Protein AF-A0A969RWM3-F1 (afdb_monomer_lite)

pLDDT: mean 87.83, std 16.05, range [23.67, 98.88]

Structure (mmCIF, N/CA/C/O backbone):
data_AF-A0A969RWM3-F1
#
_entry.id   AF-A0A969RWM3-F1
#
loop_
_atom_site.group_PDB
_atom_site.id
_atom_site.type_symbol
_atom_site.label_atom_id
_atom_site.label_alt_id
_atom_site.label_comp_id
_atom_site.label_asym_id
_atom_site.label_entity_id
_atom_site.label_seq_id
_atom_site.pdbx_PDB_ins_code
_atom_site.Cartn_x
_atom_site.Cartn_y
_atom_site.Cartn_z
_atom_site.occupancy
_atom_site.B_iso_or_equiv
_atom_site.auth_seq_id
_atom_site.auth_comp_id
_atom_site.auth_asym_id
_atom_site.auth_atom_id
_atom_site.pdbx_PDB_model_num
ATOM 1 N N . MET A 1 1 ? -19.465 -17.882 -7.190 1.00 30.41 1 MET A N 1
ATOM 2 C CA . MET A 1 1 ? -18.043 -18.284 -7.188 1.00 30.41 1 MET A CA 1
ATOM 3 C C . MET A 1 1 ? -17.253 -17.024 -6.916 1.00 30.41 1 MET A C 1
ATOM 5 O O . MET A 1 1 ? -17.584 -16.021 -7.534 1.00 30.41 1 MET A O 1
ATOM 9 N N . ALA A 1 2 ? -16.324 -17.037 -5.958 1.00 36.88 2 ALA A N 1
ATOM 10 C CA . ALA A 1 2 ? -15.410 -15.909 -5.798 1.00 36.88 2 ALA A CA 1
ATOM 11 C C . ALA A 1 2 ? -14.601 -15.760 -7.102 1.00 36.88 2 ALA A C 1
ATOM 13 O O . ALA A 1 2 ? -14.247 -16.793 -7.682 1.00 36.88 2 ALA A O 1
ATOM 14 N N . PRO A 1 3 ? -14.385 -14.539 -7.611 1.00 56.12 3 PRO A N 1
ATOM 15 C CA . PRO A 1 3 ? -13.573 -14.338 -8.804 1.00 56.12 3 PRO A CA 1
ATOM 16 C C . PRO A 1 3 ? -12.164 -14.891 -8.573 1.00 56.12 3 PRO A C 1
ATOM 18 O O . PRO A 1 3 ? -11.597 -14.737 -7.491 1.00 56.12 3 PRO A O 1
ATOM 21 N N . THR A 1 4 ? -11.627 -15.591 -9.570 1.00 72.44 4 THR A N 1
ATOM 22 C CA . THR A 1 4 ? -10.260 -16.117 -9.526 1.00 72.44 4 THR A CA 1
ATOM 23 C C . THR A 1 4 ? -9.280 -14.939 -9.587 1.00 72.44 4 THR A C 1
ATOM 25 O O . THR A 1 4 ? -9.435 -14.108 -10.484 1.00 72.44 4 THR A O 1
ATOM 28 N N . PRO A 1 5 ? -8.311 -14.832 -8.657 1.00 89.75 5 PRO A N 1
ATOM 29 C CA . PRO A 1 5 ? -7.275 -13.804 -8.723 1.00 89.75 5 PRO A CA 1
ATOM 30 C C . PRO A 1 5 ? -6.487 -13.921 -10.029 1.00 89.75 5 PRO A C 1
ATOM 32 O O . PRO A 1 5 ? -6.229 -15.034 -10.487 1.00 89.75 5 PRO A O 1
ATOM 35 N N . ILE A 1 6 ? -6.095 -12.782 -10.595 1.00 95.75 6 ILE A N 1
ATOM 36 C CA . ILE A 1 6 ? -5.203 -12.706 -11.753 1.00 95.75 6 ILE A CA 1
ATOM 37 C C . ILE A 1 6 ? -3.848 -12.199 -11.283 1.00 95.75 6 ILE A C 1
ATOM 39 O O . ILE A 1 6 ? -3.772 -11.123 -10.690 1.00 95.75 6 ILE A O 1
ATOM 43 N N . ARG A 1 7 ? -2.780 -12.947 -11.553 1.00 98.19 7 ARG A N 1
ATOM 44 C CA . ARG A 1 7 ? -1.422 -12.579 -11.147 1.00 98.19 7 ARG A CA 1
ATOM 45 C C . ARG A 1 7 ? -0.712 -11.782 -12.233 1.00 98.19 7 ARG A C 1
ATOM 47 O O . ARG A 1 7 ? -0.402 -12.323 -13.295 1.00 98.19 7 ARG A O 1
ATOM 54 N N . PHE A 1 8 ? -0.390 -10.533 -11.928 1.00 98.75 8 PHE A N 1
ATOM 55 C CA . PHE A 1 8 ? 0.529 -9.709 -12.710 1.00 98.75 8 PHE A CA 1
ATOM 56 C C . PHE A 1 8 ? 1.909 -9.744 -12.057 1.00 98.75 8 PHE A C 1
ATOM 58 O O . PHE A 1 8 ? 2.015 -9.658 -10.832 1.00 98.75 8 PHE A O 1
ATOM 65 N N . ALA A 1 9 ? 2.959 -9.895 -12.856 1.00 98.75 9 ALA A N 1
ATOM 66 C CA . ALA A 1 9 ? 4.325 -9.956 -12.365 1.00 98.75 9 ALA A CA 1
ATOM 67 C C . ALA A 1 9 ? 5.306 -9.229 -13.278 1.00 98.75 9 ALA A C 1
ATOM 69 O O . ALA A 1 9 ? 5.112 -9.137 -14.491 1.00 98.75 9 ALA A O 1
ATOM 70 N N . GLN A 1 10 ? 6.402 -8.792 -12.679 1.00 98.19 10 GLN A N 1
ATOM 71 C CA . GLN A 1 10 ? 7.587 -8.332 -13.374 1.00 98.19 10 GLN A CA 1
ATOM 72 C C . GLN A 1 10 ? 8.797 -9.129 -12.881 1.00 98.19 10 GLN A C 1
ATOM 74 O O . GLN A 1 10 ? 8.850 -9.565 -11.730 1.00 98.19 10 GLN A O 1
ATOM 79 N N . PHE A 1 11 ? 9.746 -9.365 -13.783 1.00 98.62 11 PHE A N 1
ATOM 80 C CA . PHE A 1 11 ? 11.042 -9.925 -13.444 1.00 98.62 11 PHE A CA 1
ATOM 81 C C . PHE A 1 11 ? 12.116 -9.380 -14.390 1.00 98.62 11 PHE A C 1
ATOM 83 O O . PHE A 1 11 ? 12.132 -9.727 -15.573 1.00 98.62 11 PHE A O 1
ATOM 90 N N . ASN A 1 12 ? 13.036 -8.558 -13.882 1.00 98.25 12 ASN A N 1
ATOM 91 C CA . ASN A 1 12 ? 14.305 -8.335 -14.564 1.00 98.25 12 ASN A CA 1
ATOM 92 C C . ASN A 1 12 ? 15.148 -9.611 -14.439 1.00 98.25 12 ASN A C 1
ATOM 94 O O . ASN A 1 12 ? 15.653 -9.953 -13.373 1.00 98.25 12 ASN A O 1
ATOM 98 N N . ALA A 1 13 ? 15.200 -10.381 -15.524 1.00 96.56 13 ALA A N 1
ATOM 99 C CA . ALA A 1 13 ? 15.729 -11.739 -15.507 1.00 96.56 13 ALA A CA 1
ATOM 100 C C . ALA A 1 13 ? 17.191 -11.830 -15.966 1.00 96.56 13 ALA A C 1
ATOM 102 O O . ALA A 1 13 ? 17.719 -12.943 -16.052 1.00 96.56 13 ALA A O 1
ATOM 103 N N . SER A 1 14 ? 17.807 -10.700 -16.336 1.00 95.56 14 SER A N 1
ATOM 104 C CA . SER A 1 14 ? 19.160 -10.624 -16.906 1.00 95.56 14 SER A CA 1
ATOM 105 C C . SER A 1 14 ? 19.417 -11.679 -17.988 1.00 95.56 14 SER A C 1
ATOM 107 O O . SER A 1 14 ? 20.476 -12.313 -18.080 1.00 95.56 14 SER A O 1
ATOM 109 N N . LEU A 1 15 ? 18.405 -11.902 -18.834 1.00 96.56 15 LEU A N 1
ATOM 110 C CA . LEU A 1 15 ? 18.488 -12.757 -20.017 1.00 96.56 15 LEU A CA 1
ATOM 111 C C . LEU A 1 15 ? 19.097 -12.007 -21.212 1.00 96.56 15 LEU A C 1
ATOM 113 O O . LEU A 1 15 ? 18.948 -12.419 -22.359 1.00 96.56 15 LEU A O 1
ATOM 117 N N . ASN A 1 16 ? 19.835 -10.933 -20.955 1.00 94.62 16 ASN A N 1
ATOM 118 C CA . ASN A 1 16 ? 20.628 -10.212 -21.930 1.00 94.62 16 ASN A CA 1
ATOM 119 C C . ASN A 1 16 ? 21.988 -10.890 -22.122 1.00 94.62 16 ASN A C 1
ATOM 121 O O . ASN A 1 16 ? 22.489 -11.627 -21.266 1.00 94.62 16 ASN A O 1
ATOM 125 N N . ARG A 1 17 ? 22.611 -10.671 -23.274 1.00 93.12 17 ARG A N 1
ATOM 126 C CA . ARG A 1 17 ? 23.886 -11.291 -23.639 1.00 93.12 17 ARG A CA 1
ATOM 127 C C . ARG A 1 17 ? 24.870 -10.259 -24.156 1.00 93.12 17 ARG A C 1
ATOM 129 O O . ARG A 1 17 ? 24.527 -9.110 -24.394 1.00 93.12 17 ARG A O 1
ATOM 136 N N . ASN A 1 18 ? 26.125 -10.673 -24.316 1.00 89.00 18 ASN A N 1
ATOM 137 C CA . ASN A 1 18 ? 27.207 -9.783 -24.749 1.00 89.00 18 ASN A CA 1
ATOM 138 C C . ASN A 1 18 ? 27.319 -9.672 -26.275 1.00 89.00 18 ASN A C 1
ATOM 140 O O . ASN A 1 18 ? 28.139 -8.904 -26.773 1.00 89.00 18 ASN A O 1
ATOM 144 N N . ALA A 1 19 ? 26.533 -10.454 -27.017 1.00 88.62 19 ALA A N 1
ATOM 145 C CA . ALA A 1 19 ? 26.527 -10.446 -28.470 1.00 88.62 19 ALA A CA 1
ATOM 146 C C . ALA A 1 19 ? 25.127 -10.719 -29.026 1.00 88.62 19 ALA A C 1
ATOM 148 O O . ALA A 1 19 ? 24.372 -11.527 -28.481 1.00 88.62 19 ALA A O 1
ATOM 149 N N . ASP A 1 20 ? 24.841 -10.093 -30.165 1.00 89.00 20 ASP A N 1
ATOM 150 C CA . ASP A 1 20 ? 23.586 -10.256 -30.889 1.00 89.00 20 ASP A CA 1
ATOM 151 C C . ASP A 1 20 ? 23.319 -11.733 -31.250 1.00 89.00 20 ASP A C 1
ATOM 153 O O . ASP A 1 20 ? 24.223 -12.478 -31.643 1.00 89.00 20 ASP A O 1
ATOM 157 N N . GLY A 1 21 ? 22.078 -12.185 -31.058 1.00 91.31 21 GLY A N 1
ATOM 158 C CA . GLY A 1 21 ? 21.652 -13.576 -31.272 1.00 91.31 21 GLY A CA 1
ATOM 159 C C . GLY A 1 21 ? 22.206 -14.616 -30.279 1.00 91.31 21 GLY A C 1
ATOM 160 O O . GLY A 1 21 ? 21.834 -15.790 -30.355 1.00 91.31 21 GLY A O 1
ATOM 161 N N . GLN A 1 22 ? 23.058 -14.238 -29.316 1.00 92.94 22 GLN A N 1
ATOM 162 C CA . GLN A 1 22 ? 23.606 -15.185 -28.335 1.00 92.94 22 GLN A CA 1
ATOM 163 C C . GLN A 1 22 ? 22.522 -15.772 -27.420 1.00 92.94 22 GLN A C 1
ATOM 165 O O . GLN A 1 22 ? 22.607 -16.951 -27.074 1.00 92.94 22 GLN A O 1
ATOM 170 N N . LEU A 1 23 ? 21.481 -15.002 -27.084 1.00 95.44 23 LEU A N 1
ATOM 171 C CA . LEU A 1 23 ? 20.363 -15.499 -26.279 1.00 95.44 23 LEU A CA 1
ATOM 172 C C . LEU A 1 23 ? 19.647 -16.656 -26.989 1.00 95.44 23 LEU A C 1
ATOM 174 O O . LEU A 1 23 ? 19.396 -17.694 -26.385 1.00 95.44 23 LEU A O 1
ATOM 178 N N . ILE A 1 24 ? 19.402 -16.527 -28.297 1.00 96.75 24 ILE A N 1
ATOM 179 C CA . ILE A 1 24 ? 18.812 -17.594 -29.120 1.00 96.75 24 ILE A CA 1
ATOM 180 C C . ILE A 1 24 ? 19.688 -18.851 -29.085 1.00 96.75 24 ILE A C 1
ATOM 182 O O . ILE A 1 24 ? 19.167 -19.957 -28.939 1.00 96.75 24 ILE A O 1
ATOM 186 N N . ASN A 1 25 ? 21.014 -18.698 -29.182 1.00 93.31 25 ASN A N 1
ATOM 187 C CA . ASN A 1 25 ? 21.940 -19.829 -29.114 1.00 93.31 25 ASN A CA 1
ATOM 188 C C . ASN A 1 25 ? 21.840 -20.562 -27.770 1.00 93.31 25 ASN A C 1
ATOM 190 O O . ASN A 1 25 ? 21.725 -21.789 -27.761 1.00 93.31 25 ASN A O 1
ATOM 194 N N . ASP A 1 26 ? 21.826 -19.832 -26.654 1.00 93.50 26 ASP A N 1
ATOM 195 C CA . ASP A 1 26 ? 21.688 -20.419 -25.319 1.00 93.50 26 ASP A CA 1
ATOM 196 C C . ASP A 1 26 ? 20.318 -21.111 -25.160 1.00 93.50 26 ASP A C 1
ATOM 198 O O . ASP A 1 26 ? 20.249 -22.273 -24.759 1.00 93.50 26 ASP A O 1
ATOM 202 N N . LEU A 1 27 ? 19.228 -20.458 -25.579 1.00 96.38 27 LEU A N 1
ATOM 203 C CA . LEU A 1 27 ? 17.870 -21.002 -25.466 1.00 96.38 27 LEU A CA 1
ATOM 204 C C . LEU A 1 27 ? 17.591 -22.186 -26.413 1.00 96.38 27 LEU A C 1
ATOM 206 O O . LEU A 1 27 ? 16.670 -22.977 -26.193 1.00 96.38 27 LEU A O 1
ATOM 210 N N . SER A 1 28 ? 18.376 -22.339 -27.480 1.00 95.31 28 SER A N 1
ATOM 211 C CA . SER A 1 28 ? 18.254 -23.461 -28.420 1.00 95.31 28 SER A CA 1
ATOM 212 C C . SER A 1 28 ? 18.813 -24.781 -27.880 1.00 95.31 28 SER A C 1
ATOM 214 O O . SER A 1 28 ? 18.423 -25.849 -28.356 1.00 95.31 28 SER A O 1
ATOM 216 N N . SER A 1 29 ? 19.717 -24.712 -26.898 1.00 87.56 29 SER A N 1
ATOM 217 C CA . SER A 1 29 ? 20.481 -25.849 -26.377 1.00 87.56 29 SER A CA 1
ATOM 218 C C . SER A 1 29 ? 20.279 -25.979 -24.861 1.00 87.56 29 SER A C 1
ATOM 220 O O . SER A 1 29 ? 21.193 -25.691 -24.095 1.00 87.56 29 SER A O 1
ATOM 222 N N . PRO A 1 30 ? 19.091 -26.424 -24.405 1.00 83.75 30 PRO A N 1
ATOM 223 C CA . PRO A 1 30 ? 18.711 -26.404 -22.987 1.00 83.75 30 PRO A CA 1
ATOM 224 C C . PRO A 1 30 ? 19.421 -27.463 -22.125 1.00 83.75 30 PRO A C 1
ATOM 226 O O . PRO A 1 30 ? 19.239 -27.489 -20.910 1.00 83.75 30 PRO A O 1
ATOM 229 N N . ALA A 1 31 ? 20.184 -28.372 -22.738 1.00 80.69 31 ALA A N 1
ATOM 230 C CA . ALA A 1 31 ? 20.885 -29.439 -22.037 1.00 80.69 31 ALA A CA 1
ATOM 231 C C . ALA A 1 31 ? 22.289 -28.987 -21.626 1.00 80.69 31 ALA A C 1
ATOM 233 O O . ALA A 1 31 ? 23.124 -28.700 -22.483 1.00 80.69 31 ALA A O 1
ATOM 234 N N . ILE A 1 32 ? 22.560 -29.017 -20.324 1.00 72.81 32 ILE A N 1
ATOM 235 C CA . ILE A 1 32 ? 23.910 -28.901 -19.773 1.00 72.81 32 ILE A CA 1
ATOM 236 C C . ILE A 1 32 ? 24.516 -30.316 -19.780 1.00 72.81 32 ILE A C 1
ATOM 238 O O . ILE A 1 32 ? 23.919 -31.220 -19.185 1.00 72.81 32 ILE A O 1
ATOM 242 N N . PRO A 1 33 ? 25.634 -30.579 -20.483 1.00 63.38 33 PRO A N 1
ATOM 243 C CA . PRO A 1 33 ? 26.225 -31.914 -20.527 1.00 63.38 33 PRO A CA 1
ATOM 244 C C . PRO A 1 33 ? 26.582 -32.424 -19.121 1.00 63.38 33 PRO A C 1
ATOM 246 O O . PRO A 1 33 ? 27.214 -31.707 -18.348 1.00 63.38 33 PRO A O 1
ATOM 249 N N . ASP A 1 34 ? 26.243 -33.682 -18.805 1.00 53.19 34 ASP A N 1
ATOM 250 C CA . ASP A 1 34 ? 26.752 -34.389 -17.616 1.00 53.19 34 ASP A CA 1
ATOM 251 C C . ASP A 1 34 ? 28.243 -34.699 -17.809 1.00 53.19 34 ASP A C 1
ATOM 253 O O . ASP A 1 34 ? 28.659 -35.814 -18.137 1.00 53.19 34 ASP A O 1
ATOM 257 N N . SER A 1 35 ? 29.077 -33.678 -17.669 1.00 44.28 35 SER A N 1
ATOM 258 C CA . SER A 1 35 ? 30.496 -33.857 -17.445 1.00 44.28 35 SER A CA 1
ATOM 259 C C . SER A 1 35 ? 30.823 -33.316 -16.064 1.00 44.28 35 SER A C 1
ATOM 261 O O . SER A 1 35 ? 30.638 -32.144 -15.753 1.00 44.28 35 SER A O 1
ATOM 263 N N . ARG A 1 36 ? 31.325 -34.215 -15.213 1.00 45.34 36 ARG A N 1
ATOM 264 C CA . ARG A 1 36 ? 31.977 -33.938 -13.925 1.00 45.34 36 ARG A CA 1
ATOM 265 C C . ARG A 1 36 ? 33.270 -33.130 -14.150 1.00 45.34 36 ARG A C 1
ATOM 267 O O . ARG A 1 36 ? 34.375 -33.621 -13.937 1.00 45.34 36 ARG A O 1
ATOM 274 N N . GLY A 1 37 ? 33.083 -31.912 -14.646 1.00 46.19 37 GLY A N 1
ATOM 275 C CA . GLY A 1 37 ? 34.033 -30.996 -15.265 1.00 46.19 37 GLY A CA 1
ATOM 276 C C . GLY A 1 37 ? 33.294 -30.236 -16.370 1.00 46.19 37 GLY A C 1
ATOM 277 O O . GLY A 1 37 ? 32.805 -30.875 -17.297 1.00 46.19 37 GLY A O 1
ATOM 278 N N . PHE A 1 38 ? 33.171 -28.910 -16.240 1.00 45.31 38 PHE A N 1
ATOM 279 C CA . PHE A 1 38 ? 32.492 -28.025 -17.197 1.00 45.31 38 PHE A CA 1
ATOM 280 C C . PHE A 1 38 ? 32.798 -28.417 -18.651 1.00 45.31 38 PHE A C 1
ATOM 282 O O . PHE A 1 38 ? 33.950 -28.729 -18.970 1.00 45.31 38 PHE A O 1
ATOM 289 N N . GLY A 1 39 ? 31.775 -28.455 -19.510 1.00 44.88 39 GLY A N 1
ATOM 290 C CA . GLY A 1 39 ? 31.900 -28.925 -20.886 1.00 44.88 39 GLY A CA 1
ATOM 291 C C . GLY A 1 39 ? 32.869 -28.086 -21.729 1.00 44.88 39 GLY A C 1
ATOM 292 O O . GLY A 1 39 ? 33.510 -27.142 -21.270 1.00 44.88 39 GLY A O 1
ATOM 293 N N . VAL A 1 40 ? 32.951 -28.397 -23.026 1.00 52.81 40 VAL A N 1
ATOM 294 C CA . VAL A 1 40 ? 33.833 -27.724 -24.007 1.00 52.81 40 VAL A CA 1
ATOM 295 C C . VAL A 1 40 ? 33.574 -26.200 -24.103 1.00 52.81 40 VAL A C 1
ATOM 297 O O . VAL A 1 40 ? 34.375 -25.484 -24.698 1.00 52.81 40 VAL A O 1
ATOM 300 N N . ASN A 1 41 ? 32.493 -25.686 -23.491 1.00 68.69 41 ASN A N 1
ATOM 301 C CA . ASN A 1 41 ? 32.169 -24.262 -23.400 1.00 68.69 41 ASN A CA 1
ATOM 302 C C . ASN A 1 41 ? 31.513 -23.878 -22.049 1.00 68.69 41 ASN A C 1
ATOM 304 O O . ASN A 1 41 ? 30.357 -23.466 -22.009 1.00 68.69 41 ASN A O 1
ATOM 308 N N . ALA A 1 42 ? 32.261 -23.991 -20.944 1.00 73.12 42 ALA A N 1
ATOM 309 C CA . ALA A 1 42 ? 31.819 -23.707 -19.564 1.00 73.12 42 ALA A CA 1
ATOM 310 C C . ALA A 1 42 ? 30.979 -22.422 -19.382 1.00 73.12 42 ALA A C 1
ATOM 312 O O . ALA A 1 42 ? 30.044 -22.387 -18.586 1.00 73.12 42 ALA A O 1
ATOM 313 N N . ASN A 1 43 ? 31.282 -21.367 -20.144 1.00 82.00 43 ASN A N 1
ATOM 314 C CA . ASN A 1 43 ? 30.559 -20.097 -20.065 1.00 82.00 43 ASN A CA 1
ATOM 315 C C . ASN A 1 43 ? 29.131 -20.187 -20.622 1.00 82.00 43 ASN A C 1
ATOM 317 O O . ASN A 1 43 ? 28.267 -19.436 -20.185 1.00 82.00 43 ASN A O 1
ATOM 321 N N . GLN A 1 44 ? 28.882 -21.042 -21.619 1.00 86.56 44 GLN A N 1
ATOM 322 C CA . GLN A 1 44 ? 27.536 -21.274 -22.146 1.00 86.56 44 GLN A CA 1
ATOM 323 C C . GLN A 1 44 ? 26.696 -22.084 -21.159 1.00 86.56 44 GLN A C 1
ATOM 325 O O . GLN A 1 44 ? 25.558 -21.705 -20.904 1.00 86.56 44 GLN A O 1
ATOM 330 N N . ASP A 1 45 ? 27.279 -23.122 -20.555 1.00 88.19 45 ASP A N 1
ATOM 331 C CA . ASP A 1 45 ? 26.610 -23.957 -19.551 1.00 88.19 45 ASP A CA 1
ATOM 332 C C . ASP A 1 45 ? 26.064 -23.106 -18.390 1.00 88.19 45 ASP A C 1
ATOM 334 O O . ASP A 1 45 ? 24.905 -23.249 -18.009 1.00 88.19 45 ASP A O 1
ATOM 338 N N . LEU A 1 46 ? 26.855 -22.145 -17.891 1.00 90.69 46 LEU A N 1
ATOM 339 C CA . LEU A 1 46 ? 26.421 -21.212 -16.842 1.00 90.69 46 LEU A CA 1
ATOM 340 C C . LEU A 1 46 ? 25.246 -20.318 -17.274 1.00 90.69 46 LEU A C 1
ATOM 342 O O . LEU A 1 46 ? 24.331 -20.091 -16.488 1.00 90.69 46 LEU A O 1
ATOM 346 N N . ARG A 1 47 ? 25.231 -19.827 -18.522 1.00 92.62 47 ARG A N 1
ATOM 347 C CA . ARG A 1 47 ? 24.125 -18.995 -19.042 1.00 92.62 47 ARG A CA 1
ATOM 348 C C . ARG A 1 47 ? 22.852 -19.799 -19.306 1.00 92.62 47 ARG A C 1
ATOM 350 O O . ARG A 1 47 ? 21.754 -19.265 -19.181 1.00 92.62 47 ARG A O 1
ATOM 357 N N . VAL A 1 48 ? 22.980 -21.076 -19.666 1.00 94.81 48 VAL A N 1
ATOM 358 C CA . VAL A 1 48 ? 21.835 -21.993 -19.777 1.00 94.81 48 VAL A CA 1
ATOM 359 C C . VAL A 1 48 ? 21.287 -22.323 -18.388 1.00 94.81 48 VAL A C 1
ATOM 361 O O . VAL A 1 48 ? 20.073 -22.286 -18.204 1.00 94.81 48 VAL A O 1
ATOM 364 N N . GLN A 1 49 ? 22.158 -22.560 -17.400 1.00 94.81 49 GLN A N 1
ATOM 365 C CA . GLN A 1 49 ? 21.748 -22.751 -16.005 1.00 94.81 49 GLN A CA 1
ATOM 366 C C . GLN A 1 49 ? 21.010 -21.523 -15.461 1.00 94.81 49 GLN A C 1
ATOM 368 O O . GLN A 1 49 ? 19.977 -21.671 -14.812 1.00 94.81 49 GLN A O 1
ATOM 373 N N . GLN A 1 50 ? 21.485 -20.315 -15.779 1.00 96.19 50 GLN A N 1
ATOM 374 C CA . GLN A 1 50 ? 20.788 -19.071 -15.445 1.00 96.19 50 GLN A CA 1
ATOM 375 C C . GLN A 1 50 ? 19.354 -19.067 -15.999 1.00 96.19 50 GLN A C 1
ATOM 377 O O . GLN A 1 50 ? 18.402 -18.849 -15.253 1.00 96.19 50 GLN A O 1
ATOM 382 N N . ALA A 1 51 ? 19.175 -19.389 -17.285 1.00 97.56 51 ALA A N 1
ATOM 383 C CA . ALA A 1 51 ? 17.849 -19.463 -17.899 1.00 97.56 51 ALA A CA 1
ATOM 384 C C . ALA A 1 51 ? 16.946 -20.551 -17.276 1.00 97.56 51 ALA A C 1
ATOM 386 O O . ALA A 1 51 ? 15.735 -20.353 -17.180 1.00 97.56 51 ALA A O 1
ATOM 387 N N . GLN A 1 52 ? 17.511 -21.675 -16.814 1.00 97.19 52 GLN A N 1
ATOM 388 C CA . GLN A 1 52 ? 16.776 -22.697 -16.053 1.00 97.19 52 GLN A CA 1
ATOM 389 C C . GLN A 1 52 ? 16.310 -22.169 -14.690 1.00 97.19 52 GLN A C 1
ATOM 391 O O . GLN A 1 52 ? 15.152 -22.368 -14.332 1.00 97.19 52 GLN A O 1
ATOM 396 N N . ASN A 1 53 ? 17.165 -21.438 -13.967 1.00 97.62 53 ASN A N 1
ATOM 397 C CA . ASN A 1 53 ? 16.815 -20.834 -12.677 1.00 97.62 53 ASN A CA 1
ATOM 398 C C . ASN A 1 53 ? 15.728 -19.757 -12.835 1.00 97.62 53 ASN A C 1
ATOM 400 O O . ASN A 1 53 ? 14.760 -19.743 -12.077 1.00 97.62 53 ASN A O 1
ATOM 404 N N . VAL A 1 54 ? 15.831 -18.906 -13.866 1.00 98.56 54 VAL A N 1
ATOM 405 C CA . VAL A 1 54 ? 14.778 -17.935 -14.218 1.00 98.56 54 VAL A CA 1
ATOM 406 C C . VAL A 1 54 ? 13.455 -18.657 -14.497 1.00 98.56 54 VAL A C 1
ATOM 408 O O . VAL A 1 54 ? 12.411 -18.273 -13.969 1.00 98.56 54 VAL A O 1
ATOM 411 N N . ALA A 1 55 ? 13.479 -19.726 -15.298 1.00 98.56 55 ALA A N 1
ATOM 412 C CA . ALA A 1 55 ? 12.279 -20.496 -15.604 1.00 98.56 55 ALA A CA 1
ATOM 413 C C . ALA A 1 55 ? 11.681 -21.182 -14.367 1.00 98.56 55 ALA A C 1
ATOM 415 O O . ALA A 1 55 ? 10.460 -21.201 -14.224 1.00 98.56 55 ALA A O 1
ATOM 416 N N . GLU A 1 56 ? 12.507 -21.688 -13.448 1.00 98.19 56 GLU A N 1
ATOM 417 C CA . GLU A 1 56 ? 12.047 -22.239 -12.172 1.00 98.19 56 GLU A CA 1
ATOM 418 C C . GLU A 1 56 ? 11.294 -21.193 -11.340 1.00 98.19 56 GLU A C 1
ATOM 420 O O . GLU A 1 56 ? 10.188 -21.462 -10.864 1.00 98.19 56 GLU A O 1
ATOM 425 N N . ILE A 1 57 ? 11.855 -19.987 -11.202 1.00 98.56 57 ILE A N 1
ATOM 426 C CA . ILE A 1 57 ? 11.222 -18.877 -10.473 1.00 98.56 57 ILE A CA 1
ATOM 427 C C . ILE A 1 57 ? 9.867 -18.534 -11.098 1.00 98.56 57 ILE A C 1
ATOM 429 O O . ILE A 1 57 ? 8.869 -18.404 -10.383 1.00 98.56 57 ILE A O 1
ATOM 433 N N . ILE A 1 58 ? 9.799 -18.445 -12.431 1.00 98.75 58 ILE A N 1
ATOM 434 C CA . ILE A 1 58 ? 8.550 -18.173 -13.153 1.00 98.75 58 ILE A CA 1
ATOM 435 C C . ILE A 1 58 ? 7.540 -19.314 -12.951 1.00 98.75 58 ILE A C 1
ATOM 437 O O . ILE A 1 58 ? 6.357 -19.047 -12.757 1.00 98.75 58 ILE A O 1
ATOM 441 N N . GLN A 1 59 ? 7.971 -20.575 -12.943 1.00 98.50 59 GLN A N 1
ATOM 442 C CA . GLN A 1 59 ? 7.100 -21.735 -12.714 1.00 98.50 59 GLN A CA 1
ATOM 443 C C . GLN A 1 59 ? 6.540 -21.792 -11.290 1.00 98.50 59 GLN A C 1
ATOM 445 O O . GLN A 1 59 ? 5.378 -22.148 -11.090 1.00 98.50 59 GLN A O 1
ATOM 450 N N . ARG A 1 60 ? 7.347 -21.425 -10.288 1.00 97.00 60 ARG A N 1
ATOM 451 C CA . ARG A 1 60 ? 6.924 -21.371 -8.880 1.00 97.00 60 ARG A CA 1
ATOM 452 C C . ARG A 1 60 ? 6.012 -20.178 -8.604 1.00 97.00 60 ARG A C 1
ATOM 454 O O . ARG A 1 60 ? 5.028 -20.321 -7.882 1.00 97.00 60 ARG A O 1
ATOM 461 N N . SER A 1 61 ? 6.310 -19.030 -9.208 1.00 96.19 61 SER A N 1
ATOM 462 C CA . SER A 1 61 ? 5.489 -17.820 -9.107 1.00 96.19 61 SER A CA 1
ATOM 463 C C . SER A 1 61 ? 4.218 -17.896 -9.961 1.00 96.19 61 SER A C 1
ATOM 465 O O . SER A 1 61 ? 3.229 -17.255 -9.624 1.00 96.19 61 SER A O 1
ATOM 467 N N . ASN A 1 62 ? 4.222 -18.682 -11.041 1.00 97.38 62 ASN A N 1
ATOM 468 C CA . ASN A 1 62 ? 3.106 -18.934 -11.959 1.00 97.38 62 ASN A CA 1
ATOM 469 C C . ASN A 1 62 ? 2.282 -17.682 -12.355 1.00 97.38 62 ASN A C 1
ATOM 471 O O . ASN A 1 62 ? 1.054 -17.704 -12.222 1.00 97.38 62 ASN A O 1
ATOM 475 N N . PRO A 1 63 ? 2.908 -16.586 -12.828 1.00 98.31 63 PRO A N 1
ATOM 476 C CA . PRO A 1 63 ? 2.165 -15.388 -13.199 1.00 98.31 63 PRO A CA 1
ATOM 477 C C . PRO A 1 63 ? 1.218 -15.634 -14.374 1.00 98.31 63 PRO A C 1
ATOM 479 O O . PRO A 1 63 ? 1.416 -16.542 -15.180 1.00 98.31 63 PRO A O 1
ATOM 482 N N . ASP A 1 64 ? 0.138 -14.863 -14.455 1.00 98.62 64 ASP A N 1
ATOM 483 C CA . ASP A 1 64 ? -0.792 -14.926 -15.583 1.00 98.62 64 ASP A CA 1
ATOM 484 C C . ASP A 1 64 ? -0.435 -13.913 -16.669 1.00 98.62 64 ASP A C 1
ATOM 486 O O . ASP A 1 64 ? -0.600 -14.202 -17.854 1.00 98.62 64 ASP A O 1
ATOM 490 N N . VAL A 1 65 ? 0.096 -12.760 -16.260 1.00 98.81 65 VAL A N 1
ATOM 491 C CA . VAL A 1 65 ? 0.733 -11.759 -17.119 1.00 98.81 65 VAL A CA 1
ATOM 492 C C . VAL A 1 65 ? 2.102 -11.443 -16.525 1.00 98.81 65 VAL A C 1
ATOM 494 O O . VAL A 1 65 ? 2.199 -11.123 -15.341 1.00 98.81 65 VAL A O 1
ATOM 497 N N . LEU A 1 66 ? 3.157 -11.554 -17.327 1.00 98.88 66 LEU A N 1
ATOM 498 C CA . LEU A 1 66 ? 4.542 -11.388 -16.897 1.00 98.88 66 LEU A CA 1
ATOM 499 C C . LEU A 1 66 ? 5.284 -10.434 -17.830 1.00 98.88 66 LEU A C 1
ATOM 501 O O . LEU A 1 66 ? 5.375 -10.691 -19.027 1.00 98.88 66 LEU A O 1
ATOM 505 N N . LEU A 1 67 ? 5.867 -9.379 -17.272 1.00 98.88 67 LEU A N 1
ATOM 506 C CA . LEU A 1 67 ? 6.917 -8.606 -17.926 1.00 98.88 67 LEU A CA 1
ATOM 507 C C . LEU A 1 67 ? 8.282 -9.211 -17.587 1.00 98.88 67 LEU A C 1
ATOM 509 O O . LEU A 1 67 ? 8.624 -9.333 -16.413 1.00 98.88 67 LEU A O 1
ATOM 513 N N . VAL A 1 68 ? 9.074 -9.536 -18.605 1.00 98.75 68 VAL A N 1
ATOM 514 C CA . VAL A 1 68 ? 10.490 -9.881 -18.443 1.00 98.75 68 VAL A CA 1
ATOM 515 C C . VAL A 1 68 ? 11.333 -8.721 -18.961 1.00 98.75 68 VAL A C 1
ATOM 517 O O . VAL A 1 68 ? 11.303 -8.427 -20.161 1.00 98.75 68 VAL A O 1
ATOM 520 N N . ASN A 1 69 ? 12.062 -8.054 -18.064 1.00 98.50 69 ASN A N 1
ATOM 521 C CA . ASN A 1 69 ? 13.078 -7.070 -18.435 1.00 98.50 69 ASN A CA 1
ATOM 522 C C . ASN A 1 69 ? 14.416 -7.776 -18.704 1.00 98.50 69 ASN A C 1
ATOM 524 O O . ASN A 1 69 ? 14.643 -8.905 -18.263 1.00 98.50 69 ASN A O 1
ATOM 528 N N . GLU A 1 70 ? 15.270 -7.106 -19.474 1.00 97.12 70 GLU A N 1
ATOM 529 C CA . GLU A 1 70 ? 16.551 -7.632 -19.951 1.00 97.12 70 GLU A CA 1
ATOM 530 C C . GLU A 1 70 ? 16.418 -8.922 -20.761 1.00 97.12 70 GLU A C 1
ATOM 532 O O . GLU A 1 70 ? 17.144 -9.891 -20.573 1.00 97.12 70 GLU A O 1
ATOM 537 N N . PHE A 1 71 ? 15.481 -8.921 -21.705 1.00 97.88 71 PHE A N 1
ATOM 538 C CA . PHE A 1 71 ? 15.295 -9.985 -22.682 1.00 97.88 71 PHE A CA 1
ATOM 539 C C . PHE A 1 71 ? 15.703 -9.476 -24.068 1.00 97.88 71 PHE A C 1
ATOM 541 O O . PHE A 1 71 ? 15.010 -8.640 -24.649 1.00 97.88 71 PHE A O 1
ATOM 548 N N . ASP A 1 72 ? 16.844 -9.937 -24.590 1.00 97.25 72 ASP A N 1
ATOM 549 C CA . ASP A 1 72 ? 17.405 -9.402 -25.838 1.00 97.25 72 ASP A CA 1
ATOM 550 C C . ASP A 1 72 ? 16.435 -9.511 -27.025 1.00 97.25 72 ASP A C 1
ATOM 552 O O . ASP A 1 72 ? 15.867 -10.568 -27.313 1.00 97.25 72 ASP A O 1
ATOM 556 N N . PHE A 1 73 ? 16.304 -8.410 -27.766 1.00 96.69 73 PHE A N 1
ATOM 557 C CA . PHE A 1 73 ? 15.525 -8.334 -28.994 1.00 96.69 73 PHE A CA 1
ATOM 558 C C . PHE A 1 73 ? 16.392 -8.669 -30.212 1.00 96.69 73 PHE A C 1
ATOM 560 O O . PHE A 1 73 ? 17.353 -7.961 -30.507 1.00 96.69 73 PHE A O 1
ATOM 567 N N . PHE A 1 74 ? 16.011 -9.697 -30.975 1.00 95.00 74 PHE A N 1
ATOM 568 C CA . PHE A 1 74 ? 16.718 -10.091 -32.194 1.00 95.00 74 PHE A CA 1
ATOM 569 C C . PHE A 1 74 ? 15.959 -9.661 -33.454 1.00 95.00 74 PHE A C 1
ATOM 571 O O . PHE A 1 74 ? 15.021 -10.319 -33.893 1.00 95.00 74 PHE A O 1
ATOM 578 N N . SER A 1 75 ? 16.387 -8.565 -34.080 1.00 92.44 75 SER A N 1
ATOM 579 C CA . SER A 1 75 ? 15.639 -7.922 -35.178 1.00 92.44 75 SER A CA 1
ATOM 580 C C . SER A 1 75 ? 15.365 -8.796 -36.411 1.00 92.44 75 SER A C 1
ATOM 582 O O . SER A 1 75 ? 14.383 -8.559 -37.114 1.00 92.44 75 SER A O 1
ATOM 584 N N . THR A 1 76 ? 16.212 -9.792 -36.692 1.00 93.50 76 THR A N 1
ATOM 585 C CA . THR A 1 76 ? 16.051 -10.668 -37.869 1.00 93.50 76 THR A CA 1
ATOM 586 C C . THR A 1 76 ? 14.938 -11.699 -37.674 1.00 93.50 76 THR A C 1
ATOM 588 O O . THR A 1 76 ? 14.306 -12.101 -38.649 1.00 93.50 76 THR A O 1
ATOM 591 N N . ASP A 1 77 ? 14.695 -12.116 -36.431 1.00 95.62 77 ASP A N 1
ATOM 592 C CA . ASP A 1 77 ? 13.622 -13.041 -36.063 1.00 95.62 77 ASP A CA 1
ATOM 593 C C . ASP A 1 77 ? 13.127 -12.707 -34.639 1.00 95.62 77 ASP A C 1
ATOM 595 O O . ASP A 1 77 ? 13.559 -13.338 -33.666 1.00 95.62 77 ASP A O 1
ATOM 599 N N . PRO A 1 78 ? 12.281 -11.665 -34.501 1.00 95.38 78 PRO A N 1
ATOM 600 C CA . PRO A 1 78 ? 11.911 -11.090 -33.205 1.00 95.38 78 PRO A CA 1
ATOM 601 C C . PRO A 1 78 ? 11.288 -12.077 -32.220 1.00 95.38 78 PRO A C 1
ATOM 603 O O . PRO A 1 78 ? 11.481 -11.954 -31.014 1.00 95.38 78 PRO A O 1
ATOM 606 N N . GLU A 1 79 ? 10.548 -13.064 -32.718 1.00 97.69 79 GLU A N 1
ATOM 607 C CA . GLU A 1 79 ? 9.792 -14.001 -31.882 1.00 97.69 79 GLU A CA 1
ATOM 608 C C . GLU A 1 79 ? 10.664 -15.167 -31.394 1.00 97.69 79 GLU A C 1
ATOM 610 O O . GLU A 1 79 ? 10.328 -15.844 -30.419 1.00 97.69 79 GLU A O 1
ATOM 615 N N . LYS A 1 80 ? 11.826 -15.395 -32.023 1.00 98.06 80 LYS A N 1
ATOM 616 C CA . LYS A 1 80 ? 12.560 -16.654 -31.879 1.00 98.06 80 LYS A CA 1
ATOM 617 C C . LYS A 1 80 ? 13.010 -16.969 -30.463 1.00 98.06 80 LYS A C 1
ATOM 619 O O . LYS A 1 80 ? 12.916 -18.114 -30.018 1.00 98.06 80 LYS A O 1
ATOM 624 N N . ALA A 1 81 ? 13.550 -15.968 -29.773 1.00 97.81 81 ALA A N 1
ATOM 625 C CA . ALA A 1 81 ? 14.002 -16.127 -28.397 1.00 97.81 81 ALA A CA 1
ATOM 626 C C . ALA A 1 81 ? 12.817 -16.454 -27.474 1.00 97.81 81 ALA A C 1
ATOM 628 O O . ALA A 1 81 ? 12.928 -17.346 -26.635 1.00 97.81 81 ALA A O 1
ATOM 629 N N . VAL A 1 82 ? 11.667 -15.805 -27.683 1.00 98.50 82 VAL A N 1
ATOM 630 C CA . VAL A 1 82 ? 10.447 -16.021 -26.893 1.00 98.50 82 VAL A CA 1
ATOM 631 C C . VAL A 1 82 ? 9.919 -17.443 -27.080 1.00 98.50 82 VAL A C 1
ATOM 633 O O . VAL A 1 82 ? 9.686 -18.149 -26.099 1.00 98.50 82 VAL A O 1
ATOM 636 N N . GLU A 1 83 ? 9.813 -17.905 -28.330 1.00 98.44 83 GLU A N 1
ATOM 637 C CA . GLU A 1 83 ? 9.390 -19.274 -28.651 1.00 98.44 83 GLU A CA 1
ATOM 638 C C . GLU A 1 83 ? 10.287 -20.328 -27.988 1.00 98.44 83 GLU A C 1
ATOM 640 O O . GLU A 1 83 ? 9.798 -21.317 -27.438 1.00 98.44 83 GLU A O 1
ATOM 645 N N . LEU A 1 84 ? 11.610 -20.136 -28.058 1.00 98.56 84 LEU A N 1
ATOM 646 C CA . LEU A 1 84 ? 12.581 -21.063 -27.480 1.00 98.56 84 LEU A CA 1
ATOM 647 C C . LEU A 1 84 ? 12.524 -21.056 -25.954 1.00 98.56 84 LEU A C 1
ATOM 649 O O . LEU A 1 84 ? 12.573 -22.129 -25.355 1.00 98.56 84 LEU A O 1
ATOM 653 N N . PHE A 1 85 ? 12.385 -19.885 -25.329 1.00 98.62 85 PHE A N 1
ATOM 654 C CA . PHE A 1 85 ? 12.251 -19.786 -23.880 1.00 98.62 85 PHE A CA 1
ATOM 655 C C . PHE A 1 85 ? 10.973 -20.474 -23.392 1.00 98.62 85 PHE A C 1
ATOM 657 O O . PHE A 1 85 ? 11.044 -21.326 -22.502 1.00 98.62 85 PHE A O 1
ATOM 664 N N . ASN A 1 86 ? 9.827 -20.200 -24.032 1.00 97.94 86 ASN A N 1
ATOM 665 C CA . ASN A 1 86 ? 8.564 -20.840 -23.668 1.00 97.94 86 ASN A CA 1
ATOM 666 C C . ASN A 1 86 ? 8.660 -22.367 -23.828 1.00 97.94 86 ASN A C 1
ATOM 668 O O . ASN A 1 86 ? 8.462 -23.115 -22.873 1.00 97.94 86 ASN A O 1
ATOM 672 N N . LYS A 1 87 ? 9.095 -22.836 -25.002 1.00 97.94 87 LYS A N 1
ATOM 673 C CA . LYS A 1 87 ? 9.137 -24.264 -25.333 1.00 97.94 87 LYS A CA 1
ATOM 674 C C . LYS A 1 87 ? 10.155 -25.068 -24.523 1.00 97.94 87 LYS A C 1
ATOM 676 O O . LYS A 1 87 ? 9.847 -26.177 -24.091 1.00 97.94 87 LYS A O 1
ATOM 681 N N . ASN A 1 88 ? 11.386 -24.574 -24.404 1.00 98.06 88 ASN A N 1
ATOM 682 C CA . ASN A 1 88 ? 12.502 -25.370 -23.887 1.00 98.06 88 ASN A CA 1
ATOM 683 C C . ASN A 1 88 ? 12.725 -25.187 -22.381 1.00 98.06 88 ASN A C 1
ATOM 685 O O . ASN A 1 88 ? 13.365 -26.045 -21.776 1.00 98.06 88 ASN A O 1
ATOM 689 N N . PHE A 1 89 ? 12.212 -24.104 -21.786 1.00 98.25 89 PHE A N 1
ATOM 690 C CA . PHE A 1 89 ? 12.442 -23.777 -20.377 1.00 98.25 89 PHE A CA 1
ATOM 691 C C . PHE A 1 89 ? 11.132 -23.662 -19.596 1.00 98.25 89 PHE A C 1
ATOM 693 O O . PHE A 1 89 ? 10.974 -24.367 -18.604 1.00 98.25 89 PHE A O 1
ATOM 700 N N . LEU A 1 90 ? 10.163 -22.852 -20.041 1.00 98.44 90 LEU A N 1
ATOM 701 C CA . LEU A 1 90 ? 8.918 -22.630 -19.284 1.00 98.44 90 LEU A CA 1
ATOM 702 C C . LEU A 1 90 ? 7.961 -23.830 -19.329 1.00 98.44 90 LEU A C 1
ATOM 704 O O . LEU A 1 90 ? 7.411 -24.210 -18.294 1.00 98.44 90 LEU A O 1
ATOM 708 N N . ASN A 1 91 ? 7.822 -24.486 -20.484 1.00 97.75 91 ASN A N 1
ATOM 709 C CA . ASN A 1 91 ? 7.019 -25.701 -20.652 1.00 97.75 91 ASN A CA 1
ATOM 710 C C . ASN A 1 91 ? 7.726 -26.981 -20.149 1.00 97.75 91 ASN A C 1
ATOM 712 O O . ASN A 1 91 ? 7.163 -28.076 -20.239 1.00 97.75 91 ASN A O 1
ATOM 716 N N . VAL A 1 92 ? 8.945 -26.872 -19.613 1.00 96.56 92 VAL A N 1
ATOM 717 C CA . VAL A 1 92 ? 9.740 -27.999 -19.103 1.00 96.56 92 VAL A CA 1
ATOM 718 C C . VAL A 1 92 ? 9.958 -27.820 -17.608 1.00 96.56 92 VAL A C 1
ATOM 720 O O . VAL A 1 92 ? 10.481 -26.800 -17.186 1.00 96.56 92 VAL A O 1
ATOM 723 N N . SER A 1 93 ? 9.582 -28.810 -16.796 1.00 96.88 93 SER A N 1
ATOM 724 C CA . SER A 1 93 ? 9.701 -28.711 -15.333 1.00 96.88 93 SER A CA 1
ATOM 725 C C . SER A 1 93 ? 11.153 -28.480 -14.915 1.00 96.88 93 SER A C 1
ATOM 727 O O . SER A 1 93 ? 12.023 -29.285 -15.252 1.00 96.88 93 SER A O 1
ATOM 729 N N . GLN A 1 94 ? 11.390 -27.411 -14.157 1.00 95.62 94 GLN A N 1
ATOM 730 C CA . GLN A 1 94 ? 12.672 -27.125 -13.519 1.00 95.62 94 GLN A CA 1
ATOM 731 C C . GLN A 1 94 ? 12.584 -27.547 -12.051 1.00 95.62 94 GLN A C 1
ATOM 733 O O . GLN A 1 94 ? 11.702 -27.091 -11.326 1.00 95.62 94 GLN A O 1
ATOM 738 N N . ASN A 1 95 ? 13.444 -28.468 -11.610 1.00 92.19 95 ASN A N 1
ATOM 739 C CA . ASN A 1 95 ? 13.528 -28.908 -10.207 1.00 92.19 95 ASN A CA 1
ATOM 740 C C . ASN A 1 95 ? 12.172 -29.272 -9.554 1.00 92.19 95 ASN A C 1
ATOM 742 O O . ASN A 1 95 ? 11.911 -28.990 -8.382 1.00 92.19 95 ASN A O 1
ATOM 746 N N . GLY A 1 96 ? 11.285 -29.913 -10.326 1.00 92.94 96 GLY A N 1
ATOM 747 C CA . GLY A 1 96 ? 9.960 -30.348 -9.873 1.00 92.94 96 GLY A CA 1
ATOM 748 C C . GLY A 1 96 ? 8.896 -29.245 -9.820 1.00 92.94 96 GLY A C 1
ATOM 749 O O . GLY A 1 96 ? 7.764 -29.528 -9.425 1.00 92.94 96 GLY A O 1
ATOM 750 N N . ALA A 1 97 ? 9.217 -28.012 -10.227 1.00 95.56 97 ALA A N 1
ATOM 751 C CA . ALA A 1 97 ? 8.237 -26.947 -10.397 1.00 95.56 97 ALA A CA 1
ATOM 752 C C . ALA A 1 97 ? 7.272 -27.272 -11.551 1.00 95.56 97 ALA A C 1
ATOM 754 O O . ALA A 1 97 ? 7.618 -27.972 -12.510 1.00 95.56 97 ALA A O 1
ATOM 755 N N . THR A 1 98 ? 6.027 -26.806 -11.438 1.00 97.31 98 THR A N 1
ATOM 756 C CA . THR A 1 98 ? 4.995 -27.088 -12.445 1.00 97.31 98 THR A CA 1
ATOM 757 C C . THR A 1 98 ? 5.270 -26.253 -13.694 1.00 97.31 98 THR A C 1
ATOM 759 O O . THR A 1 98 ? 5.365 -25.035 -13.567 1.00 97.31 98 THR A O 1
ATOM 762 N N . PRO A 1 99 ? 5.380 -26.864 -14.889 1.00 98.12 99 PRO A N 1
ATOM 763 C CA . PRO A 1 99 ? 5.538 -26.114 -16.127 1.00 98.12 99 PRO A CA 1
ATOM 764 C C . PRO A 1 99 ? 4.436 -25.073 -16.323 1.00 98.12 99 PRO A C 1
ATOM 766 O O . PRO A 1 99 ? 3.276 -25.322 -15.990 1.00 98.12 99 PRO A O 1
ATOM 769 N N . VAL A 1 100 ? 4.793 -23.945 -16.927 1.00 97.75 100 VAL A N 1
ATOM 770 C CA . VAL A 1 100 ? 3.852 -22.888 -17.309 1.00 97.75 100 VAL A CA 1
ATOM 771 C C . VAL A 1 100 ? 3.882 -22.693 -18.818 1.00 97.75 100 VAL A C 1
ATOM 773 O O . VAL A 1 100 ? 4.859 -23.045 -19.478 1.00 97.75 100 VAL A O 1
ATOM 776 N N . ASP A 1 101 ? 2.791 -22.175 -19.369 1.00 97.56 101 ASP A N 1
ATOM 777 C CA . ASP A 1 101 ? 2.659 -21.904 -20.796 1.00 97.56 101 ASP A CA 1
ATOM 778 C C . ASP A 1 101 ? 2.070 -20.514 -21.015 1.00 97.56 101 ASP A C 1
ATOM 780 O O . ASP A 1 101 ? 1.062 -20.166 -20.397 1.00 97.56 101 ASP A O 1
ATOM 784 N N . TYR A 1 102 ? 2.698 -19.744 -21.902 1.00 98.50 102 TYR A N 1
ATOM 785 C CA . TYR A 1 102 ? 2.248 -18.414 -22.304 1.00 98.50 102 TYR A CA 1
ATOM 786 C C . TYR A 1 102 ? 1.923 -18.411 -23.801 1.00 98.50 102 TYR A C 1
ATOM 788 O O . TYR A 1 102 ? 2.796 -18.134 -24.625 1.00 98.50 102 TYR A O 1
ATOM 796 N N . PRO A 1 103 ? 0.673 -18.732 -24.181 1.00 97.88 103 PRO A N 1
ATOM 797 C CA . PRO A 1 103 ? 0.257 -18.775 -25.581 1.00 97.88 103 PRO A CA 1
ATOM 798 C C . PRO A 1 103 ? 0.247 -17.404 -26.273 1.00 97.88 103 PRO A C 1
ATOM 800 O O . PRO A 1 103 ? 0.182 -17.356 -27.500 1.00 97.88 103 PRO A O 1
ATOM 803 N N . TYR A 1 104 ? 0.298 -16.304 -25.517 1.00 98.69 104 TYR A N 1
ATOM 804 C CA . TYR A 1 104 ? 0.320 -14.946 -26.051 1.00 98.69 104 TYR A CA 1
ATOM 805 C C . TYR A 1 104 ? 1.551 -14.204 -25.543 1.00 98.69 104 TYR A C 1
ATOM 807 O O . TYR A 1 104 ? 1.911 -14.306 -24.370 1.00 98.69 104 TYR A O 1
ATOM 815 N N . PHE A 1 105 ? 2.185 -13.428 -26.415 1.00 98.69 105 PHE A N 1
ATOM 816 C CA . PHE A 1 105 ? 3.301 -12.574 -26.039 1.00 98.69 105 PHE A CA 1
ATOM 817 C C . PHE A 1 105 ? 3.348 -11.308 -26.894 1.00 98.69 105 PHE A C 1
ATOM 819 O O . PHE A 1 105 ? 2.798 -11.263 -27.995 1.00 98.69 105 PHE A O 1
ATOM 826 N N . TYR A 1 106 ? 4.012 -10.281 -26.375 1.00 98.62 106 TYR A N 1
ATOM 827 C CA . TYR A 1 106 ? 4.334 -9.061 -27.101 1.00 98.62 106 TYR A CA 1
ATOM 828 C C . TYR A 1 106 ? 5.815 -8.733 -26.921 1.00 98.62 106 TYR A C 1
ATOM 830 O O . TYR A 1 106 ? 6.311 -8.648 -25.797 1.00 98.62 106 TYR A O 1
ATOM 838 N N . ILE A 1 107 ? 6.513 -8.556 -28.040 1.00 98.00 107 ILE A N 1
ATOM 839 C CA . ILE A 1 107 ? 7.928 -8.192 -28.103 1.00 98.00 107 ILE A CA 1
ATOM 840 C C . ILE A 1 107 ? 8.117 -7.134 -29.194 1.00 98.00 107 ILE A C 1
ATOM 842 O O . ILE A 1 107 ? 7.525 -7.230 -30.271 1.00 98.00 107 ILE A O 1
ATOM 846 N N . ALA A 1 108 ? 8.920 -6.109 -28.915 1.00 96.81 108 ALA A N 1
ATOM 847 C CA . ALA A 1 108 ? 9.142 -4.986 -29.821 1.00 96.81 108 ALA A CA 1
ATOM 848 C C . ALA A 1 108 ? 10.569 -4.416 -29.684 1.00 96.81 108 ALA A C 1
ATOM 850 O O . ALA A 1 108 ? 11.250 -4.702 -28.696 1.00 96.81 108 ALA A O 1
ATOM 851 N N . PRO A 1 109 ? 11.041 -3.615 -30.661 1.00 95.06 109 PRO A N 1
ATOM 852 C CA . PRO A 1 109 ? 12.348 -2.966 -30.592 1.00 95.06 109 PRO A CA 1
ATOM 853 C C . PRO A 1 109 ? 12.524 -2.054 -29.366 1.00 95.06 109 PRO A C 1
ATOM 855 O O . PRO A 1 109 ? 11.577 -1.440 -28.875 1.00 95.06 109 PRO A O 1
ATOM 858 N N . SER A 1 110 ? 13.777 -1.912 -28.931 1.00 94.25 110 SER A N 1
ATOM 859 C CA . SER A 1 110 ? 14.223 -1.040 -27.835 1.00 94.25 110 SER A CA 1
ATOM 860 C C . SER A 1 110 ? 15.164 0.055 -28.358 1.00 94.25 110 SER A C 1
ATOM 862 O O . SER A 1 110 ? 15.711 -0.061 -29.455 1.00 94.25 110 SER A O 1
ATOM 864 N N . ASN A 1 111 ? 15.335 1.143 -27.604 1.00 96.88 111 ASN A N 1
ATOM 865 C CA . ASN A 1 111 ? 16.311 2.205 -27.890 1.00 96.88 111 ASN A CA 1
ATOM 866 C C . ASN A 1 111 ? 17.766 1.808 -27.596 1.00 96.88 111 ASN A C 1
ATOM 868 O O . ASN A 1 111 ? 18.697 2.496 -28.021 1.00 96.88 111 ASN A O 1
ATOM 872 N N . THR A 1 112 ? 17.965 0.682 -26.919 1.00 95.12 112 THR A N 1
ATOM 873 C CA . THR A 1 112 ? 19.277 0.186 -26.516 1.00 95.12 112 THR A CA 1
ATOM 874 C C . THR A 1 112 ? 20.170 -0.166 -27.700 1.00 95.12 112 THR A C 1
ATOM 876 O O . THR A 1 112 ? 19.772 -0.883 -28.622 1.00 95.12 112 THR A O 1
ATOM 879 N N . GLY A 1 113 ? 21.395 0.364 -27.682 1.00 93.38 113 GLY A N 1
ATOM 880 C CA . GLY A 1 113 ? 22.425 0.114 -28.692 1.00 93.38 113 GLY A CA 1
ATOM 881 C C . GLY A 1 113 ? 22.134 0.672 -30.088 1.00 93.38 113 GLY A C 1
ATOM 882 O O . GLY A 1 113 ? 22.860 0.346 -31.033 1.00 93.38 113 GLY A O 1
ATOM 883 N N . LEU A 1 114 ? 21.102 1.510 -30.241 1.00 94.19 114 LEU A N 1
ATOM 884 C CA . LEU A 1 114 ? 20.849 2.272 -31.464 1.00 94.19 114 LEU A CA 1
ATOM 885 C C . LEU A 1 114 ? 21.675 3.567 -31.453 1.00 94.19 114 LEU A C 1
ATOM 887 O O . LEU A 1 114 ? 21.419 4.420 -30.604 1.00 94.19 114 LEU A O 1
ATOM 891 N N . PRO A 1 115 ? 22.624 3.754 -32.386 1.00 93.06 115 PRO A N 1
ATOM 892 C CA . PRO A 1 115 ? 23.509 4.915 -32.377 1.00 93.06 115 PRO A CA 1
ATOM 893 C C . PRO A 1 115 ? 22.749 6.210 -32.671 1.00 93.06 115 PRO A C 1
ATOM 895 O O . PRO A 1 115 ? 21.899 6.247 -33.566 1.00 93.06 115 PRO A O 1
ATOM 898 N N . THR A 1 116 ? 23.088 7.281 -31.954 1.00 94.00 116 THR A N 1
ATOM 899 C CA . THR A 1 116 ? 22.495 8.610 -32.177 1.00 94.00 116 THR A CA 1
ATOM 900 C C . THR A 1 116 ? 23.217 9.416 -33.253 1.00 94.00 116 THR A C 1
ATOM 902 O O . THR A 1 116 ? 22.605 10.269 -33.898 1.00 94.00 116 THR A O 1
ATOM 905 N N . GLY A 1 117 ? 24.504 9.128 -33.480 1.00 92.81 117 GLY A N 1
ATOM 906 C CA . GLY A 1 117 ? 25.378 9.938 -34.327 1.00 92.81 117 GLY A CA 1
ATOM 907 C C . GLY A 1 117 ? 25.970 11.169 -33.636 1.00 92.81 117 GLY A C 1
ATOM 908 O O . GLY A 1 117 ? 26.532 12.009 -34.338 1.00 92.81 117 GLY A O 1
ATOM 909 N N . PHE A 1 118 ? 25.865 11.261 -32.307 1.00 94.38 118 PHE A N 1
ATOM 910 C CA . PHE A 1 118 ? 26.399 12.339 -31.468 1.00 94.38 118 PHE A CA 1
ATOM 911 C C . PHE A 1 118 ? 27.260 11.784 -30.318 1.00 94.38 118 PHE A C 1
ATOM 913 O O . PHE A 1 118 ? 27.176 10.593 -30.029 1.00 94.38 118 PHE A O 1
ATOM 920 N N . ASP A 1 119 ? 28.097 12.639 -29.721 1.00 93.00 119 ASP A N 1
ATOM 921 C CA . ASP A 1 119 ? 28.969 12.336 -28.569 1.00 93.00 119 ASP A CA 1
ATOM 922 C C . ASP A 1 119 ? 28.195 12.649 -27.281 1.00 93.00 119 ASP A C 1
ATOM 924 O O . ASP A 1 119 ? 28.259 13.757 -26.752 1.00 93.00 119 ASP A O 1
ATOM 928 N N . LEU A 1 120 ? 27.384 11.702 -26.808 1.00 93.00 120 LEU A N 1
ATOM 929 C CA . LEU A 1 120 ? 26.432 11.967 -25.721 1.00 93.00 120 LEU A CA 1
ATOM 930 C C . LEU A 1 120 ? 27.073 11.941 -24.330 1.00 93.00 120 LEU A C 1
ATOM 932 O O . LEU A 1 120 ? 26.411 12.276 -23.346 1.00 93.00 120 LEU A O 1
ATOM 936 N N . ASN A 1 121 ? 28.330 11.513 -24.217 1.00 91.00 121 ASN A N 1
ATOM 937 C CA . ASN A 1 121 ? 29.094 11.544 -22.969 1.00 91.00 121 ASN A CA 1
ATOM 938 C C . ASN A 1 121 ? 30.254 12.553 -22.995 1.00 91.00 121 ASN A C 1
ATOM 940 O O . ASN A 1 121 ? 31.023 12.602 -22.034 1.00 91.00 121 ASN A O 1
ATOM 944 N N . ASN A 1 122 ? 30.366 13.363 -24.053 1.00 91.25 122 ASN A N 1
ATOM 945 C CA . ASN A 1 122 ? 31.394 14.387 -24.233 1.00 91.25 122 ASN A CA 1
ATOM 946 C C . ASN A 1 122 ? 32.836 13.845 -24.109 1.00 91.25 122 ASN A C 1
ATOM 948 O O . ASN A 1 122 ? 33.730 14.527 -23.594 1.00 91.25 122 ASN A O 1
ATOM 952 N N . ASN A 1 123 ? 33.089 12.613 -24.567 1.00 89.31 123 ASN A N 1
ATOM 953 C CA . ASN A 1 123 ? 34.411 11.980 -24.472 1.00 89.31 123 ASN A CA 1
ATOM 954 C C . ASN A 1 123 ? 35.324 12.252 -25.688 1.00 89.31 123 ASN A C 1
ATOM 956 O O . ASN A 1 123 ? 36.502 11.874 -25.681 1.00 89.31 123 ASN A O 1
ATOM 960 N N . GLY A 1 124 ? 34.806 12.920 -26.722 1.00 89.44 124 GLY A N 1
ATOM 961 C CA . GLY A 1 124 ? 35.498 13.262 -27.962 1.00 89.44 124 GLY A CA 1
ATOM 962 C C . GLY A 1 124 ? 35.409 12.206 -29.071 1.00 89.44 124 GLY A C 1
ATOM 963 O O . GLY A 1 124 ? 36.053 12.376 -30.114 1.00 89.44 124 GLY A O 1
ATOM 964 N N . ALA A 1 125 ? 34.654 11.124 -28.877 1.00 87.69 125 ALA A N 1
ATOM 965 C CA . ALA A 1 125 ? 34.364 10.087 -29.864 1.00 87.69 125 ALA A CA 1
ATOM 966 C C . ALA A 1 125 ? 32.860 10.042 -30.177 1.00 87.69 125 ALA A C 1
ATOM 968 O O . ALA A 1 125 ? 32.047 10.537 -29.418 1.00 87.69 125 ALA A O 1
ATOM 969 N N . VAL A 1 126 ? 32.497 9.488 -31.341 1.00 88.69 126 VAL A N 1
ATOM 970 C CA . VAL A 1 126 ? 31.092 9.397 -31.769 1.00 88.69 126 VAL A CA 1
ATOM 971 C C . VAL A 1 126 ? 30.810 8.037 -32.386 1.00 88.69 126 VAL A C 1
ATOM 973 O O . VAL A 1 126 ? 31.458 7.635 -33.365 1.00 88.69 126 VAL A O 1
ATOM 976 N N . VAL A 1 127 ? 29.757 7.377 -31.913 1.00 85.31 127 VAL A N 1
ATOM 977 C CA . VAL A 1 127 ? 29.167 6.219 -32.595 1.00 85.31 127 VAL A CA 1
ATOM 978 C C . VAL A 1 127 ? 28.153 6.670 -33.653 1.00 85.31 127 VAL A C 1
ATOM 980 O O . VAL A 1 127 ? 27.050 7.124 -33.363 1.00 85.31 127 VAL A O 1
ATOM 983 N N . THR A 1 128 ? 28.517 6.512 -34.930 1.00 82.38 128 THR A N 1
ATOM 984 C CA . THR A 1 128 ? 27.723 7.010 -36.076 1.00 82.38 128 THR A CA 1
ATOM 985 C C . THR A 1 128 ? 26.943 5.948 -36.854 1.00 82.38 128 THR A C 1
ATOM 987 O O . THR A 1 128 ? 26.077 6.296 -37.655 1.00 82.38 128 THR A O 1
ATOM 990 N N . ALA A 1 129 ? 27.239 4.659 -36.674 1.00 80.25 129 ALA A N 1
ATOM 991 C CA . ALA A 1 129 ? 26.570 3.582 -37.400 1.00 80.25 129 ALA A CA 1
ATOM 992 C C . ALA A 1 129 ? 26.581 2.281 -36.600 1.00 80.25 129 ALA A C 1
ATOM 994 O O . ALA A 1 129 ? 27.508 2.029 -35.839 1.00 80.25 129 ALA A O 1
ATOM 995 N N . ILE A 1 130 ? 25.598 1.415 -36.863 1.00 75.81 130 ILE A N 1
ATOM 996 C CA . ILE A 1 130 ? 25.471 0.102 -36.214 1.00 75.81 130 ILE A CA 1
ATOM 997 C C . ILE A 1 130 ? 26.723 -0.755 -36.464 1.00 75.81 130 ILE A C 1
ATOM 999 O O . ILE A 1 130 ? 27.114 -1.527 -35.616 1.00 75.81 130 ILE A O 1
ATOM 1003 N N . SER A 1 131 ? 27.437 -0.612 -37.581 1.00 72.69 131 SER A N 1
ATOM 1004 C CA . SER A 1 131 ? 28.683 -1.369 -37.801 1.00 72.69 131 SER A CA 1
ATOM 1005 C C . SER A 1 131 ? 29.889 -0.865 -36.995 1.00 72.69 131 SER A C 1
ATOM 1007 O O . SER A 1 131 ? 30.915 -1.544 -36.947 1.00 72.69 131 SER A O 1
ATOM 1009 N N . ASN A 1 132 ? 29.818 0.339 -36.425 1.00 68.44 132 ASN A N 1
ATOM 1010 C CA . ASN A 1 132 ? 30.974 1.013 -35.847 1.00 68.44 132 ASN A CA 1
ATOM 1011 C C . ASN A 1 132 ? 31.116 0.636 -34.378 1.00 68.44 132 ASN A C 1
ATOM 1013 O O . ASN A 1 132 ? 30.431 1.195 -33.535 1.00 68.44 132 ASN A O 1
ATOM 1017 N N . GLY A 1 133 ? 32.034 -0.281 -34.072 1.00 63.34 133 GLY A N 1
ATOM 1018 C CA . GLY A 1 133 ? 32.399 -0.567 -32.686 1.00 63.34 133 GLY A CA 1
ATOM 1019 C C . GLY A 1 133 ? 31.337 -1.317 -31.880 1.00 63.34 133 GLY A C 1
ATOM 1020 O O . GLY A 1 133 ? 31.408 -1.254 -30.661 1.00 63.34 133 GLY A O 1
ATOM 1021 N N . ILE A 1 134 ? 30.397 -2.045 -32.506 1.00 75.31 134 ILE A N 1
ATOM 1022 C CA . ILE A 1 134 ? 29.541 -3.002 -31.773 1.00 75.31 134 ILE A CA 1
ATOM 1023 C C . ILE A 1 134 ? 30.420 -3.882 -30.882 1.00 75.31 134 ILE A C 1
ATOM 1025 O O . ILE A 1 134 ? 31.400 -4.471 -31.346 1.00 75.31 134 ILE A O 1
ATOM 1029 N N . GLY A 1 135 ? 30.058 -3.961 -29.603 1.00 68.56 135 GLY A N 1
ATOM 1030 C CA . GLY A 1 135 ? 30.812 -4.703 -28.593 1.00 68.56 135 GLY A CA 1
ATOM 1031 C C . GLY A 1 135 ? 32.137 -4.065 -28.152 1.00 68.56 135 GLY A C 1
ATOM 1032 O O . GLY A 1 135 ? 32.837 -4.663 -27.336 1.00 68.56 135 GLY A O 1
ATOM 1033 N N . ALA A 1 136 ? 32.508 -2.885 -28.659 1.00 74.06 136 ALA A N 1
ATOM 1034 C CA . ALA A 1 136 ? 33.649 -2.117 -28.165 1.00 74.06 136 ALA A CA 1
ATOM 1035 C C . ALA A 1 136 ? 33.259 -1.282 -26.934 1.00 74.06 136 ALA A C 1
ATOM 1037 O O . ALA A 1 136 ? 32.130 -0.804 -26.821 1.00 74.06 136 ALA A O 1
ATOM 1038 N N . ALA A 1 137 ? 34.214 -1.075 -26.023 1.00 71.81 137 ALA A N 1
ATOM 1039 C CA . ALA A 1 137 ? 34.024 -0.198 -24.870 1.00 71.81 137 ALA A CA 1
ATOM 1040 C C . ALA A 1 137 ? 33.668 1.227 -25.330 1.00 71.81 137 ALA A C 1
ATOM 1042 O O . ALA A 1 137 ? 34.330 1.762 -26.221 1.00 71.81 137 ALA A O 1
ATOM 1043 N N . GLY A 1 138 ? 32.632 1.818 -24.731 1.00 77.19 138 GLY A N 1
ATOM 1044 C CA . GLY A 1 138 ? 32.132 3.149 -25.084 1.00 77.19 138 GLY A CA 1
ATOM 1045 C C . GLY A 1 138 ? 31.028 3.175 -26.148 1.00 77.19 138 GLY A C 1
ATOM 1046 O O . GLY A 1 138 ? 30.437 4.224 -26.361 1.00 77.19 138 GLY A O 1
ATOM 1047 N N . TYR A 1 139 ? 30.710 2.051 -26.814 1.00 85.25 139 TYR A N 1
ATOM 1048 C CA . TYR A 1 139 ? 29.677 2.038 -27.865 1.00 85.25 139 TYR A CA 1
ATOM 1049 C C . TYR A 1 139 ? 28.293 2.448 -27.342 1.00 85.25 139 TYR A C 1
ATOM 1051 O O . TYR A 1 139 ? 27.581 3.224 -27.976 1.00 85.25 139 TYR A O 1
ATOM 1059 N N . GLY A 1 140 ? 27.901 1.901 -26.190 1.00 89.50 140 GLY A N 1
ATOM 1060 C CA . GLY A 1 140 ? 26.577 2.136 -25.620 1.00 89.50 140 GLY A CA 1
ATOM 1061 C C . GLY A 1 140 ? 26.362 3.565 -25.124 1.00 89.50 140 GLY A C 1
ATOM 1062 O O . GLY A 1 140 ? 25.214 3.984 -25.017 1.00 89.50 140 GLY A O 1
ATOM 1063 N N . ASP A 1 141 ? 27.431 4.313 -24.848 1.00 91.19 141 ASP A N 1
ATOM 1064 C CA . ASP A 1 141 ? 27.342 5.654 -24.264 1.00 91.19 141 ASP A CA 1
ATOM 1065 C C . ASP A 1 141 ? 26.788 6.714 -25.231 1.00 91.19 141 ASP A C 1
ATOM 1067 O O . ASP A 1 141 ? 26.228 7.705 -24.771 1.00 91.19 141 ASP A O 1
ATOM 1071 N N . ASP A 1 142 ? 26.888 6.472 -26.544 1.00 92.88 142 ASP A N 1
ATOM 1072 C CA . ASP A 1 142 ? 26.391 7.346 -27.622 1.00 92.88 142 ASP A CA 1
ATOM 1073 C C . ASP A 1 142 ? 25.095 6.825 -28.272 1.00 92.88 142 ASP A C 1
ATOM 1075 O O . ASP A 1 142 ? 24.640 7.320 -29.315 1.00 92.88 142 ASP A O 1
ATOM 1079 N N . ALA A 1 143 ? 24.503 5.776 -27.703 1.00 94.38 143 ALA A N 1
ATOM 1080 C CA . ALA A 1 143 ? 23.249 5.206 -28.171 1.00 94.38 143 ALA A CA 1
ATOM 1081 C C . ALA A 1 143 ? 22.035 5.893 -27.520 1.00 94.38 143 ALA A C 1
ATOM 1083 O O . ALA A 1 143 ? 22.137 6.497 -26.455 1.00 94.38 143 ALA A O 1
ATOM 1084 N N . PHE A 1 144 ? 20.851 5.785 -28.138 1.00 95.88 144 PHE A N 1
ATOM 1085 C CA . PHE A 1 144 ? 19.618 6.341 -27.556 1.00 95.88 144 PHE A CA 1
ATOM 1086 C C . PHE A 1 144 ? 19.318 5.772 -26.162 1.00 95.88 144 PHE A C 1
ATOM 1088 O O . PHE A 1 144 ? 18.766 6.478 -25.319 1.00 95.88 144 PHE A O 1
ATOM 1095 N N . GLY A 1 145 ? 19.697 4.522 -25.915 1.00 95.31 145 GLY A N 1
ATOM 1096 C CA . GLY A 1 145 ? 19.882 3.953 -24.587 1.00 95.31 145 GLY A CA 1
ATOM 1097 C C . GLY A 1 145 ? 21.089 3.025 -24.584 1.00 95.31 145 GLY A C 1
ATOM 1098 O O . GLY A 1 145 ? 21.464 2.481 -25.630 1.00 95.31 145 GLY A O 1
ATOM 1099 N N . PHE A 1 146 ? 21.695 2.829 -23.416 1.00 94.50 146 PHE A N 1
ATOM 1100 C CA . PHE A 1 146 ? 22.917 2.042 -23.310 1.00 94.50 146 PHE A CA 1
ATOM 1101 C C . PHE A 1 146 ? 22.701 0.591 -23.763 1.00 94.50 146 PHE A C 1
ATOM 1103 O O . PHE A 1 146 ? 21.785 -0.098 -23.316 1.00 94.50 146 PHE A O 1
ATOM 1110 N N . GLY A 1 147 ? 23.560 0.126 -24.664 1.00 93.38 147 GLY A N 1
ATOM 1111 C CA . GLY A 1 147 ? 23.599 -1.249 -25.147 1.00 93.38 147 GLY A CA 1
ATOM 1112 C C . GLY A 1 147 ? 24.716 -1.416 -26.169 1.00 93.38 147 GLY A C 1
ATOM 1113 O O . GLY A 1 147 ? 24.965 -0.523 -26.968 1.00 93.38 147 GLY A O 1
ATOM 1114 N N . ASN A 1 148 ? 25.394 -2.557 -26.157 1.00 90.31 148 ASN A N 1
ATOM 1115 C CA . ASN A 1 148 ? 26.539 -2.866 -27.016 1.00 90.31 148 ASN A CA 1
ATOM 1116 C C . ASN A 1 148 ? 26.144 -3.313 -28.432 1.00 90.31 148 ASN A C 1
ATOM 1118 O O . ASN A 1 148 ? 27.003 -3.413 -29.309 1.00 90.31 148 ASN A O 1
ATOM 1122 N N . PHE A 1 149 ? 24.861 -3.606 -28.645 1.00 91.25 149 PHE A N 1
ATOM 1123 C CA . PHE A 1 149 ? 24.246 -3.883 -29.940 1.00 91.25 149 PHE A CA 1
ATOM 1124 C C . PHE A 1 149 ? 22.744 -3.542 -29.892 1.00 91.25 149 PHE A C 1
ATOM 1126 O O . PHE A 1 149 ? 22.163 -3.522 -28.801 1.00 91.25 149 PHE A O 1
ATOM 1133 N N . PRO A 1 150 ? 22.101 -3.279 -31.047 1.00 93.00 150 PRO A N 1
ATOM 1134 C CA . PRO A 1 150 ? 20.670 -2.994 -31.106 1.00 93.00 150 PRO A CA 1
ATOM 1135 C C . PRO A 1 150 ? 19.815 -4.095 -30.476 1.00 93.00 150 PRO A C 1
ATOM 1137 O O . PRO A 1 150 ? 19.851 -5.236 -30.929 1.00 93.00 150 PRO A O 1
ATOM 1140 N N . GLY A 1 151 ? 19.009 -3.741 -29.474 1.00 93.00 151 GLY A N 1
ATOM 1141 C CA . GLY A 1 151 ? 18.080 -4.673 -28.829 1.00 93.00 151 GLY A CA 1
ATOM 1142 C C . GLY A 1 151 ? 18.620 -5.396 -27.593 1.00 93.00 151 GLY A C 1
ATOM 1143 O O . GLY A 1 151 ? 17.848 -6.115 -26.957 1.00 93.00 151 GLY A O 1
ATOM 1144 N N . GLN A 1 152 ? 19.884 -5.181 -27.205 1.00 95.19 152 GLN A N 1
ATOM 1145 C CA . GLN A 1 152 ? 20.400 -5.666 -25.919 1.00 95.19 152 GLN A CA 1
ATOM 1146 C C . GLN A 1 152 ? 19.567 -5.098 -24.758 1.00 95.19 152 GLN A C 1
ATOM 1148 O O . GLN A 1 152 ? 19.174 -3.938 -24.823 1.00 95.19 152 GLN A O 1
ATOM 1153 N N . PHE A 1 153 ? 19.305 -5.857 -23.693 1.00 95.69 153 PHE A N 1
ATOM 1154 C CA . PHE A 1 153 ? 18.482 -5.396 -22.553 1.00 95.69 153 PHE A CA 1
ATOM 1155 C C . PHE A 1 153 ? 17.023 -5.059 -22.923 1.00 95.69 153 PHE A C 1
ATOM 1157 O O . PHE A 1 153 ? 16.391 -4.200 -22.301 1.00 95.69 153 PHE A O 1
ATOM 1164 N N . GLY A 1 154 ? 16.491 -5.705 -23.964 1.00 96.94 154 GLY A N 1
ATOM 1165 C CA . GLY A 1 154 ? 15.102 -5.555 -24.391 1.00 96.94 154 GLY A CA 1
ATOM 1166 C C . GLY A 1 154 ? 14.088 -6.056 -23.355 1.00 96.94 154 GLY A C 1
ATOM 1167 O O . GLY A 1 154 ? 14.404 -6.304 -22.191 1.00 96.94 154 GLY A O 1
ATOM 1168 N N . MET A 1 155 ? 12.832 -6.183 -23.773 1.00 98.06 155 MET A N 1
ATOM 1169 C CA . MET A 1 155 ? 11.735 -6.596 -22.898 1.00 98.06 155 MET A CA 1
ATOM 1170 C C . MET A 1 155 ? 10.774 -7.520 -23.645 1.00 98.06 155 MET A C 1
ATOM 1172 O O . MET A 1 155 ? 10.652 -7.443 -24.869 1.00 98.06 155 MET A O 1
ATOM 1176 N N . VAL A 1 156 ? 10.047 -8.358 -22.910 1.00 98.69 156 VAL A N 1
ATOM 1177 C CA . VAL A 1 156 ? 8.932 -9.147 -23.450 1.00 98.69 156 VAL A CA 1
ATOM 1178 C C . VAL A 1 156 ? 7.790 -9.214 -22.442 1.00 98.69 156 VAL A C 1
ATOM 1180 O O . VAL A 1 156 ? 8.017 -9.392 -21.247 1.00 98.69 156 VAL A O 1
ATOM 1183 N N . VAL A 1 157 ? 6.554 -9.093 -22.926 1.00 98.88 157 VAL A N 1
ATOM 1184 C CA . VAL A 1 157 ? 5.346 -9.402 -22.150 1.00 98.88 157 VAL A CA 1
ATOM 1185 C C . VAL A 1 157 ? 4.873 -10.798 -22.533 1.00 98.88 157 VAL A C 1
ATOM 1187 O O . VAL A 1 157 ? 4.648 -11.066 -23.709 1.00 98.88 157 VAL A O 1
ATOM 1190 N N . LEU A 1 158 ? 4.701 -11.675 -21.551 1.00 98.88 158 LEU A N 1
ATOM 1191 C CA . LEU A 1 158 ? 4.143 -13.018 -21.682 1.00 98.88 158 LEU A CA 1
ATOM 1192 C C . LEU A 1 158 ? 2.766 -13.051 -21.015 1.00 98.88 158 LEU A C 1
ATOM 1194 O O . LEU A 1 158 ? 2.590 -12.500 -19.930 1.00 98.88 158 LEU A O 1
ATOM 1198 N N . SER A 1 159 ? 1.776 -13.687 -21.640 1.00 98.69 159 SER A N 1
ATOM 1199 C CA . SER A 1 159 ? 0.419 -13.746 -21.099 1.00 98.69 159 SER A CA 1
ATOM 1200 C C . SER A 1 159 ? -0.280 -15.075 -21.365 1.00 98.69 159 SER A C 1
ATOM 1202 O O . SER A 1 159 ? -0.200 -15.660 -22.448 1.00 98.69 159 SER A O 1
ATOM 1204 N N . LYS A 1 160 ? -1.007 -15.547 -20.349 1.00 98.38 160 LYS A N 1
ATOM 1205 C CA . LYS A 1 160 ? -1.986 -16.634 -20.475 1.00 98.38 160 LYS A CA 1
ATOM 1206 C C . LYS A 1 160 ? -3.284 -16.160 -21.132 1.00 98.38 160 LYS A C 1
ATOM 1208 O O . LYS A 1 160 ? -4.077 -16.983 -21.591 1.00 98.38 160 LYS A O 1
ATOM 1213 N N . TYR A 1 161 ? -3.493 -14.846 -21.193 1.00 98.06 161 TYR A N 1
ATOM 1214 C CA . TYR A 1 161 ? -4.669 -14.196 -21.757 1.00 98.06 161 TYR A CA 1
ATOM 1215 C C . TYR A 1 161 ? -4.343 -13.532 -23.103 1.00 98.06 161 TYR A C 1
ATOM 1217 O O . TYR A 1 161 ? -3.210 -13.093 -23.308 1.00 98.06 161 TYR A O 1
ATOM 1225 N N . PRO A 1 162 ? -5.309 -13.438 -24.036 1.00 98.12 162 PRO A N 1
ATOM 1226 C CA . PRO A 1 162 ? -5.080 -12.776 -25.313 1.00 98.12 162 PRO A CA 1
ATOM 1227 C C . PRO A 1 162 ? -4.624 -11.324 -25.146 1.00 98.12 162 PRO A C 1
ATOM 1229 O O . PRO A 1 162 ? -5.153 -10.591 -24.311 1.00 98.12 162 PRO A O 1
ATOM 1232 N N . ILE A 1 163 ? -3.681 -10.903 -25.987 1.00 98.06 163 ILE A N 1
ATOM 1233 C CA . ILE A 1 163 ? -3.233 -9.511 -26.094 1.00 98.06 163 ILE A CA 1
ATOM 1234 C C . ILE A 1 163 ? -3.961 -8.862 -27.270 1.00 98.06 163 ILE A C 1
ATOM 1236 O O . ILE A 1 163 ? -3.969 -9.412 -28.374 1.00 98.06 163 ILE A O 1
ATOM 1240 N N . ASP A 1 164 ? -4.539 -7.679 -27.065 1.00 93.62 164 ASP A N 1
ATOM 1241 C CA . ASP A 1 164 ? -5.103 -6.882 -28.154 1.00 93.62 164 ASP A CA 1
ATOM 1242 C C . ASP A 1 164 ? -3.995 -6.128 -28.900 1.00 93.62 164 ASP A C 1
ATOM 1244 O O . ASP A 1 164 ? -3.781 -4.924 -28.745 1.00 93.62 164 ASP A O 1
ATOM 1248 N N . THR A 1 165 ? -3.263 -6.862 -29.739 1.00 94.12 165 THR A N 1
ATOM 1249 C CA . THR A 1 165 ? -2.103 -6.344 -30.478 1.00 94.12 165 THR A CA 1
ATOM 1250 C C . THR A 1 165 ? -2.439 -5.171 -31.402 1.00 94.12 165 THR A C 1
ATOM 1252 O O . THR A 1 165 ? -1.550 -4.396 -31.759 1.00 94.12 165 THR A O 1
ATOM 1255 N N . ALA A 1 166 ? -3.703 -5.027 -31.820 1.00 90.75 166 ALA A N 1
ATOM 1256 C CA . ALA A 1 166 ? -4.127 -3.927 -32.684 1.00 90.75 166 ALA A CA 1
ATOM 1257 C C . ALA A 1 166 ? -4.087 -2.580 -31.948 1.00 90.75 166 ALA A C 1
ATOM 1259 O O . ALA A 1 166 ? -3.710 -1.569 -32.548 1.00 90.75 166 ALA A O 1
ATOM 1260 N N . ASN A 1 167 ? -4.412 -2.594 -30.653 1.00 92.06 167 ASN A N 1
ATOM 1261 C CA . ASN A 1 167 ? -4.495 -1.415 -29.796 1.00 92.06 167 ASN A CA 1
ATOM 1262 C C . ASN A 1 167 ? -3.258 -1.208 -28.905 1.00 92.06 167 ASN A C 1
ATOM 1264 O O . ASN A 1 167 ? -3.249 -0.299 -28.082 1.00 92.06 167 ASN A O 1
ATOM 1268 N N . VAL A 1 168 ? -2.187 -1.986 -29.104 1.00 98.19 168 VAL A N 1
ATOM 1269 C CA . VAL A 1 168 ? -0.899 -1.727 -28.443 1.00 98.19 168 VAL A CA 1
ATOM 1270 C C . VAL A 1 168 ? -0.320 -0.385 -28.897 1.00 98.19 168 VAL A C 1
ATOM 1272 O O . VAL A 1 168 ? -0.213 -0.110 -30.108 1.00 98.19 168 VAL A O 1
ATOM 1275 N N . ARG A 1 169 ? 0.107 0.412 -27.912 1.00 98.25 169 ARG A N 1
ATOM 1276 C CA . ARG A 1 169 ? 0.828 1.677 -28.099 1.00 98.25 169 ARG A CA 1
ATOM 1277 C C . ARG A 1 169 ? 2.262 1.527 -27.605 1.00 98.25 169 ARG A C 1
ATOM 1279 O O . ARG A 1 169 ? 2.511 0.966 -26.542 1.00 98.25 169 ARG A O 1
ATOM 1286 N N . THR A 1 170 ? 3.203 2.050 -28.379 1.00 98.38 170 THR A N 1
ATOM 1287 C CA . THR A 1 170 ? 4.623 2.095 -28.026 1.00 98.38 170 THR A CA 1
ATOM 1288 C C . THR A 1 170 ? 5.096 3.538 -28.045 1.00 98.38 170 THR A C 1
ATOM 1290 O O . THR A 1 170 ? 4.630 4.333 -28.863 1.00 98.38 170 THR A O 1
ATOM 1293 N N . PHE A 1 171 ? 6.010 3.880 -27.143 1.00 98.25 171 PHE A N 1
ATOM 1294 C CA . PHE A 1 171 ? 6.541 5.237 -27.002 1.00 98.25 171 PHE A CA 1
ATOM 1295 C C . PHE A 1 171 ? 8.070 5.238 -27.140 1.00 98.25 171 PHE A C 1
ATOM 1297 O O . PHE A 1 171 ? 8.788 5.930 -26.413 1.00 98.25 171 PHE A O 1
ATOM 1304 N N . GLN A 1 172 ? 8.593 4.421 -28.060 1.00 96.19 172 GLN A N 1
ATOM 1305 C CA . GLN A 1 172 ? 10.029 4.299 -28.289 1.00 96.19 172 GLN A CA 1
ATOM 1306 C C . GLN A 1 172 ? 10.619 5.630 -28.776 1.00 96.19 172 GLN A C 1
ATOM 1308 O O . GLN A 1 172 ? 11.694 6.024 -28.330 1.00 96.19 172 GLN A O 1
ATOM 1313 N N . ASN A 1 173 ? 9.929 6.328 -29.681 1.00 97.25 173 ASN A N 1
ATOM 1314 C CA . ASN A 1 173 ? 10.438 7.523 -30.357 1.00 97.25 173 ASN A CA 1
ATOM 1315 C C . ASN A 1 173 ? 9.969 8.842 -29.725 1.00 97.25 173 ASN A C 1
ATOM 1317 O O . ASN A 1 173 ? 10.257 9.902 -30.280 1.00 97.25 173 ASN A O 1
ATOM 1321 N N . PHE A 1 174 ? 9.253 8.799 -28.597 1.00 98.38 174 PHE A N 1
ATOM 1322 C CA . PHE A 1 174 ? 8.829 10.006 -27.888 1.00 98.38 174 PHE A CA 1
ATOM 1323 C C . PHE A 1 174 ? 10.059 10.806 -27.428 1.00 98.38 174 PHE A C 1
ATOM 1325 O O . PHE A 1 174 ? 10.939 10.265 -26.754 1.00 98.38 174 PHE A O 1
ATOM 1332 N N . LEU A 1 175 ? 10.150 12.078 -27.824 1.00 98.56 175 LEU A N 1
ATOM 1333 C CA . LEU A 1 175 ? 11.314 12.926 -27.550 1.00 98.56 175 LEU A CA 1
ATOM 1334 C C . LEU A 1 175 ? 11.268 13.505 -26.136 1.00 98.56 175 LEU A C 1
ATOM 1336 O O . LEU A 1 175 ? 10.241 14.029 -25.712 1.00 98.56 175 LEU A O 1
ATOM 1340 N N . TRP A 1 176 ? 12.406 13.498 -25.440 1.00 98.44 176 TRP A N 1
ATOM 1341 C CA . TRP A 1 176 ? 12.493 13.991 -24.061 1.00 98.44 176 TRP A CA 1
ATOM 1342 C C . TRP A 1 176 ? 12.124 15.478 -23.966 1.00 98.44 176 TRP A C 1
ATOM 1344 O O . TRP A 1 176 ? 11.300 15.871 -23.143 1.00 98.44 176 TRP A O 1
ATOM 1354 N N . LYS A 1 177 ? 12.608 16.296 -24.907 1.00 97.88 177 LYS A N 1
ATOM 1355 C CA . LYS A 1 177 ? 12.286 17.730 -24.971 1.00 97.88 177 LYS A CA 1
ATOM 1356 C C . LYS A 1 177 ? 10.793 18.050 -25.157 1.00 97.88 177 LYS A C 1
ATOM 1358 O O . LYS A 1 177 ? 10.392 19.188 -24.924 1.00 97.88 177 LYS A O 1
ATOM 1363 N N . ASP A 1 178 ? 9.989 17.099 -25.644 1.00 98.06 178 ASP A N 1
ATOM 1364 C CA . ASP A 1 178 ? 8.561 17.321 -25.916 1.00 98.06 178 ASP A CA 1
ATOM 1365 C C . ASP A 1 178 ? 7.698 17.142 -24.656 1.00 98.06 178 ASP A C 1
ATOM 1367 O O . ASP A 1 178 ? 6.520 17.505 -24.653 1.00 98.06 178 ASP A O 1
ATOM 1371 N N . MET A 1 179 ? 8.283 16.623 -23.576 1.00 98.25 179 MET A N 1
ATOM 1372 C CA . MET A 1 179 ? 7.661 16.574 -22.263 1.00 98.25 179 MET A CA 1
ATOM 1373 C C . MET A 1 179 ? 7.687 17.968 -21.604 1.00 98.25 179 MET A C 1
ATOM 1375 O O . MET A 1 179 ? 8.755 18.576 -21.492 1.00 98.25 179 MET A O 1
ATOM 1379 N N . PRO A 1 180 ? 6.543 18.521 -21.161 1.00 97.88 180 PRO A N 1
ATOM 1380 C CA . PRO A 1 180 ? 6.501 19.833 -20.519 1.00 97.88 180 PRO A CA 1
ATOM 1381 C C . PRO A 1 180 ? 7.310 19.875 -19.216 1.00 97.88 180 PRO A C 1
ATOM 1383 O O . PRO A 1 180 ? 7.103 19.047 -18.325 1.00 97.88 180 PRO A O 1
ATOM 1386 N N . GLY A 1 181 ? 8.195 20.870 -19.094 1.00 96.94 181 GLY A N 1
ATOM 1387 C CA . GLY A 1 181 ? 9.036 21.063 -17.906 1.00 96.94 181 GLY A CA 1
ATOM 1388 C C . GLY A 1 181 ? 10.030 19.926 -17.655 1.00 96.94 181 GLY A C 1
ATOM 1389 O O . GLY A 1 181 ? 10.347 19.661 -16.505 1.00 96.94 181 GLY A O 1
ATOM 1390 N N . ASN A 1 182 ? 10.453 19.219 -18.706 1.00 98.06 182 ASN A N 1
ATOM 1391 C CA . ASN A 1 182 ? 11.442 18.145 -18.619 1.00 98.06 182 ASN A CA 1
ATOM 1392 C C . ASN A 1 182 ? 12.793 18.630 -18.075 1.00 98.06 182 ASN A C 1
ATOM 1394 O O . ASN A 1 182 ? 13.197 19.769 -18.322 1.00 98.06 182 ASN A O 1
ATOM 1398 N N . LEU A 1 183 ? 13.531 17.731 -17.434 1.00 98.06 183 LEU A N 1
ATOM 1399 C CA . LEU A 1 183 ? 14.851 18.006 -16.871 1.00 98.06 183 LEU A CA 1
ATOM 1400 C C . LEU A 1 183 ? 15.968 18.081 -17.924 1.00 98.06 183 LEU A C 1
ATOM 1402 O O . LEU A 1 183 ? 17.070 18.485 -17.584 1.00 98.06 183 LEU A O 1
ATOM 1406 N N . LEU A 1 184 ? 15.710 17.764 -19.199 1.00 97.75 184 LEU A N 1
ATOM 1407 C CA . LEU A 1 184 ? 16.697 17.957 -20.272 1.00 97.75 184 LEU A CA 1
ATOM 1408 C C . LEU A 1 184 ? 16.927 19.439 -20.591 1.00 97.75 184 LEU A C 1
ATOM 1410 O O . LEU A 1 184 ? 18.062 19.831 -20.835 1.00 97.75 184 LEU A O 1
ATOM 1414 N N . THR A 1 185 ? 15.869 20.256 -20.602 1.00 96.62 185 THR A N 1
ATOM 1415 C CA . THR A 1 185 ? 15.950 21.701 -20.909 1.00 96.62 185 THR A CA 1
ATOM 1416 C C . THR A 1 185 ? 15.492 22.612 -19.769 1.00 96.62 185 THR A C 1
ATOM 1418 O O . THR A 1 185 ? 15.575 23.833 -19.886 1.00 96.62 185 THR A O 1
ATOM 1421 N N . HIS A 1 186 ? 14.993 22.044 -18.667 1.00 96.56 186 HIS A N 1
ATOM 1422 C CA . HIS A 1 186 ? 14.585 22.774 -17.458 1.00 96.56 186 HIS A CA 1
ATOM 1423 C C . HIS A 1 186 ? 15.305 22.246 -16.210 1.00 96.56 186 HIS A C 1
ATOM 1425 O O . HIS A 1 186 ? 14.753 22.274 -15.112 1.00 96.56 186 HIS A O 1
ATOM 1431 N N . ASP A 1 187 ? 16.534 21.761 -16.385 1.00 96.06 187 ASP A N 1
ATOM 1432 C CA . ASP A 1 187 ? 17.394 21.321 -15.294 1.00 96.06 187 ASP A CA 1
ATOM 1433 C C . ASP A 1 187 ? 17.639 22.464 -14.286 1.00 96.06 187 ASP A C 1
ATOM 1435 O O . ASP A 1 187 ? 18.180 23.511 -14.670 1.00 96.06 187 ASP A O 1
ATOM 1439 N N . PRO A 1 188 ? 17.257 22.309 -13.004 1.00 94.50 188 PRO A N 1
ATOM 1440 C CA . PRO A 1 188 ? 17.470 23.336 -11.992 1.00 94.50 188 PRO A CA 1
ATOM 1441 C C . PRO A 1 188 ? 18.917 23.391 -11.476 1.00 94.50 188 PRO A C 1
ATOM 1443 O O . PRO A 1 188 ? 19.247 24.316 -10.726 1.00 94.50 188 PRO A O 1
ATOM 1446 N N . THR A 1 189 ? 19.778 22.429 -11.831 1.00 94.00 189 THR A N 1
ATOM 1447 C CA . THR A 1 189 ? 21.175 22.402 -11.385 1.00 94.00 189 THR A CA 1
ATOM 1448 C C . THR A 1 189 ? 21.931 23.623 -11.901 1.00 94.00 189 THR A C 1
ATOM 1450 O O . THR A 1 189 ? 21.890 23.960 -13.080 1.00 94.00 189 THR A O 1
ATOM 1453 N N . VAL A 1 190 ? 22.635 24.322 -11.010 1.00 92.44 190 VAL A N 1
ATOM 1454 C CA . VAL A 1 190 ? 23.468 25.470 -11.386 1.00 92.44 190 VAL A CA 1
ATOM 1455 C C . VAL A 1 190 ? 24.864 24.969 -11.739 1.00 92.44 190 VAL A C 1
ATOM 1457 O O . VAL A 1 190 ? 25.537 24.408 -10.878 1.00 92.44 190 VAL A O 1
ATOM 1460 N N . ASP A 1 191 ? 25.285 25.221 -12.978 1.00 91.56 191 ASP A N 1
ATOM 1461 C CA . ASP A 1 191 ? 26.626 24.902 -13.482 1.00 91.56 191 ASP A CA 1
ATOM 1462 C C . ASP A 1 191 ? 27.726 25.532 -12.613 1.00 91.56 191 ASP A C 1
ATOM 1464 O O . ASP A 1 191 ? 27.679 26.725 -12.272 1.00 91.56 191 ASP A O 1
ATOM 1468 N N . ASN A 1 192 ? 28.724 24.731 -12.250 1.00 89.88 192 ASN A N 1
ATOM 1469 C CA . ASN A 1 192 ? 29.871 25.161 -11.478 1.00 89.88 192 ASN A CA 1
ATOM 1470 C C . ASN A 1 192 ? 31.057 25.443 -12.416 1.00 89.88 192 ASN A C 1
ATOM 1472 O O . ASN A 1 192 ? 31.789 24.530 -12.779 1.00 89.88 192 ASN A O 1
ATOM 1476 N N . PRO A 1 193 ? 31.394 26.713 -12.709 1.00 86.38 193 PRO A N 1
ATOM 1477 C CA . PRO A 1 193 ? 32.367 27.049 -13.753 1.00 86.38 193 PRO A CA 1
ATOM 1478 C C . PRO A 1 193 ? 33.820 26.627 -13.453 1.00 86.38 193 PRO A C 1
ATOM 1480 O O . PRO A 1 193 ? 34.718 26.932 -14.241 1.00 86.38 193 PRO A O 1
ATOM 1483 N N . VAL A 1 194 ? 34.096 26.007 -12.297 1.00 89.31 194 VAL A N 1
ATOM 1484 C CA . VAL A 1 194 ? 35.417 25.443 -11.971 1.00 89.31 194 VAL A CA 1
ATOM 1485 C C . VAL A 1 194 ? 35.562 23.961 -12.321 1.00 89.31 194 VAL A C 1
ATOM 1487 O O . VAL A 1 194 ? 36.688 23.456 -12.292 1.00 89.31 194 VAL A O 1
ATOM 1490 N N . THR A 1 195 ? 34.474 23.257 -12.628 1.00 84.19 195 THR A N 1
ATOM 1491 C CA . THR A 1 195 ? 34.523 21.878 -13.119 1.00 84.19 195 THR A CA 1
ATOM 1492 C C . THR A 1 195 ? 34.641 21.876 -14.651 1.00 84.19 195 THR A C 1
ATOM 1494 O O . THR A 1 195 ? 34.321 22.860 -15.319 1.00 84.19 195 THR A O 1
ATOM 1497 N N . PRO A 1 196 ? 35.215 20.814 -15.243 1.00 84.75 196 PRO A N 1
ATOM 1498 C CA . PRO A 1 196 ? 35.402 20.734 -16.691 1.00 84.75 196 PRO A CA 1
ATOM 1499 C C . PRO A 1 196 ? 34.147 20.277 -17.454 1.00 84.75 196 PRO A C 1
ATOM 1501 O O . PRO A 1 196 ? 34.167 20.290 -18.682 1.00 84.75 196 PRO A O 1
ATOM 1504 N N . VAL A 1 197 ? 33.099 19.844 -16.748 1.00 86.31 197 VAL A N 1
ATOM 1505 C CA . VAL A 1 197 ? 31.841 19.324 -17.298 1.00 86.31 197 VAL A CA 1
ATOM 1506 C C . VAL A 1 197 ? 30.728 20.265 -16.871 1.00 86.31 197 VAL A C 1
ATOM 1508 O O . VAL A 1 197 ? 30.711 20.675 -15.719 1.00 86.31 197 VAL A O 1
ATOM 1511 N N . ASN A 1 198 ? 29.807 20.581 -17.780 1.00 90.44 198 ASN A N 1
ATOM 1512 C CA . ASN A 1 198 ? 28.632 21.364 -17.423 1.00 90.44 198 ASN A CA 1
ATOM 1513 C C . ASN A 1 198 ? 27.648 20.492 -16.635 1.00 90.44 198 ASN A C 1
ATOM 1515 O O . ASN A 1 198 ? 27.137 19.520 -17.190 1.00 90.44 198 ASN A O 1
ATOM 1519 N N . GLU A 1 199 ? 27.377 20.805 -15.367 1.00 93.31 199 GLU A N 1
ATOM 1520 C CA . GLU A 1 199 ? 26.452 19.989 -14.564 1.00 93.31 199 GLU A CA 1
ATOM 1521 C C . GLU A 1 199 ? 24.966 20.226 -14.885 1.00 93.31 199 GLU A C 1
ATOM 1523 O O . GLU A 1 199 ? 24.103 19.491 -14.396 1.00 93.31 199 GLU A O 1
ATOM 1528 N N . ASN A 1 200 ? 24.653 21.243 -15.693 1.00 94.94 200 ASN A N 1
ATOM 1529 C CA . ASN A 1 200 ? 23.307 21.516 -16.180 1.00 94.94 200 ASN A CA 1
ATOM 1530 C C . ASN A 1 200 ? 23.086 20.867 -17.557 1.00 94.94 200 ASN A C 1
ATOM 1532 O O . ASN A 1 200 ? 23.800 21.172 -18.515 1.00 94.94 200 ASN A O 1
ATOM 1536 N N . LEU A 1 201 ? 22.057 20.026 -17.694 1.00 95.56 201 LEU A N 1
ATOM 1537 C CA . LEU A 1 201 ? 21.781 19.279 -18.924 1.00 95.56 201 LEU A CA 1
ATOM 1538 C C . LEU A 1 201 ? 21.489 20.160 -20.148 1.00 95.56 201 LEU A C 1
ATOM 1540 O O . LEU A 1 201 ? 21.841 19.764 -21.262 1.00 95.56 201 LEU A O 1
ATOM 1544 N N . ASP A 1 202 ? 20.926 21.360 -19.961 1.00 91.69 202 ASP A N 1
ATOM 1545 C CA . ASP A 1 202 ? 20.680 22.305 -21.060 1.00 91.69 202 ASP A CA 1
ATOM 1546 C C . ASP A 1 202 ? 21.996 22.834 -21.656 1.00 91.69 202 ASP A C 1
ATOM 1548 O O . ASP A 1 202 ? 22.079 23.150 -22.842 1.00 91.69 202 ASP A O 1
ATOM 1552 N N . GLY A 1 203 ? 23.049 22.900 -20.837 1.00 90.88 203 GLY A N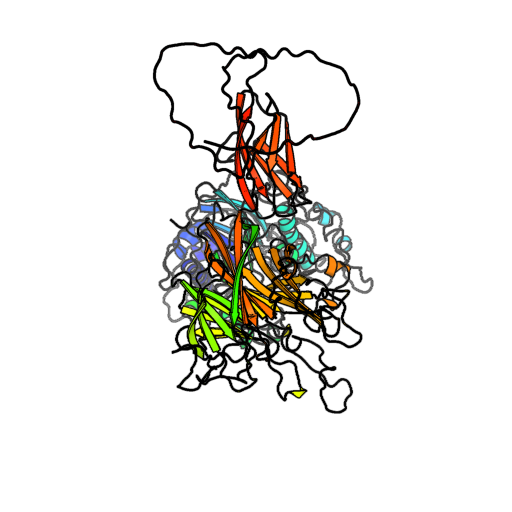 1
ATOM 1553 C CA . GLY A 1 203 ? 24.393 23.273 -21.265 1.00 90.88 203 GLY A CA 1
ATOM 1554 C C . GLY A 1 203 ? 25.330 22.091 -21.540 1.00 90.88 203 GLY A C 1
ATOM 1555 O O . GLY A 1 203 ? 26.354 22.286 -22.197 1.00 90.88 203 GLY A O 1
ATOM 1556 N N . PHE A 1 204 ? 24.997 20.888 -21.060 1.00 95.06 204 PHE A N 1
ATOM 1557 C CA . PHE A 1 204 ? 25.734 19.647 -21.316 1.00 95.06 204 PHE A CA 1
ATOM 1558 C C . PHE A 1 204 ? 25.464 19.103 -22.721 1.00 95.06 204 PHE A C 1
ATOM 1560 O O . PHE A 1 204 ? 26.403 18.723 -23.421 1.00 95.06 204 PHE A O 1
ATOM 1567 N N . TYR A 1 205 ? 24.193 19.083 -23.139 1.00 96.38 205 TYR A N 1
ATOM 1568 C CA . TYR A 1 205 ? 23.791 18.660 -24.479 1.00 96.38 205 TYR A CA 1
ATOM 1569 C C . TYR A 1 205 ? 23.643 19.857 -25.414 1.00 96.38 205 TYR A C 1
ATOM 1571 O O . TYR A 1 205 ? 22.999 20.855 -25.097 1.00 96.38 205 TYR A O 1
ATOM 1579 N N . SER A 1 206 ? 24.168 19.731 -26.627 1.00 95.75 206 SER A N 1
ATOM 1580 C CA . SER A 1 206 ? 23.946 20.695 -27.698 1.00 95.75 206 SER A CA 1
ATOM 1581 C C . SER A 1 206 ? 22.473 20.729 -28.143 1.00 95.75 206 SER A C 1
ATOM 1583 O O . SER A 1 206 ? 21.759 19.725 -28.053 1.00 95.75 206 SER A O 1
ATOM 1585 N N . PRO A 1 207 ? 22.002 21.838 -28.747 1.00 96.81 207 PRO A N 1
ATOM 1586 C CA . PRO A 1 207 ? 20.640 21.918 -29.283 1.00 96.81 207 PRO A CA 1
ATOM 1587 C C . PRO A 1 207 ? 20.297 20.820 -30.304 1.00 96.81 207 PRO A C 1
ATOM 1589 O O . PRO A 1 207 ? 19.134 20.451 -30.461 1.00 96.81 207 PRO A O 1
ATOM 1592 N N . GLN A 1 208 ? 21.293 20.302 -31.029 1.00 97.06 208 GLN A N 1
ATOM 1593 C CA . GLN A 1 208 ? 21.126 19.212 -31.989 1.00 97.06 208 GLN A CA 1
ATOM 1594 C C . GLN A 1 208 ? 20.905 17.865 -31.295 1.00 97.06 208 GLN A C 1
ATOM 1596 O O . GLN A 1 208 ? 20.063 17.094 -31.752 1.00 97.06 208 GLN A O 1
ATOM 1601 N N . GLU A 1 209 ? 21.611 17.604 -30.194 1.00 97.06 209 GLU A N 1
ATOM 1602 C CA . GLU A 1 209 ? 21.419 16.406 -29.366 1.00 97.06 209 GLU A CA 1
ATOM 1603 C C . GLU A 1 209 ? 20.058 16.450 -28.676 1.00 97.06 209 GLU A C 1
ATOM 1605 O O . GLU A 1 209 ? 19.254 15.528 -28.827 1.00 97.06 209 GLU A O 1
ATOM 1610 N N . GLN A 1 210 ? 19.728 17.576 -28.035 1.00 97.38 210 GLN A N 1
ATOM 1611 C CA . GLN A 1 210 ? 18.422 17.781 -27.406 1.00 97.38 210 GLN A CA 1
ATOM 1612 C C . GLN A 1 210 ? 17.259 17.563 -28.391 1.00 97.38 210 GLN A C 1
ATOM 1614 O O . GLN A 1 210 ? 16.199 17.059 -28.017 1.00 97.38 210 GLN A O 1
ATOM 1619 N N . ALA A 1 211 ? 17.443 17.918 -29.670 1.00 97.69 211 ALA A N 1
ATOM 1620 C CA . ALA A 1 211 ? 16.419 17.766 -30.700 1.00 97.69 211 ALA A CA 1
ATOM 1621 C C . ALA A 1 211 ? 16.078 16.308 -31.041 1.00 97.69 211 ALA A C 1
ATOM 1623 O O . ALA A 1 211 ? 14.985 16.069 -31.563 1.00 97.69 211 ALA A O 1
ATOM 1624 N N . ILE A 1 212 ? 16.984 15.362 -30.775 1.00 97.19 212 ILE A N 1
ATOM 1625 C CA . ILE A 1 212 ? 16.821 13.954 -31.156 1.00 97.19 212 ILE A CA 1
ATOM 1626 C C . ILE A 1 212 ? 16.667 13.006 -29.967 1.00 97.19 212 ILE A C 1
ATOM 1628 O O . ILE A 1 212 ? 16.170 11.897 -30.163 1.00 97.19 212 ILE A O 1
ATOM 1632 N N . LEU A 1 213 ? 17.093 13.405 -28.763 1.00 97.44 213 LEU A N 1
ATOM 1633 C CA . LEU A 1 213 ? 17.071 12.534 -27.593 1.00 97.44 213 LEU A CA 1
ATOM 1634 C C . LEU A 1 213 ? 15.646 12.064 -27.281 1.00 97.44 213 LEU A C 1
ATOM 1636 O O . LEU A 1 213 ? 14.708 12.848 -27.109 1.00 97.44 213 LEU A O 1
ATOM 1640 N N . ARG A 1 214 ? 15.503 10.742 -27.215 1.00 98.00 214 ARG A N 1
ATOM 1641 C CA . ARG A 1 214 ? 14.263 10.050 -26.861 1.00 98.00 214 ARG A CA 1
ATOM 1642 C C . ARG A 1 214 ? 14.165 9.967 -25.345 1.00 98.00 214 ARG A C 1
ATOM 1644 O O . ARG A 1 214 ? 15.183 9.761 -24.694 1.00 98.00 214 ARG A O 1
ATOM 1651 N N . LEU A 1 215 ? 12.963 10.075 -24.787 1.00 98.44 215 LEU A N 1
ATOM 1652 C CA . LEU A 1 215 ? 12.764 9.935 -23.345 1.00 98.44 215 LEU A CA 1
ATOM 1653 C C . LEU A 1 215 ? 13.119 8.516 -22.892 1.00 98.44 215 LEU A C 1
ATOM 1655 O O . LEU A 1 215 ? 14.056 8.333 -22.126 1.00 98.44 215 LEU A O 1
ATOM 1659 N N . SER A 1 216 ? 12.444 7.513 -23.457 1.00 97.25 216 SER A N 1
ATOM 1660 C CA . SER A 1 216 ? 12.666 6.103 -23.130 1.00 97.25 216 SER A CA 1
ATOM 1661 C C . SER A 1 216 ? 14.111 5.665 -23.409 1.00 97.25 216 SER A C 1
ATOM 1663 O O . SER A 1 216 ? 14.560 5.749 -24.552 1.00 97.25 216 SER A O 1
ATOM 1665 N N . SER A 1 217 ? 14.822 5.128 -22.422 1.00 95.19 217 SER A N 1
ATOM 1666 C CA . SER A 1 217 ? 16.139 4.496 -22.579 1.00 95.19 217 SER A CA 1
ATOM 1667 C C . SER A 1 217 ? 16.013 3.109 -23.210 1.00 95.19 217 SER A C 1
ATOM 1669 O O . SER A 1 217 ? 16.757 2.769 -24.129 1.00 95.19 217 SER A O 1
ATOM 1671 N N . LYS A 1 218 ? 15.011 2.325 -22.793 1.00 96.06 218 LYS A N 1
ATOM 1672 C CA . LYS A 1 218 ? 14.627 1.069 -23.458 1.00 96.06 218 LYS A CA 1
ATOM 1673 C C . LYS A 1 218 ? 13.337 1.263 -24.249 1.00 96.06 218 LYS A C 1
ATOM 1675 O O . LYS A 1 218 ? 13.368 1.433 -25.470 1.00 96.06 218 LYS A O 1
ATOM 1680 N N . SER A 1 219 ? 12.197 1.270 -23.560 1.00 93.88 219 SER A N 1
ATOM 1681 C CA . SER A 1 219 ? 10.887 1.590 -24.133 1.00 93.88 219 SER A CA 1
ATOM 1682 C C . SER A 1 219 ? 9.828 1.780 -23.042 1.00 93.88 219 SER A C 1
ATOM 1684 O O . SER A 1 219 ? 10.028 1.358 -21.905 1.00 93.88 219 SER A O 1
ATOM 1686 N N . HIS A 1 220 ? 8.693 2.354 -23.436 1.00 98.50 220 HIS A N 1
ATOM 1687 C CA . HIS A 1 220 ? 7.430 2.351 -22.696 1.00 98.50 220 HIS A CA 1
ATOM 1688 C C . HIS A 1 220 ? 6.364 1.744 -23.614 1.00 98.50 220 HIS A C 1
ATOM 1690 O O . HIS A 1 220 ? 6.248 2.182 -24.767 1.00 98.50 220 HIS A O 1
ATOM 1696 N N . TRP A 1 221 ? 5.595 0.762 -23.137 1.00 98.75 221 TRP A N 1
ATOM 1697 C CA . TRP A 1 221 ? 4.493 0.149 -23.890 1.00 98.75 221 TRP A CA 1
ATOM 1698 C C . TRP A 1 221 ? 3.201 0.140 -23.079 1.00 98.75 221 TRP A C 1
ATOM 1700 O O . TRP A 1 221 ? 3.210 -0.172 -21.893 1.00 98.75 221 TRP A O 1
ATOM 1710 N N . ASP A 1 222 ? 2.090 0.431 -23.744 1.00 98.69 222 ASP A N 1
ATOM 1711 C CA . ASP A 1 222 ? 0.743 0.153 -23.254 1.00 98.69 222 ASP A CA 1
ATOM 1712 C C . ASP A 1 222 ? 0.208 -1.074 -24.005 1.00 98.69 222 ASP A C 1
ATOM 1714 O O . ASP A 1 222 ? -0.023 -1.018 -25.220 1.00 98.69 222 ASP A O 1
ATOM 1718 N N . VAL A 1 223 ? 0.078 -2.196 -23.288 1.00 98.75 223 VAL A N 1
ATOM 1719 C CA . VAL A 1 223 ? -0.279 -3.510 -23.833 1.00 98.75 223 VAL A CA 1
ATOM 1720 C C . VAL A 1 223 ? -1.626 -3.974 -23.259 1.00 98.75 223 VAL A C 1
ATOM 1722 O O . VAL A 1 223 ? -1.665 -4.479 -22.135 1.00 98.75 223 VAL A O 1
ATOM 1725 N N . PRO A 1 224 ? -2.743 -3.860 -24.002 1.00 97.44 224 PRO A N 1
ATOM 1726 C CA . PRO A 1 224 ? -4.052 -4.260 -23.490 1.00 97.44 224 PRO A CA 1
ATOM 1727 C C . PRO A 1 224 ? -4.199 -5.790 -23.428 1.00 97.44 224 PRO A C 1
ATOM 1729 O O . PRO A 1 224 ? -4.040 -6.485 -24.437 1.00 97.44 224 PRO A O 1
ATOM 1732 N N . ILE A 1 225 ? -4.532 -6.318 -22.246 1.00 97.75 225 ILE A N 1
ATOM 1733 C CA . ILE A 1 225 ? -4.752 -7.747 -21.983 1.00 97.75 225 ILE A CA 1
ATOM 1734 C C . ILE A 1 225 ? -6.253 -8.022 -21.835 1.00 97.75 225 ILE A C 1
ATOM 1736 O O . ILE A 1 225 ? -6.940 -7.365 -21.052 1.00 97.75 225 ILE A O 1
ATOM 1740 N N . LEU A 1 226 ? -6.767 -9.016 -22.563 1.00 91.44 226 LEU A N 1
ATOM 1741 C CA . LEU A 1 226 ? -8.186 -9.382 -22.577 1.00 91.44 226 LEU A CA 1
ATOM 1742 C C . LEU A 1 226 ? -8.493 -10.447 -21.512 1.00 91.44 226 LEU A C 1
ATOM 1744 O O . LEU A 1 226 ? -8.264 -11.640 -21.725 1.00 91.44 226 LEU A O 1
ATOM 1748 N N . ILE A 1 227 ? -9.047 -10.030 -20.370 1.00 88.94 227 ILE A N 1
ATOM 1749 C CA . ILE A 1 227 ? -9.364 -10.910 -19.236 1.00 88.94 227 ILE A CA 1
ATOM 1750 C C . ILE A 1 227 ? -10.885 -11.033 -19.109 1.00 88.94 227 ILE A C 1
ATOM 1752 O O . ILE A 1 227 ? -11.574 -10.191 -18.533 1.00 88.94 227 ILE A O 1
ATOM 1756 N N . GLY A 1 228 ? -11.437 -12.117 -19.655 1.00 82.75 228 GLY A N 1
ATOM 1757 C CA . GLY A 1 228 ? -12.887 -12.299 -19.714 1.00 82.75 228 GLY A CA 1
ATOM 1758 C C . GLY A 1 228 ? -13.540 -11.236 -20.602 1.00 82.75 228 GLY A C 1
ATOM 1759 O O . GLY A 1 228 ? -13.308 -11.228 -21.807 1.00 82.75 228 GLY A O 1
ATOM 1760 N N . ASN A 1 229 ? -14.362 -10.366 -20.008 1.00 73.00 229 ASN A N 1
ATOM 1761 C CA . ASN A 1 229 ? -15.008 -9.242 -20.703 1.00 73.00 229 ASN A CA 1
ATOM 1762 C C . ASN A 1 229 ? -14.351 -7.886 -20.393 1.00 73.00 229 ASN A C 1
ATOM 1764 O O . ASN A 1 229 ? -14.837 -6.866 -20.876 1.00 73.00 229 ASN A O 1
ATOM 1768 N N . GLU A 1 230 ? -13.300 -7.875 -19.575 1.00 83.12 230 GLU A N 1
ATOM 1769 C CA . GLU A 1 230 ? -12.594 -6.667 -19.160 1.00 83.12 230 GLU A CA 1
ATOM 1770 C C . GLU A 1 230 ? -11.265 -6.551 -19.915 1.00 83.12 230 GLU A C 1
ATOM 1772 O O . GLU A 1 230 ? -10.651 -7.555 -20.294 1.00 83.12 230 GLU A O 1
ATOM 1777 N N . VAL A 1 231 ? -10.813 -5.314 -20.109 1.00 87.81 231 VAL A N 1
ATOM 1778 C CA . VAL A 1 231 ? -9.477 -5.008 -20.624 1.00 87.81 231 VAL A CA 1
ATOM 1779 C C . VAL A 1 231 ? -8.649 -4.466 -19.470 1.00 87.81 231 VAL A C 1
ATOM 1781 O O . VAL A 1 231 ? -9.054 -3.502 -18.824 1.00 87.81 231 VAL A O 1
ATOM 1784 N N . VAL A 1 232 ? -7.494 -5.079 -19.217 1.00 96.06 232 VAL A N 1
ATOM 1785 C CA . VAL A 1 232 ? -6.504 -4.560 -18.267 1.00 96.06 232 VAL A CA 1
ATOM 1786 C C . VAL A 1 232 ? -5.239 -4.221 -19.037 1.00 96.06 232 VAL A C 1
ATOM 1788 O O . VAL A 1 232 ? -4.636 -5.090 -19.664 1.00 96.06 232 VAL A O 1
ATOM 1791 N N . HIS A 1 233 ? -4.840 -2.956 -19.006 1.00 98.38 233 HIS A N 1
ATOM 1792 C CA . HIS A 1 233 ? -3.646 -2.478 -19.695 1.00 98.38 233 HIS A CA 1
ATOM 1793 C C . HIS A 1 233 ? -2.388 -2.810 -18.887 1.00 98.38 233 HIS A C 1
ATOM 1795 O O . HIS A 1 233 ? -2.248 -2.375 -17.747 1.00 98.38 233 HIS A O 1
ATOM 1801 N N . ALA A 1 234 ? -1.455 -3.568 -19.460 1.00 98.81 234 ALA A N 1
ATOM 1802 C CA . ALA A 1 234 ? -0.110 -3.711 -18.915 1.00 98.81 234 ALA A CA 1
ATOM 1803 C C . ALA A 1 234 ? 0.744 -2.532 -19.409 1.00 98.81 234 ALA A C 1
ATOM 1805 O O . ALA A 1 234 ? 1.122 -2.484 -20.580 1.00 98.81 234 ALA A O 1
ATOM 1806 N N . LEU A 1 235 ? 1.021 -1.579 -18.517 1.00 98.88 235 LEU A N 1
ATOM 1807 C CA . LEU A 1 235 ? 1.857 -0.409 -18.788 1.00 98.88 235 LEU A CA 1
ATOM 1808 C C . LEU A 1 235 ? 3.293 -0.749 -18.392 1.00 98.88 235 LEU A C 1
ATOM 1810 O O . LEU A 1 235 ? 3.621 -0.785 -17.207 1.00 98.88 235 LEU A O 1
ATOM 1814 N N . VAL A 1 236 ? 4.128 -1.088 -19.369 1.00 98.75 236 VAL A N 1
ATOM 1815 C CA . VAL A 1 236 ? 5.432 -1.711 -19.117 1.00 98.75 236 VAL A CA 1
ATOM 1816 C C . VAL A 1 236 ? 6.600 -0.828 -19.527 1.00 98.75 236 VAL A C 1
ATOM 1818 O O . VAL A 1 236 ? 6.597 -0.252 -20.616 1.00 98.75 236 VAL A O 1
ATOM 1821 N N . SER A 1 237 ? 7.614 -0.732 -18.669 1.00 98.44 237 SER A N 1
ATOM 1822 C CA . SER A 1 237 ? 8.830 0.040 -18.945 1.00 98.44 237 SER A CA 1
ATOM 1823 C C . SER A 1 237 ? 10.086 -0.593 -18.344 1.00 98.44 237 SER A C 1
ATOM 1825 O O . SER A 1 237 ? 10.030 -1.510 -17.523 1.00 98.44 237 SER A O 1
ATOM 1827 N N . HIS A 1 238 ? 11.228 -0.086 -18.804 1.00 97.88 238 HIS A N 1
ATOM 1828 C CA . HIS A 1 238 ? 12.541 -0.280 -18.197 1.00 97.88 238 HIS A CA 1
ATOM 1829 C C . HIS A 1 238 ? 13.306 1.046 -18.323 1.00 97.88 238 HIS A C 1
ATOM 1831 O O . HIS A 1 238 ? 14.021 1.244 -19.314 1.00 97.88 238 HIS A O 1
ATOM 1837 N N . PRO A 1 239 ? 13.079 2.001 -17.405 1.00 97.31 239 PRO A N 1
ATOM 1838 C CA . PRO A 1 239 ? 13.828 3.246 -17.350 1.00 97.31 239 PRO A CA 1
ATOM 1839 C C . PRO A 1 239 ? 15.334 3.031 -17.203 1.00 97.31 239 PRO A C 1
ATOM 1841 O O . PRO A 1 239 ? 15.822 1.934 -16.919 1.00 97.31 239 PRO A O 1
ATOM 1844 N N . THR A 1 240 ? 16.100 4.089 -17.434 1.00 96.38 240 THR A N 1
ATOM 1845 C CA . THR A 1 240 ? 17.548 4.061 -17.241 1.00 96.38 240 THR A CA 1
ATOM 1846 C C . THR A 1 240 ? 17.900 3.907 -15.753 1.00 96.38 240 THR A C 1
ATOM 1848 O O . THR A 1 240 ? 17.252 4.547 -14.927 1.00 96.38 240 THR A O 1
ATOM 1851 N N . PRO A 1 241 ? 18.914 3.104 -15.380 1.00 95.69 241 PRO A N 1
ATOM 1852 C CA . PRO A 1 241 ? 19.492 3.158 -14.039 1.00 95.69 241 PRO A CA 1
ATOM 1853 C C . PRO A 1 241 ? 19.991 4.573 -13.732 1.00 95.69 241 PRO A C 1
ATOM 1855 O O . PRO A 1 241 ? 20.656 5.123 -14.608 1.00 95.69 241 PRO A O 1
ATOM 1858 N N . PRO A 1 242 ? 19.721 5.167 -12.554 1.00 94.44 242 PRO A N 1
ATOM 1859 C CA . PRO A 1 242 ? 20.055 6.560 -12.223 1.00 94.44 242 PRO A CA 1
ATOM 1860 C C . PRO A 1 242 ? 21.536 6.758 -11.848 1.00 94.44 242 PRO A C 1
ATOM 1862 O O . PRO A 1 242 ? 21.877 7.629 -11.063 1.00 94.44 242 PRO A O 1
ATOM 1865 N N . VAL A 1 243 ? 22.413 5.902 -12.365 1.00 90.75 243 VAL A N 1
ATOM 1866 C CA . VAL A 1 243 ? 23.850 5.851 -12.068 1.00 90.75 243 VAL A CA 1
ATOM 1867 C C . VAL A 1 243 ? 24.627 5.642 -13.374 1.00 90.75 243 VAL A C 1
ATOM 1869 O O . VAL A 1 243 ? 24.026 5.533 -14.441 1.00 90.75 243 VAL A O 1
ATOM 1872 N N . PHE A 1 244 ? 25.956 5.509 -13.307 1.00 89.50 244 PHE A N 1
ATOM 1873 C CA . PHE A 1 244 ? 26.863 5.342 -14.463 1.00 89.50 244 PHE A CA 1
ATOM 1874 C C . PHE A 1 244 ? 27.085 6.614 -15.301 1.00 89.50 244 PHE A C 1
ATOM 1876 O O . PHE A 1 244 ? 27.286 6.566 -16.518 1.00 89.50 244 PHE A O 1
ATOM 1883 N N . ASP A 1 245 ? 27.095 7.759 -14.633 1.00 90.56 245 ASP A N 1
ATOM 1884 C CA . ASP A 1 245 ? 27.350 9.085 -15.183 1.00 90.56 245 ASP A CA 1
ATOM 1885 C C . ASP A 1 245 ? 28.088 9.992 -14.177 1.00 90.56 245 ASP A C 1
ATOM 1887 O O . ASP A 1 245 ? 28.542 9.539 -13.122 1.00 90.56 245 ASP A O 1
ATOM 1891 N N . GLY A 1 246 ? 28.349 11.240 -14.574 1.00 91.25 246 GLY A N 1
ATOM 1892 C CA . GLY A 1 246 ? 29.078 12.217 -13.775 1.00 91.25 246 GLY A CA 1
ATOM 1893 C C . GLY A 1 246 ? 28.171 13.151 -12.974 1.00 91.25 246 GLY A C 1
ATOM 1894 O O . GLY A 1 246 ? 26.996 12.892 -12.733 1.00 91.25 246 GLY A O 1
ATOM 1895 N N . THR A 1 247 ? 28.737 14.281 -12.553 1.00 91.00 247 THR A N 1
ATOM 1896 C CA . THR A 1 247 ? 28.042 15.301 -11.751 1.00 91.00 247 THR A CA 1
ATOM 1897 C C . THR A 1 247 ? 26.879 15.976 -12.483 1.00 91.00 247 THR A C 1
ATOM 1899 O O . THR A 1 247 ? 26.081 16.659 -11.847 1.00 91.00 247 THR A O 1
ATOM 1902 N N . GLU A 1 248 ? 26.777 15.794 -13.801 1.00 93.06 248 GLU A N 1
ATOM 1903 C CA . GLU A 1 248 ? 25.638 16.206 -14.616 1.00 93.06 248 GLU A CA 1
ATOM 1904 C C . GLU A 1 248 ? 24.357 15.407 -14.344 1.00 93.06 248 GLU A C 1
ATOM 1906 O O . GLU A 1 248 ? 23.278 15.907 -14.658 1.00 93.06 248 GLU A O 1
ATOM 1911 N N . ASP A 1 249 ? 24.453 14.203 -13.761 1.00 94.69 249 ASP A N 1
ATOM 1912 C CA . ASP A 1 249 ? 23.309 13.352 -13.394 1.00 94.69 249 ASP A CA 1
ATOM 1913 C C . ASP A 1 249 ? 22.294 13.167 -14.546 1.00 94.69 249 ASP A C 1
ATOM 1915 O O . ASP A 1 249 ? 21.078 13.355 -14.420 1.00 94.69 249 ASP A O 1
ATOM 1919 N N . ARG A 1 250 ? 22.808 12.864 -15.743 1.00 95.31 250 ARG A N 1
ATOM 1920 C CA . ARG A 1 250 ? 22.000 12.669 -16.959 1.00 95.31 250 ARG A CA 1
ATOM 1921 C C . ARG A 1 250 ? 21.033 11.497 -16.818 1.00 95.31 250 ARG A C 1
ATOM 1923 O O . ARG A 1 250 ? 19.917 11.557 -17.335 1.00 95.31 250 ARG A O 1
ATOM 1930 N N . ASN A 1 251 ? 21.449 10.445 -16.131 1.00 96.88 251 ASN A N 1
ATOM 1931 C CA . ASN A 1 251 ? 20.693 9.229 -15.939 1.00 96.88 251 ASN A CA 1
ATOM 1932 C C . ASN A 1 251 ? 19.674 9.374 -14.810 1.00 96.88 251 ASN A C 1
ATOM 1934 O O . ASN A 1 251 ? 18.532 8.975 -15.024 1.00 96.88 251 ASN A O 1
ATOM 1938 N N . GLY A 1 252 ? 20.007 9.988 -13.669 1.00 97.38 252 GLY A N 1
ATOM 1939 C CA . GLY A 1 252 ? 19.020 10.247 -12.617 1.00 97.38 252 GLY A CA 1
ATOM 1940 C C . GLY A 1 252 ? 17.906 11.176 -13.095 1.00 97.38 252 GLY A C 1
ATOM 1941 O O . GLY A 1 252 ? 16.725 10.864 -12.920 1.00 97.38 252 GLY A O 1
ATOM 1942 N N . LYS A 1 253 ? 18.246 12.252 -13.816 1.00 98.00 253 LYS A N 1
ATOM 1943 C CA . LYS A 1 253 ? 17.259 13.181 -14.401 1.00 98.00 253 LYS A CA 1
ATOM 1944 C C . LYS A 1 253 ? 16.411 12.543 -15.504 1.00 98.00 253 LYS A C 1
ATOM 1946 O O . LYS A 1 253 ? 15.215 12.821 -15.603 1.00 98.00 253 LYS A O 1
ATOM 1951 N N . ARG A 1 254 ? 16.991 11.668 -16.333 1.00 98.25 254 ARG A N 1
ATOM 1952 C CA . ARG A 1 254 ? 16.228 10.927 -17.349 1.00 98.25 254 ARG A CA 1
ATOM 1953 C C . ARG A 1 254 ? 15.310 9.884 -16.714 1.00 98.25 254 ARG A C 1
ATOM 1955 O O . ARG A 1 254 ? 14.143 9.832 -17.087 1.00 98.25 254 ARG A O 1
ATOM 1962 N N . ASN A 1 255 ? 15.799 9.119 -15.735 1.00 98.56 255 ASN A N 1
ATOM 1963 C CA . ASN A 1 255 ? 15.006 8.155 -14.966 1.00 98.56 255 ASN A CA 1
ATOM 1964 C C . ASN A 1 255 ? 13.788 8.835 -14.321 1.00 98.56 255 ASN A C 1
ATOM 1966 O O . ASN A 1 255 ? 12.668 8.339 -14.443 1.00 98.56 255 ASN A O 1
ATOM 1970 N N . HIS A 1 256 ? 13.995 10.014 -13.725 1.00 98.62 256 HIS A N 1
ATOM 1971 C CA . HIS A 1 256 ? 12.923 10.828 -13.161 1.00 98.62 256 HIS A CA 1
ATOM 1972 C C . HIS A 1 256 ? 11.799 11.108 -14.165 1.00 98.62 256 HIS A C 1
ATOM 1974 O O . HIS A 1 256 ? 10.625 10.871 -13.868 1.00 98.62 256 HIS A O 1
ATOM 1980 N N . ASP A 1 257 ? 12.145 11.585 -15.361 1.00 98.75 257 ASP A N 1
ATOM 1981 C CA . ASP A 1 257 ? 11.158 11.930 -16.384 1.00 98.75 257 ASP A CA 1
ATOM 1982 C C . ASP A 1 257 ? 10.544 10.695 -17.067 1.00 98.75 257 ASP A C 1
ATOM 1984 O O . ASP A 1 257 ? 9.373 10.724 -17.453 1.00 98.75 257 ASP A O 1
ATOM 1988 N N . GLU A 1 258 ? 11.281 9.584 -17.166 1.00 98.75 258 GLU A N 1
ATOM 1989 C CA . GLU A 1 258 ? 10.743 8.288 -17.597 1.00 98.75 258 GLU A CA 1
ATOM 1990 C C . GLU A 1 258 ? 9.678 7.769 -16.617 1.00 98.75 258 GLU A C 1
ATOM 1992 O O . GLU A 1 258 ? 8.615 7.323 -17.038 1.00 98.75 258 GLU A O 1
ATOM 1997 N N . ILE A 1 259 ? 9.894 7.888 -15.306 1.00 98.75 259 ILE A N 1
ATOM 1998 C CA . ILE A 1 259 ? 8.892 7.501 -14.300 1.00 98.75 259 ILE A CA 1
ATOM 1999 C C . ILE A 1 259 ? 7.698 8.466 -14.315 1.00 98.75 259 ILE A C 1
ATOM 2001 O O . ILE A 1 259 ? 6.537 8.035 -14.272 1.00 98.75 259 ILE A O 1
ATOM 2005 N N . ARG A 1 260 ? 7.959 9.775 -14.426 1.00 98.50 260 ARG A N 1
ATOM 2006 C CA . ARG A 1 260 ? 6.913 10.799 -14.536 1.00 98.50 260 ARG A CA 1
ATOM 2007 C C . ARG A 1 260 ? 6.000 10.558 -15.734 1.00 98.50 260 ARG A C 1
ATOM 2009 O O . ARG A 1 260 ? 4.795 10.775 -15.616 1.00 98.50 260 ARG A O 1
ATOM 2016 N N . PHE A 1 261 ? 6.536 10.067 -16.855 1.00 98.75 261 PHE A N 1
ATOM 2017 C CA . PHE A 1 261 ? 5.751 9.721 -18.041 1.00 98.75 261 PHE A CA 1
ATOM 2018 C C . PHE A 1 261 ? 4.542 8.849 -17.688 1.00 98.75 261 PHE A C 1
ATOM 2020 O O . PHE A 1 261 ? 3.424 9.159 -18.102 1.00 98.75 261 PHE A O 1
ATOM 2027 N N . TRP A 1 262 ? 4.732 7.795 -16.884 1.00 98.62 262 TRP A N 1
ATOM 2028 C CA . TRP A 1 262 ? 3.616 6.951 -16.459 1.00 98.62 262 TRP A CA 1
ATOM 2029 C C . TRP A 1 262 ? 2.660 7.657 -15.509 1.00 98.62 262 TRP A C 1
ATOM 2031 O O . TRP A 1 262 ? 1.450 7.486 -15.652 1.00 98.62 262 TRP A O 1
ATOM 2041 N N . SER A 1 263 ? 3.176 8.471 -14.584 1.00 97.88 263 SER A N 1
ATOM 2042 C CA . SER A 1 263 ? 2.335 9.247 -13.668 1.00 97.88 263 SER A CA 1
ATOM 2043 C C . SER A 1 263 ? 1.401 10.192 -14.434 1.00 97.88 263 SER A C 1
ATOM 2045 O O . SER A 1 263 ? 0.196 10.211 -14.174 1.00 97.88 263 SER A O 1
ATOM 2047 N N . ASP A 1 264 ? 1.915 10.884 -15.453 1.00 98.06 264 ASP A N 1
ATOM 2048 C CA . ASP A 1 264 ? 1.131 11.763 -16.327 1.00 98.06 264 ASP A CA 1
ATOM 2049 C C . ASP A 1 264 ? 0.183 10.958 -17.239 1.00 98.06 264 ASP A C 1
ATOM 2051 O O . ASP A 1 264 ? -0.965 11.358 -17.452 1.00 98.06 264 ASP A O 1
ATOM 2055 N N . TYR A 1 265 ? 0.624 9.802 -17.758 1.00 98.38 265 TYR A N 1
ATOM 2056 C CA . TYR A 1 265 ? -0.170 8.943 -18.650 1.00 98.38 265 TYR A CA 1
ATOM 2057 C C . TYR A 1 265 ? -1.458 8.437 -17.994 1.00 98.38 265 TYR A C 1
ATOM 2059 O O . TYR A 1 265 ? -2.493 8.361 -18.660 1.00 98.38 265 TYR A O 1
ATOM 2067 N N . VAL A 1 266 ? -1.403 8.106 -16.700 1.00 94.56 266 VAL A N 1
ATOM 2068 C CA . VAL A 1 266 ? -2.540 7.557 -15.942 1.00 94.56 266 VAL A CA 1
ATOM 2069 C C . VAL A 1 266 ? -3.351 8.613 -15.192 1.00 94.56 266 VAL A C 1
ATOM 2071 O O . VAL A 1 266 ? -4.390 8.295 -14.611 1.00 94.56 266 VAL A O 1
ATOM 2074 N N . SER A 1 267 ? -2.901 9.870 -15.203 1.00 85.88 267 SER A N 1
ATOM 2075 C CA . SER A 1 267 ? -3.566 10.978 -14.518 1.00 85.88 267 SER A CA 1
ATOM 2076 C C . SER A 1 267 ? -4.491 11.736 -15.477 1.00 85.88 267 SER A C 1
ATOM 2078 O O . SER A 1 267 ? -4.023 12.330 -16.455 1.00 85.88 267 SER A O 1
ATOM 2080 N N . PRO A 1 268 ? -5.818 11.753 -15.231 1.00 78.44 268 PRO A N 1
ATOM 2081 C CA . PRO A 1 268 ? -6.763 12.402 -16.132 1.00 78.44 268 PRO A CA 1
ATOM 2082 C C . PRO A 1 268 ? -6.437 13.884 -16.365 1.00 78.44 268 PRO A C 1
ATOM 2084 O O . PRO A 1 268 ? -6.529 14.697 -15.450 1.00 78.44 268 PRO A O 1
ATOM 2087 N N . GLY A 1 269 ? -6.129 14.239 -17.615 1.00 79.06 269 GLY A N 1
ATOM 2088 C CA . GLY A 1 269 ? -5.835 15.613 -18.038 1.00 79.06 269 GLY A CA 1
ATOM 2089 C C . GLY A 1 269 ? -4.348 15.951 -18.181 1.00 79.06 269 GLY A C 1
ATOM 2090 O O . GLY A 1 269 ? -4.042 16.917 -18.876 1.00 79.06 269 GLY A O 1
ATOM 2091 N N . GLU A 1 270 ? -3.442 15.138 -17.634 1.00 88.44 270 GLU A N 1
ATOM 2092 C CA . GLU A 1 270 ? -2.001 15.440 -17.617 1.00 88.44 270 GLU A CA 1
ATOM 2093 C C . GLU A 1 270 ? -1.265 14.888 -18.854 1.00 88.44 270 GLU A C 1
ATOM 2095 O O . GLU A 1 270 ? -0.432 15.566 -19.454 1.00 88.44 270 GLU A O 1
ATOM 2100 N N . GLY A 1 271 ? -1.645 13.704 -19.347 1.00 92.94 271 GLY A N 1
ATOM 2101 C CA . GLY A 1 271 ? -1.001 13.041 -20.493 1.00 92.94 271 GLY A CA 1
ATOM 2102 C C . GLY A 1 271 ? -1.261 13.648 -21.885 1.00 92.94 271 GLY A C 1
ATOM 2103 O O . GLY A 1 271 ? -1.010 12.994 -22.897 1.00 92.94 271 GLY A O 1
ATOM 2104 N N . GLY A 1 272 ? -1.791 14.871 -21.998 1.00 91.81 272 GLY A N 1
ATOM 2105 C CA . GLY A 1 272 ? -2.193 15.471 -23.285 1.00 91.81 272 GLY A CA 1
ATOM 2106 C C . GLY A 1 272 ? -1.047 15.704 -24.284 1.00 91.81 272 GLY A C 1
ATOM 2107 O O . GLY A 1 272 ? -1.279 15.784 -25.493 1.00 91.81 272 GLY A O 1
ATOM 2108 N N . TYR A 1 273 ? 0.190 15.800 -23.793 1.00 97.06 273 TYR A N 1
ATOM 2109 C CA . TYR A 1 273 ? 1.392 15.994 -24.608 1.00 97.06 273 TYR A CA 1
ATOM 2110 C C . TYR A 1 273 ? 1.942 14.685 -25.201 1.00 97.06 273 TYR A C 1
ATOM 2112 O O . TYR A 1 273 ? 2.674 14.722 -26.193 1.00 97.06 273 TYR A O 1
ATOM 2120 N N . ILE A 1 274 ? 1.564 13.540 -24.625 1.00 98.38 274 ILE A N 1
ATOM 2121 C CA . ILE A 1 274 ? 2.100 12.222 -24.961 1.00 98.38 274 ILE A CA 1
ATOM 2122 C C . ILE A 1 274 ? 1.633 11.812 -26.359 1.00 98.38 274 ILE A C 1
ATOM 2124 O O . ILE A 1 274 ? 0.450 11.937 -26.693 1.00 98.38 274 ILE A O 1
ATOM 2128 N N . TYR A 1 275 ? 2.562 11.314 -27.176 1.00 98.25 275 TYR A N 1
ATOM 2129 C CA . TYR A 1 275 ? 2.272 10.712 -28.474 1.00 98.25 275 TYR A CA 1
ATOM 2130 C C . TYR A 1 275 ? 2.983 9.368 -28.629 1.00 98.25 275 TYR A C 1
ATOM 2132 O O . TYR A 1 275 ? 4.141 9.230 -28.243 1.00 98.25 275 TYR A O 1
ATOM 2140 N N . ASP A 1 276 ? 2.284 8.386 -29.192 1.00 98.12 276 ASP A N 1
ATOM 2141 C CA . ASP A 1 276 ? 2.852 7.075 -29.509 1.00 98.12 276 ASP A CA 1
ATOM 2142 C C . ASP A 1 276 ? 3.561 7.065 -30.872 1.00 98.12 276 ASP A C 1
ATOM 2144 O O . ASP A 1 276 ? 3.464 8.003 -31.671 1.00 98.12 276 ASP A O 1
ATOM 2148 N N . ASP A 1 277 ? 4.264 5.972 -31.160 1.00 97.81 277 ASP A N 1
ATOM 2149 C CA . ASP A 1 277 ? 5.032 5.775 -32.393 1.00 97.81 277 ASP A CA 1
ATOM 2150 C C . ASP A 1 277 ? 4.160 5.716 -33.663 1.00 97.81 277 ASP A C 1
ATOM 2152 O O . ASP A 1 277 ? 4.672 5.843 -34.777 1.00 97.81 277 ASP A O 1
ATOM 2156 N N . LYS A 1 278 ? 2.837 5.545 -33.521 1.00 96.56 278 LYS A N 1
ATOM 2157 C CA . LYS A 1 278 ? 1.854 5.602 -34.618 1.00 96.56 278 LYS A CA 1
ATOM 2158 C C . LYS A 1 278 ? 1.224 6.999 -34.754 1.00 96.56 278 LYS A C 1
ATOM 2160 O O . LYS A 1 278 ? 0.412 7.214 -35.656 1.00 96.56 278 LYS A O 1
ATOM 2165 N N . GLY A 1 279 ? 1.603 7.952 -33.901 1.00 94.75 279 GLY A N 1
ATOM 2166 C CA . GLY A 1 279 ? 1.111 9.330 -33.881 1.00 94.75 279 GLY A CA 1
ATOM 2167 C C . GLY A 1 279 ? -0.184 9.547 -33.088 1.00 94.75 279 GLY A C 1
ATOM 2168 O O . GLY A 1 279 ? -0.718 10.660 -33.114 1.00 94.75 279 GLY A O 1
ATOM 2169 N N . GLY A 1 280 ? -0.700 8.527 -32.394 1.00 93.31 280 GLY A N 1
ATOM 2170 C CA . GLY A 1 280 ? -1.827 8.654 -31.467 1.00 93.31 280 GLY A CA 1
ATOM 2171 C C . GLY A 1 280 ? -1.442 9.498 -30.253 1.00 93.31 280 GLY A C 1
ATOM 2172 O O . GLY A 1 280 ? -0.320 9.398 -29.767 1.00 93.31 280 GLY A O 1
ATOM 2173 N N . ARG A 1 281 ? -2.345 10.359 -29.767 1.00 94.31 281 ARG A N 1
ATOM 2174 C CA . ARG A 1 281 ? -2.067 11.340 -28.700 1.00 94.31 281 ARG A CA 1
ATOM 2175 C C . ARG A 1 281 ? -2.943 11.138 -27.471 1.00 94.31 281 ARG A C 1
ATOM 2177 O O . ARG A 1 281 ? -4.094 10.739 -27.610 1.00 94.31 281 ARG A O 1
ATOM 2184 N N . GLY A 1 282 ? -2.415 11.521 -26.311 1.00 91.69 282 GLY A N 1
ATOM 2185 C CA . GLY A 1 282 ? -3.111 11.483 -25.025 1.00 91.69 282 GLY A CA 1
ATOM 2186 C C . GLY A 1 282 ? -2.685 10.315 -24.134 1.00 91.69 282 GLY A C 1
ATOM 2187 O O . GLY A 1 282 ? -2.024 9.375 -24.595 1.00 91.69 282 GLY A O 1
ATOM 2188 N N . GLY A 1 283 ? -3.081 10.410 -22.862 1.00 91.12 283 GLY A N 1
ATOM 2189 C CA . GLY A 1 283 ? -2.912 9.373 -21.843 1.00 91.12 283 GLY A CA 1
ATOM 2190 C C . GLY A 1 283 ? -3.870 8.192 -22.016 1.00 91.12 283 GLY A C 1
ATOM 2191 O O . GLY A 1 283 ? -4.496 8.045 -23.068 1.00 91.12 283 GLY A O 1
ATOM 2192 N N . ILE A 1 284 ? -3.984 7.364 -20.979 1.00 88.56 284 ILE A N 1
ATOM 2193 C CA . ILE A 1 284 ? -4.986 6.296 -20.925 1.00 88.56 284 ILE A CA 1
ATOM 2194 C C . ILE A 1 284 ? -6.396 6.889 -20.785 1.00 88.56 284 ILE A C 1
ATOM 2196 O O . ILE A 1 284 ? -6.586 7.942 -20.165 1.00 88.56 284 ILE A O 1
ATOM 2200 N N . ASP A 1 285 ? -7.400 6.215 -21.347 1.00 77.12 285 ASP A N 1
ATOM 2201 C CA . ASP A 1 285 ? -8.788 6.653 -21.211 1.00 77.12 285 ASP A CA 1
ATOM 2202 C C . ASP A 1 285 ? -9.221 6.611 -19.729 1.00 77.12 285 ASP A C 1
ATOM 2204 O O . ASP A 1 285 ? -8.974 5.609 -19.044 1.00 77.12 285 ASP A O 1
ATOM 2208 N N . PRO A 1 286 ? -9.882 7.662 -19.200 1.00 68.44 286 PRO A N 1
ATOM 2209 C CA . PRO A 1 286 ? -10.333 7.685 -17.812 1.00 68.44 286 PRO A CA 1
ATOM 2210 C C . PRO A 1 286 ? -11.223 6.486 -17.467 1.00 68.44 286 PRO A C 1
ATOM 2212 O O . PRO A 1 286 ? -12.174 6.194 -18.183 1.00 68.44 286 PRO A O 1
ATOM 2215 N N . GLY A 1 287 ? -10.946 5.831 -16.337 1.00 64.56 287 GLY A N 1
ATOM 2216 C CA . GLY A 1 287 ? -11.692 4.651 -15.885 1.00 64.56 287 GLY A CA 1
ATOM 2217 C C . GLY A 1 287 ? -11.196 3.319 -16.454 1.00 64.56 287 GLY A C 1
ATOM 2218 O O . GLY A 1 287 ? -11.752 2.286 -16.094 1.00 64.56 287 GLY A O 1
ATOM 2219 N N . SER A 1 288 ? -10.160 3.327 -17.299 1.00 79.88 288 SER A N 1
ATOM 2220 C CA . SER A 1 288 ? -9.488 2.100 -17.737 1.00 79.88 288 SER A CA 1
ATOM 2221 C C . SER A 1 288 ? -8.759 1.431 -16.574 1.00 79.88 288 SER A C 1
ATOM 2223 O O . SER A 1 288 ? -8.082 2.102 -15.794 1.00 79.88 288 SER A O 1
ATOM 2225 N N . SER A 1 289 ? -8.850 0.106 -16.494 1.00 88.69 289 SER A N 1
ATOM 2226 C CA . SER A 1 289 ? -8.064 -0.699 -15.561 1.00 88.69 289 SER A CA 1
ATOM 2227 C C . SER A 1 289 ? -6.664 -0.940 -16.127 1.00 88.69 289 SER A C 1
ATOM 2229 O O . SER A 1 289 ? -6.510 -1.274 -17.305 1.00 88.69 289 SER A O 1
ATOM 2231 N N . PHE A 1 290 ? -5.630 -0.814 -15.300 1.00 97.69 290 PHE A N 1
ATOM 2232 C CA . PHE A 1 290 ? -4.249 -0.999 -15.745 1.00 97.69 290 PHE A CA 1
ATOM 2233 C C . PHE A 1 290 ? -3.333 -1.501 -14.625 1.00 97.69 290 PHE A C 1
ATOM 2235 O O . PHE A 1 290 ? -3.665 -1.424 -13.447 1.00 97.69 290 PHE A O 1
ATOM 2242 N N . VAL A 1 291 ? -2.161 -2.016 -14.989 1.00 98.75 291 VAL A N 1
ATOM 2243 C CA . VAL A 1 291 ? -1.079 -2.372 -14.067 1.00 98.75 291 VAL A CA 1
ATOM 2244 C C . VAL A 1 291 ? 0.226 -1.839 -14.643 1.00 98.75 291 VAL A C 1
ATOM 2246 O O . VAL A 1 291 ? 0.630 -2.251 -15.731 1.00 98.75 291 VAL A O 1
ATOM 2249 N N . ILE A 1 292 ? 0.884 -0.930 -13.921 1.00 98.88 292 ILE A N 1
ATOM 2250 C CA . ILE A 1 292 ? 2.242 -0.489 -14.253 1.00 98.88 292 ILE A CA 1
ATOM 2251 C C . ILE A 1 292 ? 3.217 -1.564 -13.785 1.00 98.88 292 ILE A C 1
ATOM 2253 O O . ILE A 1 292 ? 3.162 -1.978 -12.629 1.00 98.88 292 ILE A O 1
ATOM 2257 N N . MET A 1 293 ? 4.096 -2.026 -14.668 1.00 98.56 293 MET A N 1
ATOM 2258 C CA . MET A 1 293 ? 5.086 -3.053 -14.357 1.00 98.56 293 MET A CA 1
ATOM 2259 C C . MET A 1 293 ? 6.447 -2.685 -14.938 1.00 98.56 293 MET A C 1
ATOM 2261 O O . MET A 1 293 ? 6.539 -2.277 -16.092 1.00 98.56 293 MET A O 1
ATOM 2265 N N . GLY A 1 294 ? 7.515 -2.848 -14.169 1.00 98.00 294 GLY A N 1
ATOM 2266 C CA . GLY A 1 294 ? 8.865 -2.614 -14.676 1.00 98.00 294 GLY A CA 1
ATOM 2267 C C . GLY A 1 294 ? 9.912 -2.599 -13.582 1.00 98.00 294 GLY A C 1
ATOM 2268 O O . GLY A 1 294 ? 9.601 -2.294 -12.430 1.00 98.00 294 GLY A O 1
ATOM 2269 N N . ASP A 1 295 ? 11.143 -2.882 -13.983 1.00 98.12 295 ASP A N 1
ATOM 2270 C CA . ASP A 1 295 ? 12.322 -2.399 -13.275 1.00 98.12 295 ASP A CA 1
ATOM 2271 C C . ASP A 1 295 ? 12.387 -0.887 -13.497 1.00 98.12 295 ASP A C 1
ATOM 2273 O O . ASP A 1 295 ? 12.771 -0.434 -14.576 1.00 98.12 295 ASP A O 1
ATOM 2277 N N . GLN A 1 296 ? 11.912 -0.122 -12.511 1.00 98.00 296 GLN A N 1
ATOM 2278 C CA . GLN A 1 296 ? 11.893 1.341 -12.555 1.00 98.00 296 GLN A CA 1
ATOM 2279 C C . GLN A 1 296 ? 13.244 1.938 -12.148 1.00 98.00 296 GLN A C 1
ATOM 2281 O O . GLN A 1 296 ? 13.422 3.148 -12.279 1.00 98.00 296 GLN A O 1
ATOM 2286 N N . ASN A 1 297 ? 14.192 1.119 -11.672 1.00 97.50 297 ASN A N 1
ATOM 2287 C CA . ASN A 1 297 ? 15.514 1.547 -11.222 1.00 97.50 297 ASN A CA 1
ATOM 2288 C C . ASN A 1 297 ? 15.502 2.677 -10.168 1.00 97.50 297 ASN A C 1
ATOM 2290 O O . ASN A 1 297 ? 16.449 3.452 -10.057 1.00 97.50 297 ASN A O 1
ATOM 2294 N N . ALA A 1 298 ? 14.426 2.801 -9.394 1.00 97.31 298 ALA A N 1
ATOM 2295 C CA . ALA A 1 298 ? 14.268 3.881 -8.430 1.00 97.31 298 ALA A CA 1
ATOM 2296 C C . ALA A 1 298 ? 13.715 3.345 -7.112 1.00 97.31 298 ALA A C 1
ATOM 2298 O O . ALA A 1 298 ? 12.592 2.839 -7.051 1.00 97.31 298 ALA A O 1
ATOM 2299 N N . ASP A 1 299 ? 14.518 3.485 -6.063 1.00 96.69 299 ASP A N 1
ATOM 2300 C CA . ASP A 1 299 ? 14.153 3.153 -4.694 1.00 96.69 299 ASP A CA 1
ATOM 2301 C C . ASP A 1 299 ? 13.552 4.384 -3.989 1.00 96.69 299 ASP A C 1
ATOM 2303 O O . ASP A 1 299 ? 14.002 5.511 -4.220 1.00 96.69 299 ASP A O 1
ATOM 2307 N N . PRO A 1 300 ? 12.521 4.221 -3.141 1.00 94.06 300 PRO A N 1
ATOM 2308 C CA . PRO A 1 300 ? 11.901 5.354 -2.478 1.00 94.06 300 PRO A CA 1
ATOM 2309 C C . PRO A 1 300 ? 12.756 5.968 -1.364 1.00 94.06 300 PRO A C 1
ATOM 2311 O O . PRO A 1 300 ? 12.386 7.041 -0.904 1.00 94.06 300 PRO A O 1
ATOM 2314 N N . PHE A 1 301 ? 13.840 5.353 -0.895 1.00 90.75 301 PHE A N 1
ATOM 2315 C CA . PHE A 1 301 ? 14.598 5.742 0.301 1.00 90.75 301 PHE A CA 1
ATOM 2316 C C . PHE A 1 301 ? 16.118 5.760 0.121 1.00 90.75 301 PHE A C 1
ATOM 2318 O O . PHE A 1 301 ? 16.749 6.747 0.490 1.00 90.75 301 PHE A O 1
ATOM 2325 N N . ASP A 1 302 ? 16.673 4.672 -0.401 1.00 93.00 302 ASP A N 1
ATOM 2326 C CA . ASP A 1 302 ? 18.074 4.277 -0.254 1.00 93.00 302 ASP A CA 1
ATOM 2327 C C . ASP A 1 302 ? 18.870 4.385 -1.568 1.00 93.00 302 ASP A C 1
ATOM 2329 O O . ASP A 1 302 ? 20.096 4.321 -1.557 1.00 93.00 302 ASP A O 1
ATOM 2333 N N . GLY A 1 303 ? 18.183 4.562 -2.703 1.00 90.88 303 GLY A N 1
ATOM 2334 C CA . GLY A 1 303 ? 18.793 4.638 -4.033 1.00 90.88 303 GLY A CA 1
ATOM 2335 C C . GLY A 1 303 ? 19.127 6.056 -4.509 1.00 90.88 303 GLY A C 1
ATOM 2336 O O . GLY A 1 303 ? 18.641 7.053 -3.979 1.00 90.88 303 GLY A O 1
ATOM 2337 N N . ASP A 1 304 ? 19.898 6.132 -5.595 1.00 90.56 304 ASP A N 1
ATOM 2338 C CA . ASP A 1 304 ? 20.474 7.379 -6.128 1.00 90.56 304 ASP A CA 1
ATOM 2339 C C . ASP A 1 304 ? 19.556 8.145 -7.109 1.00 90.56 304 ASP A C 1
ATOM 2341 O O . ASP A 1 304 ? 19.995 9.063 -7.795 1.00 90.56 304 ASP A O 1
ATOM 2345 N N . SER A 1 305 ? 18.269 7.790 -7.213 1.00 93.06 305 SER A N 1
ATOM 2346 C CA . SER A 1 305 ? 17.354 8.460 -8.153 1.00 93.06 305 SER A CA 1
ATOM 2347 C C . SER A 1 305 ? 17.183 9.951 -7.835 1.00 93.06 305 SER A C 1
ATOM 2349 O O . SER A 1 305 ? 16.926 10.321 -6.683 1.00 93.06 305 SER A O 1
ATOM 2351 N N . TYR A 1 306 ? 17.232 10.798 -8.869 1.00 95.12 306 TYR A N 1
ATOM 2352 C CA . TYR A 1 306 ? 16.964 12.229 -8.736 1.00 95.12 306 TYR A CA 1
ATOM 2353 C C . TYR A 1 306 ? 15.570 12.466 -8.135 1.00 95.12 306 TYR A C 1
ATOM 2355 O O . TYR A 1 306 ? 14.571 11.928 -8.617 1.00 95.12 306 TYR A O 1
ATOM 2363 N N . ASP A 1 307 ? 15.523 13.259 -7.062 1.00 93.62 307 ASP A N 1
ATOM 2364 C CA . ASP A 1 307 ? 14.304 13.651 -6.339 1.00 93.62 307 ASP A CA 1
ATOM 2365 C C . ASP A 1 307 ? 13.373 12.478 -5.962 1.00 93.62 307 ASP A C 1
ATOM 2367 O O . ASP A 1 307 ? 12.149 12.604 -5.962 1.00 93.62 307 ASP A O 1
ATOM 2371 N N . ARG A 1 308 ? 13.948 11.304 -5.641 1.00 93.12 308 ARG A N 1
ATOM 2372 C CA . ARG A 1 308 ? 13.195 10.094 -5.242 1.00 93.12 308 ARG A CA 1
ATOM 2373 C C . ARG A 1 308 ? 12.099 9.759 -6.263 1.00 93.12 308 ARG A C 1
ATOM 2375 O O . ARG A 1 308 ? 10.936 9.551 -5.902 1.00 93.12 308 ARG A O 1
ATOM 2382 N N . ALA A 1 309 ? 12.477 9.723 -7.540 1.00 96.25 309 ALA A N 1
ATOM 2383 C CA . ALA A 1 309 ? 11.590 9.695 -8.701 1.00 96.25 309 ALA A CA 1
ATOM 2384 C C . ALA A 1 309 ? 10.370 8.764 -8.585 1.00 96.25 309 ALA A C 1
ATOM 2386 O O . ALA A 1 309 ? 9.271 9.135 -9.002 1.00 96.25 309 ALA A O 1
ATOM 2387 N N . VAL A 1 310 ? 10.528 7.576 -7.991 1.00 97.19 310 VAL A N 1
ATOM 2388 C CA . VAL A 1 310 ? 9.447 6.587 -7.855 1.00 97.19 310 VAL A CA 1
ATOM 2389 C C . VAL A 1 310 ? 8.274 7.047 -6.987 1.00 97.19 310 VAL A C 1
ATOM 2391 O O . VAL A 1 310 ? 7.150 6.565 -7.159 1.00 97.19 310 VAL A O 1
ATOM 2394 N N . LEU A 1 311 ? 8.480 8.021 -6.093 1.00 95.12 311 LEU A N 1
ATOM 2395 C CA . LEU A 1 311 ? 7.400 8.599 -5.293 1.00 95.12 311 LEU A CA 1
ATOM 2396 C C . LEU A 1 311 ? 6.314 9.237 -6.168 1.00 95.12 311 LEU A C 1
ATOM 2398 O O . LEU A 1 311 ? 5.150 9.231 -5.767 1.00 95.12 311 LEU A O 1
ATOM 2402 N N . GLN A 1 312 ? 6.648 9.680 -7.386 1.00 95.69 312 GLN A N 1
ATOM 2403 C CA . GLN A 1 312 ? 5.679 10.173 -8.371 1.00 95.69 312 GLN A CA 1
ATOM 2404 C C . GLN A 1 312 ? 4.625 9.125 -8.755 1.00 95.69 312 GLN A C 1
ATOM 2406 O O . GLN A 1 312 ? 3.511 9.497 -9.121 1.00 95.69 312 GLN A O 1
ATOM 2411 N N . LEU A 1 313 ? 4.953 7.829 -8.674 1.00 96.12 313 LEU A N 1
ATOM 2412 C CA . LEU A 1 313 ? 3.994 6.733 -8.825 1.00 96.12 313 LEU A CA 1
ATOM 2413 C C . LEU A 1 313 ? 3.414 6.329 -7.467 1.00 96.12 313 LEU A C 1
ATOM 2415 O O . LEU A 1 313 ? 2.198 6.246 -7.323 1.00 96.12 313 LEU A O 1
ATOM 2419 N N . LEU A 1 314 ? 4.250 6.125 -6.444 1.00 92.19 314 LEU A N 1
ATOM 2420 C CA . LEU A 1 314 ? 3.794 5.593 -5.150 1.00 92.19 314 LEU A CA 1
ATOM 2421 C C . LEU A 1 314 ? 2.786 6.498 -4.418 1.00 92.19 314 LEU A C 1
ATOM 2423 O O . LEU A 1 314 ? 1.989 6.006 -3.615 1.00 92.19 314 LEU A O 1
ATOM 2427 N N . THR A 1 315 ? 2.793 7.796 -4.721 1.00 84.81 315 THR A N 1
ATOM 2428 C CA . THR A 1 315 ? 1.852 8.785 -4.178 1.00 84.81 315 THR A CA 1
ATOM 2429 C C . THR A 1 315 ? 0.724 9.157 -5.147 1.00 84.81 315 THR A C 1
ATOM 2431 O O . THR A 1 315 ? -0.166 9.925 -4.780 1.00 84.81 315 THR A O 1
ATOM 2434 N N . ASN A 1 316 ? 0.705 8.604 -6.368 1.00 83.06 316 ASN A N 1
ATOM 2435 C CA . ASN A 1 316 ? -0.318 8.924 -7.360 1.00 83.06 316 ASN A CA 1
ATOM 2436 C C . ASN A 1 316 ? -1.687 8.341 -6.940 1.00 83.06 316 ASN A C 1
ATOM 2438 O O . ASN A 1 316 ? -1.818 7.122 -6.790 1.00 83.06 316 ASN A O 1
ATOM 2442 N N . PRO A 1 317 ? -2.746 9.167 -6.809 1.00 77.19 317 PRO A N 1
ATOM 2443 C CA . PRO A 1 317 ? -4.054 8.726 -6.317 1.00 77.19 317 PRO A CA 1
ATOM 2444 C C . PRO A 1 317 ? -4.811 7.795 -7.277 1.00 77.19 317 PRO A C 1
ATOM 2446 O O . PRO A 1 317 ? -5.844 7.240 -6.896 1.00 77.19 317 PRO A O 1
ATOM 2449 N N . ASN A 1 318 ? -4.340 7.626 -8.515 1.00 80.06 318 ASN A N 1
ATOM 2450 C CA . ASN A 1 318 ? -4.914 6.700 -9.491 1.00 80.06 318 ASN A CA 1
ATOM 2451 C C . ASN A 1 318 ? -4.321 5.286 -9.389 1.00 80.06 318 ASN A C 1
ATOM 2453 O O . ASN A 1 318 ? -4.841 4.374 -10.033 1.00 80.06 318 ASN A O 1
ATOM 2457 N N . LEU A 1 319 ? -3.284 5.081 -8.569 1.00 86.38 319 LEU A N 1
ATOM 2458 C CA . LEU A 1 319 ? -2.680 3.773 -8.321 1.00 86.38 319 LEU A CA 1
ATOM 2459 C C . LEU A 1 319 ? -3.177 3.167 -7.008 1.00 86.38 319 LEU A C 1
ATOM 2461 O O . LEU A 1 319 ? -3.359 3.848 -5.998 1.00 86.38 319 LEU A O 1
ATOM 2465 N N . ASN A 1 320 ? -3.368 1.852 -7.007 1.00 81.75 320 ASN A N 1
ATOM 2466 C CA . ASN A 1 320 ? -3.572 1.085 -5.794 1.00 81.75 320 ASN A CA 1
ATOM 2467 C C . ASN A 1 320 ? -2.216 0.699 -5.199 1.00 81.75 320 ASN A C 1
ATOM 2469 O O . ASN A 1 320 ? -1.630 -0.317 -5.558 1.00 81.75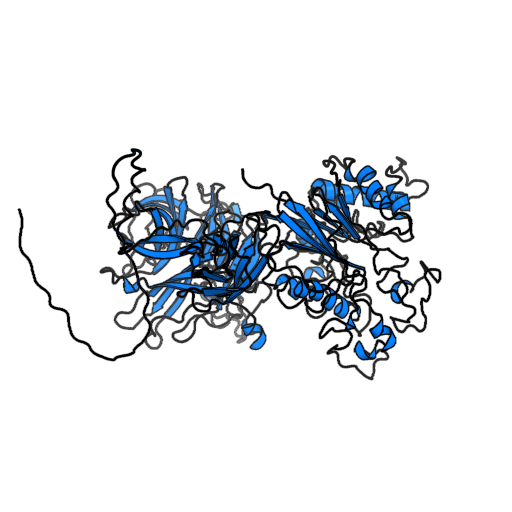 320 ASN A O 1
ATOM 2473 N N . THR A 1 321 ? -1.737 1.495 -4.247 1.00 84.69 321 THR A N 1
ATOM 2474 C CA . THR A 1 321 ? -0.496 1.208 -3.515 1.00 84.69 321 THR A CA 1
ATOM 2475 C C . THR A 1 321 ? -0.752 0.574 -2.153 1.00 84.69 321 THR A C 1
ATOM 2477 O O . THR A 1 321 ? 0.156 0.507 -1.338 1.00 84.69 321 THR A O 1
ATOM 2480 N N . ASN A 1 322 ? -1.984 0.131 -1.860 1.00 72.38 322 ASN A 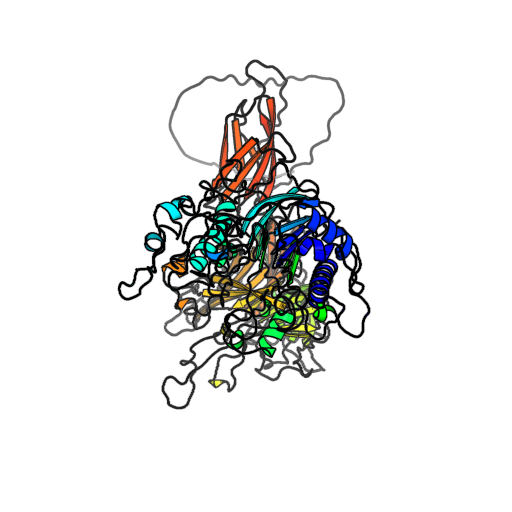N 1
ATOM 2481 C CA . ASN A 1 322 ? -2.404 -0.338 -0.527 1.00 72.38 322 ASN A CA 1
ATOM 2482 C C . ASN A 1 322 ? -1.741 -1.633 -0.063 1.00 72.38 322 ASN A C 1
ATOM 2484 O O . ASN A 1 322 ? -2.013 -2.064 1.055 1.00 72.38 322 ASN A O 1
ATOM 2488 N N . SER A 1 323 ? -0.893 -2.232 -0.896 1.00 81.75 323 SER A N 1
ATOM 2489 C CA . SER A 1 323 ? -0.003 -3.297 -0.481 1.00 81.75 323 SER A CA 1
ATOM 2490 C C . SER A 1 323 ? 1.377 -3.147 -1.110 1.00 81.75 323 SER A C 1
ATOM 2492 O O . SER A 1 323 ? 1.481 -2.826 -2.294 1.00 81.75 323 SER A O 1
ATOM 2494 N N . ILE A 1 324 ? 2.421 -3.403 -0.321 1.00 89.38 324 ILE A N 1
ATOM 2495 C CA . ILE A 1 324 ? 3.814 -3.425 -0.780 1.00 89.38 324 ILE A CA 1
ATOM 2496 C C . ILE A 1 324 ? 4.274 -4.890 -0.834 1.00 89.38 324 ILE A C 1
ATOM 2498 O O . ILE A 1 324 ? 4.230 -5.564 0.196 1.00 89.38 324 ILE A O 1
ATOM 2502 N N . PRO A 1 325 ? 4.703 -5.413 -2.001 1.00 93.31 325 PRO A N 1
ATOM 2503 C CA . PRO A 1 325 ? 5.282 -6.751 -2.089 1.00 93.31 325 PRO A CA 1
ATOM 2504 C C . PRO A 1 325 ? 6.425 -6.936 -1.081 1.00 93.31 325 PRO A C 1
ATOM 2506 O O . PRO A 1 325 ? 7.276 -6.062 -0.939 1.00 93.31 325 PRO A O 1
ATOM 2509 N N . THR A 1 326 ? 6.450 -8.073 -0.382 1.00 93.56 326 THR A N 1
ATOM 2510 C CA . THR A 1 326 ? 7.473 -8.374 0.635 1.00 93.56 326 THR A CA 1
ATOM 2511 C C . THR A 1 326 ? 8.163 -9.707 0.395 1.00 93.56 326 THR A C 1
ATOM 2513 O O . THR A 1 326 ? 7.601 -10.603 -0.241 1.00 93.56 326 THR A O 1
ATOM 2516 N N . SER A 1 327 ? 9.358 -9.870 0.964 1.00 94.50 327 SER A N 1
ATOM 2517 C CA . SER A 1 327 ? 10.049 -11.152 1.054 1.00 94.50 327 SER A CA 1
ATOM 2518 C C . SER A 1 327 ? 10.733 -11.386 2.408 1.00 94.50 327 SER A C 1
ATOM 2520 O O . SER A 1 327 ? 11.224 -10.446 3.036 1.00 94.50 327 SER A O 1
ATOM 2522 N N . PRO A 1 328 ? 10.816 -12.649 2.871 1.00 90.69 328 PRO A N 1
ATOM 2523 C CA . PRO A 1 328 ? 11.681 -13.003 3.994 1.00 90.69 328 PRO A CA 1
ATOM 2524 C C . PRO A 1 328 ? 13.172 -12.948 3.620 1.00 90.69 328 PRO A C 1
ATOM 2526 O O . PRO A 1 328 ? 14.004 -12.654 4.477 1.00 90.69 328 PRO A O 1
ATOM 2529 N N . GLY A 1 329 ? 13.511 -13.234 2.359 1.00 93.56 329 GLY A N 1
ATOM 2530 C CA . GLY A 1 329 ? 14.879 -13.267 1.853 1.00 93.56 329 GLY A CA 1
ATOM 2531 C C . GLY A 1 329 ? 15.539 -11.895 1.813 1.00 93.56 329 GLY A C 1
ATOM 2532 O O . GLY A 1 329 ? 16.667 -11.801 2.280 1.00 93.56 329 GLY A O 1
ATOM 2533 N N . GLY A 1 330 ? 14.839 -10.840 1.373 1.00 93.62 330 GLY A N 1
ATOM 2534 C CA . GLY A 1 330 ? 15.393 -9.478 1.326 1.00 93.62 330 GLY A CA 1
ATOM 2535 C C . GLY A 1 330 ? 15.895 -9.009 2.692 1.00 93.62 330 GLY A C 1
ATOM 2536 O O . GLY A 1 330 ? 17.073 -8.695 2.854 1.00 93.62 330 GLY A O 1
ATOM 2537 N N . ARG A 1 331 ? 15.053 -9.136 3.731 1.00 91.69 331 ARG A N 1
ATOM 2538 C CA . ARG A 1 331 ? 15.452 -8.863 5.124 1.00 91.69 331 ARG A CA 1
ATOM 2539 C C . ARG A 1 331 ? 16.652 -9.701 5.558 1.00 91.69 331 ARG A C 1
ATOM 2541 O O . ARG A 1 331 ? 17.582 -9.170 6.156 1.00 91.69 331 ARG A O 1
ATOM 2548 N N . GLN A 1 332 ? 16.602 -11.012 5.317 1.00 93.25 332 GLN A N 1
ATOM 2549 C CA . GLN A 1 332 ? 17.655 -11.918 5.766 1.00 93.25 332 GLN A CA 1
ATOM 2550 C C . GLN A 1 332 ? 18.997 -11.597 5.097 1.00 93.25 332 GLN A C 1
ATOM 2552 O O . GLN A 1 332 ? 20.020 -11.603 5.775 1.00 93.25 332 GLN A O 1
ATOM 2557 N N . GLN A 1 333 ? 19.007 -11.350 3.785 1.00 92.88 333 GLN A N 1
ATOM 2558 C CA . GLN A 1 333 ? 20.240 -11.049 3.062 1.00 92.88 333 GLN A CA 1
ATOM 2559 C C . GLN A 1 333 ? 20.793 -9.687 3.480 1.00 92.88 333 GLN A C 1
ATOM 2561 O O . GLN A 1 333 ? 21.959 -9.636 3.856 1.00 92.88 333 GLN A O 1
ATOM 2566 N N . ALA A 1 334 ? 19.958 -8.647 3.591 1.00 92.69 334 ALA A N 1
ATOM 2567 C CA . ALA A 1 334 ? 20.388 -7.339 4.089 1.00 92.69 334 ALA A CA 1
ATOM 2568 C C . ALA A 1 334 ? 21.087 -7.431 5.465 1.00 92.69 334 ALA A C 1
ATOM 2570 O O . ALA A 1 334 ? 22.155 -6.849 5.663 1.00 92.69 334 ALA A O 1
ATOM 2571 N N . GLU A 1 335 ? 20.534 -8.219 6.399 1.00 91.25 335 GLU A N 1
ATOM 2572 C CA . GLU A 1 335 ? 21.129 -8.446 7.725 1.00 91.25 335 GLU A CA 1
ATOM 2573 C C . GLU A 1 335 ? 22.447 -9.239 7.661 1.00 91.25 335 GLU A C 1
ATOM 2575 O O . GLU A 1 335 ? 23.409 -8.899 8.351 1.00 91.25 335 GLU A O 1
ATOM 2580 N N . LEU A 1 336 ? 22.509 -10.292 6.839 1.00 91.00 336 LEU A N 1
ATOM 2581 C CA . LEU A 1 336 ? 23.706 -11.130 6.701 1.00 91.00 336 LEU A CA 1
ATOM 2582 C C . LEU A 1 336 ? 24.860 -10.406 5.995 1.00 91.00 336 LEU A C 1
ATOM 2584 O O . LEU A 1 336 ? 26.017 -10.617 6.361 1.00 91.00 336 LEU A O 1
ATOM 2588 N N . GLN A 1 337 ? 24.546 -9.589 4.992 1.00 90.88 337 GLN A N 1
ATOM 2589 C CA . GLN A 1 337 ? 25.507 -8.829 4.193 1.00 90.88 337 GLN A CA 1
ATOM 2590 C C . GLN A 1 337 ? 26.045 -7.622 4.974 1.00 90.88 337 GLN A C 1
ATOM 2592 O O . GLN A 1 337 ? 27.245 -7.338 4.946 1.00 90.88 337 GLN A O 1
ATOM 2597 N N . GLY A 1 338 ? 25.183 -6.930 5.728 1.00 89.38 338 GLY A N 1
ATOM 2598 C CA . GLY A 1 338 ? 25.560 -5.719 6.454 1.00 89.38 338 GLY A CA 1
ATOM 2599 C C . GLY A 1 338 ? 26.081 -4.633 5.505 1.00 89.38 338 GLY A C 1
ATOM 2600 O O . GLY A 1 338 ? 25.458 -4.332 4.492 1.00 89.38 338 GLY A O 1
ATOM 2601 N N . GLY A 1 339 ? 27.221 -4.013 5.824 1.00 89.94 339 GLY A N 1
ATOM 2602 C CA . GLY A 1 339 ? 27.833 -3.012 4.941 1.00 89.94 339 GLY A CA 1
ATOM 2603 C C . GLY A 1 339 ? 26.944 -1.780 4.751 1.00 89.94 339 GLY A C 1
ATOM 2604 O O . GLY A 1 339 ? 26.521 -1.174 5.737 1.00 89.94 339 GLY A O 1
ATOM 2605 N N . ILE A 1 340 ? 26.677 -1.402 3.496 1.00 90.44 340 ILE A N 1
ATOM 2606 C CA . ILE A 1 340 ? 25.787 -0.271 3.192 1.00 90.44 340 ILE A CA 1
ATOM 2607 C C . ILE A 1 340 ? 24.334 -0.557 3.608 1.00 90.44 340 ILE A C 1
ATOM 2609 O O . ILE A 1 340 ? 23.692 0.345 4.140 1.00 90.44 340 ILE A O 1
ATOM 2613 N N . ASN A 1 341 ? 23.884 -1.820 3.534 1.00 91.50 341 ASN A N 1
ATOM 2614 C CA . ASN A 1 341 ? 22.530 -2.239 3.923 1.00 91.50 341 ASN A CA 1
ATOM 2615 C C . ASN A 1 341 ? 22.227 -1.950 5.403 1.00 91.50 341 ASN A C 1
ATOM 2617 O O . ASN A 1 341 ? 21.081 -1.725 5.775 1.00 91.50 341 ASN A O 1
ATOM 2621 N N . ALA A 1 342 ? 23.250 -1.910 6.267 1.00 90.69 342 ALA A N 1
ATOM 2622 C CA . ALA A 1 342 ? 23.084 -1.554 7.679 1.00 90.69 342 ALA A CA 1
ATOM 2623 C C . ALA A 1 342 ? 22.778 -0.059 7.901 1.00 90.69 342 ALA A C 1
ATOM 2625 O O . ALA A 1 342 ? 22.352 0.319 8.992 1.00 90.69 342 ALA A O 1
ATOM 2626 N N . ASN A 1 343 ? 23.020 0.780 6.888 1.00 89.44 343 ASN A N 1
ATOM 2627 C CA . ASN A 1 343 ? 22.728 2.212 6.899 1.00 89.44 343 ASN A CA 1
ATOM 2628 C C . ASN A 1 343 ? 21.463 2.565 6.102 1.00 89.44 343 ASN A C 1
ATOM 2630 O O . ASN A 1 343 ? 21.079 3.734 6.106 1.00 89.44 343 ASN A O 1
ATOM 2634 N N . HIS A 1 344 ? 20.841 1.595 5.422 1.00 91.25 344 HIS A N 1
ATOM 2635 C CA . HIS A 1 344 ? 19.582 1.805 4.712 1.00 91.25 344 HIS A CA 1
ATOM 2636 C C . HIS A 1 344 ? 18.459 2.095 5.709 1.00 91.25 344 HIS A C 1
ATOM 2638 O O . HIS A 1 344 ? 18.419 1.548 6.816 1.00 91.25 344 HIS A O 1
ATOM 2644 N N . VAL A 1 345 ? 17.556 2.987 5.317 1.00 88.25 345 VAL A N 1
ATOM 2645 C CA . VAL A 1 345 ? 16.391 3.390 6.111 1.00 88.25 345 VAL A CA 1
ATOM 2646 C C . VAL A 1 345 ? 15.106 2.734 5.609 1.00 88.25 345 VAL A C 1
ATOM 2648 O O . VAL A 1 345 ? 14.147 2.617 6.378 1.00 88.25 345 VAL A O 1
ATOM 2651 N N . GLY A 1 346 ? 15.074 2.284 4.349 1.00 86.94 346 GLY A N 1
ATOM 2652 C CA . GLY A 1 346 ? 14.000 1.463 3.809 1.00 86.94 346 GLY A CA 1
ATOM 2653 C C . GLY A 1 346 ? 13.866 0.136 4.558 1.00 86.94 346 GLY A C 1
ATOM 2654 O O . GLY A 1 346 ? 14.806 -0.386 5.154 1.00 86.94 346 GLY A O 1
ATOM 2655 N N . ASN A 1 347 ? 12.655 -0.428 4.572 1.00 88.88 347 ASN A N 1
ATOM 2656 C CA . ASN A 1 347 ? 12.452 -1.755 5.149 1.00 88.88 347 ASN A CA 1
ATOM 2657 C C . ASN A 1 347 ? 12.969 -2.807 4.154 1.00 88.88 347 ASN A C 1
ATOM 2659 O O . ASN A 1 347 ? 12.311 -3.001 3.130 1.00 88.88 347 ASN A O 1
ATOM 2663 N N . PRO A 1 348 ? 14.027 -3.576 4.482 1.00 92.62 348 PRO A N 1
ATOM 2664 C CA . PRO A 1 348 ? 14.662 -4.497 3.535 1.00 92.62 348 PRO A CA 1
ATOM 2665 C C . PRO A 1 348 ? 13.773 -5.685 3.143 1.00 92.62 348 PRO A C 1
ATOM 2667 O O . PRO A 1 348 ? 14.078 -6.482 2.261 1.00 92.62 348 PRO A O 1
ATOM 2670 N N . SER A 1 349 ? 12.622 -5.837 3.805 1.00 92.75 349 SER A N 1
ATOM 2671 C CA . SER A 1 349 ? 11.606 -6.800 3.375 1.00 92.75 349 SER A CA 1
ATOM 2672 C C . SER A 1 349 ? 10.951 -6.383 2.051 1.00 92.75 349 SER A C 1
ATOM 2674 O O . SER A 1 349 ? 10.319 -7.232 1.428 1.00 92.75 349 SER A O 1
ATOM 2676 N N . PHE A 1 350 ? 11.051 -5.109 1.653 1.00 95.00 350 PHE A N 1
ATOM 2677 C CA . PHE A 1 350 ? 10.514 -4.556 0.405 1.00 95.00 350 PHE A CA 1
ATOM 2678 C C . PHE A 1 350 ? 11.528 -4.559 -0.744 1.00 95.00 350 PHE A C 1
ATOM 2680 O O . PHE A 1 350 ? 11.138 -4.239 -1.866 1.00 95.00 350 PHE A O 1
ATOM 2687 N N . ASP A 1 351 ? 12.786 -4.919 -0.481 1.00 96.88 351 ASP A N 1
ATOM 2688 C CA . ASP A 1 351 ? 13.838 -4.944 -1.494 1.00 96.88 351 ASP A CA 1
ATOM 2689 C C . ASP A 1 351 ? 13.514 -5.971 -2.578 1.00 96.88 351 ASP A C 1
ATOM 2691 O O . ASP A 1 351 ? 13.043 -7.085 -2.310 1.00 96.88 351 ASP A O 1
ATOM 2695 N N . THR A 1 352 ? 13.789 -5.584 -3.817 1.00 98.00 352 THR A N 1
ATOM 2696 C CA . THR A 1 352 ? 13.541 -6.383 -5.019 1.00 98.00 352 THR A CA 1
ATOM 2697 C C . THR A 1 352 ? 14.817 -6.679 -5.790 1.00 98.00 352 THR A C 1
ATOM 2699 O O . THR A 1 352 ? 14.778 -7.511 -6.688 1.00 98.00 352 THR A O 1
ATOM 2702 N N . ALA A 1 353 ? 15.939 -6.058 -5.432 1.00 96.75 353 ALA A N 1
ATOM 2703 C CA . ALA A 1 353 ? 17.236 -6.267 -6.056 1.00 96.75 353 ALA A CA 1
ATOM 2704 C C . ALA A 1 353 ? 18.367 -6.272 -5.017 1.00 96.75 353 ALA A C 1
ATOM 2706 O O . ALA A 1 353 ? 18.236 -5.692 -3.939 1.00 96.75 353 ALA A O 1
ATOM 2707 N N . ASP A 1 354 ? 19.466 -6.942 -5.360 1.00 94.69 354 ASP A N 1
ATOM 2708 C CA . ASP A 1 354 ? 20.686 -7.073 -4.561 1.00 94.69 354 ASP A CA 1
ATOM 2709 C C . ASP A 1 354 ? 21.906 -6.697 -5.407 1.00 94.69 354 ASP A C 1
ATOM 2711 O O . ASP A 1 354 ? 22.462 -7.527 -6.136 1.00 94.69 354 ASP A O 1
ATOM 2715 N N . PHE A 1 355 ? 22.354 -5.448 -5.290 1.00 91.75 355 PHE A N 1
ATOM 2716 C CA . PHE A 1 355 ? 23.502 -4.934 -6.038 1.00 91.75 355 PHE A CA 1
ATOM 2717 C C . PHE A 1 355 ? 24.839 -5.171 -5.319 1.00 91.75 355 PHE A C 1
ATOM 2719 O O . PHE A 1 355 ? 25.796 -4.419 -5.528 1.00 91.75 355 PHE A O 1
ATOM 2726 N N . SER A 1 356 ? 24.934 -6.250 -4.526 1.00 78.56 356 SER A N 1
ATOM 2727 C CA . SER A 1 356 ? 26.082 -6.657 -3.701 1.00 78.56 356 SER A CA 1
ATOM 2728 C C . SER A 1 356 ? 26.347 -5.758 -2.487 1.00 78.56 356 SER A C 1
ATOM 2730 O O . SER A 1 356 ? 25.748 -4.704 -2.320 1.00 78.56 356 SER A O 1
ATOM 2732 N N . ASP A 1 357 ? 27.293 -6.156 -1.632 1.00 71.44 357 ASP A N 1
ATOM 2733 C CA . ASP A 1 357 ? 27.544 -5.541 -0.316 1.00 71.44 357 ASP A CA 1
ATOM 2734 C C . ASP A 1 357 ? 28.266 -4.166 -0.377 1.00 71.44 357 ASP A C 1
ATOM 2736 O O . ASP A 1 357 ? 28.832 -3.693 0.617 1.00 71.44 357 ASP A O 1
ATOM 2740 N N . THR A 1 358 ? 28.296 -3.528 -1.550 1.00 77.88 358 THR A N 1
ATOM 2741 C CA . THR A 1 358 ? 28.837 -2.177 -1.791 1.00 77.88 358 THR A CA 1
ATOM 2742 C C . THR A 1 358 ? 27.720 -1.205 -2.161 1.00 77.88 358 THR A C 1
ATOM 2744 O O . THR A 1 358 ? 26.577 -1.610 -2.272 1.00 77.88 358 THR A O 1
ATOM 2747 N N . THR A 1 359 ? 28.015 0.077 -2.387 1.00 80.62 359 THR A N 1
ATOM 2748 C CA . THR A 1 359 ? 27.010 1.025 -2.899 1.00 80.62 359 THR A CA 1
ATOM 2749 C C . THR A 1 359 ? 26.451 0.540 -4.251 1.00 80.62 359 THR A C 1
ATOM 2751 O O . THR A 1 359 ? 27.262 0.255 -5.137 1.00 80.62 359 THR A O 1
ATOM 2754 N N . PRO A 1 360 ? 25.118 0.443 -4.429 1.00 89.12 360 PRO A N 1
ATOM 2755 C CA . PRO A 1 360 ? 24.064 0.944 -3.538 1.00 89.12 360 PRO A CA 1
ATOM 2756 C C . PRO A 1 360 ? 23.436 -0.086 -2.578 1.00 89.12 360 PRO A C 1
ATOM 2758 O O . PRO A 1 360 ? 22.593 0.306 -1.792 1.00 89.12 360 PRO A O 1
ATOM 2761 N N . GLY A 1 361 ? 23.823 -1.364 -2.594 1.00 92.75 361 GLY A N 1
ATOM 2762 C CA . GLY A 1 361 ? 23.243 -2.395 -1.724 1.00 92.75 361 GLY A CA 1
ATOM 2763 C C . GLY A 1 361 ? 21.918 -2.954 -2.240 1.00 92.75 361 GLY A C 1
ATOM 2764 O O . GLY A 1 361 ? 21.669 -2.989 -3.447 1.00 92.75 361 GLY A O 1
ATOM 2765 N N . ASN A 1 362 ? 21.069 -3.413 -1.324 1.00 95.44 362 ASN A N 1
ATOM 2766 C CA . ASN A 1 362 ? 19.749 -3.949 -1.637 1.00 95.44 362 ASN A CA 1
ATOM 2767 C C . ASN A 1 362 ? 18.746 -2.803 -1.761 1.00 95.44 362 ASN A C 1
ATOM 2769 O O . ASN A 1 362 ? 18.719 -1.916 -0.910 1.00 95.44 362 ASN A O 1
ATOM 2773 N N . LEU A 1 363 ? 17.933 -2.833 -2.817 1.00 96.69 363 LEU A N 1
ATOM 2774 C CA . LEU A 1 363 ? 16.994 -1.764 -3.154 1.00 96.69 363 LEU A CA 1
ATOM 2775 C C . LEU A 1 363 ? 15.653 -2.326 -3.632 1.00 96.69 363 LEU A C 1
ATOM 2777 O O . LEU A 1 363 ? 15.574 -3.423 -4.192 1.00 96.69 363 LEU A O 1
ATOM 2781 N N . ARG A 1 364 ? 14.593 -1.530 -3.507 1.00 97.19 364 ARG A N 1
ATOM 2782 C CA . ARG A 1 364 ? 13.307 -1.715 -4.185 1.00 97.19 364 ARG A CA 1
ATOM 2783 C C . ARG A 1 364 ? 13.330 -1.010 -5.546 1.00 97.19 364 ARG A C 1
ATOM 2785 O O . ARG A 1 364 ? 12.891 0.130 -5.679 1.00 97.19 364 ARG A O 1
ATOM 2792 N N . ALA A 1 365 ? 13.818 -1.702 -6.570 1.00 97.62 365 ALA A N 1
ATOM 2793 C CA . ALA A 1 365 ? 13.909 -1.193 -7.943 1.00 97.62 365 ALA A CA 1
ATOM 2794 C C . ALA A 1 365 ? 12.735 -1.628 -8.843 1.00 97.62 365 ALA A C 1
ATOM 2796 O O . ALA A 1 365 ? 12.426 -0.968 -9.837 1.00 97.62 365 ALA A O 1
ATOM 2797 N N . ASP A 1 366 ? 12.040 -2.705 -8.477 1.00 98.56 366 ASP A N 1
ATOM 2798 C CA . ASP A 1 366 ? 11.059 -3.392 -9.312 1.00 98.56 366 ASP A CA 1
ATOM 2799 C C . ASP A 1 366 ? 9.628 -3.215 -8.800 1.00 98.56 366 ASP A C 1
ATOM 2801 O O . ASP A 1 366 ? 9.337 -3.317 -7.604 1.00 98.56 366 ASP A O 1
ATOM 2805 N N . TYR A 1 367 ? 8.696 -2.966 -9.722 1.00 98.44 367 TYR A N 1
ATOM 2806 C CA . TYR A 1 367 ? 7.341 -2.552 -9.374 1.00 98.44 367 TYR A CA 1
ATOM 2807 C C . TYR A 1 367 ? 6.274 -3.275 -10.187 1.00 98.44 367 TYR A C 1
ATOM 2809 O O . TYR A 1 367 ? 6.405 -3.475 -11.393 1.00 98.44 367 TYR A O 1
ATOM 2817 N N . VAL A 1 368 ? 5.172 -3.594 -9.503 1.00 98.62 368 VAL A N 1
ATOM 2818 C CA . VAL A 1 368 ? 3.885 -4.012 -10.070 1.00 98.62 368 VAL A CA 1
ATOM 2819 C C . VAL A 1 368 ? 2.805 -3.201 -9.349 1.00 98.62 368 VAL A C 1
ATOM 2821 O O . VAL A 1 368 ? 2.528 -3.442 -8.175 1.00 98.62 368 VAL A O 1
ATOM 2824 N N . LEU A 1 369 ? 2.240 -2.197 -10.020 1.00 97.94 369 LEU A N 1
ATOM 2825 C CA . LEU A 1 369 ? 1.352 -1.183 -9.441 1.00 97.94 369 LEU A CA 1
ATOM 2826 C C . LEU A 1 369 ? 0.010 -1.157 -10.193 1.00 97.94 369 LEU A C 1
ATOM 2828 O O . LEU A 1 369 ? -0.092 -0.530 -11.251 1.00 97.94 369 LEU A O 1
ATOM 2832 N N . PRO A 1 370 ? -1.024 -1.843 -9.679 1.00 96.56 370 PRO A N 1
ATOM 2833 C CA . PRO A 1 370 ? -2.362 -1.810 -10.261 1.00 96.56 370 PRO A CA 1
ATOM 2834 C C . PRO A 1 370 ? -3.022 -0.433 -10.150 1.00 96.56 370 PRO A C 1
ATOM 2836 O O . PRO A 1 370 ? -2.712 0.350 -9.252 1.00 96.56 370 PRO A O 1
ATOM 2839 N N . SER A 1 371 ? -3.991 -0.160 -11.018 1.00 90.69 371 SER A N 1
ATOM 2840 C CA . SER A 1 371 ? -4.880 0.994 -10.928 1.00 90.69 371 SER A CA 1
ATOM 2841 C C . SER A 1 371 ? -5.790 0.907 -9.700 1.00 90.69 371 SER A C 1
ATOM 2843 O O . SER A 1 371 ? -6.058 -0.168 -9.157 1.00 90.69 371 SER A O 1
ATOM 2845 N N . ARG A 1 372 ? -6.276 2.058 -9.228 1.00 80.75 372 ARG A N 1
ATOM 2846 C CA . ARG A 1 372 ? -7.059 2.189 -7.987 1.00 80.75 372 ARG A CA 1
ATOM 2847 C C . ARG A 1 372 ? -8.318 1.310 -7.942 1.00 80.75 372 ARG A C 1
ATOM 2849 O O . ARG A 1 372 ? -8.775 0.944 -6.858 1.00 80.75 372 ARG A O 1
ATOM 2856 N N . ASP A 1 373 ? -8.908 1.009 -9.091 1.00 72.94 373 ASP A N 1
ATOM 2857 C CA . ASP A 1 373 ? -10.092 0.162 -9.214 1.00 72.94 373 ASP A CA 1
ATOM 2858 C C . ASP A 1 373 ? -9.794 -1.335 -9.056 1.00 72.94 373 ASP A C 1
ATOM 2860 O O . ASP A 1 373 ? -10.724 -2.072 -8.747 1.00 72.94 373 ASP A O 1
ATOM 2864 N N . LEU A 1 374 ? -8.538 -1.777 -9.192 1.00 85.12 374 LEU A N 1
ATOM 2865 C CA . LEU A 1 374 ? -8.135 -3.180 -9.090 1.00 85.12 374 LEU A CA 1
ATOM 2866 C C . LEU A 1 374 ? -7.710 -3.515 -7.650 1.00 85.12 374 LEU A C 1
ATOM 2868 O O . LEU A 1 374 ? -6.638 -3.094 -7.204 1.00 85.12 374 LEU A O 1
ATOM 2872 N N . PRO A 1 375 ? -8.504 -4.281 -6.875 1.00 80.56 375 PRO A N 1
ATOM 2873 C CA . PRO A 1 375 ? -8.120 -4.688 -5.533 1.00 80.56 375 PRO A CA 1
ATOM 2874 C C . PRO A 1 375 ? -6.948 -5.657 -5.601 1.00 80.56 375 PRO A C 1
ATOM 2876 O O . PRO A 1 375 ? -7.042 -6.715 -6.222 1.00 80.56 375 PRO A O 1
ATOM 2879 N N . ILE A 1 376 ? -5.872 -5.321 -4.898 1.00 84.81 376 ILE A N 1
ATOM 2880 C CA . ILE A 1 376 ? -4.785 -6.253 -4.612 1.00 84.81 376 ILE A CA 1
ATOM 2881 C C . ILE A 1 376 ? -5.325 -7.290 -3.640 1.00 84.81 376 ILE A C 1
ATOM 2883 O O . ILE A 1 376 ? -5.823 -6.889 -2.594 1.00 84.81 376 ILE A O 1
ATOM 2887 N N . LEU A 1 377 ? -5.210 -8.578 -3.952 1.00 83.12 377 LEU A N 1
ATOM 2888 C CA . LEU A 1 377 ? -5.585 -9.731 -3.124 1.00 83.12 377 LEU A CA 1
ATOM 2889 C C . LEU A 1 377 ? -4.379 -10.347 -2.405 1.00 83.12 377 LEU A C 1
ATOM 2891 O O . LEU A 1 377 ? -4.509 -10.848 -1.288 1.00 83.12 377 LEU A O 1
ATOM 2895 N N . ASN A 1 378 ? -3.204 -10.279 -3.020 1.00 86.62 378 ASN A N 1
ATOM 2896 C CA . ASN A 1 378 ? -1.943 -10.767 -2.475 1.00 86.62 378 ASN A CA 1
ATOM 2897 C C . ASN A 1 378 ? -0.779 -10.130 -3.253 1.00 86.62 378 ASN A C 1
ATOM 2899 O O . ASN A 1 378 ? -0.968 -9.671 -4.377 1.00 86.62 378 ASN A O 1
ATOM 2903 N N . SER A 1 379 ? 0.404 -10.066 -2.657 1.00 92.69 379 SER A N 1
ATOM 2904 C CA . SER A 1 379 ? 1.596 -9.464 -3.257 1.00 92.69 379 SER A CA 1
ATOM 2905 C C . SER A 1 379 ? 2.849 -10.065 -2.625 1.00 92.69 379 SER A C 1
ATOM 2907 O O . SER A 1 379 ? 2.842 -10.422 -1.445 1.00 92.69 379 SER A O 1
ATOM 2909 N N . GLN A 1 380 ? 3.921 -10.224 -3.400 1.00 94.75 380 GLN A N 1
ATOM 2910 C CA . GLN A 1 380 ? 5.157 -10.829 -2.902 1.00 94.75 380 GLN A CA 1
ATOM 2911 C C . GLN A 1 380 ? 6.356 -10.489 -3.792 1.00 94.75 380 GLN A C 1
ATOM 2913 O O . GLN A 1 380 ? 6.221 -10.341 -5.008 1.00 94.75 380 GLN A O 1
ATOM 2918 N N . VAL A 1 381 ? 7.534 -10.433 -3.171 1.00 98.06 381 VAL A N 1
ATOM 2919 C CA . VAL A 1 381 ? 8.827 -10.550 -3.849 1.00 98.06 381 VAL A CA 1
ATOM 2920 C C . VAL A 1 381 ? 9.300 -12.000 -3.713 1.00 98.06 381 VAL A C 1
ATOM 2922 O O . VAL A 1 381 ? 9.371 -12.542 -2.604 1.00 98.06 381 VAL A O 1
ATOM 2925 N N . PHE A 1 382 ? 9.606 -12.665 -4.828 1.00 97.69 382 PHE A N 1
ATOM 2926 C CA . PHE A 1 382 ? 10.162 -14.017 -4.823 1.00 97.69 382 PHE A CA 1
ATOM 2927 C C . PHE A 1 382 ? 11.634 -13.969 -4.398 1.00 97.69 382 PHE A C 1
ATOM 2929 O O . PHE A 1 382 ? 12.556 -14.022 -5.207 1.00 97.69 382 PHE A O 1
ATOM 2936 N N . TRP A 1 383 ? 11.843 -13.853 -3.092 1.00 97.25 383 TRP A N 1
ATOM 2937 C CA . TRP A 1 383 ? 13.143 -13.969 -2.450 1.00 97.25 383 TRP A CA 1
ATOM 2938 C C . TRP A 1 383 ? 12.957 -14.790 -1.171 1.00 97.25 383 TRP A C 1
ATOM 2940 O O . TRP A 1 383 ? 12.623 -14.260 -0.109 1.00 97.25 383 TRP A O 1
ATOM 2950 N N . PRO A 1 384 ? 13.037 -16.121 -1.262 1.00 96.12 384 PRO A N 1
ATOM 2951 C CA . PRO A 1 384 ? 12.871 -16.977 -0.095 1.00 96.12 384 PRO A CA 1
ATOM 2952 C C . PRO A 1 384 ? 14.078 -16.854 0.856 1.00 96.12 384 PRO A C 1
ATOM 2954 O O . PRO A 1 384 ? 15.120 -16.315 0.487 1.00 96.12 384 PRO A O 1
ATOM 2957 N N . SER A 1 385 ? 13.958 -17.344 2.093 1.00 94.25 385 SER A N 1
ATOM 2958 C CA . SER A 1 385 ? 15.102 -17.429 3.015 1.00 94.25 385 SER A CA 1
ATOM 2959 C C . SER A 1 385 ? 16.070 -18.537 2.596 1.00 94.25 385 SER A C 1
ATOM 2961 O O . SER A 1 385 ? 15.659 -19.522 1.993 1.00 94.25 385 SER A O 1
ATOM 2963 N N . ASN A 1 386 ? 17.334 -18.454 3.009 1.00 94.00 386 ASN A N 1
ATOM 2964 C CA . ASN A 1 386 ? 18.378 -19.447 2.704 1.00 94.00 386 ASN A CA 1
ATOM 2965 C C . ASN A 1 386 ? 18.130 -20.870 3.253 1.00 94.00 386 ASN A C 1
ATOM 2967 O O . ASN A 1 386 ? 18.880 -21.795 2.951 1.00 94.00 386 ASN A O 1
ATOM 2971 N N . THR A 1 387 ? 17.093 -21.049 4.070 1.00 92.75 387 THR A N 1
ATOM 2972 C CA . THR A 1 387 ? 16.607 -22.343 4.567 1.00 92.75 387 THR A CA 1
ATOM 2973 C C . THR A 1 387 ? 15.521 -22.965 3.687 1.00 92.75 387 THR A C 1
ATOM 2975 O O . THR A 1 387 ? 15.184 -24.134 3.878 1.00 92.75 387 THR A O 1
ATOM 2978 N N . ASP A 1 388 ? 14.955 -22.204 2.751 1.00 92.88 388 ASP A N 1
ATOM 2979 C CA . ASP A 1 388 ? 13.976 -22.678 1.780 1.00 92.88 388 ASP A CA 1
ATOM 2980 C C . ASP A 1 388 ? 14.693 -23.313 0.581 1.00 92.88 388 ASP A C 1
ATOM 2982 O O . ASP A 1 388 ? 15.682 -22.784 0.073 1.00 92.88 388 ASP A O 1
ATOM 2986 N N . LEU A 1 389 ? 14.172 -24.438 0.089 1.00 89.94 389 LEU A N 1
ATOM 2987 C CA . LEU A 1 389 ? 14.760 -25.160 -1.043 1.00 89.94 389 LEU A CA 1
ATOM 2988 C C . LEU A 1 389 ? 14.746 -24.354 -2.350 1.00 89.94 389 LEU A C 1
ATOM 2990 O O . LEU A 1 389 ? 15.550 -24.615 -3.235 1.00 89.94 389 LEU A O 1
ATOM 2994 N N . SER A 1 390 ? 13.849 -23.376 -2.484 1.00 92.19 390 SER A N 1
ATOM 2995 C CA . SER A 1 390 ? 13.790 -22.498 -3.654 1.00 92.19 390 SER A CA 1
ATOM 2996 C C . SER A 1 390 ? 14.851 -21.392 -3.648 1.00 92.19 390 SER A C 1
ATOM 2998 O O . SER A 1 390 ? 15.040 -20.737 -4.677 1.00 92.19 390 SER A O 1
ATOM 3000 N N . PHE A 1 391 ? 15.595 -21.211 -2.546 1.00 95.75 391 PHE A N 1
ATOM 3001 C CA . PHE A 1 391 ? 16.666 -20.214 -2.461 1.00 95.75 391 PHE A CA 1
ATOM 3002 C C . PHE A 1 391 ? 17.787 -20.453 -3.468 1.00 95.75 391 PHE A C 1
ATOM 3004 O O . PHE A 1 391 ? 18.369 -19.488 -3.942 1.00 95.75 391 PHE A O 1
ATOM 3011 N N . GLU A 1 392 ? 18.063 -21.698 -3.862 1.00 94.12 392 GLU A N 1
ATOM 3012 C CA . GLU A 1 392 ? 19.126 -22.003 -4.834 1.00 94.12 392 GLU A CA 1
ATOM 3013 C C . GLU A 1 392 ? 18.938 -21.280 -6.180 1.00 94.12 392 GLU A C 1
ATOM 3015 O O . GLU A 1 392 ? 19.922 -20.920 -6.826 1.00 94.12 392 GLU A O 1
ATOM 3020 N N . SER A 1 393 ? 17.688 -21.010 -6.573 1.00 94.69 393 SER A N 1
ATOM 3021 C CA . SER A 1 393 ? 17.361 -20.312 -7.824 1.00 94.69 393 SER A CA 1
ATOM 3022 C C . SER A 1 393 ? 17.655 -18.804 -7.795 1.00 94.69 393 SER A C 1
ATOM 3024 O O . SER A 1 393 ? 17.873 -18.212 -8.854 1.00 94.69 393 SER A O 1
ATOM 3026 N N . VAL A 1 394 ? 17.708 -18.183 -6.609 1.00 95.69 394 VAL A N 1
ATOM 3027 C CA . VAL A 1 394 ? 18.048 -16.754 -6.423 1.00 95.69 394 VAL A CA 1
ATOM 3028 C C . VAL A 1 394 ? 19.460 -16.556 -5.869 1.00 95.69 394 VAL A C 1
ATOM 3030 O O . VAL A 1 394 ? 20.160 -15.655 -6.305 1.00 95.69 394 VAL A O 1
ATOM 3033 N N . GLY A 1 395 ? 19.902 -17.441 -4.973 1.00 93.25 395 GLY A N 1
ATOM 3034 C CA . GLY A 1 395 ? 21.234 -17.515 -4.382 1.00 93.25 395 GLY A CA 1
ATOM 3035 C C . GLY A 1 395 ? 21.705 -16.282 -3.618 1.00 93.25 395 GLY A C 1
ATOM 3036 O O . GLY A 1 395 ? 20.959 -15.349 -3.342 1.00 93.25 395 GLY A O 1
ATOM 3037 N N . ALA A 1 396 ? 22.992 -16.325 -3.276 1.00 91.38 396 ALA A N 1
ATOM 3038 C CA . ALA A 1 396 ? 23.770 -15.186 -2.805 1.00 91.38 396 ALA A CA 1
ATOM 3039 C C . ALA A 1 396 ? 24.789 -14.788 -3.883 1.00 91.38 396 ALA A C 1
ATOM 3041 O O . ALA A 1 396 ? 25.080 -15.587 -4.784 1.00 91.38 396 ALA A O 1
ATOM 3042 N N . PHE A 1 397 ? 25.360 -13.589 -3.756 1.00 90.69 397 PHE A N 1
ATOM 3043 C CA . PHE A 1 397 ? 26.327 -13.068 -4.715 1.00 90.69 397 PHE A CA 1
ATOM 3044 C C . PHE A 1 397 ? 27.523 -14.013 -4.913 1.00 90.69 397 PHE A C 1
ATOM 3046 O O . PHE A 1 397 ? 28.183 -14.461 -3.971 1.00 90.69 397 PHE A O 1
ATOM 3053 N N . ASN A 1 398 ? 27.833 -14.293 -6.174 1.00 89.88 398 ASN A N 1
ATOM 3054 C CA . ASN A 1 398 ? 28.968 -15.075 -6.620 1.00 89.88 398 ASN A CA 1
ATOM 3055 C C . ASN A 1 398 ? 29.511 -14.503 -7.944 1.00 89.88 398 ASN A C 1
ATOM 3057 O O . ASN A 1 398 ? 28.930 -14.746 -9.005 1.00 89.88 398 ASN A O 1
ATOM 3061 N N . PRO A 1 399 ? 30.689 -13.853 -7.937 1.00 88.56 399 PRO A N 1
ATOM 3062 C CA . PRO A 1 399 ? 31.244 -13.175 -9.111 1.00 88.56 399 PRO A CA 1
ATOM 3063 C C . PRO A 1 399 ? 31.661 -14.123 -10.250 1.00 88.56 399 PRO A C 1
ATOM 3065 O O . PRO A 1 399 ? 32.076 -13.667 -11.312 1.00 88.56 399 PRO A O 1
ATOM 3068 N N . THR A 1 400 ? 31.602 -15.443 -10.042 1.00 87.94 400 THR A N 1
ATOM 3069 C CA . THR A 1 400 ? 31.858 -16.438 -11.098 1.00 87.94 400 THR A CA 1
ATOM 3070 C C . THR A 1 400 ? 30.630 -16.729 -11.961 1.00 87.94 400 THR A C 1
ATOM 3072 O O . THR A 1 400 ? 30.767 -17.350 -13.016 1.00 87.94 400 THR A O 1
ATOM 3075 N N . LEU A 1 401 ? 29.442 -16.294 -11.530 1.00 89.00 401 LEU A N 1
ATOM 3076 C CA . LEU A 1 401 ? 28.194 -16.463 -12.263 1.00 89.00 401 LEU A CA 1
ATOM 3077 C C . LEU A 1 401 ? 27.957 -15.283 -13.220 1.00 89.00 401 LEU A C 1
ATOM 3079 O O . LEU A 1 401 ? 28.375 -14.160 -12.925 1.00 89.00 401 LEU A O 1
ATOM 3083 N N . PRO A 1 402 ? 27.273 -15.500 -14.359 1.00 82.62 402 PRO A N 1
ATOM 3084 C CA . PRO A 1 402 ? 26.783 -14.404 -15.192 1.00 82.62 402 PRO A CA 1
ATOM 3085 C C . PRO A 1 402 ? 25.924 -13.448 -14.352 1.00 82.62 402 PRO A C 1
ATOM 3087 O O . PRO A 1 402 ? 24.976 -13.893 -13.717 1.00 82.62 402 PRO A O 1
ATOM 3090 N N . GLY A 1 403 ? 26.281 -12.161 -14.306 1.00 80.94 403 GLY A N 1
ATOM 3091 C CA . GLY A 1 403 ? 25.549 -11.167 -13.505 1.00 80.94 403 GLY A CA 1
ATOM 3092 C C . GLY A 1 403 ? 25.701 -11.312 -11.983 1.00 80.94 403 GLY A C 1
ATOM 3093 O O . GLY A 1 403 ? 25.058 -10.589 -11.240 1.00 80.94 403 GLY A O 1
ATOM 3094 N N . GLY A 1 404 ? 26.549 -12.222 -11.490 1.00 90.06 404 GLY A N 1
ATOM 3095 C CA . GLY A 1 404 ? 26.816 -12.365 -10.056 1.00 90.06 404 GLY A CA 1
ATOM 3096 C C . GLY A 1 404 ? 25.812 -13.218 -9.274 1.00 90.06 404 GLY A C 1
ATOM 3097 O O . GLY A 1 404 ? 26.090 -13.532 -8.124 1.00 90.06 404 GLY A O 1
ATOM 3098 N N . TYR A 1 405 ? 24.704 -13.668 -9.869 1.00 94.62 405 TYR A N 1
ATOM 3099 C CA . TYR A 1 405 ? 23.682 -14.475 -9.185 1.00 94.62 405 TYR A CA 1
ATOM 3100 C C . TYR A 1 405 ? 23.255 -15.694 -10.012 1.00 94.62 405 TYR A C 1
ATOM 3102 O O . TYR A 1 405 ? 23.433 -15.711 -11.230 1.00 94.62 405 TYR A O 1
ATOM 3110 N N . PRO A 1 406 ? 22.682 -16.741 -9.385 1.00 95.38 406 PRO A N 1
ATOM 3111 C CA . PRO A 1 406 ? 22.134 -17.890 -10.102 1.00 95.38 406 PRO A CA 1
ATOM 3112 C C . PRO A 1 406 ? 21.101 -17.556 -11.178 1.00 95.38 406 PRO A C 1
ATOM 3114 O O . PRO A 1 406 ? 21.074 -18.254 -12.189 1.00 95.38 406 PRO A O 1
ATOM 3117 N N . SER A 1 407 ? 20.251 -16.548 -10.979 1.00 96.56 407 SER A N 1
ATOM 3118 C CA . SER A 1 407 ? 19.264 -16.100 -11.973 1.00 96.56 407 SER A CA 1
ATOM 3119 C C . SER A 1 407 ? 19.491 -14.647 -12.379 1.00 96.56 407 SER A C 1
ATOM 3121 O O . SER A 1 407 ? 19.820 -14.391 -13.534 1.00 96.56 407 SER A O 1
ATOM 3123 N N . SER A 1 408 ? 19.336 -13.722 -11.435 1.00 97.00 408 SER A N 1
ATOM 3124 C CA . SER A 1 408 ? 19.437 -12.274 -11.631 1.00 97.00 408 SER A CA 1
ATOM 3125 C C . SER A 1 408 ? 19.817 -11.599 -10.310 1.00 97.00 408 SER A C 1
ATOM 3127 O O . SER A 1 408 ? 19.579 -12.164 -9.240 1.00 97.00 408 SER A O 1
ATOM 3129 N N . ASP A 1 409 ? 20.417 -10.416 -10.367 1.00 95.25 409 ASP A N 1
ATOM 3130 C CA . ASP A 1 409 ? 20.551 -9.496 -9.232 1.00 95.25 409 ASP A CA 1
ATOM 3131 C C . ASP A 1 409 ? 19.200 -8.907 -8.802 1.00 95.25 409 ASP A C 1
ATOM 3133 O O . ASP A 1 409 ? 19.020 -8.593 -7.627 1.00 95.25 409 ASP A O 1
ATOM 3137 N N . HIS A 1 410 ? 18.205 -8.910 -9.685 1.00 97.88 410 HIS A N 1
ATOM 3138 C CA . HIS A 1 410 ? 16.810 -8.611 -9.368 1.00 97.88 410 HIS A CA 1
ATOM 3139 C C . HIS A 1 410 ? 16.016 -9.860 -8.946 1.00 97.88 410 HIS A C 1
ATOM 3141 O O . HIS A 1 410 ? 16.440 -11.013 -9.095 1.00 97.88 410 HIS A O 1
ATOM 3147 N N . ARG A 1 411 ? 14.825 -9.644 -8.388 1.00 98.00 411 ARG A N 1
ATOM 3148 C CA . ARG A 1 411 ? 13.893 -10.676 -7.915 1.00 98.00 411 ARG A CA 1
ATOM 3149 C C . ARG A 1 411 ? 12.548 -10.503 -8.603 1.00 98.00 411 ARG A C 1
ATOM 3151 O O . ARG A 1 411 ? 12.097 -9.390 -8.842 1.00 98.00 411 ARG A O 1
ATOM 3158 N N . ALA A 1 412 ? 11.869 -11.612 -8.885 1.00 98.44 412 ALA A N 1
ATOM 3159 C CA . ALA A 1 412 ? 10.527 -11.547 -9.453 1.00 98.44 412 ALA A CA 1
ATOM 3160 C C . ALA A 1 412 ? 9.545 -10.929 -8.442 1.00 98.44 412 ALA A C 1
ATOM 3162 O O . ALA A 1 412 ? 9.449 -11.393 -7.303 1.00 98.44 412 ALA A O 1
ATOM 3163 N N . VAL A 1 413 ? 8.781 -9.928 -8.869 1.00 98.62 413 VAL A N 1
ATOM 3164 C CA . VAL A 1 413 ? 7.763 -9.244 -8.062 1.00 98.62 413 VAL A CA 1
ATOM 3165 C C . VAL A 1 413 ? 6.394 -9.536 -8.651 1.00 98.62 413 VAL A C 1
ATOM 3167 O O . VAL A 1 413 ? 6.212 -9.455 -9.865 1.00 98.62 413 VAL A O 1
ATOM 3170 N N . PHE A 1 414 ? 5.407 -9.868 -7.818 1.00 98.12 414 PHE A N 1
ATOM 3171 C CA . PHE A 1 414 ? 4.046 -10.087 -8.301 1.00 98.12 414 PHE A CA 1
ATOM 3172 C C . PHE A 1 414 ? 2.969 -9.514 -7.389 1.00 98.12 414 PHE A C 1
ATOM 3174 O O . PHE A 1 414 ? 3.140 -9.363 -6.177 1.00 98.12 414 PHE A O 1
ATOM 3181 N N . VAL A 1 415 ? 1.816 -9.260 -8.004 1.00 96.94 415 VAL A N 1
ATOM 3182 C CA . VAL A 1 415 ? 0.577 -8.848 -7.358 1.00 96.94 415 VAL A CA 1
ATOM 3183 C C . VAL A 1 415 ? -0.577 -9.659 -7.945 1.00 96.94 415 VAL A C 1
ATOM 3185 O O . VAL A 1 415 ? -0.774 -9.716 -9.158 1.00 96.94 415 VAL A O 1
ATOM 3188 N N . ASP A 1 416 ? -1.355 -10.278 -7.066 1.00 95.06 416 ASP A N 1
ATOM 3189 C CA . ASP A 1 416 ? -2.635 -10.893 -7.394 1.00 95.06 416 ASP A CA 1
ATOM 3190 C C . ASP A 1 416 ? -3.716 -9.824 -7.313 1.00 95.06 416 ASP A C 1
ATOM 3192 O O . ASP A 1 416 ? -3.902 -9.218 -6.257 1.00 95.06 416 ASP A O 1
ATOM 3196 N N . ILE A 1 417 ? -4.452 -9.608 -8.396 1.00 92.12 417 ILE A N 1
ATOM 3197 C CA . ILE A 1 417 ? -5.550 -8.645 -8.449 1.00 92.12 417 ILE A CA 1
ATOM 3198 C C . ILE A 1 417 ? -6.892 -9.331 -8.664 1.00 92.12 417 ILE A C 1
ATOM 3200 O O . ILE A 1 417 ? -6.987 -10.423 -9.227 1.00 92.12 417 ILE A O 1
ATOM 3204 N N . GLN A 1 418 ? -7.955 -8.654 -8.250 1.00 87.06 418 GLN A N 1
ATOM 3205 C CA . GLN A 1 418 ? -9.310 -8.992 -8.658 1.00 87.06 418 GLN A CA 1
ATOM 3206 C C . GLN A 1 418 ? -9.722 -8.129 -9.854 1.00 87.06 418 GLN A C 1
ATOM 3208 O O . GLN A 1 418 ? -9.757 -6.907 -9.752 1.00 87.06 418 GLN A O 1
ATOM 3213 N N . VAL A 1 419 ? -10.077 -8.770 -10.968 1.00 82.94 419 VAL A N 1
ATOM 3214 C CA . VAL A 1 419 ? -10.620 -8.099 -12.161 1.00 82.94 419 VAL A CA 1
ATOM 3215 C C . VAL A 1 419 ? -12.151 -8.200 -12.156 1.00 82.94 419 VAL A C 1
ATOM 3217 O O . VAL A 1 419 ? -12.707 -9.252 -11.824 1.00 82.94 419 VAL A O 1
ATOM 3220 N N . GLY A 1 420 ? -12.838 -7.112 -12.516 1.00 67.38 420 GLY A N 1
ATOM 3221 C CA . GLY A 1 420 ? -14.303 -7.008 -12.537 1.00 67.38 420 GLY A CA 1
ATOM 3222 C C . GLY A 1 420 ? -14.882 -6.226 -11.351 1.00 67.38 420 GLY A C 1
ATOM 3223 O O . GLY A 1 420 ? -14.160 -5.552 -10.620 1.00 67.38 420 GLY A O 1
ATOM 3224 N N . SER A 1 421 ? -16.206 -6.290 -11.152 1.00 54.19 421 SER A N 1
ATOM 3225 C CA . SER A 1 421 ? -16.899 -5.461 -10.153 1.00 54.19 421 SER A CA 1
ATOM 3226 C C . SER A 1 421 ? -16.339 -5.660 -8.740 1.00 54.19 421 SER A C 1
ATOM 3228 O O . SER A 1 421 ? -16.478 -6.738 -8.154 1.00 54.19 421 SER A O 1
ATOM 3230 N N . THR A 1 422 ? -15.749 -4.606 -8.182 1.00 53.44 422 THR A N 1
ATOM 3231 C CA . THR A 1 422 ? -15.336 -4.546 -6.780 1.00 53.44 422 THR A CA 1
ATOM 3232 C C . THR A 1 422 ? -16.521 -4.235 -5.879 1.00 53.44 422 THR A C 1
ATOM 3234 O O . THR A 1 422 ? -17.430 -3.509 -6.284 1.00 53.44 422 THR A O 1
ATOM 3237 N N . GLU A 1 423 ? -16.485 -4.705 -4.634 1.00 60.91 423 GLU A N 1
ATOM 3238 C CA . GLU A 1 423 ? -17.448 -4.254 -3.627 1.00 60.91 423 GLU A CA 1
ATOM 3239 C C . GLU A 1 423 ? -17.356 -2.722 -3.470 1.00 60.91 423 GLU A C 1
ATOM 3241 O O . GLU A 1 423 ? -16.250 -2.189 -3.309 1.00 60.91 423 GLU A O 1
ATOM 3246 N N . PRO A 1 424 ? -18.483 -1.994 -3.554 1.00 64.25 424 PRO A N 1
ATOM 3247 C CA . PRO A 1 424 ? -18.483 -0.546 -3.411 1.00 64.25 424 PRO A CA 1
ATOM 3248 C C . PRO A 1 424 ? -18.084 -0.151 -1.987 1.00 64.25 424 PRO A C 1
ATOM 3250 O O . PRO A 1 424 ? -18.400 -0.862 -1.027 1.00 64.25 424 PRO A O 1
ATOM 3253 N N . ALA A 1 425 ? -17.446 1.015 -1.854 1.00 70.06 425 ALA A N 1
ATOM 3254 C CA . ALA A 1 425 ? -17.232 1.625 -0.548 1.00 70.06 425 ALA A CA 1
ATOM 3255 C C . ALA A 1 425 ? -18.578 1.809 0.168 1.00 70.06 425 ALA A C 1
ATOM 3257 O O . ALA A 1 425 ? -19.606 2.127 -0.452 1.00 70.06 425 ALA A O 1
ATOM 3258 N N . ARG A 1 426 ? -18.575 1.572 1.475 1.00 82.38 426 ARG A N 1
ATOM 3259 C CA . ARG A 1 426 ? -19.747 1.674 2.336 1.00 82.38 426 ARG A CA 1
ATOM 3260 C C . ARG A 1 426 ? -19.720 2.980 3.110 1.00 82.38 426 ARG A C 1
ATOM 3262 O O . ARG A 1 426 ? -18.671 3.551 3.359 1.00 82.38 426 ARG A O 1
ATOM 3269 N N . THR A 1 427 ? -20.894 3.452 3.497 1.00 84.81 427 THR A N 1
ATOM 3270 C CA . THR A 1 427 ? -21.056 4.662 4.305 1.00 84.81 427 THR A CA 1
ATOM 3271 C C . THR A 1 427 ? -22.197 4.486 5.298 1.00 84.81 427 THR A C 1
ATOM 3273 O O . THR A 1 427 ? -23.111 3.689 5.068 1.00 84.81 427 THR A O 1
ATOM 3276 N N . ILE A 1 428 ? -22.165 5.242 6.392 1.00 88.00 428 ILE A N 1
ATOM 3277 C CA . ILE A 1 428 ? -23.249 5.332 7.368 1.00 88.00 428 ILE A CA 1
ATOM 3278 C C . ILE A 1 428 ? -24.163 6.496 6.987 1.00 88.00 428 ILE A C 1
ATOM 3280 O O . ILE A 1 428 ? -23.830 7.673 7.168 1.00 88.00 428 ILE A O 1
ATOM 3284 N N . ALA A 1 429 ? -25.340 6.166 6.456 1.00 82.56 429 ALA A N 1
ATOM 3285 C CA . ALA A 1 429 ? -26.353 7.144 6.069 1.00 82.56 429 ALA A CA 1
ATOM 3286 C C . ALA A 1 429 ? -26.990 7.818 7.297 1.00 82.56 429 ALA A C 1
ATOM 3288 O O . ALA A 1 429 ? -27.221 9.028 7.296 1.00 82.56 429 ALA A O 1
ATOM 3289 N N . SER A 1 430 ? -27.221 7.038 8.352 1.00 84.88 430 SER A N 1
ATOM 3290 C CA . SER A 1 430 ? -27.781 7.478 9.633 1.00 84.88 430 SER A CA 1
ATOM 3291 C C . SER A 1 430 ? -27.299 6.580 10.766 1.00 84.88 430 SER A C 1
ATOM 3293 O O . SER A 1 430 ? -27.058 5.392 10.563 1.00 84.88 430 SER A O 1
ATOM 3295 N N . THR A 1 431 ? -27.186 7.146 11.969 1.00 91.88 431 THR A N 1
ATOM 3296 C CA . THR A 1 431 ? -26.938 6.411 13.216 1.00 91.88 431 THR A CA 1
ATOM 3297 C C . THR A 1 431 ? -27.831 6.960 14.329 1.00 91.88 431 THR A C 1
ATOM 3299 O O . THR A 1 431 ? -28.163 8.148 14.324 1.00 91.88 431 THR A O 1
ATOM 3302 N N . GLY A 1 432 ? -28.247 6.111 15.266 1.00 90.94 432 GLY A N 1
ATOM 3303 C CA . GLY A 1 432 ? -29.126 6.489 16.373 1.00 90.94 432 GLY A CA 1
ATOM 3304 C C . GLY A 1 432 ? -28.926 5.617 17.608 1.00 90.94 432 GLY A C 1
ATOM 3305 O O . GLY A 1 432 ? -28.422 4.507 17.504 1.00 90.94 432 GLY A O 1
ATOM 3306 N N . PHE A 1 433 ? -29.294 6.135 18.780 1.00 93.44 433 PHE A N 1
ATOM 3307 C CA . PHE A 1 433 ? -29.162 5.432 20.058 1.00 93.44 433 PHE A CA 1
ATOM 3308 C C . PHE A 1 433 ? -30.266 4.388 20.261 1.00 93.44 433 PHE A C 1
ATOM 3310 O O . PHE A 1 433 ? -31.442 4.698 20.087 1.00 93.44 433 PHE A O 1
ATOM 3317 N N . GLU A 1 434 ? -29.883 3.184 20.691 1.00 92.81 434 GLU A N 1
ATOM 3318 C CA . GLU A 1 434 ? -30.792 2.049 20.919 1.00 92.81 434 GLU A CA 1
ATOM 3319 C C . GLU A 1 434 ? -30.914 1.678 22.403 1.00 92.81 434 GLU A C 1
ATOM 3321 O O . GLU A 1 434 ? -31.973 1.244 22.856 1.00 92.81 434 GLU A O 1
ATOM 3326 N N . GLY A 1 435 ? -29.845 1.839 23.187 1.00 91.38 435 GLY A N 1
ATOM 3327 C CA . GLY A 1 435 ? -29.870 1.492 24.605 1.00 91.38 435 GLY A CA 1
ATOM 3328 C C . GLY A 1 435 ? -28.509 1.548 25.287 1.00 91.38 435 GLY A C 1
ATOM 3329 O O . GLY A 1 435 ? -27.476 1.713 24.640 1.00 91.38 435 GLY A O 1
ATOM 3330 N N . GLN A 1 436 ? -28.527 1.409 26.614 1.00 92.88 436 GLN A N 1
ATOM 3331 C CA . GLN A 1 436 ? -27.325 1.331 27.441 1.00 92.88 436 GLN A CA 1
ATOM 3332 C C . GLN A 1 436 ? -27.510 0.369 28.611 1.00 92.88 436 GLN A C 1
ATOM 3334 O O . GLN A 1 436 ? -28.627 0.279 29.114 1.00 92.88 436 GLN A O 1
ATOM 3339 N N . GLU A 1 437 ? -26.428 -0.245 29.082 1.00 93.56 437 GLU A N 1
ATOM 3340 C CA . GLU A 1 437 ? -26.340 -0.920 30.382 1.00 93.56 437 GLU A CA 1
ATOM 3341 C C . GLU A 1 437 ? -25.111 -0.410 31.149 1.00 93.56 437 GLU A C 1
ATOM 3343 O O . GLU A 1 437 ? -24.104 -0.043 30.542 1.00 93.56 437 GLU A O 1
ATOM 3348 N N . ILE A 1 438 ? -25.208 -0.329 32.480 1.00 93.88 438 ILE A N 1
ATOM 3349 C CA . ILE A 1 438 ? -24.162 0.225 33.348 1.00 93.88 438 ILE A CA 1
ATOM 3350 C C . ILE A 1 438 ? -23.828 -0.758 34.465 1.00 93.88 438 ILE A C 1
ATOM 3352 O O . ILE A 1 438 ? -24.720 -1.288 35.130 1.00 93.88 438 ILE A O 1
ATOM 3356 N N . PHE A 1 439 ? -22.534 -0.912 34.726 1.00 95.38 439 PHE A N 1
ATOM 3357 C CA . PHE A 1 439 ? -21.986 -1.715 35.807 1.00 95.38 439 PHE A CA 1
ATOM 3358 C C . PHE A 1 439 ? -21.186 -0.827 36.771 1.00 95.38 439 PHE A C 1
ATOM 3360 O O . PHE A 1 439 ? -20.353 -0.033 36.328 1.00 95.38 439 PHE A O 1
ATOM 3367 N N . PRO A 1 440 ? -21.411 -0.937 38.093 1.00 95.25 440 PRO A N 1
ATOM 3368 C CA . PRO A 1 440 ? -20.646 -0.169 39.066 1.00 95.25 440 PRO A CA 1
ATOM 3369 C C . PRO A 1 440 ? -19.195 -0.658 39.135 1.00 95.25 440 PRO A C 1
ATOM 3371 O O . PRO A 1 440 ? -18.931 -1.860 39.038 1.00 95.25 440 PRO A O 1
ATOM 3374 N N . THR A 1 441 ? -18.260 0.257 39.386 1.00 95.69 441 THR A N 1
ATOM 3375 C CA . THR A 1 441 ? -16.860 -0.093 39.651 1.00 95.69 441 THR A CA 1
ATOM 3376 C C . THR A 1 441 ? -16.734 -1.065 40.826 1.00 95.69 441 THR A C 1
ATOM 3378 O O . THR A 1 441 ? -17.395 -0.917 41.856 1.00 95.69 441 THR A O 1
ATOM 3381 N N . GLY A 1 442 ? -15.865 -2.068 40.672 1.00 93.12 442 GLY A N 1
ATOM 3382 C CA . GLY A 1 442 ? -15.633 -3.111 41.675 1.00 93.12 442 GLY A CA 1
ATOM 3383 C C . GLY A 1 442 ? -16.614 -4.284 41.603 1.00 93.12 442 GLY A C 1
ATOM 3384 O O . GLY A 1 442 ? -16.527 -5.196 42.427 1.00 93.12 442 GLY A O 1
ATOM 3385 N N . LEU A 1 443 ? -17.531 -4.298 40.627 1.00 96.00 443 LEU A N 1
ATOM 3386 C CA . LEU A 1 443 ? -18.344 -5.473 40.334 1.00 96.00 443 LEU A CA 1
ATOM 3387 C C . LEU A 1 443 ? -17.443 -6.670 40.009 1.00 96.00 443 LEU A C 1
ATOM 3389 O O . LEU A 1 443 ? -16.581 -6.591 39.141 1.00 96.00 443 LEU A O 1
ATOM 3393 N N . ILE A 1 444 ? -17.697 -7.808 40.650 1.00 97.00 444 ILE A N 1
ATOM 3394 C CA . ILE A 1 444 ? -17.118 -9.096 40.261 1.00 97.00 444 ILE A CA 1
ATOM 3395 C C . ILE A 1 444 ? -18.228 -9.885 39.557 1.00 97.00 444 ILE A C 1
ATOM 3397 O O . ILE A 1 444 ? -19.235 -10.197 40.204 1.00 97.00 444 ILE A O 1
ATOM 3401 N N . PRO A 1 445 ? -18.096 -10.185 38.251 1.00 95.50 445 PRO A N 1
ATOM 3402 C CA . PRO A 1 445 ? -19.080 -10.986 37.532 1.00 95.50 445 PRO A CA 1
ATOM 3403 C C . PRO A 1 445 ? -19.321 -12.355 38.185 1.00 95.50 445 PRO A C 1
ATOM 3405 O O . PRO A 1 445 ? -18.462 -12.910 38.864 1.00 95.50 445 PRO A O 1
ATOM 3408 N N . GLY A 1 446 ? -20.496 -12.940 37.969 1.00 92.88 446 GLY A N 1
ATOM 3409 C CA . GLY A 1 446 ? -20.765 -14.302 38.431 1.00 92.88 446 GLY A CA 1
ATOM 3410 C C . GLY A 1 446 ? -20.009 -15.360 37.615 1.00 92.88 446 GLY A C 1
ATOM 3411 O O . GLY A 1 446 ? -19.734 -15.178 36.431 1.00 92.88 446 GLY A O 1
ATOM 3412 N N . GLY A 1 447 ? -19.733 -16.515 38.225 1.00 93.06 447 GLY A N 1
ATOM 3413 C CA . GLY A 1 447 ? -19.209 -17.689 37.517 1.00 93.06 447 GLY A CA 1
ATOM 3414 C C . GLY A 1 447 ? -17.792 -17.505 36.960 1.00 93.06 447 GLY A C 1
ATOM 3415 O O . GLY A 1 447 ? -16.952 -16.862 37.583 1.00 93.06 447 GLY A O 1
ATOM 3416 N N . ALA A 1 448 ? -17.526 -18.091 35.788 1.00 93.81 448 ALA A N 1
ATOM 3417 C CA . ALA A 1 448 ? -16.192 -18.122 35.181 1.00 93.81 448 ALA A CA 1
ATOM 3418 C C . ALA A 1 448 ? -15.687 -16.750 34.696 1.00 93.81 448 ALA A C 1
ATOM 3420 O O . ALA A 1 448 ? -14.508 -16.623 34.397 1.00 93.81 448 ALA A O 1
ATOM 3421 N N . ALA A 1 449 ? -16.542 -15.726 34.626 1.00 94.88 449 ALA A N 1
ATOM 3422 C CA . ALA A 1 449 ? -16.135 -14.361 34.290 1.00 94.88 449 ALA A CA 1
ATOM 3423 C C . ALA A 1 449 ? -15.543 -13.581 35.473 1.00 94.88 449 ALA A C 1
ATOM 3425 O O . ALA A 1 449 ? -14.842 -12.597 35.261 1.00 94.88 449 ALA A O 1
ATOM 3426 N N . GLY A 1 450 ? -15.844 -13.985 36.709 1.00 94.88 450 GLY A N 1
ATOM 3427 C CA . GLY A 1 450 ? -15.432 -13.261 37.912 1.00 94.88 450 GLY A CA 1
ATOM 3428 C C . GLY A 1 450 ? -14.197 -13.814 38.601 1.00 94.88 450 GLY A C 1
ATOM 3429 O O . GLY A 1 450 ? -13.879 -13.360 39.698 1.00 94.88 450 GLY A O 1
ATOM 3430 N N . SER A 1 451 ? -13.529 -14.818 38.028 1.00 94.00 451 SER A N 1
ATOM 3431 C CA . SER A 1 451 ? -12.361 -15.422 38.666 1.00 94.00 451 SER A CA 1
ATOM 3432 C C . SER A 1 451 ? -11.361 -16.015 37.684 1.00 94.00 451 SER A C 1
ATOM 3434 O O . SER A 1 451 ? -11.759 -16.718 36.759 1.00 94.00 451 SER A O 1
ATOM 3436 N N . VAL A 1 452 ? -10.074 -15.845 37.980 1.00 89.25 452 VAL A N 1
ATOM 3437 C CA . VAL A 1 452 ? -8.951 -16.540 37.334 1.00 89.25 452 VAL A CA 1
ATOM 3438 C C . VAL A 1 452 ? -8.274 -17.406 38.391 1.00 89.25 452 VAL A C 1
ATOM 3440 O O . VAL A 1 452 ? -7.910 -16.906 39.453 1.00 89.25 452 VAL A O 1
ATOM 3443 N N . ASP A 1 453 ? -8.155 -18.712 38.139 1.00 86.19 453 ASP A N 1
ATOM 3444 C CA . ASP A 1 453 ? -7.554 -19.684 39.070 1.00 86.19 453 ASP A CA 1
ATOM 3445 C C . ASP A 1 453 ? -8.114 -19.603 40.508 1.00 86.19 453 ASP A C 1
ATOM 3447 O O . ASP A 1 453 ? -7.403 -19.753 41.500 1.00 86.19 453 ASP A O 1
ATOM 3451 N N . GLY A 1 454 ? -9.419 -19.330 40.630 1.00 86.25 454 GLY A N 1
ATOM 3452 C CA . GLY A 1 454 ? -10.115 -19.175 41.914 1.00 86.25 454 GLY A CA 1
ATOM 3453 C C . GLY A 1 454 ? -9.899 -17.826 42.614 1.00 86.25 454 GLY A C 1
ATOM 3454 O O . GLY A 1 454 ? -10.500 -17.591 43.662 1.00 86.25 454 GLY A O 1
ATOM 3455 N N . THR A 1 455 ? -9.099 -16.927 42.037 1.00 91.50 455 THR A N 1
ATOM 3456 C CA . THR A 1 455 ? -8.903 -15.557 42.528 1.00 91.50 455 THR A CA 1
ATOM 3457 C C . THR A 1 455 ? -9.966 -14.637 41.931 1.00 91.50 455 THR A C 1
ATOM 3459 O O . THR A 1 455 ? -10.122 -14.645 40.709 1.00 91.50 455 THR A O 1
ATOM 3462 N N . PRO A 1 456 ? -10.705 -13.853 42.740 1.00 95.06 456 PRO A N 1
ATOM 3463 C CA . PRO A 1 456 ? -11.697 -12.915 42.227 1.00 95.06 456 PRO A CA 1
ATOM 3464 C C . PRO A 1 456 ? -11.077 -11.842 41.331 1.00 95.06 456 PRO A C 1
ATOM 3466 O O . PRO A 1 456 ? -10.025 -11.297 41.654 1.00 95.06 456 PRO A O 1
ATOM 3469 N N . VAL A 1 457 ? -11.759 -11.516 40.236 1.00 96.00 457 VAL A N 1
ATOM 3470 C CA . VAL A 1 457 ? -11.312 -10.531 39.248 1.00 96.00 457 VAL A CA 1
ATOM 3471 C C . VAL A 1 457 ? -12.401 -9.468 39.066 1.00 96.00 457 VAL A C 1
ATOM 3473 O O . VAL A 1 457 ? -13.494 -9.804 38.596 1.00 96.00 457 VAL A O 1
ATOM 3476 N N . PRO A 1 458 ? -12.146 -8.198 39.432 1.00 95.44 458 PRO A N 1
ATOM 3477 C CA . PRO A 1 458 ? -13.114 -7.123 39.244 1.00 95.44 458 PRO A CA 1
ATOM 3478 C C . PRO A 1 458 ? -13.240 -6.755 37.762 1.00 95.44 458 PRO A C 1
ATOM 3480 O O . PRO A 1 458 ? -12.237 -6.648 37.060 1.00 95.44 458 PRO A O 1
ATOM 3483 N N . LEU A 1 459 ? -14.470 -6.538 37.299 1.00 96.81 459 LEU A N 1
ATOM 3484 C CA . LEU A 1 459 ? -14.767 -5.929 36.005 1.00 96.81 459 LEU A CA 1
ATOM 3485 C C . LEU A 1 459 ? -14.418 -4.434 36.039 1.00 96.81 459 LEU A C 1
ATOM 3487 O O . LEU A 1 459 ? -14.789 -3.722 36.977 1.00 96.81 459 LEU A O 1
ATOM 3491 N N . GLY A 1 460 ? -13.743 -3.967 34.998 1.00 96.00 460 GLY A N 1
ATOM 3492 C CA . GLY A 1 460 ? -13.358 -2.574 34.801 1.00 96.00 460 GLY A CA 1
ATOM 3493 C C . GLY A 1 460 ? -12.339 -2.471 33.675 1.00 96.00 460 GLY A C 1
ATOM 3494 O O . GLY A 1 460 ? -11.964 -3.505 33.114 1.00 96.00 460 GLY A O 1
ATOM 3495 N N . GLY A 1 461 ? -11.909 -1.254 33.360 1.00 96.56 461 GLY A N 1
ATOM 3496 C CA . GLY A 1 461 ? -10.834 -1.065 32.391 1.00 96.56 461 GLY A CA 1
ATOM 3497 C C . GLY A 1 461 ? -11.203 -1.310 30.933 1.00 96.56 461 GLY A C 1
ATOM 3498 O O . GLY A 1 461 ? -10.341 -1.717 30.179 1.00 96.56 461 GLY A O 1
ATOM 3499 N N . LEU A 1 462 ? -12.484 -1.295 30.541 1.00 97.81 462 LEU A N 1
ATOM 3500 C CA . LEU A 1 462 ? -12.860 -1.797 29.212 1.00 97.81 462 LEU A CA 1
ATOM 3501 C C . LEU A 1 462 ? -12.507 -0.804 28.100 1.00 97.81 462 LEU A C 1
ATOM 3503 O O . LEU A 1 462 ? -13.309 0.091 27.822 1.00 97.81 462 LEU A O 1
ATOM 3507 N N . SER A 1 463 ? -11.388 -1.056 27.424 1.00 96.62 463 SER A N 1
ATOM 3508 C CA . SER A 1 463 ? -10.790 -0.080 26.503 1.00 96.62 463 SER A CA 1
ATOM 3509 C C . SER A 1 463 ? -10.997 -0.402 25.026 1.00 96.62 463 SER A C 1
ATOM 3511 O O . SER A 1 463 ? -11.266 0.471 24.210 1.00 96.62 463 SER A O 1
ATOM 3513 N N . GLY A 1 464 ? -11.058 -1.688 24.688 1.00 97.94 464 GLY A N 1
ATOM 3514 C CA . GLY A 1 464 ? -11.352 -2.161 23.337 1.00 97.94 464 GLY A CA 1
ATOM 3515 C C . GLY A 1 464 ? -12.402 -3.263 23.346 1.00 97.94 464 GLY A C 1
ATOM 3516 O O . GLY A 1 464 ? -12.537 -4.011 24.319 1.00 97.94 464 GLY A O 1
ATOM 3517 N N . VAL A 1 465 ? -13.142 -3.417 22.245 1.00 98.62 465 VAL A N 1
ATOM 3518 C CA . VAL A 1 465 ? -14.132 -4.493 22.093 1.00 98.62 465 VAL A CA 1
ATOM 3519 C C . VAL A 1 465 ? -14.177 -5.035 20.663 1.00 98.62 465 VAL A C 1
ATOM 3521 O O . VAL A 1 465 ? -14.040 -4.301 19.696 1.00 98.62 465 VAL A O 1
ATOM 3524 N N . THR A 1 466 ? -14.409 -6.338 20.499 1.00 98.44 466 THR A N 1
ATOM 3525 C CA . THR A 1 466 ? -14.578 -6.976 19.185 1.00 98.44 466 THR A CA 1
ATOM 3526 C C . THR A 1 466 ? -15.690 -8.026 19.199 1.00 98.44 466 THR A C 1
ATOM 3528 O O . THR A 1 466 ? -15.995 -8.605 20.245 1.00 98.44 466 THR A O 1
ATOM 3531 N N . TYR A 1 467 ? -16.325 -8.267 18.049 1.00 97.50 467 TYR A N 1
ATOM 3532 C CA . TYR A 1 467 ? -17.483 -9.153 17.916 1.00 97.50 467 TYR A CA 1
ATOM 3533 C C . TYR A 1 467 ? -17.177 -10.417 17.114 1.00 97.50 467 TYR A C 1
ATOM 3535 O O . TYR A 1 467 ? -16.740 -10.386 15.965 1.00 97.50 467 TYR A O 1
ATOM 3543 N N . ASP A 1 468 ? -17.499 -11.550 17.722 1.00 96.75 468 ASP A N 1
ATOM 3544 C CA . ASP A 1 468 ? -17.476 -12.871 17.119 1.00 96.75 468 ASP A CA 1
ATOM 3545 C C . ASP A 1 468 ? -18.854 -13.175 16.530 1.00 96.75 468 ASP A C 1
ATOM 3547 O O . ASP A 1 468 ? -19.748 -13.699 17.201 1.00 96.75 468 ASP A O 1
ATOM 3551 N N . ALA A 1 469 ? -19.030 -12.839 15.251 1.00 92.12 469 ALA A N 1
ATOM 3552 C CA . ALA A 1 469 ? -20.283 -13.071 14.539 1.00 92.12 469 ALA A CA 1
ATOM 3553 C C . ALA A 1 469 ? -20.639 -14.560 14.403 1.00 92.12 469 ALA A C 1
ATOM 3555 O O . ALA A 1 469 ? -21.819 -14.895 14.306 1.00 92.12 469 ALA A O 1
ATOM 3556 N N . VAL A 1 470 ? -19.643 -15.454 14.419 1.00 91.88 470 VAL A N 1
ATOM 3557 C CA . VAL A 1 470 ? -19.855 -16.904 14.297 1.00 91.88 470 VAL A CA 1
ATOM 3558 C C . VAL A 1 470 ? -20.489 -17.453 15.571 1.00 91.88 470 VAL A C 1
ATOM 3560 O O . VAL A 1 470 ? -21.433 -18.237 15.498 1.00 91.88 470 VAL A O 1
ATOM 3563 N N . ASN A 1 471 ? -20.006 -17.015 16.735 1.00 94.06 471 ASN A N 1
ATOM 3564 C CA . ASN A 1 471 ? -20.486 -17.498 18.032 1.00 94.06 471 ASN A CA 1
ATOM 3565 C C . ASN A 1 471 ? -21.442 -16.525 18.743 1.00 94.06 471 ASN A C 1
ATOM 3567 O O . ASN A 1 471 ? -21.884 -16.819 19.851 1.00 94.06 471 ASN A O 1
ATOM 3571 N N . THR A 1 472 ? -21.784 -15.394 18.114 1.00 93.75 472 THR A N 1
ATOM 3572 C CA . THR A 1 472 ? -22.704 -14.363 18.635 1.00 93.75 472 THR A CA 1
ATOM 3573 C C . THR A 1 472 ? -22.308 -13.882 20.037 1.00 93.75 472 THR A C 1
ATOM 3575 O O . THR A 1 472 ? -23.083 -13.935 20.993 1.00 93.75 472 THR A O 1
ATOM 3578 N N . ARG A 1 473 ? -21.057 -13.442 20.179 1.00 96.81 473 ARG A N 1
ATOM 3579 C CA . ARG A 1 473 ? -20.484 -12.978 21.453 1.00 96.81 473 ARG A CA 1
ATOM 3580 C C . ARG A 1 473 ? -19.433 -11.900 21.225 1.00 96.81 473 ARG A C 1
ATOM 3582 O O . ARG A 1 473 ? -18.973 -11.708 20.108 1.00 96.81 473 ARG A O 1
ATOM 3589 N N . TYR A 1 474 ? -19.041 -11.234 22.296 1.00 98.50 474 TYR A N 1
ATOM 3590 C CA . TYR A 1 474 ? -18.091 -10.133 22.291 1.00 98.50 474 TYR A CA 1
ATOM 3591 C C . TYR A 1 474 ? -16.882 -10.456 23.158 1.00 98.50 474 TYR A C 1
ATOM 3593 O O . TYR A 1 474 ? -16.997 -11.201 24.138 1.00 98.50 474 TYR A O 1
ATOM 3601 N N . TYR A 1 475 ? -15.756 -9.838 22.821 1.00 98.62 475 TYR A N 1
ATOM 3602 C CA . TYR A 1 475 ? -14.544 -9.824 23.626 1.00 98.62 475 TYR A CA 1
ATOM 3603 C C . TYR A 1 475 ? -14.164 -8.386 23.943 1.00 98.62 475 TYR A C 1
ATOM 3605 O O . TYR A 1 475 ? -14.072 -7.597 23.010 1.00 98.62 475 TYR A O 1
ATOM 3613 N N . ALA A 1 476 ? -13.946 -8.050 25.214 1.00 98.50 476 ALA A N 1
ATOM 3614 C CA . ALA A 1 476 ? -13.462 -6.730 25.619 1.00 98.50 476 ALA A CA 1
ATOM 3615 C C . ALA A 1 476 ? -12.165 -6.842 26.418 1.00 98.50 476 ALA A C 1
ATOM 3617 O O . ALA A 1 476 ? -12.095 -7.633 27.361 1.00 98.50 476 ALA A O 1
ATOM 3618 N N . ILE A 1 477 ? -11.150 -6.082 26.023 1.00 98.62 477 ILE A N 1
ATOM 3619 C CA . ILE A 1 477 ? -9.850 -6.027 26.698 1.00 98.62 477 ILE A CA 1
ATOM 3620 C C . ILE A 1 477 ? -9.926 -5.075 27.893 1.00 98.62 477 ILE A C 1
ATOM 3622 O O . ILE A 1 477 ? -10.693 -4.117 27.861 1.00 98.62 477 ILE A O 1
ATOM 3626 N N . SER A 1 478 ? -9.206 -5.409 28.966 1.00 98.25 478 SER A N 1
ATOM 3627 C CA . SER A 1 478 ? -9.052 -4.545 30.134 1.00 98.25 478 SER A CA 1
ATOM 3628 C C . SER A 1 478 ? -7.689 -3.852 30.094 1.00 98.25 478 SER A C 1
ATOM 3630 O O . SER A 1 478 ? -6.710 -4.595 30.148 1.00 98.25 478 SER A O 1
ATOM 3632 N N . ASP A 1 479 ? -7.634 -2.515 30.096 1.00 96.31 479 ASP A N 1
ATOM 3633 C CA . ASP A 1 479 ? -6.414 -1.674 30.199 1.00 96.31 479 ASP A CA 1
ATOM 3634 C C . ASP A 1 479 ? -5.634 -1.827 31.506 1.00 96.31 479 ASP A C 1
ATOM 3636 O O . ASP A 1 479 ? -4.544 -1.283 31.676 1.00 96.31 479 ASP A O 1
ATOM 3640 N N . ASP A 1 480 ? -6.163 -2.601 32.457 1.00 95.62 480 ASP A N 1
ATOM 3641 C CA . ASP A 1 480 ? -5.485 -2.881 33.705 1.00 95.62 480 ASP A CA 1
ATOM 3642 C C . ASP A 1 480 ? -4.072 -3.376 33.405 1.00 95.62 480 ASP A C 1
ATOM 3644 O O . ASP A 1 480 ? -3.862 -4.469 32.858 1.00 95.62 480 ASP A O 1
ATOM 3648 N N . ARG A 1 481 ? -3.096 -2.580 33.844 1.00 94.00 481 ARG A N 1
ATOM 3649 C CA . ARG A 1 481 ? -1.669 -2.836 33.683 1.00 94.00 481 ARG A CA 1
ATOM 3650 C C . ARG A 1 481 ? -1.190 -4.018 34.529 1.00 94.00 481 ARG A C 1
ATOM 3652 O O . ARG A 1 481 ? -0.109 -3.996 35.100 1.00 94.00 481 ARG A O 1
ATOM 3659 N N . SER A 1 482 ? -1.990 -5.064 34.696 1.00 94.50 482 SER A N 1
ATOM 3660 C CA . SER A 1 482 ? -1.800 -6.161 35.646 1.00 94.50 482 SER A CA 1
ATOM 3661 C C . SER A 1 482 ? -1.696 -5.712 37.113 1.00 94.50 482 SER A C 1
ATOM 3663 O O . SER A 1 482 ? -1.006 -6.351 37.910 1.00 94.50 482 SER A O 1
ATOM 3665 N N . GLN A 1 483 ? -2.329 -4.595 37.480 1.00 93.19 483 GLN A N 1
ATOM 3666 C CA . GLN A 1 483 ? -2.282 -4.033 38.831 1.00 93.19 483 GLN A CA 1
ATOM 3667 C C . GLN A 1 483 ? -3.413 -4.550 39.716 1.00 93.19 483 GLN A C 1
ATOM 3669 O O . GLN A 1 483 ? -3.170 -4.883 40.879 1.00 93.19 483 GLN A O 1
ATOM 3674 N N . PHE A 1 484 ? -4.639 -4.610 39.191 1.00 93.88 484 PHE A N 1
ATOM 3675 C CA . PHE A 1 484 ? -5.811 -5.050 39.953 1.00 93.88 484 PHE A CA 1
ATOM 3676 C C . PHE A 1 484 ? -6.071 -6.550 39.792 1.00 93.88 484 PHE A C 1
ATOM 3678 O O . PHE A 1 484 ? -6.496 -7.212 40.741 1.00 93.88 484 PHE A O 1
ATOM 3685 N N . ALA A 1 485 ? -5.780 -7.101 38.618 1.00 95.06 485 ALA A N 1
ATOM 3686 C CA . ALA A 1 485 ? -5.721 -8.528 38.322 1.00 95.06 485 ALA A CA 1
ATOM 3687 C C . ALA A 1 485 ? -4.807 -8.757 37.102 1.00 95.06 485 ALA A C 1
ATOM 3689 O O . ALA A 1 485 ? -4.497 -7.799 36.406 1.00 95.06 485 ALA A O 1
ATOM 3690 N N . PRO A 1 486 ? -4.361 -9.994 36.808 1.00 96.81 486 PRO A N 1
ATOM 3691 C CA . PRO A 1 486 ? -3.559 -10.258 35.611 1.00 96.81 486 PRO A CA 1
ATOM 3692 C C . PRO A 1 486 ? -4.189 -9.675 34.334 1.00 96.81 486 PRO A C 1
ATOM 3694 O O . PRO A 1 486 ? -5.415 -9.718 34.196 1.00 96.81 486 PRO A O 1
ATOM 3697 N N . ALA A 1 487 ? -3.368 -9.166 33.406 1.00 97.62 487 ALA A N 1
ATOM 3698 C CA . ALA A 1 487 ? -3.835 -8.643 32.117 1.00 97.62 487 ALA A CA 1
ATOM 3699 C C . ALA A 1 487 ? -4.743 -9.653 31.410 1.00 97.62 487 ALA A C 1
ATOM 3701 O O . ALA A 1 487 ? -4.445 -10.853 31.371 1.00 97.62 487 ALA A O 1
ATOM 3702 N N . ARG A 1 488 ? -5.883 -9.185 30.898 1.00 98.00 488 ARG A N 1
ATOM 3703 C CA . ARG A 1 488 ? -7.007 -10.063 30.561 1.00 98.00 488 ARG A CA 1
ATOM 3704 C C . ARG A 1 488 ? -7.987 -9.426 29.597 1.00 98.00 488 ARG A C 1
ATOM 3706 O O . ARG A 1 488 ? -8.170 -8.217 29.611 1.00 98.00 488 ARG A O 1
ATOM 3713 N N . PHE A 1 489 ? -8.728 -10.269 28.890 1.00 98.50 489 PHE A N 1
ATOM 3714 C CA . PHE A 1 489 ? -9.956 -9.867 28.213 1.00 98.50 489 PHE A CA 1
ATOM 3715 C C . PHE A 1 489 ? -11.154 -10.671 28.727 1.00 98.50 489 PHE A C 1
ATOM 3717 O O . PHE A 1 489 ? -11.035 -11.812 29.186 1.00 98.50 489 PHE A O 1
ATOM 3724 N N . TYR A 1 490 ? -12.332 -10.069 28.642 1.00 98.50 490 TYR A N 1
ATOM 3725 C CA . TYR A 1 490 ? -13.609 -10.656 29.011 1.00 98.50 490 TYR A CA 1
ATOM 3726 C C . TYR A 1 490 ? -14.359 -11.151 27.785 1.00 98.50 490 TYR A C 1
ATOM 3728 O O . TYR A 1 490 ? -14.352 -10.503 26.748 1.00 98.50 490 TYR A O 1
ATOM 3736 N N . THR A 1 491 ? -15.080 -12.262 27.925 1.00 98.44 491 THR A N 1
ATOM 3737 C CA . THR A 1 491 ? -16.075 -12.721 26.948 1.00 98.44 491 THR A CA 1
ATOM 3738 C C . THR A 1 491 ? -17.474 -12.435 27.471 1.00 98.44 491 THR A C 1
ATOM 3740 O O . THR A 1 491 ? -17.822 -12.879 28.570 1.00 98.44 491 THR A O 1
ATOM 3743 N N . PHE A 1 492 ? -18.321 -11.786 26.678 1.00 97.94 492 PHE A N 1
ATOM 3744 C CA . PHE A 1 492 ? -19.703 -11.500 27.061 1.00 97.94 492 PHE A CA 1
ATOM 3745 C C . PHE A 1 492 ? -20.689 -11.649 25.901 1.00 97.94 492 PHE A C 1
ATOM 3747 O O . PHE A 1 492 ? -20.318 -11.735 24.735 1.00 97.94 492 PHE A O 1
ATOM 3754 N N . THR A 1 493 ? -21.971 -11.707 26.237 1.00 96.56 493 THR A N 1
ATOM 3755 C CA . THR A 1 493 ? -23.088 -11.678 25.279 1.00 96.56 493 THR A CA 1
ATOM 3756 C C . THR A 1 493 ? -23.930 -10.441 25.545 1.00 96.56 493 THR A C 1
ATOM 3758 O O . THR A 1 493 ? -24.028 -10.043 26.704 1.00 96.56 493 THR A O 1
ATOM 3761 N N . ALA A 1 494 ? -24.526 -9.854 24.507 1.00 93.12 494 ALA A N 1
ATOM 3762 C CA . ALA A 1 494 ? -25.405 -8.693 24.622 1.00 93.12 494 ALA A CA 1
ATOM 3763 C C . ALA A 1 494 ? -26.624 -8.847 23.696 1.00 93.12 494 ALA A C 1
ATOM 3765 O O . ALA A 1 494 ? -26.462 -9.126 22.508 1.00 93.12 494 ALA A O 1
ATOM 3766 N N . ASP A 1 495 ? -27.837 -8.658 24.225 1.00 87.81 495 ASP A N 1
ATOM 3767 C CA . ASP A 1 495 ? -29.074 -8.573 23.424 1.00 87.81 495 ASP A CA 1
ATOM 3768 C C . ASP A 1 495 ? -29.253 -7.141 22.888 1.00 87.81 495 ASP A C 1
ATOM 3770 O O . ASP A 1 495 ? -29.899 -6.295 23.512 1.00 87.81 495 ASP A O 1
ATOM 3774 N N . VAL A 1 496 ? -28.603 -6.849 21.758 1.00 77.69 496 VAL A N 1
ATOM 3775 C CA . VAL A 1 496 ? -28.618 -5.525 21.121 1.00 77.69 496 VAL A CA 1
ATOM 3776 C C . VAL A 1 496 ? -29.931 -5.316 20.350 1.00 77.69 496 VAL A C 1
ATOM 3778 O O . VAL A 1 496 ? -30.262 -6.063 19.433 1.00 77.69 496 VAL A O 1
ATOM 3781 N N . GLY A 1 497 ? -30.719 -4.305 20.731 1.00 63.06 497 GLY A N 1
ATOM 3782 C CA . GLY A 1 497 ? -32.011 -3.988 20.091 1.00 63.06 497 GLY A CA 1
ATOM 3783 C C . GLY A 1 497 ? -33.217 -3.895 21.030 1.00 63.06 497 GLY A C 1
ATOM 3784 O O . GLY A 1 497 ? -34.348 -3.743 20.567 1.00 63.06 497 GLY A O 1
ATOM 3785 N N . ARG A 1 498 ? -33.008 -3.967 22.349 1.00 63.47 498 ARG A N 1
ATOM 3786 C CA . ARG A 1 498 ? -34.018 -3.619 23.360 1.00 63.47 498 ARG A CA 1
ATOM 3787 C C . ARG A 1 498 ? -33.602 -2.357 24.114 1.00 63.47 498 ARG A C 1
ATOM 3789 O O . ARG A 1 498 ? -32.416 -2.127 24.325 1.00 63.47 498 ARG A O 1
ATOM 3796 N N . ASN A 1 499 ? -34.588 -1.591 24.594 1.00 57.44 499 ASN A N 1
ATOM 3797 C CA . ASN A 1 499 ? -34.357 -0.567 25.615 1.00 57.44 499 ASN A CA 1
ATOM 3798 C C . ASN A 1 499 ? -33.730 -1.258 26.839 1.00 57.44 499 ASN A C 1
ATOM 3800 O O . ASN A 1 499 ? -34.449 -1.972 27.540 1.00 57.44 499 ASN A O 1
ATOM 3804 N N . ASN A 1 500 ? -32.432 -1.022 27.072 1.00 64.62 500 ASN A N 1
ATOM 3805 C CA . ASN A 1 500 ? -31.556 -1.735 28.017 1.00 64.62 500 ASN A CA 1
ATOM 3806 C C . ASN A 1 500 ? -31.059 -3.090 27.448 1.00 64.62 500 ASN A C 1
ATOM 3808 O O . ASN A 1 500 ? -31.740 -4.104 27.642 1.00 64.62 500 ASN A O 1
ATOM 3812 N N . PRO A 1 501 ? -29.927 -3.125 26.705 1.00 69.69 501 PRO A N 1
ATOM 3813 C CA . PRO A 1 501 ? -29.324 -4.384 26.274 1.00 69.69 501 PRO A CA 1
ATOM 3814 C C . PRO A 1 501 ? -29.053 -5.247 27.505 1.00 69.69 501 PRO A C 1
ATOM 3816 O O . PRO A 1 501 ? -28.635 -4.727 28.527 1.00 69.69 501 PRO A O 1
ATOM 3819 N N . ALA A 1 502 ? -29.337 -6.546 27.431 1.00 84.94 502 ALA A N 1
ATOM 3820 C CA . ALA A 1 502 ? -28.998 -7.467 28.511 1.00 84.94 502 ALA A CA 1
ATOM 3821 C C . ALA A 1 502 ? -27.592 -8.015 28.260 1.00 84.94 502 ALA A C 1
ATOM 3823 O O . ALA A 1 502 ? -27.411 -8.854 27.373 1.00 84.94 502 ALA A O 1
ATOM 3824 N N . VAL A 1 503 ? -26.613 -7.530 29.017 1.00 94.00 503 VAL A N 1
ATOM 3825 C CA . VAL A 1 503 ? -25.212 -7.924 28.944 1.00 94.00 503 VAL A CA 1
ATOM 3826 C C . VAL A 1 503 ? -24.899 -8.946 30.026 1.00 94.00 503 VAL A C 1
ATOM 3828 O O . VAL A 1 503 ? -25.159 -8.762 31.213 1.00 94.00 503 VAL A O 1
ATOM 3831 N N . ASN A 1 504 ? -24.289 -10.049 29.605 1.00 95.38 504 ASN A N 1
ATOM 3832 C CA . ASN A 1 504 ? -23.857 -11.108 30.502 1.00 95.38 504 ASN A CA 1
ATOM 3833 C C . ASN A 1 504 ? -22.405 -11.494 30.217 1.00 95.38 504 ASN A C 1
ATOM 3835 O O . ASN A 1 504 ? -22.105 -12.063 29.163 1.00 95.38 504 ASN A O 1
ATOM 3839 N N . PHE A 1 505 ? -21.523 -11.210 31.175 1.00 97.31 505 PHE A N 1
ATOM 3840 C CA . PHE A 1 505 ? -20.128 -11.644 31.164 1.00 97.31 505 PHE A CA 1
ATOM 3841 C C . PHE A 1 505 ? -20.045 -13.133 31.506 1.00 97.31 505 PHE A C 1
ATOM 3843 O O . PHE A 1 505 ? -20.551 -13.578 32.533 1.00 97.31 505 PHE A O 1
ATOM 3850 N N . THR A 1 506 ? -19.413 -13.915 30.632 1.00 97.06 506 THR A N 1
ATOM 3851 C CA . THR A 1 506 ? -19.411 -15.385 30.715 1.00 97.06 506 THR A CA 1
ATOM 3852 C C . THR A 1 506 ? -18.051 -15.972 31.068 1.00 97.06 506 THR A C 1
ATOM 3854 O O . THR A 1 506 ? -18.002 -16.957 31.800 1.00 97.06 506 THR A O 1
ATOM 3857 N N . HIS A 1 507 ? -16.961 -15.371 30.582 1.00 97.06 507 HIS A N 1
ATOM 3858 C CA . HIS A 1 507 ? -15.593 -15.842 30.807 1.00 97.06 507 HIS A CA 1
ATOM 3859 C C . HIS A 1 507 ? -14.619 -14.668 30.921 1.00 97.06 507 HIS A C 1
ATOM 3861 O O . HIS A 1 507 ? -14.889 -13.579 30.414 1.00 97.06 507 HIS A O 1
ATOM 3867 N N . VAL A 1 508 ? -13.474 -14.921 31.548 1.00 97.94 508 VAL A N 1
ATOM 3868 C CA . VAL A 1 508 ? -12.296 -14.050 31.543 1.00 97.94 508 VAL A CA 1
ATOM 3869 C C . VAL A 1 508 ? -11.082 -14.882 31.132 1.00 97.94 508 VAL A C 1
ATOM 3871 O O . VAL A 1 508 ? -10.982 -16.054 31.495 1.00 97.94 508 VAL A O 1
ATOM 3874 N N . THR A 1 509 ? -10.192 -14.323 30.316 1.00 98.00 509 THR A N 1
ATOM 3875 C CA . THR A 1 509 ? -8.995 -15.013 29.814 1.00 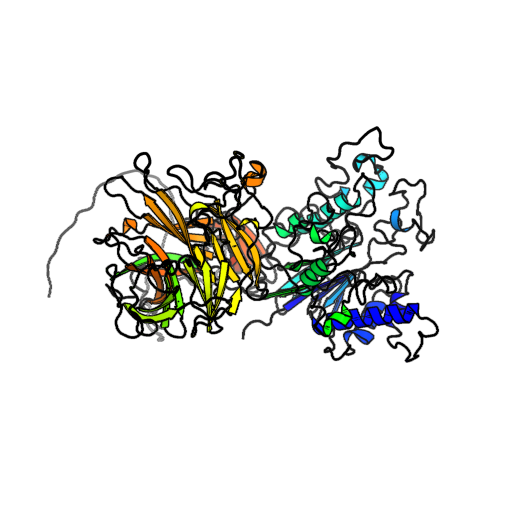98.00 509 THR A CA 1
ATOM 3876 C C . THR A 1 509 ? -7.762 -14.163 30.072 1.00 98.00 509 THR A C 1
ATOM 3878 O O . THR A 1 509 ? -7.700 -13.013 29.648 1.00 98.00 509 THR A O 1
ATOM 3881 N N . THR A 1 510 ? -6.789 -14.744 30.773 1.00 98.19 510 THR A N 1
ATOM 3882 C CA . THR A 1 510 ? -5.516 -14.102 31.120 1.00 98.19 510 THR A CA 1
ATOM 3883 C C . THR A 1 510 ? -4.545 -14.139 29.949 1.00 98.19 510 THR A C 1
ATOM 3885 O O . THR A 1 510 ? -4.293 -15.208 29.392 1.00 98.19 510 THR A O 1
ATOM 3888 N N . LEU A 1 511 ? -3.945 -12.996 29.636 1.00 98.38 511 LEU A N 1
ATOM 3889 C CA . LEU A 1 511 ? -2.869 -12.860 28.662 1.00 98.38 511 LEU A CA 1
ATOM 3890 C C . LEU A 1 511 ? -1.535 -13.281 29.265 1.00 98.38 511 LEU A C 1
ATOM 3892 O O . LEU A 1 511 ? -1.228 -12.983 30.423 1.00 98.38 511 LEU A O 1
ATOM 3896 N N . LYS A 1 512 ? -0.722 -13.960 28.459 1.00 97.81 512 LYS A N 1
ATOM 3897 C CA . LYS A 1 512 ? 0.573 -14.492 28.877 1.00 97.81 512 LYS A CA 1
ATOM 3898 C C . LYS A 1 512 ? 1.694 -13.975 27.993 1.00 97.81 512 LYS A C 1
ATOM 3900 O O . LYS A 1 512 ? 1.544 -13.862 26.781 1.00 97.81 512 LYS A O 1
ATOM 3905 N N . ASN A 1 513 ? 2.837 -13.711 28.610 1.00 95.56 513 ASN A N 1
ATOM 3906 C CA . ASN A 1 513 ? 4.059 -13.319 27.924 1.00 95.56 513 ASN A CA 1
ATOM 3907 C C . ASN A 1 513 ? 4.687 -14.496 27.147 1.00 95.56 513 ASN A C 1
ATOM 3909 O O . ASN A 1 513 ? 4.207 -15.630 27.195 1.00 95.56 513 ASN A O 1
ATOM 3913 N N . ALA A 1 514 ? 5.800 -14.236 26.454 1.00 94.56 514 ALA A N 1
ATOM 3914 C CA . ALA A 1 514 ? 6.519 -15.235 25.654 1.00 94.56 514 ALA A CA 1
ATOM 3915 C C . ALA A 1 514 ? 6.995 -16.469 26.454 1.00 94.56 514 ALA A C 1
ATOM 3917 O O . ALA A 1 514 ? 7.203 -17.534 25.878 1.00 94.56 514 ALA A O 1
ATOM 3918 N N . SER A 1 515 ? 7.134 -16.349 27.778 1.00 96.44 515 SER A N 1
ATOM 3919 C CA . SER A 1 515 ? 7.496 -17.455 28.676 1.00 96.44 515 SER A CA 1
ATOM 3920 C C . SER A 1 515 ? 6.288 -18.286 29.130 1.00 96.44 515 SER A C 1
ATOM 3922 O O . SER A 1 515 ? 6.454 -19.227 29.903 1.00 96.44 515 SER A O 1
ATOM 3924 N N . GLY A 1 516 ? 5.071 -17.940 28.693 1.00 95.81 516 GLY A N 1
ATOM 3925 C CA . GLY A 1 516 ? 3.825 -18.607 29.078 1.00 95.81 516 GLY A CA 1
ATOM 3926 C C . GLY A 1 516 ? 3.280 -18.202 30.453 1.00 95.81 516 GLY A C 1
ATOM 3927 O O . GLY A 1 516 ? 2.322 -18.814 30.926 1.00 95.81 516 GLY A O 1
ATOM 3928 N N . ASN A 1 517 ? 3.855 -17.176 31.089 1.00 96.88 517 ASN A N 1
ATOM 3929 C CA . ASN A 1 517 ? 3.419 -16.663 32.391 1.00 96.88 517 ASN A CA 1
ATOM 3930 C C . ASN A 1 517 ? 2.511 -15.436 32.219 1.00 96.88 517 ASN A C 1
ATOM 3932 O O . ASN A 1 517 ? 2.685 -14.707 31.240 1.00 96.88 517 ASN A O 1
ATOM 3936 N N . PRO A 1 518 ? 1.594 -15.149 33.161 1.00 96.50 518 PRO A N 1
ATOM 3937 C CA . PRO A 1 518 ? 0.901 -13.864 33.195 1.00 96.50 518 PRO A CA 1
ATOM 3938 C C . PRO A 1 518 ? 1.886 -12.689 33.178 1.00 96.50 518 PRO A C 1
ATOM 3940 O O . PRO A 1 518 ? 2.994 -12.799 33.710 1.00 96.50 518 PRO A O 1
ATOM 3943 N N . PHE A 1 519 ? 1.485 -11.574 32.569 1.00 95.12 519 PHE A N 1
ATOM 3944 C CA . PHE A 1 519 ? 2.276 -10.345 32.612 1.00 95.12 519 PHE A CA 1
ATOM 3945 C C . PHE A 1 519 ? 2.463 -9.873 34.058 1.00 95.12 519 PHE A C 1
ATOM 3947 O O . PHE A 1 519 ? 1.556 -9.971 34.887 1.00 95.12 519 PHE A O 1
ATOM 3954 N N . GLU A 1 520 ? 3.663 -9.386 34.371 1.00 93.25 520 GLU A N 1
ATOM 3955 C CA . GLU A 1 520 ? 3.933 -8.801 35.680 1.00 93.25 520 GLU A CA 1
ATOM 3956 C C . GLU A 1 520 ? 3.257 -7.432 35.787 1.00 93.25 520 GLU A C 1
ATOM 3958 O O . GLU A 1 520 ? 3.039 -6.746 34.781 1.00 93.25 520 GLU A O 1
ATOM 3963 N N . ALA A 1 521 ? 2.967 -7.010 37.018 1.00 91.44 521 ALA A N 1
ATOM 3964 C CA . ALA A 1 521 ? 2.373 -5.708 37.272 1.00 91.44 521 ALA A CA 1
ATOM 3965 C C . ALA A 1 521 ? 3.165 -4.591 36.574 1.00 91.44 521 ALA A C 1
ATOM 3967 O O . ALA A 1 521 ? 4.395 -4.486 36.679 1.00 91.44 521 ALA A O 1
ATOM 3968 N N . LEU A 1 522 ? 2.410 -3.745 35.886 1.00 88.06 522 LEU A N 1
ATOM 3969 C CA . LEU A 1 522 ? 2.805 -2.581 35.114 1.00 88.06 522 LEU A CA 1
ATOM 3970 C C . LEU A 1 522 ? 3.690 -2.872 33.879 1.00 88.06 522 LEU A C 1
ATOM 3972 O O . LEU A 1 522 ? 4.300 -1.955 33.345 1.00 88.06 522 LEU A O 1
ATOM 3976 N N . THR A 1 523 ? 3.825 -4.129 33.434 1.00 89.81 523 THR A N 1
ATOM 3977 C CA . THR A 1 523 ? 4.647 -4.491 32.246 1.00 89.81 523 THR A CA 1
ATOM 3978 C C . THR A 1 523 ? 3.880 -4.523 30.922 1.00 89.81 523 THR A C 1
ATOM 3980 O O . THR A 1 523 ? 4.458 -4.836 29.883 1.00 89.81 523 THR A O 1
ATOM 3983 N N . ILE A 1 524 ? 2.588 -4.228 30.968 1.00 93.00 524 ILE A N 1
ATOM 3984 C CA . ILE A 1 524 ? 1.667 -4.191 29.837 1.00 93.00 524 ILE A CA 1
ATOM 3985 C C . ILE A 1 524 ? 0.651 -3.084 30.100 1.00 93.00 524 ILE A C 1
ATOM 3987 O O . ILE A 1 524 ? 0.344 -2.827 31.261 1.00 93.00 524 ILE A O 1
ATOM 3991 N N . ASP A 1 525 ? 0.159 -2.471 29.033 1.00 95.31 525 ASP A N 1
ATOM 3992 C CA . ASP A 1 525 ? -0.832 -1.389 29.042 1.00 95.31 525 ASP A CA 1
ATOM 3993 C C . ASP A 1 525 ? -1.760 -1.584 27.832 1.00 95.31 525 ASP A C 1
ATOM 3995 O O . ASP A 1 525 ? -1.419 -1.095 26.753 1.00 95.31 525 ASP A O 1
ATOM 3999 N N . PRO A 1 526 ? -2.714 -2.535 27.893 1.00 97.31 526 PRO A N 1
ATOM 4000 C CA . PRO A 1 526 ? -3.384 -3.062 26.705 1.00 97.31 526 PRO A CA 1
ATOM 4001 C C . PRO A 1 526 ? -4.696 -2.333 26.370 1.00 97.31 526 PRO A C 1
ATOM 4003 O O . PRO A 1 526 ? -5.638 -2.399 27.145 1.00 97.31 526 PRO A O 1
ATOM 4006 N N . GLU A 1 527 ? -4.819 -1.799 25.155 1.00 97.12 527 GLU A N 1
ATOM 4007 C CA . GLU A 1 527 ? -5.940 -0.907 24.801 1.00 97.12 527 GLU A CA 1
ATOM 4008 C C . GLU A 1 527 ? -6.917 -1.516 23.794 1.00 97.12 527 GLU A C 1
ATOM 4010 O O . GLU A 1 527 ? -8.094 -1.731 24.077 1.00 97.12 527 GLU A O 1
ATOM 4015 N N . GLY A 1 528 ? -6.430 -1.848 22.598 1.00 97.81 528 GLY A N 1
ATOM 4016 C CA . GLY A 1 528 ? -7.254 -2.301 21.486 1.00 97.81 528 GLY A CA 1
ATOM 4017 C C . GLY A 1 528 ? -7.308 -3.822 21.376 1.00 97.81 528 GLY A C 1
ATOM 4018 O O . GLY A 1 528 ? -6.365 -4.530 21.738 1.00 97.81 528 GLY A O 1
ATOM 4019 N N . ILE A 1 529 ? -8.401 -4.356 20.818 1.00 98.75 529 ILE A N 1
ATOM 4020 C CA . ILE A 1 529 ? -8.590 -5.797 20.587 1.00 98.75 529 ILE A CA 1
ATOM 4021 C C . ILE A 1 529 ? -9.247 -6.071 19.231 1.00 98.75 529 ILE A C 1
ATOM 4023 O O . ILE A 1 529 ? -10.289 -5.510 18.906 1.00 98.75 529 ILE A O 1
ATOM 4027 N N . ALA A 1 530 ? -8.688 -7.000 18.451 1.00 98.44 530 ALA A N 1
ATOM 4028 C CA . ALA A 1 530 ? -9.251 -7.390 17.158 1.00 98.44 530 ALA A CA 1
ATOM 4029 C C . ALA A 1 530 ? -9.230 -8.908 16.940 1.00 98.44 530 ALA A C 1
ATOM 4031 O O . ALA A 1 530 ? -8.200 -9.563 17.091 1.00 98.44 530 ALA A O 1
ATOM 4032 N N . LEU A 1 531 ? -10.377 -9.477 16.561 1.00 98.00 531 LEU A N 1
ATOM 4033 C CA . LEU A 1 531 ? -10.548 -10.914 16.349 1.00 98.00 531 LEU A CA 1
ATOM 4034 C C . LEU A 1 531 ? -10.108 -11.351 14.948 1.00 98.00 531 LEU A C 1
ATOM 4036 O O . LEU A 1 531 ? -10.526 -10.762 13.950 1.00 98.00 531 LEU A O 1
ATOM 4040 N N . THR A 1 532 ? -9.342 -12.444 14.876 1.00 96.38 532 THR A N 1
ATOM 4041 C CA . THR A 1 532 ? -9.026 -13.108 13.608 1.00 96.38 532 THR A CA 1
ATOM 4042 C C . THR A 1 532 ? -9.988 -14.260 13.310 1.00 96.38 532 THR A C 1
ATOM 4044 O O . THR A 1 532 ? -10.553 -14.891 14.207 1.00 96.38 532 THR A O 1
ATOM 4047 N N . ASN A 1 533 ? -10.100 -14.641 12.038 1.00 90.25 533 ASN A N 1
ATOM 4048 C CA . ASN A 1 533 ? -10.815 -15.855 11.625 1.00 90.25 533 ASN A CA 1
ATOM 4049 C C . ASN A 1 533 ? -10.060 -17.175 11.916 1.00 90.25 533 ASN A C 1
ATOM 4051 O O . ASN A 1 533 ? -10.529 -18.244 11.519 1.00 90.25 533 ASN A O 1
ATOM 4055 N N . ARG A 1 534 ? -8.908 -17.124 12.601 1.00 90.62 534 ARG A N 1
ATOM 4056 C CA . ARG A 1 534 ? -8.042 -18.281 12.903 1.00 90.62 534 ARG A CA 1
ATOM 4057 C C . ARG A 1 534 ? -8.116 -18.730 14.363 1.00 90.62 534 ARG A C 1
ATOM 4059 O O . ARG A 1 534 ? -7.338 -19.584 14.773 1.00 90.62 534 ARG A O 1
ATOM 4066 N N . GLY A 1 535 ? -9.037 -18.166 15.147 1.00 93.69 535 GLY A N 1
ATOM 4067 C CA . GLY A 1 535 ? -9.130 -18.447 16.583 1.00 93.69 535 GLY A CA 1
ATOM 4068 C C . GLY A 1 535 ? -8.031 -17.762 17.399 1.00 93.69 535 GLY A C 1
ATOM 4069 O O . GLY A 1 535 ? -7.632 -18.268 18.444 1.00 93.69 535 GLY A O 1
ATOM 4070 N N . THR A 1 536 ? -7.542 -16.617 16.928 1.00 98.19 536 THR A N 1
ATOM 4071 C CA . THR A 1 536 ? -6.586 -15.753 17.633 1.00 98.19 536 THR A CA 1
ATOM 4072 C C . THR A 1 536 ? -7.148 -14.337 17.740 1.00 98.19 536 THR A C 1
ATOM 4074 O O . THR A 1 536 ? -8.093 -13.978 17.033 1.00 98.19 536 THR A O 1
ATOM 4077 N N . ILE A 1 537 ? -6.574 -13.527 18.624 1.00 98.44 537 ILE A N 1
ATOM 4078 C CA . ILE A 1 537 ? -6.885 -12.102 18.773 1.00 98.44 537 ILE A CA 1
ATOM 4079 C C . ILE A 1 537 ? -5.597 -11.293 18.728 1.00 98.44 537 ILE A C 1
ATOM 4081 O O . ILE A 1 537 ? -4.581 -11.719 19.269 1.00 98.44 537 ILE A O 1
ATOM 4085 N N . PHE A 1 538 ? -5.637 -10.126 18.103 1.00 98.75 538 PHE A N 1
ATOM 4086 C CA . PHE A 1 538 ? -4.599 -9.123 18.274 1.00 98.75 538 PHE A CA 1
ATOM 4087 C C . PHE A 1 538 ? -4.957 -8.189 19.419 1.00 98.75 538 PHE A C 1
ATOM 4089 O O . PHE A 1 538 ? -6.135 -7.891 19.622 1.00 98.75 538 PHE A O 1
ATOM 4096 N N . ILE A 1 539 ? -3.932 -7.740 20.138 1.00 98.75 539 ILE A N 1
ATOM 4097 C CA . ILE A 1 539 ? -4.027 -6.751 21.210 1.00 98.75 539 ILE A CA 1
ATOM 4098 C C . ILE A 1 539 ? -2.931 -5.709 21.005 1.00 98.75 539 ILE A C 1
ATOM 4100 O O . ILE A 1 539 ? -1.768 -6.081 20.791 1.00 98.75 539 ILE A O 1
ATOM 4104 N N . SER A 1 540 ? -3.297 -4.429 21.053 1.00 98.44 540 SER A N 1
ATOM 4105 C CA . SER A 1 540 ? -2.340 -3.323 21.088 1.00 98.44 540 SER A CA 1
ATOM 4106 C C . SER A 1 540 ? -1.989 -2.988 22.530 1.00 98.44 540 SER A C 1
ATOM 4108 O O . SER A 1 540 ? -2.788 -3.199 23.439 1.00 98.44 540 SER A O 1
ATOM 4110 N N . SER A 1 541 ? -0.773 -2.497 22.745 1.00 97.06 541 SER A N 1
ATOM 4111 C CA . SER A 1 541 ? -0.372 -1.932 24.024 1.00 97.06 541 SER A CA 1
ATOM 4112 C C . SER A 1 541 ? 0.423 -0.656 23.829 1.00 97.06 541 SER A C 1
ATOM 4114 O O . SER A 1 541 ? 1.271 -0.577 22.935 1.00 97.06 541 SER A O 1
ATOM 4116 N N . GLU A 1 542 ? 0.169 0.314 24.699 1.00 95.00 542 GLU A N 1
ATOM 4117 C CA . GLU A 1 542 ? 0.803 1.627 24.695 1.00 95.00 542 GLU A CA 1
ATOM 4118 C C . GLU A 1 542 ? 2.300 1.608 25.033 1.00 95.00 542 GLU A C 1
ATOM 4120 O O . GLU A 1 542 ? 3.062 2.467 24.582 1.00 95.00 542 GLU A O 1
ATOM 4125 N N . GLY A 1 543 ? 2.738 0.616 25.809 1.00 91.50 543 GLY A N 1
ATOM 4126 C CA . GLY A 1 543 ? 4.068 0.609 26.410 1.00 91.50 543 GLY A CA 1
ATOM 4127 C C . GLY A 1 543 ? 4.133 1.464 27.682 1.00 91.50 543 GLY A C 1
ATOM 4128 O O . GLY A 1 543 ? 3.181 1.539 28.444 1.00 91.50 543 GLY A O 1
ATOM 4129 N N . GLU A 1 544 ? 5.292 2.062 27.964 1.00 90.44 544 GLU A N 1
ATOM 4130 C CA . GLU A 1 544 ? 5.492 2.934 29.133 1.00 90.44 544 GLU A CA 1
ATOM 4131 C C . GLU A 1 544 ? 6.541 3.993 28.774 1.00 90.44 544 GLU A C 1
ATOM 4133 O O . GLU A 1 544 ? 7.709 3.667 28.553 1.00 90.44 544 GLU A O 1
ATOM 4138 N N . ALA A 1 545 ? 6.151 5.267 28.736 1.00 90.19 545 ALA A N 1
ATOM 4139 C CA . ALA A 1 545 ? 7.037 6.393 28.423 1.00 90.19 545 ALA A CA 1
ATOM 4140 C C . ALA A 1 545 ? 7.235 7.298 29.648 1.00 90.19 545 ALA A C 1
ATOM 4142 O O . ALA A 1 545 ? 7.144 8.524 29.575 1.00 90.19 545 ALA A O 1
ATOM 4143 N N . ASN A 1 546 ? 7.513 6.682 30.796 1.00 88.12 546 ASN A N 1
ATOM 4144 C CA . ASN A 1 546 ? 7.747 7.369 32.059 1.00 88.12 546 ASN A CA 1
ATOM 4145 C C . ASN A 1 546 ? 9.025 6.846 32.741 1.00 88.12 546 ASN A C 1
ATOM 4147 O O . ASN A 1 546 ? 8.960 5.891 33.517 1.00 88.12 546 ASN A O 1
ATOM 4151 N N . PRO A 1 547 ? 10.194 7.477 32.516 1.00 83.06 547 PRO A N 1
ATOM 4152 C CA . PRO A 1 547 ? 11.445 7.138 33.199 1.00 83.06 547 PRO A CA 1
ATOM 4153 C C . PRO A 1 547 ? 11.313 7.043 34.727 1.00 83.06 547 PRO A C 1
ATOM 4155 O O . PRO A 1 547 ? 11.938 6.186 35.354 1.00 83.06 547 PRO A O 1
ATOM 4158 N N . GLY A 1 548 ? 10.449 7.869 35.333 1.00 80.50 548 GLY A N 1
ATOM 4159 C CA . GLY A 1 548 ? 10.168 7.847 36.770 1.00 80.50 548 GLY A CA 1
ATOM 4160 C C . GLY A 1 548 ? 9.498 6.560 37.272 1.00 80.50 548 GLY A C 1
ATOM 4161 O O . GLY A 1 548 ? 9.581 6.261 38.463 1.00 80.50 548 GLY A O 1
ATOM 4162 N N . ALA A 1 549 ? 8.882 5.770 36.387 1.00 76.75 549 ALA A N 1
ATOM 4163 C CA . ALA A 1 549 ? 8.326 4.452 36.701 1.00 76.75 549 ALA A CA 1
ATOM 4164 C C . ALA A 1 549 ? 9.404 3.351 36.809 1.00 76.75 549 ALA A C 1
ATOM 4166 O O . ALA A 1 549 ? 9.090 2.207 37.140 1.00 76.75 549 ALA A O 1
ATOM 4167 N N . GLY A 1 550 ? 10.676 3.676 36.538 1.00 72.12 550 GLY A N 1
ATOM 4168 C CA . GLY A 1 550 ? 11.803 2.741 36.611 1.00 72.12 550 GLY A CA 1
ATOM 4169 C C . GLY A 1 550 ? 11.930 1.802 35.407 1.00 72.12 550 GLY A C 1
ATOM 4170 O O . GLY A 1 550 ? 12.804 0.936 35.408 1.00 72.12 550 GLY A O 1
ATOM 4171 N N . ARG A 1 551 ? 11.087 1.968 34.381 1.00 75.38 551 ARG A N 1
ATOM 4172 C CA . ARG A 1 551 ? 11.155 1.255 33.101 1.00 75.38 551 ARG A CA 1
ATOM 4173 C C . ARG A 1 551 ? 10.571 2.113 31.981 1.00 75.38 551 ARG A C 1
ATOM 4175 O O . ARG A 1 551 ? 9.624 2.855 32.206 1.00 75.38 551 ARG A O 1
ATOM 4182 N N . VAL A 1 552 ? 11.135 1.975 30.785 1.00 82.81 552 VAL A N 1
ATOM 4183 C CA . VAL A 1 552 ? 10.615 2.557 29.544 1.00 82.81 552 VAL A CA 1
ATOM 4184 C C . VAL A 1 552 ? 10.366 1.398 28.582 1.00 82.81 552 VAL A C 1
ATOM 4186 O O . VAL A 1 552 ? 11.275 0.605 28.329 1.00 82.81 552 VAL A O 1
ATOM 4189 N N . GLY A 1 553 ? 9.129 1.255 28.113 1.00 84.50 553 GLY A N 1
ATOM 4190 C CA . GLY A 1 553 ? 8.674 0.162 27.256 1.00 84.50 553 GLY A CA 1
ATOM 4191 C C . GLY A 1 553 ? 8.146 0.691 25.928 1.00 84.50 553 GLY A C 1
ATOM 4192 O O . GLY A 1 553 ? 7.427 1.685 25.901 1.00 84.50 553 GLY A O 1
ATOM 4193 N N . SER A 1 554 ? 8.505 0.028 24.827 1.00 91.06 554 SER A N 1
ATOM 4194 C CA . SER A 1 554 ? 7.931 0.345 23.513 1.00 91.06 554 SER A CA 1
ATOM 4195 C C . SER A 1 554 ? 6.482 -0.143 23.416 1.00 91.06 554 SER A C 1
ATOM 4197 O O . SER A 1 554 ? 6.160 -1.164 24.033 1.00 91.06 554 SER A O 1
ATOM 4199 N N . PRO A 1 555 ? 5.637 0.527 22.614 1.00 95.88 555 PRO A N 1
ATOM 4200 C CA . PRO A 1 555 ? 4.317 0.011 22.282 1.00 95.88 555 PRO A CA 1
ATOM 4201 C C . PRO A 1 555 ? 4.448 -1.285 21.474 1.00 95.88 555 PRO A C 1
ATOM 4203 O O . PRO A 1 555 ? 5.469 -1.524 20.818 1.00 95.88 555 PRO A O 1
ATOM 4206 N N . PHE A 1 556 ? 3.412 -2.120 21.486 1.00 96.94 556 PHE A N 1
ATOM 4207 C CA . PHE A 1 556 ? 3.388 -3.348 20.689 1.00 96.94 556 PHE A CA 1
ATOM 4208 C C . PHE A 1 556 ? 2.009 -3.648 20.107 1.00 96.94 556 PHE A C 1
ATOM 4210 O O . PHE A 1 556 ? 0.989 -3.176 20.601 1.00 96.94 556 PHE A O 1
ATOM 4217 N N . VAL A 1 557 ? 1.985 -4.515 19.091 1.00 98.31 557 VAL A N 1
ATOM 4218 C CA . VAL A 1 557 ? 0.778 -5.205 18.621 1.00 98.31 557 VAL A CA 1
ATOM 4219 C C . VAL A 1 557 ? 1.073 -6.703 18.589 1.00 98.31 557 VAL A C 1
ATOM 4221 O O . VAL A 1 557 ? 1.905 -7.166 17.808 1.00 98.31 557 VAL A O 1
ATOM 4224 N N . ASN A 1 558 ? 0.408 -7.468 19.451 1.00 98.25 558 ASN A N 1
ATOM 4225 C CA . ASN A 1 558 ? 0.695 -8.886 19.675 1.00 98.25 558 ASN A CA 1
ATOM 4226 C C . ASN A 1 558 ? -0.523 -9.758 19.354 1.00 98.25 558 ASN A C 1
ATOM 4228 O O . ASN A 1 558 ? -1.648 -9.400 19.686 1.00 98.25 558 ASN A O 1
ATOM 4232 N N . GLU A 1 559 ? -0.293 -10.914 18.730 1.00 98.50 559 GLU A N 1
ATOM 4233 C CA . GLU A 1 559 ? -1.308 -11.939 18.470 1.00 98.50 559 GLU A CA 1
ATOM 4234 C C . GLU A 1 559 ? -1.299 -12.970 19.600 1.00 98.50 559 GLU A C 1
ATOM 4236 O O . GLU A 1 559 ? -0.246 -13.519 19.930 1.00 98.50 559 GLU A O 1
ATOM 4241 N N . PHE A 1 560 ? -2.466 -13.276 20.155 1.00 98.75 560 PHE A N 1
ATOM 4242 C CA . PHE A 1 560 ? -2.662 -14.251 21.220 1.00 98.75 560 PHE A CA 1
ATOM 4243 C C . PHE A 1 560 ? -3.660 -15.327 20.798 1.00 98.75 560 PHE A C 1
ATOM 4245 O O . PHE A 1 560 ? -4.615 -15.072 20.062 1.00 98.75 560 PHE A O 1
ATOM 4252 N N . ASP A 1 561 ? -3.460 -16.541 21.298 1.00 98.44 561 ASP A N 1
ATOM 4253 C CA . ASP A 1 561 ? -4.432 -17.619 21.174 1.00 98.44 561 ASP A CA 1
ATOM 4254 C C . ASP A 1 561 ? -5.697 -17.274 21.971 1.00 98.44 561 ASP A C 1
ATOM 4256 O O . ASP A 1 561 ? -5.635 -16.986 23.170 1.00 98.44 561 ASP A O 1
ATOM 4260 N N . LEU A 1 562 ? -6.852 -17.318 21.306 1.00 97.75 562 LEU A N 1
ATOM 4261 C CA . LEU A 1 562 ? -8.121 -16.856 21.870 1.00 97.75 562 LEU A CA 1
ATOM 4262 C C . LEU A 1 562 ? -8.590 -17.707 23.059 1.00 97.75 562 LEU A C 1
ATOM 4264 O O . LEU A 1 562 ? -9.309 -17.212 23.921 1.00 97.75 562 LEU A O 1
ATOM 4268 N N . ALA A 1 563 ? -8.230 -18.991 23.107 1.00 95.81 563 ALA A N 1
ATOM 4269 C CA . ALA A 1 563 ? -8.699 -19.900 24.150 1.00 95.81 563 ALA A CA 1
ATOM 4270 C C . ALA A 1 563 ? -7.788 -19.903 25.385 1.00 95.81 563 ALA A C 1
ATOM 4272 O O . ALA A 1 563 ? -8.257 -20.100 26.505 1.00 95.81 563 ALA A O 1
ATOM 4273 N N . THR A 1 564 ? -6.482 -19.738 25.184 1.00 96.81 564 THR A N 1
ATOM 4274 C CA . THR A 1 564 ? -5.464 -19.947 26.223 1.00 96.81 564 THR A CA 1
ATOM 4275 C C . THR A 1 564 ? -4.763 -18.670 26.676 1.00 96.81 564 THR A C 1
ATOM 4277 O O . THR A 1 564 ? -4.098 -18.707 27.720 1.00 96.81 564 THR A O 1
ATOM 4280 N N . GLY A 1 565 ? -4.874 -17.583 25.903 1.00 97.94 565 GLY A N 1
ATOM 4281 C CA . GLY A 1 565 ? -4.180 -16.314 26.131 1.00 97.94 565 GLY A CA 1
ATOM 4282 C C . GLY A 1 565 ? -2.665 -16.381 25.916 1.00 97.94 565 GLY A C 1
ATOM 4283 O O . GLY A 1 565 ? -1.944 -15.483 26.345 1.00 97.94 565 GLY A O 1
ATOM 4284 N N . ASN A 1 566 ? -2.160 -17.452 25.294 1.00 98.38 566 ASN A N 1
ATOM 4285 C CA . ASN A 1 566 ? -0.739 -17.600 24.987 1.00 98.38 566 ASN A CA 1
ATOM 4286 C C . ASN A 1 566 ? -0.338 -16.677 23.830 1.00 98.38 566 ASN A C 1
ATOM 4288 O O . ASN A 1 566 ? -1.046 -16.613 22.826 1.00 98.38 566 ASN A O 1
ATOM 4292 N N . LEU A 1 567 ? 0.818 -16.019 23.943 1.00 98.31 567 LEU A N 1
ATOM 4293 C CA . LEU A 1 567 ? 1.403 -15.242 22.852 1.00 98.31 567 LEU A CA 1
ATOM 4294 C C . LEU A 1 567 ? 1.732 -16.152 21.654 1.00 98.31 567 LEU A C 1
ATOM 4296 O O . LEU A 1 567 ? 2.418 -17.162 21.805 1.00 98.31 567 LEU A O 1
ATOM 4300 N N . VAL A 1 568 ? 1.254 -15.776 20.468 1.00 97.25 568 VAL A N 1
ATOM 4301 C CA . VAL A 1 568 ? 1.496 -16.463 19.188 1.00 97.25 568 VAL A CA 1
ATOM 4302 C C . VAL A 1 568 ? 2.625 -15.778 18.425 1.00 97.25 568 VAL A C 1
ATOM 4304 O O . VAL A 1 568 ? 3.572 -16.439 18.005 1.00 97.25 568 VAL A O 1
ATOM 4307 N N . ARG A 1 569 ? 2.533 -14.454 18.240 1.00 95.00 569 ARG A N 1
ATOM 4308 C CA . ARG A 1 569 ? 3.567 -13.633 17.589 1.00 95.00 569 ARG A CA 1
ATOM 4309 C C . ARG A 1 569 ? 3.438 -12.155 17.958 1.00 95.00 569 ARG A C 1
ATOM 4311 O O . ARG A 1 569 ? 2.389 -11.724 18.425 1.00 95.00 569 ARG A O 1
ATOM 4318 N N . SER A 1 570 ? 4.479 -11.386 17.662 1.00 96.06 570 SER A N 1
ATOM 4319 C CA . SER A 1 570 ? 4.501 -9.922 17.757 1.00 96.06 570 SER A CA 1
ATOM 4320 C C . SER A 1 570 ? 4.657 -9.317 16.365 1.00 96.06 570 SER A C 1
ATOM 4322 O O . SER A 1 570 ? 5.485 -9.795 15.586 1.00 96.06 570 SER A O 1
ATOM 4324 N N . LEU A 1 571 ? 3.866 -8.293 16.041 1.00 96.56 571 LEU A N 1
ATOM 4325 C CA . LEU A 1 571 ? 4.061 -7.510 14.821 1.00 96.56 571 LEU A CA 1
ATOM 4326 C C . LEU A 1 571 ? 5.182 -6.479 15.042 1.00 96.56 571 LEU A C 1
ATOM 4328 O O . LEU A 1 571 ? 5.289 -5.924 16.138 1.00 96.56 571 LEU A O 1
ATOM 4332 N N . PRO A 1 572 ? 6.037 -6.227 14.035 1.00 93.81 572 PRO A N 1
ATOM 4333 C CA . PRO A 1 572 ? 7.127 -5.272 14.161 1.00 93.81 572 PRO A CA 1
ATOM 4334 C C . PRO A 1 572 ? 6.590 -3.839 14.206 1.00 93.81 572 PRO A C 1
ATOM 4336 O O . PRO A 1 572 ? 5.799 -3.445 13.357 1.00 93.81 572 PRO A O 1
ATOM 4339 N N . VAL A 1 573 ? 7.069 -3.049 15.164 1.00 93.69 573 VAL A N 1
ATOM 4340 C CA . VAL A 1 573 ? 6.742 -1.624 15.302 1.00 93.69 573 VAL A CA 1
ATOM 4341 C C . VAL A 1 573 ? 7.966 -0.804 14.903 1.00 93.69 573 VAL A C 1
ATOM 4343 O O . VAL A 1 573 ? 9.082 -1.128 15.308 1.00 93.69 573 VAL A O 1
ATOM 4346 N N . SER A 1 574 ? 7.773 0.247 14.101 1.00 91.12 574 SER A N 1
ATOM 4347 C CA . SER A 1 574 ? 8.874 1.134 13.705 1.00 91.12 574 SER A CA 1
ATOM 4348 C C . SER A 1 574 ? 9.506 1.808 14.930 1.00 91.12 574 SER A C 1
ATOM 4350 O O . SER A 1 574 ? 8.810 2.233 15.854 1.00 91.12 574 SER A O 1
ATOM 4352 N N . SER A 1 575 ? 10.832 1.961 14.916 1.00 91.31 575 SER A N 1
ATOM 4353 C CA . SER A 1 575 ? 11.598 2.605 15.991 1.00 91.31 575 SER A CA 1
ATOM 4354 C C . SER A 1 575 ? 11.168 4.051 16.256 1.00 91.31 575 SER A C 1
ATOM 4356 O O . SER A 1 575 ? 11.355 4.540 17.368 1.00 91.31 575 SER A O 1
ATOM 4358 N N . LYS A 1 576 ? 10.515 4.724 15.295 1.00 93.94 576 LYS A N 1
ATOM 4359 C CA . LYS A 1 576 ? 9.962 6.077 15.483 1.00 93.94 576 LYS A CA 1
ATOM 4360 C C . LYS A 1 576 ? 8.886 6.155 16.573 1.00 93.94 576 LYS A C 1
ATOM 4362 O O . LYS A 1 576 ? 8.630 7.248 17.076 1.00 93.94 576 LYS A O 1
ATOM 4367 N N . PHE A 1 577 ? 8.256 5.027 16.918 1.00 96.19 577 PHE A N 1
ATOM 4368 C CA . PHE A 1 577 ? 7.271 4.922 17.999 1.00 96.19 577 PHE A CA 1
ATOM 4369 C C . PHE A 1 577 ? 7.927 4.621 19.356 1.00 96.19 577 PHE A C 1
ATOM 4371 O O . PHE A 1 577 ? 7.312 4.857 20.395 1.00 96.19 577 PHE A O 1
ATOM 4378 N N . THR A 1 578 ? 9.174 4.145 19.385 1.00 94.56 578 THR A N 1
ATOM 4379 C CA . THR A 1 578 ? 9.898 3.884 20.634 1.00 94.56 578 THR A CA 1
ATOM 4380 C C . THR A 1 578 ? 10.209 5.204 21.347 1.00 94.56 578 THR A C 1
ATOM 4382 O O . THR A 1 578 ? 10.829 6.084 20.747 1.00 94.56 578 THR A O 1
ATOM 4385 N N . PRO A 1 579 ? 9.802 5.375 22.619 1.00 93.88 579 PRO A N 1
ATOM 4386 C CA . PRO A 1 579 ? 10.086 6.593 23.366 1.00 93.88 579 PRO A CA 1
ATOM 4387 C C . PRO A 1 579 ? 11.587 6.719 23.657 1.00 93.88 579 PRO A C 1
ATOM 4389 O O . PRO A 1 579 ? 12.197 5.826 24.248 1.00 93.88 579 PRO A O 1
ATOM 4392 N N . VAL A 1 580 ? 12.179 7.846 23.256 1.00 92.25 580 VAL A N 1
ATOM 4393 C CA . VAL A 1 580 ? 13.597 8.159 23.487 1.00 92.25 580 VAL A CA 1
ATOM 4394 C C . VAL A 1 580 ? 13.711 9.360 24.412 1.00 92.25 580 VAL A C 1
ATOM 4396 O O . VAL A 1 580 ? 13.104 10.407 24.174 1.00 92.25 580 VAL A O 1
ATOM 4399 N N . PHE A 1 581 ? 14.540 9.211 25.441 1.00 90.56 581 PHE A N 1
ATOM 4400 C CA . PHE A 1 581 ? 14.881 10.259 26.394 1.00 90.56 581 PHE A CA 1
ATOM 4401 C C . PHE A 1 581 ? 16.380 10.543 26.339 1.00 90.56 581 PHE A C 1
ATOM 4403 O O . PHE A 1 581 ? 17.183 9.620 26.188 1.00 90.56 581 PHE A O 1
ATOM 4410 N N . GLN A 1 582 ? 16.757 11.811 26.465 1.00 88.75 582 GLN A N 1
ATOM 4411 C CA . GLN A 1 582 ? 18.154 12.243 26.473 1.00 88.75 582 GLN A CA 1
ATOM 4412 C C . GLN A 1 582 ? 18.382 13.152 27.673 1.00 88.75 582 GLN A C 1
ATOM 4414 O O . GLN A 1 582 ? 17.584 14.043 27.897 1.00 88.75 582 GLN A O 1
ATOM 4419 N N . ASP A 1 583 ? 19.461 12.957 28.429 1.00 85.50 583 ASP A N 1
ATOM 4420 C CA . ASP A 1 583 ? 19.840 13.899 29.488 1.00 85.50 583 ASP A CA 1
ATOM 4421 C C . ASP A 1 583 ? 20.294 15.219 28.840 1.00 85.50 583 ASP A C 1
ATOM 4423 O O . ASP A 1 583 ? 21.411 15.330 28.324 1.00 85.50 583 ASP A O 1
ATOM 4427 N N . LEU A 1 584 ? 19.389 16.199 28.794 1.00 82.00 584 LEU A N 1
ATOM 4428 C CA . LEU A 1 584 ? 19.616 17.478 28.118 1.00 82.00 584 LEU A CA 1
ATOM 4429 C C . LEU A 1 584 ? 20.344 18.477 29.021 1.00 82.00 584 LEU A C 1
ATOM 4431 O O . LEU A 1 584 ? 20.891 19.468 28.528 1.00 82.00 584 LEU A O 1
ATOM 4435 N N . ASN A 1 585 ? 20.327 18.247 30.334 1.00 82.56 585 ASN A N 1
ATOM 4436 C CA . ASN A 1 585 ? 20.847 19.170 31.334 1.00 82.56 585 ASN A CA 1
ATOM 4437 C C . ASN A 1 585 ? 22.212 18.722 31.918 1.00 82.56 585 ASN A C 1
ATOM 4439 O O . ASN A 1 585 ? 22.925 19.542 32.505 1.00 82.56 585 ASN A O 1
ATOM 4443 N N . GLY A 1 586 ? 22.607 17.467 31.685 1.00 83.06 586 GLY A N 1
ATOM 4444 C CA . GLY A 1 586 ? 23.885 16.875 32.070 1.00 83.06 586 GLY A CA 1
ATOM 4445 C C . GLY A 1 586 ? 24.008 16.521 33.555 1.00 83.06 586 GLY A C 1
ATOM 4446 O O . GLY A 1 586 ? 25.135 16.385 34.042 1.00 83.06 586 GLY A O 1
ATOM 4447 N N . ASP A 1 587 ? 22.899 16.428 34.295 1.00 86.38 587 ASP A N 1
ATOM 4448 C CA . ASP A 1 587 ? 22.876 16.108 35.727 1.00 86.38 587 ASP A CA 1
ATOM 4449 C C . ASP A 1 587 ? 22.851 14.596 36.024 1.00 86.38 587 ASP A C 1
ATOM 4451 O O . ASP A 1 587 ? 22.982 14.189 37.184 1.00 86.38 587 ASP A O 1
ATOM 4455 N N . GLY A 1 588 ? 22.766 13.761 34.982 1.00 82.94 588 GLY A N 1
ATOM 4456 C CA . GLY A 1 588 ? 22.712 12.307 35.077 1.00 82.94 588 GLY A CA 1
ATOM 4457 C C . GLY A 1 588 ? 21.341 11.754 35.476 1.00 82.94 588 GLY A C 1
ATOM 4458 O O . GLY A 1 588 ? 21.245 10.557 35.765 1.00 82.94 588 GLY A O 1
ATOM 4459 N N . VAL A 1 589 ? 20.292 12.584 35.512 1.00 82.12 589 VAL A N 1
ATOM 4460 C CA . VAL A 1 589 ? 18.918 12.221 35.873 1.00 82.12 589 VAL A CA 1
ATOM 4461 C C . VAL A 1 589 ? 17.977 12.528 34.711 1.00 82.12 589 VAL A C 1
ATOM 4463 O O . VAL A 1 589 ? 17.603 13.667 34.475 1.00 82.12 589 VAL A O 1
ATOM 4466 N N . ILE A 1 590 ? 17.510 11.476 34.036 1.00 82.56 590 ILE A N 1
ATOM 4467 C CA . ILE A 1 590 ? 16.552 11.611 32.934 1.00 82.56 590 ILE A CA 1
ATOM 4468 C C . ILE A 1 590 ? 15.149 11.909 33.480 1.00 82.56 590 ILE A C 1
ATOM 4470 O O . ILE A 1 590 ? 14.526 11.055 34.122 1.00 82.56 590 ILE A O 1
ATOM 4474 N N . ALA A 1 591 ? 14.633 13.102 33.190 1.00 83.38 591 ALA A N 1
ATOM 4475 C CA . ALA A 1 591 ? 13.277 13.521 33.536 1.00 83.38 591 ALA A CA 1
ATOM 4476 C C . ALA A 1 591 ? 12.285 13.333 32.373 1.00 83.38 591 ALA A C 1
ATOM 4478 O O . ALA A 1 591 ? 12.648 13.350 31.200 1.00 83.38 591 ALA A O 1
ATOM 4479 N N . ASN A 1 592 ? 10.983 13.251 32.683 1.00 80.81 592 ASN A N 1
ATOM 4480 C CA . ASN A 1 592 ? 9.926 13.135 31.662 1.00 80.81 592 ASN A CA 1
ATOM 4481 C C . ASN A 1 592 ? 9.909 14.323 30.680 1.00 80.81 592 ASN A C 1
ATOM 4483 O O . ASN A 1 592 ? 9.483 14.178 29.539 1.00 80.81 592 ASN A O 1
ATOM 4487 N N . SER A 1 593 ? 10.376 15.501 31.109 1.00 82.75 593 SER A N 1
ATOM 4488 C CA . SER A 1 593 ? 10.511 16.690 30.256 1.00 82.75 593 SER A CA 1
ATOM 4489 C C . SER A 1 593 ? 11.615 16.579 29.204 1.00 82.75 593 SER A C 1
ATOM 4491 O O . SER A 1 593 ? 11.718 17.457 28.354 1.00 82.75 593 SER A O 1
ATOM 4493 N N . GLU A 1 594 ? 12.445 15.540 29.269 1.00 87.62 594 GLU A N 1
ATOM 4494 C CA . GLU A 1 594 ? 13.604 15.336 28.399 1.00 87.62 594 GLU A CA 1
ATOM 4495 C C . GLU A 1 594 ? 13.377 14.217 27.369 1.00 87.62 594 GLU A C 1
ATOM 4497 O O . GLU A 1 594 ? 14.315 13.645 26.807 1.00 87.62 594 GLU A O 1
ATOM 4502 N N . GLN A 1 595 ? 12.106 13.897 27.109 1.00 92.44 595 GLN A N 1
ATOM 4503 C CA . GLN A 1 595 ? 11.726 13.099 25.953 1.00 92.44 595 GLN A CA 1
ATOM 4504 C C . GLN A 1 595 ? 12.011 13.877 24.662 1.00 92.44 595 GLN A C 1
ATOM 4506 O O . GLN A 1 595 ? 11.717 15.069 24.578 1.00 92.44 595 GLN A O 1
ATOM 4511 N N . VAL A 1 596 ? 12.551 13.200 23.648 1.00 92.06 596 VAL A N 1
ATOM 4512 C CA . VAL A 1 596 ? 12.886 13.809 22.347 1.00 92.06 596 VAL A CA 1
ATOM 4513 C C . VAL A 1 596 ? 12.134 13.188 21.169 1.00 92.06 596 VAL A C 1
ATOM 4515 O O . VAL A 1 596 ? 11.912 13.867 20.168 1.00 92.06 596 VAL A O 1
ATOM 4518 N N . SER A 1 597 ? 11.706 11.926 21.273 1.00 94.94 597 SER A N 1
ATOM 4519 C CA . SER A 1 597 ? 10.932 11.235 20.232 1.00 94.94 597 SER A CA 1
ATOM 4520 C C . SER A 1 597 ? 10.091 10.084 20.799 1.00 94.94 597 SER A C 1
ATOM 4522 O O . SER A 1 597 ? 10.214 9.723 21.976 1.00 94.94 597 SER A O 1
ATOM 4524 N N . GLY A 1 598 ? 9.227 9.519 19.954 1.00 96.06 598 GLY A N 1
ATOM 4525 C CA . GLY A 1 598 ? 8.399 8.352 20.242 1.00 96.06 598 GLY A CA 1
ATOM 4526 C C . GLY A 1 598 ? 7.012 8.679 20.778 1.00 96.06 598 GLY A C 1
ATOM 4527 O O . GLY A 1 598 ? 6.560 9.828 20.751 1.00 96.06 598 GLY A O 1
ATOM 4528 N N . ILE A 1 599 ? 6.322 7.637 21.240 1.00 96.06 599 ILE A N 1
ATOM 4529 C CA . ILE A 1 599 ? 4.991 7.759 21.839 1.00 96.06 599 ILE A CA 1
ATOM 4530 C C . ILE A 1 599 ? 5.015 8.565 23.132 1.00 96.06 599 ILE A C 1
ATOM 4532 O O . ILE A 1 599 ? 6.012 8.607 23.851 1.00 96.06 599 ILE A O 1
ATOM 4536 N N . ARG A 1 600 ? 3.890 9.204 23.436 1.00 93.94 600 ARG A N 1
ATOM 4537 C CA . ARG A 1 600 ? 3.670 9.882 24.712 1.00 93.94 600 ARG A CA 1
ATOM 4538 C C . ARG A 1 600 ? 3.072 8.883 25.694 1.00 93.94 600 ARG A C 1
ATOM 4540 O O . ARG A 1 600 ? 2.336 7.995 25.286 1.00 93.94 600 ARG A O 1
ATOM 4547 N N . ASN A 1 601 ? 3.401 9.034 26.972 1.00 92.38 601 ASN A N 1
ATOM 4548 C CA . ASN A 1 601 ? 2.894 8.130 27.995 1.00 92.38 601 ASN A CA 1
ATOM 4549 C C . ASN A 1 601 ? 1.369 8.216 28.091 1.00 92.38 601 ASN A C 1
ATOM 4551 O O . ASN A 1 601 ? 0.868 9.318 28.330 1.00 92.38 601 ASN A O 1
ATOM 4555 N N . ASN A 1 602 ? 0.691 7.070 28.003 1.00 89.50 602 ASN A N 1
ATOM 4556 C CA . ASN A 1 602 ? -0.764 6.964 28.101 1.00 89.50 602 ASN A CA 1
ATOM 4557 C C . ASN A 1 602 ? -1.502 7.784 27.021 1.00 89.50 602 ASN A C 1
ATOM 4559 O O . ASN A 1 602 ? -2.443 8.496 27.358 1.00 89.50 602 ASN A O 1
ATOM 4563 N N . LEU A 1 603 ? -0.941 7.829 25.803 1.00 94.19 603 LEU A N 1
ATOM 4564 C CA . LEU A 1 603 ? -1.488 8.483 24.608 1.00 94.19 603 LEU A CA 1
ATOM 4565 C C . LEU A 1 603 ? -0.978 7.804 23.296 1.00 94.19 603 LEU A C 1
ATOM 4567 O O . LEU A 1 603 ? -0.678 8.481 22.297 1.00 94.19 603 LEU A O 1
ATOM 4571 N N . ALA A 1 604 ? -0.769 6.487 23.315 1.00 94.88 604 ALA A N 1
ATOM 4572 C CA . ALA A 1 604 ? -0.088 5.670 22.307 1.00 94.88 604 ALA A CA 1
ATOM 4573 C C . ALA A 1 604 ? -1.074 4.738 21.575 1.00 94.88 604 ALA A C 1
ATOM 4575 O O . ALA A 1 604 ? -2.096 5.225 21.118 1.00 94.88 604 ALA A O 1
ATOM 4576 N N . PHE A 1 605 ? -0.749 3.463 21.313 1.00 97.50 605 PHE A N 1
ATOM 4577 C CA . PHE A 1 605 ? -1.585 2.571 20.485 1.00 97.50 605 PHE A CA 1
ATOM 4578 C C . PHE A 1 605 ? -2.912 2.153 21.154 1.00 97.50 605 PHE A C 1
ATOM 4580 O O . PHE A 1 605 ? -3.025 1.034 21.654 1.00 97.50 605 PHE A O 1
ATOM 4587 N N . GLU A 1 606 ? -3.920 3.019 21.051 1.00 93.81 606 GLU A N 1
ATOM 4588 C CA . GLU A 1 606 ? -5.280 2.841 21.591 1.00 93.81 606 GLU A CA 1
ATOM 4589 C C . GLU A 1 606 ? -6.143 1.907 20.742 1.00 93.81 606 GLU A C 1
ATOM 4591 O O . GLU A 1 606 ? -6.735 0.935 21.197 1.00 93.81 606 GLU A O 1
ATOM 4596 N N . SER A 1 607 ? -6.194 2.205 19.445 1.00 96.62 607 SER A N 1
ATOM 4597 C CA . SER A 1 607 ? -7.170 1.600 18.542 1.00 96.62 607 SER A CA 1
ATOM 4598 C C . SER A 1 607 ? -6.667 0.300 17.934 1.00 96.62 607 SER A C 1
ATOM 4600 O O . S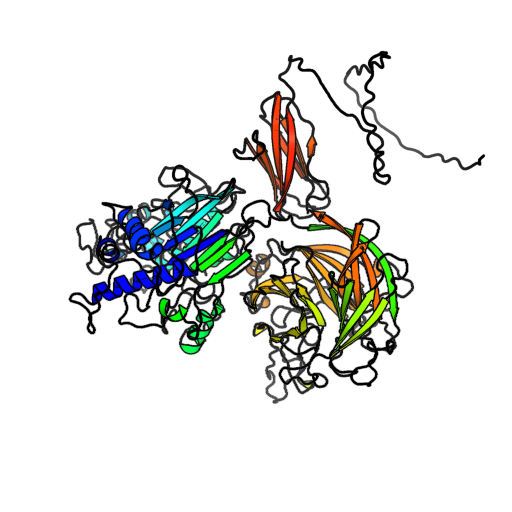ER A 1 607 ? -5.471 0.150 17.651 1.00 96.62 607 SER A O 1
ATOM 4602 N N . LEU A 1 608 ? -7.583 -0.630 17.646 1.00 97.75 608 LEU A N 1
ATOM 4603 C CA . LEU A 1 608 ? -7.232 -1.841 16.910 1.00 97.75 608 LEU A CA 1
ATOM 4604 C C . LEU A 1 608 ? -8.408 -2.429 16.132 1.00 97.75 608 LEU A C 1
ATOM 4606 O O . LEU A 1 608 ? -9.420 -2.829 16.698 1.00 97.75 608 LEU A O 1
ATOM 4610 N N . THR A 1 609 ? -8.245 -2.587 14.820 1.00 98.12 609 THR A N 1
ATOM 4611 C CA . THR A 1 609 ? -9.283 -3.184 13.971 1.00 98.12 609 THR A CA 1
ATOM 4612 C C . THR A 1 609 ? -8.703 -3.986 12.818 1.00 98.12 609 THR A C 1
ATOM 4614 O O . THR A 1 609 ? -7.565 -3.771 12.409 1.00 98.12 609 THR A O 1
ATOM 4617 N N . ILE A 1 610 ? -9.489 -4.922 12.284 1.00 97.12 610 ILE A N 1
ATOM 4618 C CA . ILE A 1 610 ? -9.132 -5.740 11.122 1.00 97.12 610 ILE A CA 1
ATOM 4619 C C . ILE A 1 610 ? -10.193 -5.533 10.042 1.00 97.12 610 ILE A C 1
ATOM 4621 O O . ILE A 1 610 ? -11.390 -5.522 10.336 1.00 97.12 610 ILE A O 1
ATOM 4625 N N . THR A 1 611 ? -9.762 -5.387 8.789 1.00 91.75 611 THR A N 1
ATOM 4626 C CA . THR A 1 611 ? -10.676 -5.269 7.647 1.00 91.75 611 THR A CA 1
ATOM 4627 C C . THR A 1 611 ? -11.564 -6.513 7.514 1.00 91.75 611 THR A C 1
ATOM 4629 O O . THR A 1 611 ? -11.142 -7.619 7.863 1.00 91.75 611 THR A O 1
ATOM 4632 N N . PRO A 1 612 ? -12.804 -6.392 7.002 1.00 89.25 612 PRO A N 1
ATOM 4633 C CA . PRO A 1 612 ? -13.708 -7.535 6.840 1.00 89.25 612 PRO A CA 1
ATOM 4634 C C . PRO A 1 612 ? -13.121 -8.741 6.087 1.00 89.25 612 PRO A C 1
ATOM 4636 O O . PRO A 1 612 ? -13.480 -9.880 6.384 1.00 89.25 612 PRO A O 1
ATOM 4639 N N . ASP A 1 613 ? -12.216 -8.517 5.132 1.00 81.06 613 ASP A N 1
ATOM 4640 C CA . ASP A 1 613 ? -11.498 -9.573 4.405 1.00 81.06 613 ASP A CA 1
ATOM 4641 C C . ASP A 1 613 ? -10.342 -10.225 5.186 1.00 81.06 613 ASP A C 1
ATOM 4643 O O . ASP A 1 613 ? -9.739 -11.173 4.684 1.00 81.06 613 ASP A O 1
ATOM 4647 N N . GLN A 1 614 ? -10.062 -9.767 6.411 1.00 89.88 614 GLN A N 1
ATOM 4648 C CA . GLN A 1 614 ? -9.018 -10.270 7.310 1.00 89.88 614 GLN A CA 1
ATOM 4649 C C . GLN A 1 614 ? -7.590 -10.063 6.796 1.00 89.88 614 GLN A C 1
ATOM 4651 O O . GLN A 1 614 ? -6.667 -10.766 7.214 1.00 89.88 614 GLN A O 1
ATOM 4656 N N . ARG A 1 615 ? -7.394 -9.107 5.884 1.00 81.94 615 ARG A N 1
ATOM 4657 C CA . ARG A 1 615 ? -6.095 -8.886 5.241 1.00 81.94 615 ARG A CA 1
ATOM 4658 C C . ARG A 1 615 ? -5.283 -7.781 5.873 1.00 81.94 615 ARG A C 1
ATOM 4660 O O . ARG A 1 615 ? -4.064 -7.916 5.937 1.00 81.94 615 ARG A O 1
ATOM 4667 N N . PHE A 1 616 ? -5.930 -6.732 6.364 1.00 90.00 616 PHE A N 1
ATOM 4668 C CA . PHE A 1 616 ? -5.235 -5.606 6.962 1.00 90.00 616 PHE A CA 1
ATOM 4669 C C . PHE A 1 616 ? -5.677 -5.388 8.401 1.00 90.00 616 PHE A C 1
ATOM 4671 O O . PHE A 1 616 ? -6.858 -5.504 8.726 1.00 90.00 616 PHE A O 1
ATOM 4678 N N . LEU A 1 617 ? -4.712 -5.062 9.252 1.00 97.19 617 LEU A N 1
ATOM 4679 C CA . LEU A 1 617 ? -4.925 -4.631 10.626 1.00 97.19 617 LEU A CA 1
ATOM 4680 C C . LEU A 1 617 ? -4.506 -3.171 10.748 1.00 97.19 617 LEU A C 1
ATOM 4682 O O . LEU A 1 617 ? -3.484 -2.777 10.198 1.00 97.19 617 LEU A O 1
ATOM 4686 N N . TYR A 1 618 ? -5.280 -2.383 11.480 1.00 98.19 618 TYR A N 1
ATOM 4687 C CA . TYR A 1 618 ? -5.011 -0.971 11.711 1.00 98.19 618 TYR A CA 1
ATOM 4688 C C . TYR A 1 618 ? -4.924 -0.703 13.205 1.00 98.19 618 TYR A C 1
ATOM 4690 O O . TYR A 1 618 ? -5.754 -1.198 13.965 1.00 98.19 618 TYR A O 1
ATOM 4698 N N . THR A 1 619 ? -3.939 0.096 13.599 1.00 98.25 619 THR A N 1
ATOM 4699 C CA . THR A 1 619 ? -3.826 0.690 14.937 1.00 98.25 619 THR A CA 1
ATOM 4700 C C . THR A 1 619 ? -3.454 2.158 14.797 1.00 98.25 619 THR A C 1
ATOM 4702 O O . THR A 1 619 ? -3.005 2.580 13.731 1.00 98.25 619 THR A O 1
ATOM 4705 N N . ALA A 1 620 ? -3.634 2.956 15.838 1.00 98.06 620 ALA A N 1
ATOM 4706 C CA . ALA A 1 620 ? -3.317 4.374 15.800 1.00 98.06 620 ALA A CA 1
ATOM 4707 C C . ALA A 1 620 ? -2.893 4.894 17.162 1.00 98.06 620 ALA A C 1
ATOM 4709 O O . ALA A 1 620 ? -3.334 4.369 18.181 1.00 98.06 620 ALA A O 1
ATOM 4710 N N . THR A 1 621 ? -2.078 5.948 17.156 1.00 98.06 621 THR A N 1
ATOM 4711 C CA . THR A 1 621 ? -1.731 6.672 18.379 1.00 98.06 621 THR A CA 1
ATOM 4712 C C . THR A 1 621 ? -2.906 7.519 18.890 1.00 98.06 621 THR A C 1
ATOM 4714 O O . THR A 1 621 ? -3.613 8.100 18.063 1.00 98.06 621 THR A O 1
ATOM 4717 N N . GLU A 1 622 ? -3.094 7.665 20.211 1.00 97.31 622 GLU A N 1
ATOM 4718 C CA . GLU A 1 622 ? -4.123 8.551 20.797 1.00 97.31 622 GLU A CA 1
ATOM 4719 C C . GLU A 1 622 ? -3.826 10.026 20.513 1.00 97.31 622 GLU A C 1
ATOM 4721 O O . GLU A 1 622 ? -4.738 10.831 20.300 1.00 97.31 622 GLU A O 1
ATOM 4726 N N . ASN A 1 623 ? -2.543 10.396 20.492 1.00 97.19 623 ASN A N 1
ATOM 4727 C CA . ASN A 1 623 ? -2.052 11.727 20.137 1.00 97.19 623 ASN A CA 1
ATOM 4728 C C . ASN A 1 623 ? -0.789 11.649 19.262 1.00 97.19 623 ASN A C 1
ATOM 4730 O O . ASN A 1 623 ? -0.258 10.576 18.978 1.00 97.19 623 ASN A O 1
ATOM 4734 N N . ALA A 1 624 ? -0.303 12.805 18.806 1.00 97.19 624 ALA A N 1
ATOM 4735 C CA . ALA A 1 624 ? 0.940 12.914 18.052 1.00 97.19 624 ALA A CA 1
ATOM 4736 C C . ALA A 1 624 ? 2.138 12.326 18.806 1.00 97.19 624 ALA A C 1
ATOM 4738 O O . ALA A 1 624 ? 2.311 12.575 20.007 1.00 97.19 624 ALA A O 1
ATOM 4739 N N . LEU A 1 625 ? 3.024 11.654 18.060 1.00 97.38 625 LEU A N 1
ATOM 4740 C CA . LEU A 1 625 ? 4.371 11.349 18.536 1.00 97.38 625 LEU A CA 1
ATOM 4741 C C . LEU A 1 625 ? 5.080 12.641 18.947 1.00 97.38 625 LEU A C 1
ATOM 4743 O O . LEU A 1 625 ? 4.774 13.730 18.445 1.00 97.38 625 LEU A O 1
ATOM 4747 N N . PHE A 1 626 ? 6.057 12.532 19.844 1.00 95.88 626 PHE A N 1
ATOM 4748 C CA . PHE A 1 626 ? 6.737 13.705 20.387 1.00 95.88 626 PHE A CA 1
ATOM 4749 C C . PHE A 1 626 ? 7.352 14.587 19.288 1.00 95.88 626 PHE A C 1
ATOM 4751 O O . PHE A 1 626 ? 7.230 15.811 19.337 1.00 95.88 626 PHE A O 1
ATOM 4758 N N . GLN A 1 627 ? 7.923 13.961 18.256 1.00 95.56 627 GLN A N 1
ATOM 4759 C CA . GLN A 1 627 ? 8.535 14.631 17.111 1.00 95.56 627 GLN A CA 1
ATOM 4760 C C . GLN A 1 627 ? 7.543 15.115 16.034 1.00 95.56 627 GLN A C 1
ATOM 4762 O O . GLN A 1 627 ? 7.945 15.843 15.128 1.00 95.56 627 GLN A O 1
ATOM 4767 N N . ASP A 1 628 ? 6.261 14.749 16.087 1.00 96.50 628 ASP A N 1
ATOM 4768 C CA . ASP A 1 628 ? 5.272 15.124 15.057 1.00 96.50 628 ASP A CA 1
ATOM 4769 C C . ASP A 1 628 ? 4.481 16.391 15.400 1.00 96.50 628 ASP A C 1
ATOM 4771 O O . ASP A 1 628 ? 3.926 17.047 14.510 1.00 96.50 628 ASP A O 1
ATOM 4775 N N . GLY A 1 629 ? 4.441 16.752 16.683 1.00 94.62 629 GLY A N 1
ATOM 4776 C CA . GLY A 1 629 ? 3.777 17.954 17.167 1.00 94.62 629 GLY A CA 1
ATOM 4777 C C . GLY A 1 629 ? 3.205 17.807 18.580 1.00 94.62 629 GLY A C 1
ATOM 4778 O O . GLY A 1 629 ? 3.448 16.809 19.264 1.00 94.62 629 GLY A O 1
ATOM 4779 N N . PRO A 1 630 ? 2.452 18.814 19.058 1.00 94.44 630 PRO A N 1
ATOM 4780 C CA . PRO A 1 630 ? 1.844 18.790 20.384 1.00 94.44 630 PRO A CA 1
ATOM 4781 C C . PRO A 1 630 ? 0.665 17.805 20.476 1.00 94.44 630 PRO A C 1
ATOM 4783 O O . PRO A 1 630 ? 0.004 17.492 19.482 1.00 94.44 630 PRO A O 1
ATOM 4786 N N . ALA A 1 631 ? 0.362 17.369 21.701 1.00 95.06 631 ALA A N 1
ATOM 4787 C CA . ALA A 1 631 ? -0.926 16.756 22.022 1.00 95.06 631 ALA A CA 1
ATOM 4788 C C . ALA A 1 631 ? -2.075 17.770 21.848 1.00 95.06 631 ALA A C 1
ATOM 4790 O O . ALA A 1 631 ? -1.847 18.987 21.809 1.00 95.06 631 ALA A O 1
ATOM 4791 N N . ALA A 1 632 ? -3.307 17.276 21.744 1.00 95.75 632 ALA A N 1
ATOM 4792 C CA . ALA A 1 632 ? -4.485 18.115 21.586 1.00 95.75 632 ALA A CA 1
ATOM 4793 C C . ALA A 1 632 ? -4.643 19.089 22.768 1.00 95.75 632 ALA A C 1
ATOM 4795 O O . ALA A 1 632 ? -4.321 18.796 23.917 1.00 95.75 632 ALA A O 1
ATOM 4796 N N . SER A 1 633 ? -5.160 20.276 22.472 1.00 93.50 633 SER A N 1
ATOM 4797 C CA . SER A 1 633 ? -5.389 21.367 23.420 1.00 93.50 633 SER A CA 1
ATOM 4798 C C . SER A 1 633 ? -6.743 22.020 23.155 1.00 93.50 633 SER A C 1
ATOM 4800 O O . SER A 1 633 ? -7.419 21.694 22.181 1.00 93.50 633 SER A O 1
ATOM 4802 N N . ALA A 1 634 ? -7.139 22.994 23.975 1.00 90.50 634 ALA A N 1
ATOM 4803 C CA . ALA A 1 634 ? -8.395 23.730 23.793 1.00 90.50 634 ALA A CA 1
ATOM 4804 C C . ALA A 1 634 ? -8.490 24.525 22.474 1.00 90.50 634 ALA A C 1
ATOM 4806 O O . ALA A 1 634 ? -9.581 24.955 22.110 1.00 90.50 634 ALA A O 1
ATOM 4807 N N . THR A 1 635 ? -7.376 24.749 21.768 1.00 91.31 635 THR A N 1
ATOM 4808 C CA . THR A 1 635 ? -7.355 25.528 20.515 1.00 91.31 635 THR A CA 1
ATOM 4809 C C . THR A 1 635 ? -6.860 24.752 19.303 1.00 91.31 635 THR A C 1
ATOM 4811 O O . THR A 1 635 ? -7.028 25.224 18.182 1.00 91.31 635 THR A O 1
ATOM 4814 N N . THR A 1 636 ? -6.240 23.590 19.508 1.00 93.12 636 THR A N 1
ATOM 4815 C CA . THR A 1 636 ? -5.543 22.855 18.447 1.00 93.12 636 THR A CA 1
ATOM 4816 C C . THR A 1 636 ? -5.730 21.358 18.655 1.00 93.12 636 THR A C 1
ATOM 4818 O O . THR A 1 636 ? -5.570 20.888 19.778 1.00 93.12 636 THR A O 1
ATOM 4821 N N . GLY A 1 637 ? -6.050 20.618 17.594 1.00 96.06 637 GLY A N 1
ATOM 4822 C CA . GLY A 1 637 ? -6.019 19.151 17.598 1.00 96.06 637 GLY A CA 1
ATOM 4823 C C . GLY A 1 637 ? -4.596 18.585 17.564 1.00 96.06 637 GLY A C 1
ATOM 4824 O O . GLY A 1 637 ? -3.621 19.340 17.582 1.00 96.06 637 GLY A O 1
ATOM 4825 N N . SER A 1 638 ? -4.473 17.262 17.486 1.00 97.31 638 SER A N 1
ATOM 4826 C CA . SER A 1 638 ? -3.189 16.555 17.404 1.00 97.31 638 SER A CA 1
ATOM 4827 C C . SER A 1 638 ? -3.013 15.811 16.076 1.00 97.31 638 SER A C 1
ATOM 4829 O O . SER A 1 638 ? -3.988 15.515 15.390 1.00 97.31 638 SER A O 1
ATOM 4831 N N . ARG A 1 639 ? -1.751 15.572 15.695 1.00 96.94 639 ARG A N 1
ATOM 4832 C CA . ARG A 1 639 ? -1.326 14.885 14.461 1.00 96.94 639 ARG A CA 1
ATOM 4833 C C . ARG A 1 639 ? -1.000 13.426 14.749 1.00 96.94 639 ARG A C 1
ATOM 4835 O O . ARG A 1 639 ? 0.155 13.069 14.959 1.00 96.94 639 ARG A O 1
ATOM 4842 N N . ASN A 1 640 ? -2.026 12.602 14.784 1.00 97.56 640 ASN A N 1
ATOM 4843 C CA . ASN A 1 640 ? -1.925 11.192 15.108 1.00 97.56 640 ASN A CA 1
ATOM 4844 C C . ASN A 1 640 ? -1.453 10.389 13.895 1.00 97.56 640 ASN A C 1
ATOM 4846 O O . ASN A 1 640 ? -1.743 10.747 12.748 1.00 97.56 640 ASN A O 1
ATOM 4850 N N . ARG A 1 641 ? -0.782 9.266 14.157 1.00 98.00 641 ARG A N 1
ATOM 4851 C CA . ARG A 1 641 ? -0.409 8.303 13.118 1.00 98.00 641 ARG A CA 1
ATOM 4852 C C . ARG A 1 641 ? -1.298 7.076 13.205 1.00 98.00 641 ARG A C 1
ATOM 4854 O O . ARG A 1 641 ? -1.398 6.472 14.269 1.00 98.00 641 ARG A O 1
ATOM 4861 N N . ILE A 1 642 ? -1.892 6.695 12.078 1.00 98.38 642 ILE A N 1
ATOM 4862 C CA . ILE A 1 642 ? -2.556 5.401 11.902 1.00 98.38 642 ILE A CA 1
ATOM 4863 C C . ILE A 1 642 ? -1.601 4.483 11.151 1.00 98.38 642 ILE A C 1
ATOM 4865 O O . ILE A 1 642 ? -1.175 4.832 10.058 1.00 98.38 642 ILE A O 1
ATOM 4869 N N . VAL A 1 643 ? -1.288 3.316 11.701 1.00 97.75 643 VAL A N 1
ATOM 4870 C CA . VAL A 1 643 ? -0.430 2.299 11.084 1.00 97.75 643 VAL A CA 1
ATOM 4871 C C . VAL A 1 643 ? -1.297 1.198 10.482 1.00 97.75 643 VAL A C 1
ATOM 4873 O O . VAL A 1 643 ? -2.168 0.653 11.159 1.00 97.75 643 VAL A O 1
ATOM 4876 N N . GLN A 1 644 ? -1.034 0.845 9.225 1.00 95.12 644 GLN A N 1
ATOM 4877 C CA . GLN A 1 644 ? -1.640 -0.287 8.528 1.00 95.12 644 GLN A CA 1
ATOM 4878 C C . GLN A 1 644 ? -0.640 -1.440 8.433 1.00 95.12 644 GLN A C 1
ATOM 4880 O O . GLN A 1 644 ? 0.419 -1.309 7.819 1.00 95.12 644 GLN A O 1
ATOM 4885 N N . TYR A 1 645 ? -1.023 -2.598 8.956 1.00 93.56 645 TYR A N 1
ATOM 4886 C CA . TYR A 1 645 ? -0.319 -3.865 8.807 1.00 93.56 645 TYR A CA 1
ATOM 4887 C C . TYR A 1 645 ? -0.999 -4.736 7.764 1.00 93.56 645 TYR A C 1
ATOM 4889 O O . TYR A 1 645 ? -2.220 -4.883 7.775 1.00 93.56 645 TYR A O 1
ATOM 4897 N N . ASN A 1 646 ? -0.213 -5.400 6.926 1.00 83.38 646 ASN A N 1
ATOM 4898 C CA . ASN A 1 646 ? -0.685 -6.526 6.131 1.00 83.38 646 ASN A CA 1
ATOM 4899 C C . ASN A 1 646 ? -0.529 -7.809 6.946 1.00 83.38 646 ASN A C 1
ATOM 4901 O O . ASN A 1 646 ? 0.569 -8.184 7.349 1.00 83.38 646 ASN A O 1
ATOM 4905 N N . LEU A 1 647 ? -1.635 -8.498 7.214 1.00 84.56 647 LEU A N 1
ATOM 4906 C CA . LEU A 1 647 ? -1.654 -9.690 8.059 1.00 84.56 647 LEU A CA 1
ATOM 4907 C C . LEU A 1 647 ? -1.079 -10.934 7.376 1.00 84.56 647 LEU A C 1
ATOM 4909 O O . LEU A 1 647 ? -0.717 -11.883 8.085 1.00 84.56 647 LEU A O 1
ATOM 4913 N N . VAL A 1 648 ? -0.967 -10.920 6.041 1.00 76.75 648 VAL A N 1
ATOM 4914 C CA . VAL A 1 648 ? -0.300 -11.968 5.256 1.00 76.75 648 VAL A CA 1
ATOM 4915 C C . VAL A 1 648 ? 1.209 -11.892 5.475 1.00 76.75 648 VAL A C 1
ATOM 4917 O O . VAL A 1 648 ? 1.803 -12.874 5.915 1.00 76.75 648 VAL A O 1
ATOM 4920 N N . SER A 1 649 ? 1.818 -10.723 5.243 1.00 70.44 649 SER A N 1
ATOM 4921 C CA . SER A 1 649 ? 3.264 -10.505 5.427 1.00 70.44 649 SER A CA 1
ATOM 4922 C C . SER A 1 649 ? 3.662 -10.295 6.895 1.00 70.44 649 SER A C 1
ATOM 4924 O O . SER A 1 649 ? 4.807 -10.530 7.287 1.00 70.44 649 SER A O 1
ATOM 4926 N N . GLY A 1 650 ? 2.719 -9.853 7.728 1.00 83.19 650 GLY A N 1
ATOM 4927 C CA . GLY A 1 650 ? 2.959 -9.426 9.104 1.00 83.19 650 GLY A CA 1
ATOM 4928 C C . GLY A 1 650 ? 3.739 -8.113 9.216 1.00 83.19 650 GLY A C 1
ATOM 4929 O O . GLY A 1 650 ? 4.262 -7.843 10.292 1.00 83.19 650 GLY A O 1
ATOM 4930 N N . GLN A 1 651 ? 3.859 -7.328 8.139 1.00 83.06 651 GLN A N 1
ATOM 4931 C CA . GLN A 1 651 ? 4.629 -6.079 8.115 1.00 83.06 651 GLN A CA 1
ATOM 4932 C C . GLN A 1 651 ? 3.722 -4.841 8.144 1.00 83.06 651 GLN A C 1
ATOM 4934 O O . GLN A 1 651 ? 2.628 -4.884 7.571 1.00 83.06 651 GLN A O 1
ATOM 4939 N N . PRO A 1 652 ? 4.157 -3.732 8.775 1.00 90.19 652 PRO A N 1
ATOM 4940 C CA . PRO A 1 652 ? 3.560 -2.425 8.543 1.00 90.19 652 PRO A CA 1
ATOM 4941 C C . PRO A 1 652 ? 3.875 -1.987 7.108 1.00 90.19 652 PRO A C 1
ATOM 4943 O O . PRO A 1 652 ? 5.033 -2.003 6.696 1.00 90.19 652 PRO A O 1
ATOM 4946 N N . GLU A 1 653 ? 2.846 -1.629 6.343 1.00 80.06 653 GLU A N 1
ATOM 4947 C CA . GLU A 1 653 ? 2.981 -1.252 4.927 1.00 80.06 653 GLU A CA 1
ATOM 4948 C C . GLU A 1 653 ? 2.680 0.225 4.677 1.00 80.06 653 GLU A C 1
ATOM 4950 O O . GLU A 1 653 ? 3.205 0.781 3.720 1.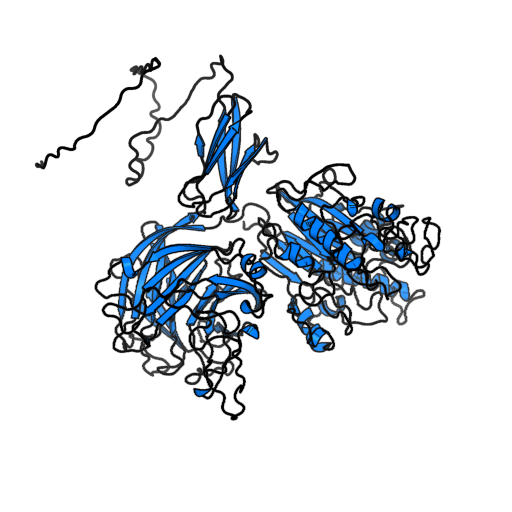00 80.06 653 GLU A O 1
ATOM 4955 N N . LYS A 1 654 ? 1.856 0.864 5.519 1.00 86.44 654 LYS A N 1
ATOM 4956 C CA . LYS A 1 654 ? 1.499 2.283 5.386 1.00 86.44 654 LYS A CA 1
ATOM 4957 C C . LYS A 1 654 ? 1.303 2.952 6.732 1.00 86.44 654 LYS A C 1
ATOM 4959 O O . LYS A 1 654 ? 0.905 2.305 7.704 1.00 86.44 654 LYS A O 1
ATOM 4964 N N . GLU A 1 655 ? 1.494 4.263 6.752 1.00 94.81 655 GLU A N 1
ATOM 4965 C CA . GLU A 1 655 ? 1.065 5.123 7.848 1.00 94.81 655 GLU A CA 1
ATOM 4966 C C . GLU A 1 655 ? 0.211 6.269 7.295 1.00 94.81 655 GLU A C 1
ATOM 4968 O O . GLU A 1 655 ? 0.499 6.792 6.228 1.00 94.81 655 GLU A O 1
ATOM 4973 N N . TYR A 1 656 ? -0.827 6.696 8.009 1.00 96.00 656 TYR A N 1
ATOM 4974 C CA . TYR A 1 656 ? -1.702 7.789 7.578 1.00 96.00 656 TYR A CA 1
ATOM 4975 C C . TYR A 1 656 ? -1.805 8.867 8.651 1.00 96.00 656 TYR A C 1
ATOM 4977 O O . TYR A 1 656 ? -1.839 8.568 9.848 1.00 96.00 656 TYR A O 1
ATOM 4985 N N . LEU A 1 657 ? -1.901 10.125 8.214 1.00 97.62 657 LEU A N 1
ATOM 4986 C CA . LEU A 1 657 ? -2.110 11.265 9.102 1.00 97.62 657 LEU A CA 1
ATOM 4987 C C . LEU A 1 657 ? -3.587 11.384 9.496 1.00 97.62 657 LEU A C 1
ATOM 4989 O O . LEU A 1 657 ? -4.441 11.621 8.639 1.00 97.62 657 LEU A O 1
ATOM 4993 N N . TYR A 1 658 ? -3.868 11.300 10.796 1.00 98.06 658 TYR A N 1
ATOM 4994 C CA . TYR A 1 658 ? -5.169 11.606 11.392 1.00 98.06 658 TYR A CA 1
ATOM 4995 C C . TYR A 1 658 ? -5.089 12.876 12.237 1.00 98.06 658 TYR A C 1
ATOM 4997 O O . TYR A 1 658 ? -4.171 13.036 13.036 1.00 98.06 658 TYR A O 1
ATOM 5005 N N . ILE A 1 659 ? -6.062 13.777 12.083 1.00 97.38 659 ILE A N 1
ATOM 5006 C CA . ILE A 1 659 ? -6.136 15.014 12.869 1.00 97.38 659 ILE A CA 1
ATOM 5007 C C . ILE A 1 659 ? -7.324 14.948 13.830 1.00 97.38 659 ILE A C 1
ATOM 5009 O O . ILE A 1 659 ? -8.479 15.000 13.392 1.00 97.38 659 ILE A O 1
ATOM 5013 N N . THR A 1 660 ? -7.059 14.873 15.136 1.00 97.75 660 THR A N 1
ATOM 5014 C CA . THR A 1 660 ? -8.113 14.942 16.165 1.00 97.75 660 THR A CA 1
ATOM 5015 C C . THR A 1 660 ? -8.733 16.338 16.232 1.00 97.75 660 THR A C 1
ATOM 5017 O O . THR A 1 660 ? -8.147 17.325 15.782 1.00 97.75 660 THR A O 1
ATOM 5020 N N . ASP A 1 661 ? -9.946 16.452 16.773 1.00 97.25 661 ASP A N 1
ATOM 5021 C CA . ASP A 1 661 ? -10.476 17.761 17.165 1.00 97.25 661 ASP A CA 1
ATOM 5022 C C . ASP A 1 661 ? -9.640 18.376 18.305 1.00 97.25 661 ASP A C 1
ATOM 5024 O O . ASP A 1 661 ? -8.910 17.693 19.026 1.00 97.25 661 ASP A O 1
ATOM 5028 N N . SER A 1 662 ? -9.783 19.684 18.523 1.00 96.19 662 SER A N 1
ATOM 5029 C CA . SER A 1 662 ? -9.349 20.298 19.780 1.00 96.19 662 SER A CA 1
ATOM 5030 C C . SER A 1 662 ? -10.155 19.747 20.962 1.00 96.19 662 SER A C 1
ATOM 5032 O O . SER A 1 662 ? -11.285 19.277 20.802 1.00 96.19 662 SER A O 1
ATOM 5034 N N . VAL A 1 663 ? -9.618 19.895 22.171 1.00 94.62 663 VAL A N 1
ATOM 5035 C CA . VAL A 1 663 ? -10.339 19.598 23.416 1.00 94.62 663 VAL A CA 1
ATOM 5036 C C . VAL A 1 663 ? -11.685 20.320 23.421 1.00 94.62 663 VAL A C 1
ATOM 5038 O O . VAL A 1 663 ? -11.759 21.529 23.194 1.00 94.62 663 VAL A O 1
ATOM 5041 N N . ALA A 1 664 ? -12.758 19.562 23.661 1.00 91.25 664 ALA A N 1
ATOM 5042 C CA . ALA A 1 664 ? -14.123 20.018 23.414 1.00 91.25 664 ALA A CA 1
ATOM 5043 C C . ALA A 1 664 ? -14.555 21.160 24.345 1.00 91.25 664 ALA A C 1
ATOM 5045 O O . ALA A 1 664 ? -15.317 22.040 23.938 1.00 91.25 664 ALA A O 1
ATOM 5046 N N . ILE A 1 665 ? -14.075 21.143 25.593 1.00 88.44 665 ILE A N 1
ATOM 5047 C CA . ILE A 1 665 ? -14.376 22.158 26.604 1.00 88.44 665 ILE A CA 1
ATOM 5048 C C . ILE A 1 665 ? -13.059 22.683 27.190 1.00 88.44 665 ILE A C 1
ATOM 5050 O O . ILE A 1 665 ? -12.268 21.881 27.686 1.00 88.44 665 ILE A O 1
ATOM 5054 N N . PRO A 1 666 ? -12.810 24.006 27.198 1.00 86.00 666 PRO A N 1
ATOM 5055 C CA . PRO A 1 666 ? -11.606 24.559 27.808 1.00 86.00 666 PRO A CA 1
ATOM 5056 C C . PRO A 1 666 ? -11.476 24.195 29.302 1.00 86.00 666 PRO A C 1
ATOM 5058 O O . PRO A 1 666 ? -12.457 24.309 30.049 1.00 86.00 666 PRO A O 1
ATOM 5061 N N . PRO A 1 667 ? -10.280 23.786 29.764 1.00 85.19 667 PRO A N 1
ATOM 5062 C CA . PRO A 1 667 ? -10.047 23.450 31.165 1.00 85.19 667 PRO A CA 1
ATOM 5063 C C . PRO A 1 667 ? -9.997 24.686 32.059 1.00 85.19 667 PRO A C 1
ATOM 5065 O O . PRO A 1 667 ? -9.677 25.794 31.619 1.00 85.19 667 PRO A O 1
ATOM 5068 N N . ALA A 1 668 ? -10.236 24.480 33.356 1.00 85.00 668 ALA A N 1
ATOM 5069 C CA . ALA A 1 668 ? -9.796 25.439 34.362 1.00 85.00 668 ALA A CA 1
ATOM 5070 C C . ALA A 1 668 ? -8.261 25.590 34.306 1.00 85.00 668 ALA A C 1
ATOM 5072 O O . ALA A 1 668 ? -7.547 24.664 33.919 1.00 85.00 668 ALA A O 1
ATOM 5073 N N . ALA A 1 669 ? -7.733 26.756 34.686 1.00 83.56 669 ALA A N 1
ATOM 5074 C CA . ALA A 1 669 ? -6.295 27.021 34.600 1.00 83.56 669 ALA A CA 1
ATOM 5075 C C . ALA A 1 669 ? -5.476 25.960 35.365 1.00 83.56 669 ALA A C 1
ATOM 5077 O O . ALA A 1 669 ? -5.667 25.774 36.565 1.00 83.56 669 ALA A O 1
ATOM 5078 N N . GLY A 1 670 ? -4.569 25.275 34.659 1.00 81.12 670 GLY A N 1
ATOM 5079 C CA . GLY A 1 670 ? -3.726 24.207 35.209 1.00 81.12 670 GLY A CA 1
ATOM 5080 C C . GLY A 1 670 ? -4.414 22.846 35.381 1.00 81.12 670 GLY A C 1
ATOM 5081 O O . GLY A 1 670 ? -3.783 21.925 35.891 1.00 81.12 670 GLY A O 1
ATOM 5082 N N . ALA A 1 671 ? -5.680 22.698 34.977 1.00 87.56 671 ALA A N 1
ATOM 5083 C CA . ALA A 1 671 ? -6.395 21.429 35.053 1.00 87.56 671 ALA A CA 1
ATOM 5084 C C . ALA A 1 671 ? -6.079 20.509 33.861 1.00 87.56 671 ALA A C 1
ATOM 5086 O O . ALA A 1 671 ? -5.814 20.959 32.742 1.00 87.56 671 ALA A O 1
ATOM 5087 N N . PHE A 1 672 ? -6.138 19.200 34.117 1.00 87.50 672 PHE A N 1
ATOM 5088 C CA . PHE A 1 672 ? -5.915 18.170 33.108 1.00 87.50 672 PHE A CA 1
ATOM 5089 C C . PHE A 1 672 ? -6.983 18.215 32.006 1.00 87.50 672 PHE A C 1
ATOM 5091 O O . PHE A 1 672 ? -8.167 18.446 32.273 1.00 87.50 672 PHE A O 1
ATOM 5098 N N . ASN A 1 673 ? -6.543 18.002 30.768 1.00 90.69 673 ASN A N 1
ATOM 5099 C CA . ASN A 1 673 ? -7.395 17.912 29.593 1.00 90.69 673 ASN A CA 1
ATOM 5100 C C . ASN A 1 673 ? -6.731 17.068 28.504 1.00 90.69 673 ASN A C 1
ATOM 5102 O O . ASN A 1 673 ? -5.507 17.061 28.404 1.00 90.69 673 ASN A O 1
ATOM 5106 N N . THR A 1 674 ? -7.548 16.402 27.693 1.00 93.00 674 THR A N 1
ATOM 5107 C CA . THR A 1 674 ? -7.094 15.649 26.518 1.00 93.00 674 THR A CA 1
ATOM 5108 C C . THR A 1 674 ? -8.209 15.553 25.472 1.00 93.00 674 THR A C 1
ATOM 5110 O O . THR A 1 674 ? -9.394 15.735 25.783 1.00 93.00 674 THR A O 1
ATOM 5113 N N . ASN A 1 675 ? -7.828 15.317 24.220 1.00 96.56 675 ASN A N 1
ATOM 5114 C CA . ASN A 1 675 ? -8.689 14.738 23.194 1.00 96.56 675 ASN A CA 1
ATOM 5115 C C . ASN A 1 675 ? -7.859 13.738 22.395 1.00 96.56 675 ASN A C 1
ATOM 5117 O O . ASN A 1 675 ? -6.732 14.051 22.000 1.00 96.56 675 ASN A O 1
ATOM 5121 N N . GLY A 1 676 ? -8.429 12.563 22.176 1.00 96.81 676 GLY A N 1
ATOM 5122 C CA . GLY A 1 676 ? -7.715 11.417 21.650 1.00 96.81 676 GLY A CA 1
ATOM 5123 C C . GLY A 1 676 ? -8.490 10.665 20.586 1.00 96.81 676 GLY A C 1
ATOM 5124 O O . GLY A 1 676 ? -9.719 10.644 20.635 1.00 96.81 676 GLY A O 1
ATOM 5125 N N . LEU A 1 677 ? -7.778 10.050 19.637 1.00 98.19 677 LEU A N 1
ATOM 5126 C CA . LEU A 1 677 ? -8.325 8.974 18.806 1.00 98.19 677 LEU A CA 1
ATOM 5127 C C . LEU A 1 677 ? -8.230 7.677 19.610 1.00 98.19 677 LEU A C 1
ATOM 5129 O O . LEU A 1 677 ? -7.136 7.145 19.752 1.00 98.19 677 LEU A O 1
ATOM 5133 N N . VAL A 1 678 ? -9.361 7.199 20.120 1.00 97.62 678 VAL A N 1
ATOM 5134 C CA . VAL A 1 678 ? -9.379 6.092 21.085 1.00 97.62 678 VAL A CA 1
ATOM 5135 C C . VAL A 1 678 ? -9.731 4.746 20.459 1.00 97.62 678 VAL A C 1
ATOM 5137 O O . VAL A 1 678 ? -9.198 3.733 20.874 1.00 97.62 678 VAL A O 1
ATOM 5140 N N . ASP A 1 679 ? -10.525 4.704 19.382 1.00 98.19 679 ASP A N 1
ATOM 5141 C CA . ASP A 1 679 ? -10.731 3.441 18.658 1.00 98.19 679 ASP A CA 1
ATOM 5142 C C . ASP A 1 679 ? -11.105 3.638 17.181 1.00 98.19 679 ASP A C 1
ATOM 5144 O O . ASP A 1 679 ? -11.531 4.718 16.747 1.00 98.19 679 ASP A O 1
ATOM 5148 N N . LEU A 1 680 ? -10.906 2.582 16.392 1.00 98.12 680 LEU A N 1
ATOM 5149 C CA . LEU A 1 680 ? -11.167 2.493 14.960 1.00 98.12 680 LEU A CA 1
ATOM 5150 C C . LEU A 1 680 ? -11.986 1.235 14.665 1.00 98.12 680 LEU A C 1
ATOM 5152 O O . LEU A 1 680 ? -11.765 0.182 15.245 1.00 98.12 680 LEU A O 1
ATOM 5156 N N . LEU A 1 681 ? -12.890 1.299 13.688 1.00 98.19 681 LEU A N 1
ATOM 5157 C CA . LEU A 1 681 ? -13.643 0.124 13.244 1.00 98.19 681 LEU A CA 1
ATOM 5158 C C . LEU A 1 681 ? -13.817 0.114 11.727 1.00 98.19 681 LEU A C 1
ATOM 5160 O O . LEU A 1 681 ? -14.507 0.968 11.172 1.00 98.19 681 LEU A O 1
ATOM 5164 N N . ALA A 1 682 ? -13.218 -0.870 11.054 1.00 95.69 682 ALA A N 1
ATOM 5165 C CA . ALA A 1 682 ? -13.343 -1.034 9.607 1.00 95.69 682 ALA A CA 1
ATOM 5166 C C . ALA A 1 682 ? -14.794 -1.344 9.198 1.00 95.69 682 ALA A C 1
ATOM 5168 O O . ALA A 1 682 ? -15.383 -2.324 9.658 1.00 95.69 682 ALA A O 1
ATOM 5169 N N . ILE A 1 683 ? -15.370 -0.529 8.307 1.00 91.69 683 ILE A N 1
ATOM 5170 C CA . ILE A 1 683 ? -16.716 -0.739 7.742 1.00 91.69 683 ILE A CA 1
ATOM 5171 C C . ILE A 1 683 ? -16.639 -1.632 6.496 1.00 91.69 683 ILE A C 1
ATOM 5173 O O . ILE A 1 683 ? -17.532 -2.448 6.243 1.00 91.69 683 ILE A O 1
ATOM 5177 N N . ASP A 1 684 ? -15.576 -1.468 5.710 1.00 84.44 684 ASP A N 1
ATOM 5178 C CA . ASP A 1 684 ? -15.329 -2.174 4.459 1.00 84.44 684 ASP A CA 1
ATOM 5179 C C . ASP A 1 684 ? -13.830 -2.442 4.225 1.00 84.44 684 ASP A C 1
ATOM 5181 O O . ASP A 1 684 ? -12.986 -2.161 5.073 1.00 84.44 684 ASP A O 1
ATOM 5185 N N . ASN A 1 685 ? -13.505 -3.009 3.059 1.00 81.00 685 ASN A N 1
ATOM 5186 C CA . ASN A 1 685 ? -12.128 -3.278 2.624 1.00 81.00 685 ASN A CA 1
ATOM 5187 C C . ASN A 1 685 ? -11.559 -2.164 1.726 1.00 81.00 685 ASN A C 1
ATOM 5189 O O . ASN A 1 685 ? -10.499 -2.329 1.127 1.00 81.00 685 ASN A O 1
ATOM 5193 N N . ARG A 1 686 ? -12.296 -1.064 1.534 1.00 74.12 686 ARG A N 1
ATOM 5194 C CA . ARG A 1 686 ? -11.910 0.036 0.639 1.00 74.12 686 ARG A CA 1
ATOM 5195 C C . ARG A 1 686 ? -11.170 1.128 1.384 1.00 74.12 686 ARG A C 1
ATOM 5197 O O . ARG A 1 686 ? -10.514 1.941 0.739 1.00 74.12 686 ARG A O 1
ATOM 5204 N N . GLY A 1 687 ? -11.272 1.151 2.707 1.00 80.25 687 GLY A N 1
ATOM 5205 C CA . GLY A 1 687 ? -10.631 2.133 3.566 1.00 80.25 687 GLY A CA 1
ATOM 5206 C C . GLY A 1 687 ? -11.627 3.077 4.238 1.00 80.25 687 GLY A C 1
ATOM 5207 O O . GLY A 1 687 ? -11.273 4.219 4.517 1.00 80.25 687 GLY A O 1
ATOM 5208 N N . THR A 1 688 ? -12.882 2.656 4.424 1.00 86.62 688 THR A N 1
ATOM 5209 C CA . THR A 1 688 ? -13.868 3.422 5.192 1.00 86.62 688 THR A CA 1
ATOM 5210 C C . THR A 1 688 ? -14.036 2.814 6.579 1.00 86.62 688 THR A C 1
ATOM 5212 O O . THR A 1 688 ? -14.280 1.615 6.732 1.00 86.62 688 THR A O 1
ATOM 5215 N N . PHE A 1 689 ? -13.889 3.654 7.600 1.00 95.44 689 PHE A N 1
ATOM 5216 C CA . PHE A 1 689 ? -13.875 3.253 9.003 1.00 95.44 689 PHE A CA 1
ATOM 5217 C C . PHE A 1 689 ? -14.798 4.150 9.822 1.00 95.44 689 PHE A C 1
ATOM 5219 O O . PHE A 1 689 ? -15.177 5.244 9.406 1.00 95.44 689 PHE A O 1
ATOM 5226 N N . LEU A 1 690 ? -15.135 3.692 11.016 1.00 98.25 690 LEU A N 1
ATOM 5227 C CA . LEU A 1 690 ? -15.534 4.556 12.112 1.00 98.25 690 LEU A CA 1
ATOM 5228 C C . LEU A 1 690 ? -14.296 4.936 12.924 1.00 98.25 690 LEU A C 1
ATOM 5230 O O . LEU A 1 690 ? -13.441 4.081 13.142 1.00 98.25 690 LEU A O 1
ATOM 5234 N N . SER A 1 691 ? -14.226 6.179 13.393 1.00 98.31 691 SER A N 1
ATOM 5235 C CA . SER A 1 691 ? -13.293 6.584 14.446 1.00 98.31 691 SER A CA 1
ATOM 5236 C C . SER A 1 691 ? -14.048 7.134 15.646 1.00 98.31 691 SER A C 1
ATOM 5238 O O . SER A 1 691 ? -15.064 7.828 15.508 1.00 98.31 691 SER A O 1
ATOM 5240 N N . LEU A 1 692 ? -13.552 6.809 16.833 1.00 98.38 692 LEU A N 1
ATOM 5241 C CA . LEU A 1 692 ? -14.068 7.308 18.093 1.00 98.38 692 LEU A CA 1
ATOM 5242 C C . LEU A 1 692 ? -13.062 8.307 18.659 1.00 98.38 692 LEU A C 1
ATOM 5244 O O . LEU A 1 692 ? -11.902 7.966 18.876 1.00 98.38 692 LEU A O 1
ATOM 5248 N N . GLU A 1 693 ? -13.503 9.547 18.869 1.00 98.12 693 GLU A N 1
ATOM 5249 C CA . GLU A 1 693 ? -12.724 10.533 19.613 1.00 98.12 693 GLU A CA 1
ATOM 5250 C C . GLU A 1 693 ? -13.340 10.782 20.983 1.00 98.12 693 GLU A C 1
ATOM 5252 O O . GLU A 1 693 ? -14.559 10.971 21.118 1.00 98.12 693 GLU A O 1
ATOM 5257 N N . ARG A 1 694 ? -12.469 10.854 21.985 1.00 96.06 694 ARG A N 1
ATOM 5258 C CA . ARG A 1 694 ? -12.838 11.080 23.375 1.00 96.06 694 ARG A CA 1
ATOM 5259 C C . ARG A 1 694 ? -12.053 12.257 23.930 1.00 96.06 694 ARG A C 1
ATOM 5261 O O . ARG A 1 694 ? -10.830 12.225 24.026 1.00 96.06 694 ARG A O 1
ATOM 5268 N N . SER A 1 695 ? -12.784 13.285 24.353 1.00 95.44 695 SER A N 1
ATOM 5269 C CA . SER A 1 695 ? -12.222 14.440 25.047 1.00 95.44 695 SER A CA 1
ATOM 5270 C C . SER A 1 695 ? -12.606 14.436 26.519 1.00 95.44 695 SER A C 1
ATOM 5272 O O . SER A 1 695 ? -13.770 14.226 26.848 1.00 95.44 695 SER A O 1
ATOM 5274 N N . PHE A 1 696 ? -11.658 14.753 27.398 1.00 92.50 696 PHE A N 1
ATOM 5275 C CA . PHE A 1 696 ? -11.904 14.941 28.826 1.00 92.50 696 PHE A CA 1
ATOM 5276 C C . PHE A 1 696 ? -11.370 16.292 29.299 1.00 92.50 696 PHE A C 1
ATOM 5278 O O . PHE A 1 696 ? -10.281 16.712 28.905 1.00 92.50 696 PHE A O 1
ATOM 5285 N N . THR A 1 697 ? -12.120 16.942 30.194 1.00 90.06 697 THR A N 1
ATOM 5286 C CA . THR A 1 697 ? -11.754 18.228 30.799 1.00 90.06 697 THR A CA 1
ATOM 5287 C C . THR A 1 697 ? -12.063 18.232 32.293 1.00 90.06 697 THR A C 1
ATOM 5289 O O . THR A 1 697 ? -13.223 18.103 32.698 1.00 90.06 697 THR A O 1
ATOM 5292 N N . ALA A 1 698 ? -11.043 18.476 33.119 1.00 85.62 698 ALA A N 1
ATOM 5293 C CA . ALA A 1 698 ? -11.188 18.614 34.566 1.00 85.62 698 ALA A CA 1
ATOM 5294 C C . ALA A 1 698 ? -11.406 20.072 35.024 1.00 85.62 698 ALA A C 1
ATOM 5296 O O . ALA A 1 698 ? -10.989 21.036 34.380 1.00 85.62 698 ALA A O 1
ATOM 5297 N N . GLY A 1 699 ? -12.009 20.230 36.209 1.00 77.44 699 GLY A N 1
ATOM 5298 C CA . GLY A 1 699 ? -12.001 21.484 36.977 1.00 77.44 699 GLY A CA 1
ATOM 5299 C C . GLY A 1 699 ? -13.050 22.538 36.602 1.00 77.44 699 GLY A C 1
ATOM 5300 O O . GLY A 1 699 ? -13.159 23.542 37.305 1.00 77.44 699 GLY A O 1
ATOM 5301 N N . THR A 1 700 ? -13.853 22.317 35.561 1.00 72.25 700 THR A N 1
ATOM 5302 C CA . THR A 1 700 ? -14.929 23.232 35.149 1.00 72.25 700 THR A CA 1
ATOM 5303 C C . THR A 1 700 ? -16.302 22.639 35.540 1.00 72.25 700 THR A C 1
ATOM 5305 O O . THR A 1 700 ? -16.546 21.454 35.333 1.00 72.25 700 THR A O 1
ATOM 5308 N N . PRO A 1 701 ? -17.238 23.398 36.144 1.00 64.50 701 PRO A N 1
ATOM 5309 C CA . PRO A 1 701 ? -18.543 22.850 36.529 1.00 64.50 701 PRO A CA 1
ATOM 5310 C C . PRO A 1 701 ? -19.333 22.310 35.330 1.00 64.50 701 PRO A C 1
ATOM 5312 O O . PRO A 1 701 ? -19.506 23.012 34.337 1.00 64.50 701 PRO A O 1
ATOM 5315 N N . GLY A 1 702 ? -19.844 21.080 35.443 1.00 62.16 702 GLY A N 1
ATOM 5316 C CA . GLY A 1 702 ? -20.578 20.413 34.363 1.00 62.16 702 GLY A CA 1
ATOM 5317 C C . GLY A 1 702 ? -19.694 19.828 33.255 1.00 62.16 702 GLY A C 1
ATOM 5318 O O . GLY A 1 702 ? -20.229 19.476 32.207 1.00 62.16 702 GLY A O 1
ATOM 5319 N N . THR A 1 703 ? -18.372 19.731 33.460 1.00 65.75 703 THR A N 1
ATOM 5320 C CA . THR A 1 703 ? -17.463 19.049 32.527 1.00 65.75 703 THR A CA 1
ATOM 5321 C C . THR A 1 703 ? -17.268 17.579 32.860 1.00 65.75 703 THR A C 1
ATOM 5323 O O . THR A 1 703 ? -17.460 17.140 33.992 1.00 65.75 703 THR A O 1
ATOM 5326 N N . GLY A 1 704 ? -16.918 16.821 31.827 1.00 78.88 704 GLY A N 1
ATOM 5327 C CA . GLY A 1 704 ? -16.744 15.377 31.828 1.00 78.88 704 GLY A CA 1
ATOM 5328 C C . GLY A 1 704 ? -16.337 14.938 30.425 1.00 78.88 704 GLY A C 1
ATOM 5329 O O . GLY A 1 704 ? -15.841 15.754 29.643 1.00 78.88 704 GLY A O 1
ATOM 5330 N N . ASN A 1 705 ? -16.573 13.674 30.096 1.00 91.19 705 ASN A N 1
ATOM 5331 C CA . ASN A 1 705 ? -16.247 13.148 28.778 1.00 91.19 705 ASN A CA 1
ATOM 5332 C C . ASN A 1 705 ? -17.129 13.768 27.681 1.00 91.19 705 ASN A C 1
ATOM 5334 O O . ASN A 1 705 ? -18.344 13.914 27.840 1.00 91.19 705 ASN A O 1
ATOM 5338 N N . THR A 1 706 ? -16.514 14.134 26.558 1.00 94.69 706 THR A N 1
ATOM 5339 C CA . THR A 1 706 ? -17.190 14.435 25.295 1.00 94.69 706 THR A CA 1
ATOM 5340 C C . THR A 1 706 ? -16.798 13.392 24.267 1.00 94.69 706 THR A C 1
ATOM 5342 O O . THR A 1 706 ? -15.634 13.335 23.881 1.00 94.69 706 THR A O 1
ATOM 5345 N N . ILE A 1 707 ? -17.768 12.594 23.823 1.00 96.56 707 ILE A N 1
ATOM 5346 C CA . ILE A 1 707 ? -17.530 11.459 22.926 1.00 96.56 707 ILE A CA 1
ATOM 5347 C C . ILE A 1 707 ? -18.124 11.757 21.557 1.00 96.56 707 ILE A C 1
ATOM 5349 O O . ILE A 1 707 ? -19.317 12.062 21.435 1.00 96.56 707 ILE A O 1
ATOM 5353 N N . LYS A 1 708 ? -17.309 11.653 20.511 1.00 97.81 708 LYS A N 1
ATOM 5354 C CA . LYS A 1 708 ? -17.734 11.882 19.131 1.00 97.81 708 LYS A CA 1
ATOM 5355 C C . LYS A 1 708 ? -17.388 10.678 18.270 1.00 97.81 708 LYS A C 1
ATOM 5357 O O . LYS A 1 708 ? -16.253 10.218 18.262 1.00 97.81 708 LYS A O 1
ATOM 5362 N N . LEU A 1 709 ? -18.379 10.211 17.519 1.00 98.25 709 LEU A N 1
ATOM 5363 C CA . LEU A 1 709 ? -18.218 9.159 16.527 1.00 98.25 709 LEU A CA 1
ATOM 5364 C C . LEU A 1 709 ? -18.168 9.789 15.135 1.00 98.25 709 LEU A C 1
ATOM 5366 O O . LEU A 1 709 ? -19.091 10.514 14.740 1.00 98.25 709 LEU A O 1
ATOM 5370 N N . TYR A 1 710 ? -17.119 9.476 14.388 1.00 98.06 710 TYR A N 1
ATOM 5371 C CA . TYR A 1 710 ? -16.915 9.916 13.015 1.00 98.06 710 TYR A CA 1
ATOM 5372 C C . TYR A 1 710 ? -16.923 8.729 12.064 1.00 98.06 710 TYR A C 1
ATOM 5374 O O . TYR A 1 710 ? -16.544 7.621 12.427 1.00 98.06 710 TYR A O 1
ATOM 5382 N N . GLU A 1 711 ? -17.316 8.983 10.825 1.00 95.00 711 GLU A N 1
ATOM 5383 C CA . GLU A 1 711 ? -16.902 8.174 9.686 1.00 95.00 711 GLU A CA 1
ATOM 5384 C C . GLU A 1 711 ? -15.617 8.775 9.126 1.00 95.00 711 GLU A C 1
ATOM 5386 O O . GLU A 1 711 ? -15.510 9.999 8.998 1.00 95.00 711 GLU A O 1
ATOM 5391 N N . VAL A 1 712 ? -14.658 7.924 8.783 1.00 92.88 712 VAL A N 1
ATOM 5392 C CA . VAL A 1 712 ? -13.372 8.342 8.236 1.00 92.88 712 VAL A CA 1
ATOM 5393 C C . VAL A 1 712 ? -13.033 7.577 6.971 1.00 92.88 712 VAL A C 1
ATOM 5395 O O . VAL A 1 712 ? -13.409 6.416 6.795 1.00 92.88 712 VAL A O 1
ATOM 5398 N N . SER A 1 713 ? -12.311 8.253 6.088 1.00 84.31 713 SER A N 1
ATOM 5399 C CA . SER A 1 713 ? -11.881 7.738 4.801 1.00 84.31 713 SER A CA 1
ATOM 5400 C C . SER A 1 713 ? -10.378 7.863 4.645 1.00 84.31 713 SER A C 1
ATOM 5402 O O . SER A 1 713 ? -9.804 8.944 4.793 1.00 84.31 713 SER A O 1
ATOM 5404 N N . PHE A 1 714 ? -9.769 6.743 4.279 1.00 83.88 714 PHE A N 1
ATOM 5405 C CA . PHE A 1 714 ? -8.360 6.642 3.927 1.00 83.88 714 PHE A CA 1
ATOM 5406 C C . PHE A 1 714 ? -8.142 6.796 2.417 1.00 83.88 714 PHE A C 1
ATOM 5408 O O . PHE A 1 714 ? -7.005 6.831 1.951 1.00 83.88 714 PHE A O 1
ATOM 5415 N N . GLN A 1 715 ? -9.213 6.881 1.618 1.00 72.75 715 GLN A N 1
ATOM 5416 C CA . GLN A 1 715 ? -9.067 7.006 0.173 1.00 72.75 715 GLN A CA 1
ATOM 5417 C C . GLN A 1 715 ? -8.469 8.364 -0.196 1.00 72.75 715 GLN A C 1
ATOM 5419 O O . GLN A 1 715 ? -9.033 9.409 0.118 1.00 72.75 715 GLN A O 1
ATOM 5424 N N . GLY A 1 716 ? -7.338 8.327 -0.902 1.00 69.81 716 GLY A N 1
ATOM 5425 C CA . GLY A 1 716 ? -6.590 9.526 -1.280 1.00 69.81 716 GLY A CA 1
ATOM 5426 C C . GLY A 1 716 ? -5.779 10.144 -0.139 1.00 69.81 716 GLY A C 1
ATOM 5427 O O . GLY A 1 716 ? -5.168 11.183 -0.361 1.00 69.81 716 GLY A O 1
ATOM 5428 N N . ALA A 1 717 ? -5.755 9.535 1.052 1.00 81.12 717 ALA A N 1
ATOM 5429 C CA . ALA A 1 717 ? -4.855 9.963 2.114 1.00 81.12 717 ALA A CA 1
ATOM 5430 C C . ALA A 1 717 ? -3.404 9.645 1.725 1.00 81.12 717 ALA A C 1
ATOM 5432 O O . ALA A 1 717 ? -3.111 8.558 1.217 1.00 81.12 717 ALA A O 1
ATOM 5433 N N . THR A 1 718 ? -2.506 10.594 1.970 1.00 84.69 718 THR A N 1
ATOM 5434 C CA . THR A 1 718 ? -1.075 10.431 1.714 1.00 84.69 718 THR A CA 1
ATOM 5435 C C . THR A 1 718 ? -0.511 9.405 2.693 1.00 84.69 718 THR A C 1
ATOM 5437 O O . THR A 1 718 ? -0.731 9.515 3.901 1.00 84.69 718 THR A O 1
ATOM 5440 N N . ASP A 1 719 ? 0.214 8.410 2.179 1.00 85.75 719 ASP A N 1
ATOM 5441 C CA . ASP A 1 719 ? 1.051 7.565 3.029 1.00 85.75 719 ASP A CA 1
ATOM 5442 C C . ASP A 1 719 ? 2.163 8.439 3.623 1.00 85.75 719 ASP A C 1
ATOM 5444 O O . ASP A 1 719 ? 2.805 9.187 2.901 1.00 85.75 719 ASP A O 1
ATOM 5448 N N . ILE A 1 720 ? 2.355 8.398 4.935 1.00 92.69 720 ILE A N 1
ATOM 5449 C CA . ILE A 1 720 ? 3.360 9.174 5.672 1.00 92.69 720 ILE A CA 1
ATOM 5450 C C . ILE A 1 720 ? 4.398 8.269 6.347 1.00 92.69 720 ILE A C 1
ATOM 5452 O O . ILE A 1 720 ? 5.182 8.735 7.181 1.00 92.69 720 ILE A O 1
ATOM 5456 N N . SER A 1 721 ? 4.414 6.978 5.996 1.00 88.38 721 SER A N 1
ATOM 5457 C CA . SER A 1 721 ? 5.334 5.976 6.549 1.00 88.38 721 SER A CA 1
ATOM 5458 C C . SER A 1 721 ? 6.801 6.368 6.376 1.00 88.38 721 SER A C 1
ATOM 5460 O O . SER A 1 721 ? 7.632 6.086 7.239 1.00 88.38 721 SER A O 1
ATOM 5462 N N . PHE A 1 722 ? 7.102 7.113 5.315 1.00 82.69 722 PHE A N 1
ATOM 5463 C CA . PHE A 1 722 ? 8.433 7.594 4.965 1.00 82.69 722 PHE A CA 1
ATOM 5464 C C . PHE A 1 722 ? 8.912 8.830 5.736 1.00 82.69 722 PHE A C 1
ATOM 5466 O O . PHE A 1 722 ? 10.047 9.262 5.537 1.00 82.69 722 PHE A O 1
ATOM 5473 N N . PHE A 1 723 ? 8.084 9.411 6.609 1.00 87.56 723 PHE A N 1
ATOM 5474 C CA . PHE A 1 723 ? 8.483 10.530 7.462 1.00 87.56 723 PHE A CA 1
ATOM 5475 C C . PHE A 1 723 ? 8.708 10.070 8.904 1.00 87.56 723 PHE A C 1
ATOM 5477 O O . PHE A 1 723 ? 7.774 9.598 9.558 1.00 87.56 723 PHE A O 1
ATOM 5484 N N . ASP A 1 724 ? 9.909 10.282 9.442 1.00 90.38 724 ASP A N 1
ATOM 5485 C CA . ASP A 1 724 ? 10.206 10.040 10.866 1.00 90.38 724 ASP A CA 1
ATOM 5486 C C . ASP A 1 724 ? 9.636 11.121 11.787 1.00 90.38 724 ASP A C 1
ATOM 5488 O O . ASP A 1 724 ? 9.255 10.848 12.928 1.00 90.38 724 ASP A O 1
ATOM 5492 N N . SER A 1 725 ? 9.549 12.349 11.274 1.00 94.00 725 SER A N 1
ATOM 5493 C CA . SER A 1 725 ? 8.974 13.509 11.947 1.00 94.00 725 SER A CA 1
ATOM 5494 C C . SER A 1 725 ? 8.176 14.340 10.951 1.00 94.00 725 SER A C 1
ATOM 5496 O O . SER A 1 725 ? 8.673 14.702 9.889 1.00 94.00 725 SER A O 1
ATOM 5498 N N . LEU A 1 726 ? 6.945 14.692 11.315 1.00 94.25 726 LEU A N 1
ATOM 5499 C CA . LEU A 1 726 ? 6.135 15.654 10.562 1.00 94.25 726 LEU A CA 1
ATOM 5500 C C . LEU A 1 726 ? 6.526 17.112 10.849 1.00 94.25 726 LEU A C 1
ATOM 5502 O O . LEU A 1 726 ? 6.131 18.013 10.112 1.00 94.25 726 LEU A O 1
ATOM 5506 N N . SER A 1 727 ? 7.286 17.364 11.920 1.00 91.38 727 SER A N 1
ATOM 5507 C CA . SER A 1 727 ? 7.707 18.719 12.307 1.00 91.38 727 SER A CA 1
ATOM 5508 C C . SER A 1 727 ? 8.947 19.204 11.556 1.00 91.38 727 SER A C 1
ATOM 5510 O O . SER A 1 727 ? 9.226 20.400 11.571 1.00 91.38 727 SER A O 1
ATOM 5512 N N . THR A 1 728 ? 9.691 18.310 10.899 1.00 88.56 728 THR A N 1
ATOM 5513 C CA . THR A 1 728 ? 10.828 18.676 10.038 1.00 88.56 728 THR A CA 1
ATOM 5514 C C . THR A 1 728 ? 10.390 19.116 8.641 1.00 88.56 728 THR A C 1
ATOM 5516 O O . THR A 1 728 ? 11.181 19.722 7.919 1.00 88.56 728 THR A O 1
ATOM 5519 N N . LEU A 1 729 ? 9.137 18.848 8.262 1.00 89.88 729 LEU A N 1
ATOM 5520 C CA . LEU A 1 729 ? 8.584 19.244 6.974 1.00 89.88 729 LEU A CA 1
ATOM 5521 C C . LEU A 1 729 ? 8.389 20.758 6.895 1.00 89.88 729 LEU A C 1
ATOM 5523 O O . LEU A 1 729 ? 7.941 21.412 7.841 1.00 89.88 729 LEU A O 1
ATOM 5527 N N . THR A 1 730 ? 8.676 21.320 5.723 1.00 89.94 730 THR A N 1
ATOM 5528 C CA . THR A 1 730 ? 8.304 22.703 5.417 1.00 89.94 730 THR A CA 1
ATOM 5529 C C . THR A 1 730 ? 6.783 22.855 5.394 1.00 89.94 730 THR A C 1
ATOM 5531 O O . THR A 1 730 ? 6.036 21.893 5.219 1.00 89.94 730 THR A O 1
ATOM 5534 N N . SER A 1 731 ? 6.293 24.090 5.522 1.00 86.94 731 SER A N 1
ATOM 5535 C CA . SER A 1 731 ? 4.851 24.360 5.470 1.00 86.94 731 SER A CA 1
ATOM 5536 C C . SER A 1 731 ? 4.207 23.926 4.152 1.00 86.94 731 SER A C 1
ATOM 5538 O O . SER A 1 731 ? 3.064 23.492 4.168 1.00 86.94 731 SER A O 1
ATOM 5540 N N . THR A 1 732 ? 4.931 24.014 3.032 1.00 84.50 732 THR A N 1
ATOM 5541 C CA . THR A 1 732 ? 4.451 23.531 1.729 1.00 84.50 732 THR A CA 1
ATOM 5542 C C . THR A 1 732 ? 4.314 22.013 1.733 1.00 84.50 732 THR A C 1
ATOM 5544 O O . THR A 1 732 ? 3.209 21.522 1.551 1.00 84.50 732 THR A O 1
ATOM 5547 N N . GLN A 1 733 ? 5.381 21.284 2.080 1.00 84.38 733 GLN A N 1
ATOM 5548 C CA . GLN A 1 733 ? 5.360 19.814 2.136 1.00 84.38 733 GLN A CA 1
ATOM 5549 C C . GLN A 1 733 ? 4.268 19.283 3.068 1.00 84.38 733 GLN A C 1
ATOM 5551 O O . GLN A 1 733 ? 3.595 18.307 2.762 1.00 84.38 733 GLN A O 1
ATOM 5556 N N . LEU A 1 734 ? 4.072 19.936 4.214 1.00 87.81 734 LEU A N 1
ATOM 5557 C CA . LEU A 1 734 ? 3.034 19.545 5.158 1.00 87.81 734 LEU A CA 1
ATOM 5558 C C . LEU A 1 734 ? 1.616 19.810 4.625 1.00 87.81 734 LEU A C 1
ATOM 5560 O O . LEU A 1 734 ? 0.701 19.068 4.967 1.00 87.81 734 LEU A O 1
ATOM 5564 N N . ASN A 1 735 ? 1.426 20.849 3.807 1.00 86.62 735 ASN A N 1
ATOM 5565 C CA . ASN A 1 735 ? 0.147 21.126 3.146 1.00 86.62 735 ASN A CA 1
ATOM 5566 C C . ASN A 1 735 ? -0.133 20.166 1.979 1.00 86.62 735 ASN A C 1
ATOM 5568 O O . ASN A 1 735 ? -1.298 19.978 1.637 1.00 86.62 735 ASN A O 1
ATOM 5572 N N . ASP A 1 736 ? 0.908 19.567 1.395 1.00 83.69 736 ASP A N 1
ATOM 5573 C CA . ASP A 1 736 ? 0.784 18.552 0.343 1.00 83.69 736 ASP A CA 1
ATOM 5574 C C . ASP A 1 736 ? 0.393 17.172 0.909 1.00 83.69 736 ASP A C 1
ATOM 5576 O O . ASP A 1 736 ? -0.087 16.306 0.176 1.00 83.69 736 ASP A O 1
ATOM 5580 N N . ILE A 1 737 ? 0.545 16.961 2.224 1.00 89.25 737 ILE A N 1
ATOM 5581 C CA . ILE A 1 737 ? 0.022 15.772 2.903 1.00 89.25 737 ILE A CA 1
ATOM 5582 C C . ILE A 1 737 ? -1.497 15.891 3.004 1.00 89.25 737 ILE A C 1
ATOM 5584 O O . ILE A 1 737 ? -2.031 16.723 3.738 1.00 89.25 737 ILE A O 1
ATOM 5588 N N . GLN A 1 738 ? -2.197 14.987 2.327 1.00 87.50 738 GLN A N 1
ATOM 5589 C CA . GLN A 1 738 ? -3.635 14.818 2.450 1.00 87.50 738 GLN A CA 1
ATOM 5590 C C . GLN A 1 738 ? -3.932 13.927 3.671 1.00 87.50 738 GLN A C 1
ATOM 5592 O O . GLN A 1 738 ? -3.687 12.718 3.611 1.00 87.50 738 GLN A O 1
ATOM 5597 N N . PRO A 1 739 ? -4.457 14.470 4.788 1.00 94.25 739 PRO A N 1
ATOM 5598 C CA . PRO A 1 739 ? -4.854 13.649 5.924 1.00 94.25 739 PRO A CA 1
ATOM 5599 C C . PRO A 1 739 ? -6.089 12.814 5.581 1.00 94.25 739 PRO A C 1
ATOM 5601 O O . PRO A 1 739 ? -6.835 13.125 4.643 1.00 94.25 739 PRO A O 1
ATOM 5604 N N . VAL A 1 740 ? -6.344 11.791 6.397 1.00 92.69 740 VAL A N 1
ATOM 5605 C CA . VAL A 1 740 ? -7.610 11.049 6.364 1.00 92.69 740 VAL A CA 1
ATOM 5606 C C . VAL A 1 740 ? -8.793 12.010 6.495 1.00 92.69 740 VAL A C 1
ATOM 5608 O O . VAL A 1 740 ? -8.799 12.926 7.325 1.00 92.69 740 VAL A O 1
ATOM 5611 N N . GLN A 1 741 ? -9.806 11.819 5.655 1.00 87.56 741 GLN A N 1
ATOM 5612 C CA . GLN A 1 741 ? -11.002 12.655 5.688 1.00 87.56 741 GLN A CA 1
ATOM 5613 C C . GLN A 1 741 ? -11.929 12.165 6.795 1.00 87.56 741 GLN A C 1
ATOM 5615 O O . GLN A 1 741 ? -12.106 10.959 6.949 1.00 87.56 741 GLN A O 1
ATOM 5620 N N . LYS A 1 742 ? -12.551 13.084 7.541 1.00 91.88 742 LYS A N 1
ATOM 5621 C CA . LYS A 1 742 ? -13.476 12.740 8.628 1.00 91.88 742 LYS A CA 1
ATOM 5622 C C . LYS A 1 742 ? -14.801 13.488 8.531 1.00 91.88 742 LYS A C 1
ATOM 5624 O O . LYS A 1 742 ? -14.833 14.681 8.232 1.00 91.88 742 LYS A O 1
ATOM 5629 N N . ARG A 1 743 ? -15.895 12.791 8.842 1.00 90.25 743 ARG A N 1
ATOM 5630 C CA . ARG A 1 743 ? -17.268 13.309 8.891 1.00 90.25 743 ARG A CA 1
ATOM 5631 C C . ARG A 1 743 ? -17.908 12.931 10.220 1.00 90.25 743 ARG A C 1
ATOM 5633 O O . ARG A 1 743 ? -18.041 11.751 10.530 1.00 90.25 743 ARG A O 1
ATOM 5640 N N . LEU A 1 744 ? -18.335 13.924 11.003 1.00 94.69 744 LEU A N 1
ATOM 5641 C CA . LEU A 1 744 ? -19.028 13.675 12.271 1.00 94.69 744 LEU A CA 1
ATOM 5642 C C . LEU A 1 744 ? -20.366 12.974 12.008 1.00 94.69 744 LEU A C 1
ATOM 5644 O O . LEU A 1 744 ? -21.192 13.490 11.254 1.00 94.69 744 LEU A O 1
ATOM 5648 N N . LEU A 1 745 ? -20.591 11.830 12.655 1.00 94.00 745 LEU A N 1
ATOM 5649 C CA . LEU A 1 745 ? -21.869 11.118 12.612 1.00 94.00 745 LEU A CA 1
ATOM 5650 C C . LEU A 1 745 ? -22.750 11.503 13.796 1.00 94.00 745 LEU A C 1
ATOM 5652 O O . LEU A 1 745 ? -23.915 11.851 13.618 1.00 94.00 745 LEU A O 1
ATOM 5656 N N . ILE A 1 746 ? -22.193 11.449 15.007 1.00 95.38 746 ILE A N 1
ATOM 5657 C CA . ILE A 1 746 ? -22.915 11.786 16.232 1.00 95.38 746 ILE A CA 1
ATOM 5658 C C . ILE A 1 746 ? -21.953 12.269 17.321 1.00 95.38 746 ILE A C 1
ATOM 5660 O O . ILE A 1 746 ? -20.888 11.699 17.540 1.00 95.38 746 ILE A O 1
ATOM 5664 N N . ASN A 1 747 ? -22.354 13.322 18.032 1.00 96.06 747 ASN A N 1
ATOM 5665 C CA . ASN A 1 747 ? -21.782 13.689 19.325 1.00 96.06 747 ASN A CA 1
ATOM 5666 C C . ASN A 1 747 ? -22.661 13.057 20.411 1.00 96.06 747 ASN A C 1
ATOM 5668 O O . ASN A 1 747 ? -23.815 13.469 20.567 1.00 96.06 747 ASN A O 1
ATOM 5672 N N . LEU A 1 748 ? -22.155 12.063 21.143 1.00 95.06 748 LEU A N 1
ATOM 5673 C CA . LEU A 1 748 ? -22.963 11.298 22.099 1.00 95.06 748 LEU A CA 1
ATOM 5674 C C . LEU A 1 748 ? -23.477 12.163 23.253 1.00 95.06 748 LEU A C 1
ATOM 5676 O O . LEU A 1 748 ? -24.526 11.864 23.818 1.00 95.06 748 LEU A O 1
ATOM 5680 N N . ASN A 1 749 ? -22.825 13.283 23.567 1.00 90.75 749 ASN A N 1
ATOM 5681 C CA . ASN A 1 749 ? -23.303 14.205 24.600 1.00 90.75 749 ASN A CA 1
ATOM 5682 C C . ASN A 1 749 ? -24.664 14.816 24.236 1.00 90.75 749 ASN A C 1
ATOM 5684 O O . ASN A 1 749 ? -25.427 15.194 25.124 1.00 90.75 749 ASN A O 1
ATOM 5688 N N . SER A 1 750 ? -25.015 14.860 22.945 1.00 92.31 750 SER A N 1
ATOM 5689 C CA . SER A 1 750 ? -26.339 15.303 22.492 1.00 92.31 750 SER A CA 1
ATOM 5690 C C . SER A 1 750 ? -27.479 14.367 22.915 1.00 92.31 750 SER A C 1
ATOM 5692 O O . SER A 1 750 ? -28.635 14.793 22.936 1.00 92.31 750 SER A O 1
ATOM 5694 N N . LEU A 1 751 ? -27.169 13.127 23.316 1.00 90.81 751 LEU A N 1
ATOM 5695 C CA . LEU A 1 751 ? -28.152 12.165 23.817 1.00 90.81 751 LEU A CA 1
ATOM 5696 C C . LEU A 1 751 ? -28.727 12.563 25.183 1.00 90.81 751 LEU A C 1
ATOM 5698 O O . LEU A 1 751 ? -29.814 12.110 25.528 1.00 90.81 751 LEU A O 1
ATOM 5702 N N . ASN A 1 752 ? -28.029 13.415 25.951 1.00 89.62 752 ASN A N 1
ATOM 5703 C CA . ASN A 1 752 ? -28.449 13.877 27.282 1.00 89.62 752 ASN A CA 1
ATOM 5704 C C . ASN A 1 752 ? -28.899 12.732 28.212 1.00 89.62 752 ASN A C 1
ATOM 5706 O O . ASN A 1 752 ? -29.930 12.822 28.884 1.00 89.62 752 ASN A O 1
ATOM 5710 N N . LEU A 1 753 ? -28.134 11.635 28.231 1.00 89.75 753 LEU A N 1
ATOM 5711 C CA . LEU A 1 753 ? -28.434 10.473 29.065 1.00 89.75 753 LEU A CA 1
ATOM 5712 C C . LEU A 1 753 ? -28.456 10.885 30.541 1.00 89.75 753 LEU A C 1
ATOM 5714 O O . LEU A 1 753 ? -27.552 11.568 31.018 1.00 89.75 753 LEU A O 1
ATOM 5718 N N . SER A 1 754 ? -29.468 10.441 31.289 1.00 87.31 754 SER A N 1
ATOM 5719 C CA . SER A 1 754 ? -29.643 10.811 32.704 1.00 87.31 754 SER A CA 1
ATOM 5720 C C . SER A 1 754 ? -28.493 10.361 33.609 1.00 87.31 754 SER A C 1
ATOM 5722 O O . SER A 1 754 ? -28.331 10.882 34.707 1.00 87.31 754 SER A O 1
ATOM 5724 N N . THR A 1 755 ? -27.730 9.368 33.162 1.00 86.94 755 THR A N 1
ATOM 5725 C CA . THR A 1 755 ? -26.553 8.809 33.835 1.00 86.94 755 THR A CA 1
ATOM 5726 C C . THR A 1 755 ? -25.264 9.560 33.500 1.00 86.94 755 THR A C 1
ATOM 5728 O O . THR A 1 755 ? -24.270 9.369 34.187 1.00 86.94 755 THR A O 1
ATOM 5731 N N . GLY A 1 756 ? -25.271 10.406 32.465 1.00 89.38 756 GLY A N 1
ATOM 5732 C CA . GLY A 1 756 ? -24.054 10.916 31.837 1.00 89.38 756 GLY A CA 1
ATOM 5733 C C . GLY A 1 756 ? -23.365 9.877 30.941 1.00 89.38 756 GLY A C 1
ATOM 5734 O O . GLY A 1 756 ? -23.888 8.780 30.718 1.00 89.38 756 GLY A O 1
ATOM 5735 N N . LEU A 1 757 ? -22.203 10.262 30.414 1.00 92.06 757 LEU A N 1
ATOM 5736 C CA . LEU A 1 757 ? -21.274 9.408 29.668 1.00 92.06 757 LEU A CA 1
ATOM 5737 C C . LEU A 1 757 ? -19.994 9.244 30.490 1.00 92.06 757 LEU A C 1
ATOM 5739 O O . LEU A 1 757 ? -19.517 10.232 31.056 1.00 92.06 757 LEU A O 1
ATOM 5743 N N . ASP A 1 758 ? -19.444 8.032 30.525 1.00 92.50 758 ASP A N 1
ATOM 5744 C CA . ASP A 1 758 ? -18.124 7.767 31.118 1.00 92.50 758 ASP A CA 1
ATOM 5745 C C . ASP A 1 758 ? -17.026 7.711 30.034 1.00 92.50 758 ASP A C 1
ATOM 5747 O O . ASP A 1 758 ? -17.221 8.265 28.946 1.00 92.50 758 ASP A O 1
ATOM 5751 N N . ASN A 1 759 ? -15.858 7.139 30.341 1.00 93.69 759 ASN A N 1
ATOM 5752 C CA . ASN A 1 759 ? -14.669 7.055 29.484 1.00 93.69 759 ASN A CA 1
ATOM 5753 C C . ASN A 1 759 ? -14.892 6.085 28.301 1.00 93.69 759 ASN A C 1
ATOM 5755 O O . ASN A 1 759 ? -14.295 5.021 28.231 1.00 93.69 759 ASN A O 1
ATOM 5759 N N . VAL A 1 760 ? -15.859 6.380 27.422 1.00 96.75 760 VAL A N 1
ATOM 5760 C CA . VAL A 1 760 ? -16.189 5.526 26.266 1.00 96.75 760 VAL A CA 1
ATOM 5761 C C . VAL A 1 760 ? -15.039 5.573 25.275 1.00 96.75 760 VAL A C 1
ATOM 5763 O O . VAL A 1 760 ? -14.750 6.639 24.726 1.00 96.75 760 VAL A O 1
ATOM 5766 N N . GLU A 1 761 ? -14.432 4.421 25.031 1.00 94.88 761 GLU A N 1
ATOM 5767 C CA . GLU A 1 761 ? -13.189 4.356 24.271 1.00 94.88 761 GLU A CA 1
ATOM 5768 C C . GLU A 1 761 ? -13.069 3.154 23.342 1.00 94.88 761 GLU A C 1
ATOM 5770 O O . GLU A 1 761 ? -12.347 3.283 22.373 1.00 94.88 761 GLU A O 1
ATOM 5775 N N . GLY A 1 762 ? -13.884 2.101 23.487 1.00 97.69 762 GLY A N 1
ATOM 5776 C CA . GLY A 1 762 ? -13.925 0.993 22.522 1.00 97.69 762 GLY A CA 1
ATOM 5777 C C . GLY A 1 762 ? -15.222 0.933 21.712 1.00 97.69 762 GLY A C 1
ATOM 5778 O O . GLY A 1 762 ? -16.301 1.226 22.244 1.00 97.69 762 GLY A O 1
ATOM 5779 N N . LEU A 1 763 ? -15.166 0.488 20.449 1.00 97.94 763 LEU A N 1
ATOM 5780 C CA . LEU A 1 763 ? -16.348 0.184 19.633 1.00 97.94 763 LEU A CA 1
ATOM 5781 C C . LEU A 1 763 ? -16.225 -1.070 18.755 1.00 97.94 763 LEU A C 1
ATOM 5783 O O . LEU A 1 763 ? -15.178 -1.422 18.233 1.00 97.94 763 LEU A O 1
ATOM 5787 N N . THR A 1 764 ? -17.360 -1.717 18.488 1.00 98.25 764 THR A N 1
ATOM 5788 C CA . THR A 1 764 ? -17.444 -2.816 17.519 1.00 98.25 764 THR A CA 1
ATOM 5789 C C . THR A 1 764 ? -18.821 -2.921 16.874 1.00 98.25 764 THR A C 1
ATOM 5791 O O . THR A 1 764 ? -19.807 -2.382 17.378 1.00 98.25 764 THR A O 1
ATOM 5794 N N . PHE A 1 765 ? -18.930 -3.647 15.763 1.00 96.75 765 PHE A N 1
ATOM 5795 C CA . PHE A 1 765 ? -20.237 -4.044 15.244 1.00 96.75 765 PHE A CA 1
ATOM 5796 C C . PHE A 1 765 ? -20.846 -5.158 16.094 1.00 96.75 765 PHE A C 1
ATOM 5798 O O . PHE A 1 765 ? -20.139 -5.950 16.694 1.00 96.75 765 PHE A O 1
ATOM 5805 N N . GLY A 1 766 ? -22.171 -5.261 16.121 1.00 95.19 766 GLY A N 1
ATOM 5806 C CA . GLY A 1 766 ? -22.870 -6.435 16.651 1.00 95.19 766 GLY A CA 1
ATOM 5807 C C . GLY A 1 766 ? -23.711 -7.148 15.589 1.00 95.19 766 GLY A C 1
ATOM 5808 O O . GLY A 1 766 ? -23.495 -6.961 14.387 1.00 95.19 766 GLY A O 1
ATOM 5809 N N . PRO A 1 767 ? -24.684 -7.981 15.988 1.00 93.75 767 PRO A N 1
ATOM 5810 C CA . PRO A 1 767 ? -25.663 -8.516 15.052 1.00 93.75 767 PRO A CA 1
ATOM 5811 C C . PRO A 1 767 ? -26.534 -7.403 14.441 1.00 93.75 767 PRO A C 1
ATOM 5813 O O . PRO A 1 767 ? -26.608 -6.274 14.924 1.00 93.75 767 PRO A O 1
ATOM 5816 N N . LYS A 1 768 ? -27.222 -7.722 13.341 1.00 92.81 768 LYS A N 1
ATOM 5817 C CA . LYS A 1 768 ? -28.242 -6.824 12.787 1.00 92.81 768 LYS A CA 1
ATOM 5818 C C . LYS A 1 768 ? -29.392 -6.662 13.783 1.00 92.81 768 LYS A C 1
ATOM 5820 O O . LYS A 1 768 ? -29.845 -7.645 14.369 1.00 92.81 768 LYS A O 1
ATOM 5825 N N . LEU A 1 769 ? -29.886 -5.436 13.918 1.00 90.44 769 LEU A N 1
ATOM 5826 C CA . LEU A 1 769 ? -31.109 -5.129 14.650 1.00 90.44 769 LEU A CA 1
ATOM 5827 C C . LEU A 1 769 ? -32.326 -5.717 13.920 1.00 90.44 769 LEU A C 1
ATOM 5829 O O . LEU A 1 769 ? -32.267 -6.048 12.733 1.00 90.44 769 LEU A O 1
ATOM 5833 N N . ALA A 1 770 ? -33.456 -5.825 14.621 1.00 88.44 770 ALA A N 1
ATOM 5834 C CA . ALA A 1 770 ? -34.683 -6.415 14.076 1.00 88.44 770 ALA A CA 1
ATOM 5835 C C . ALA A 1 770 ? -35.243 -5.669 12.845 1.00 88.44 770 ALA A C 1
ATOM 5837 O O . ALA A 1 770 ? -35.963 -6.261 12.044 1.00 88.44 770 ALA A O 1
ATOM 5838 N N . ASP A 1 771 ? -34.910 -4.386 12.692 1.00 85.62 771 ASP A N 1
ATOM 5839 C CA . ASP A 1 771 ? -35.278 -3.540 11.552 1.00 85.62 771 ASP A CA 1
ATOM 5840 C C . ASP A 1 771 ? -34.275 -3.613 10.379 1.00 85.62 771 ASP A C 1
ATOM 5842 O O . ASP A 1 771 ? -34.493 -2.988 9.343 1.00 85.62 771 ASP A O 1
ATOM 5846 N N . GLY A 1 772 ? -33.199 -4.398 10.513 1.00 88.19 772 GLY A N 1
ATOM 5847 C CA . GLY A 1 772 ? -32.156 -4.583 9.503 1.00 88.19 772 GLY A CA 1
ATOM 5848 C C . GLY A 1 772 ? -30.956 -3.639 9.630 1.00 88.19 772 GLY A C 1
ATOM 5849 O O . GLY A 1 772 ? -29.949 -3.860 8.945 1.00 88.19 772 GLY A O 1
ATOM 5850 N N . ARG A 1 773 ? -31.005 -2.635 10.519 1.00 93.25 773 ARG A N 1
ATOM 5851 C CA . ARG A 1 773 ? -29.856 -1.757 10.790 1.00 93.25 773 ARG A CA 1
ATOM 5852 C C . ARG A 1 773 ? -28.694 -2.533 11.399 1.00 93.25 773 ARG A C 1
ATOM 5854 O O . ARG A 1 773 ? -28.863 -3.559 12.056 1.00 93.25 773 ARG A O 1
ATOM 5861 N N . GLN A 1 774 ? -27.478 -2.059 11.156 1.00 95.12 774 GLN A N 1
ATOM 5862 C CA . GLN A 1 774 ? -26.273 -2.595 11.780 1.00 95.12 774 GLN A CA 1
ATOM 5863 C C . GLN A 1 774 ? -26.161 -2.076 13.214 1.00 95.12 774 GLN A C 1
ATOM 5865 O O . GLN A 1 774 ? -26.122 -0.864 13.397 1.00 95.12 774 GLN A O 1
ATOM 5870 N N . SER A 1 775 ? -26.065 -2.944 14.226 1.00 95.81 775 SER A N 1
ATOM 5871 C CA . SER A 1 775 ? -25.761 -2.458 15.574 1.00 95.81 775 SER A CA 1
ATOM 5872 C C . SER A 1 775 ? -24.276 -2.095 15.698 1.00 95.81 775 SER A C 1
ATOM 5874 O O . SER A 1 775 ? -23.419 -2.790 15.140 1.00 95.81 775 SER A O 1
ATOM 5876 N N . ILE A 1 776 ? -23.985 -1.051 16.469 1.00 97.25 776 ILE A N 1
ATOM 5877 C CA . ILE A 1 776 ? -22.649 -0.648 16.921 1.00 97.25 776 ILE A CA 1
ATOM 5878 C C . ILE A 1 776 ? -22.683 -0.660 18.451 1.00 97.25 776 ILE A C 1
ATOM 5880 O O . ILE A 1 776 ? -23.535 -0.003 19.045 1.00 97.25 776 ILE A O 1
ATOM 5884 N N . LEU A 1 777 ? -21.801 -1.427 19.080 1.00 97.31 777 LEU A N 1
ATOM 5885 C CA . LEU A 1 777 ? -21.654 -1.510 20.529 1.00 97.31 777 LEU A CA 1
ATOM 5886 C C . LEU A 1 777 ? -20.423 -0.706 20.944 1.00 97.31 777 LEU A C 1
ATOM 5888 O O . LEU A 1 777 ? -19.385 -0.841 20.305 1.00 97.31 777 LEU A O 1
ATOM 5892 N N . LEU A 1 778 ? -20.541 0.105 21.995 1.00 97.88 778 LEU A N 1
ATOM 5893 C CA . LEU A 1 778 ? -19.424 0.843 22.584 1.00 97.88 778 LEU A CA 1
ATOM 5894 C C . LEU A 1 778 ? -19.231 0.442 24.046 1.00 97.88 778 LEU A C 1
ATOM 5896 O O . LEU A 1 778 ? -20.219 0.147 24.723 1.00 97.88 778 LEU A O 1
ATOM 5900 N N . VAL A 1 779 ? -17.988 0.457 24.520 1.00 97.88 779 VAL A N 1
ATOM 5901 C CA . VAL A 1 779 ? -17.611 0.157 25.910 1.00 97.88 779 VAL A CA 1
ATOM 5902 C C . VAL A 1 779 ? -16.894 1.348 26.538 1.00 97.88 779 VAL A C 1
ATOM 5904 O O . VAL A 1 779 ? -16.242 2.118 25.832 1.00 97.88 779 VAL A O 1
ATOM 5907 N N . SER A 1 780 ? -17.047 1.515 27.852 1.00 97.44 780 SER A N 1
ATOM 5908 C CA . SER A 1 780 ? -16.284 2.497 28.615 1.00 97.44 780 SER A CA 1
ATOM 5909 C C . SER A 1 780 ? -15.376 1.862 29.647 1.00 97.44 780 SER A C 1
ATOM 5911 O O . SER A 1 780 ? -15.762 0.937 30.378 1.00 97.44 780 SER A O 1
ATOM 5913 N N . ASP A 1 781 ? -14.223 2.485 29.784 1.00 95.44 781 ASP A N 1
ATOM 5914 C CA . ASP A 1 781 ? -13.349 2.305 30.911 1.00 95.44 781 ASP A CA 1
ATOM 5915 C C . ASP A 1 781 ? -13.860 3.106 32.123 1.00 95.44 781 ASP A C 1
ATOM 5917 O O . ASP A 1 781 ? -14.472 4.170 32.026 1.00 95.44 781 ASP A O 1
ATOM 5921 N N . ASN A 1 782 ? -13.683 2.526 33.302 1.00 95.19 782 ASN A N 1
ATOM 5922 C CA . ASN A 1 782 ? -14.026 3.128 34.580 1.00 95.19 782 ASN A CA 1
ATOM 5923 C C . ASN A 1 782 ? -12.788 3.502 35.410 1.00 95.19 782 ASN A C 1
ATOM 5925 O O . ASN A 1 782 ? -12.949 3.870 36.575 1.00 95.19 782 ASN A O 1
ATOM 5929 N N . ASN A 1 783 ? -11.577 3.348 34.865 1.00 93.62 783 ASN A N 1
ATOM 5930 C CA . ASN A 1 783 ? -10.269 3.526 35.493 1.00 93.62 783 ASN A CA 1
ATOM 5931 C C . ASN A 1 783 ? -10.126 2.787 36.845 1.00 93.62 783 ASN A C 1
ATOM 5933 O O . ASN A 1 783 ? -9.359 3.197 37.720 1.00 93.62 783 ASN A O 1
ATOM 5937 N N . PHE A 1 784 ? -10.957 1.768 37.102 1.00 95.81 784 PHE A N 1
ATOM 5938 C CA . PHE A 1 784 ? -11.167 1.172 38.430 1.00 95.81 784 PHE A CA 1
ATOM 5939 C C . PHE A 1 784 ? -11.442 2.205 39.549 1.00 95.81 784 PHE A C 1
ATOM 5941 O O . PHE A 1 784 ? -11.187 1.962 40.734 1.00 95.81 784 PHE A O 1
ATOM 5948 N N . ASN A 1 785 ? -12.021 3.356 39.197 1.00 93.19 785 ASN A N 1
ATOM 5949 C CA . ASN A 1 785 ? -12.308 4.466 40.095 1.00 93.19 785 ASN A CA 1
ATOM 5950 C C . ASN A 1 785 ? -13.764 4.435 40.597 1.00 93.19 785 ASN A C 1
ATOM 5952 O O . ASN A 1 785 ? -14.718 4.277 39.835 1.00 93.19 785 ASN A O 1
ATOM 5956 N N . GLY A 1 786 ? -13.957 4.623 41.907 1.00 91.69 786 GLY A N 1
ATOM 5957 C CA . GLY A 1 786 ? -15.276 4.604 42.549 1.00 91.69 786 GLY A CA 1
ATOM 5958 C C . GLY A 1 786 ? -16.222 5.747 42.152 1.00 91.69 786 GLY A C 1
ATOM 5959 O O . GLY A 1 786 ? -17.395 5.698 42.518 1.00 91.69 786 GLY A O 1
ATOM 5960 N N . THR A 1 787 ? -15.744 6.773 41.439 1.00 89.50 787 THR A N 1
ATOM 5961 C CA . THR A 1 787 ? -16.589 7.848 40.882 1.00 89.50 787 THR A CA 1
ATOM 5962 C C . THR A 1 787 ? -17.005 7.619 39.429 1.00 89.50 787 THR A C 1
ATOM 5964 O O . THR A 1 787 ? -17.754 8.433 38.895 1.00 89.50 787 THR A O 1
ATOM 5967 N N . GLN A 1 788 ? -16.511 6.553 38.802 1.00 93.12 788 GLN A N 1
ATOM 5968 C CA . GLN A 1 788 ? -16.788 6.170 37.418 1.00 93.12 788 GLN A CA 1
ATOM 5969 C C . GLN A 1 788 ? -17.574 4.852 37.375 1.00 93.12 788 GLN A C 1
ATOM 5971 O O . GLN A 1 788 ? -17.819 4.218 38.407 1.00 93.12 788 GLN A O 1
ATOM 5976 N N . PHE A 1 789 ? -18.011 4.454 36.186 1.00 94.81 789 PHE A N 1
ATOM 5977 C CA . PHE A 1 789 ? -18.746 3.225 35.926 1.00 94.81 789 PHE A CA 1
ATOM 5978 C C . PHE A 1 789 ? -18.413 2.655 34.545 1.00 94.81 789 PHE A C 1
ATOM 5980 O O . PHE A 1 789 ? -18.053 3.374 33.620 1.00 94.81 789 PHE A O 1
ATOM 5987 N N . THR A 1 790 ? -18.569 1.339 34.390 1.00 96.12 790 THR A N 1
ATOM 5988 C CA . THR A 1 790 ? -18.471 0.696 33.074 1.00 96.12 790 THR A CA 1
ATOM 5989 C C . THR A 1 790 ? -19.812 0.834 32.367 1.00 96.12 790 THR A C 1
ATOM 5991 O O . THR A 1 790 ? -20.850 0.455 32.912 1.00 96.12 790 THR A O 1
ATOM 5994 N N . GLN A 1 791 ? -19.796 1.360 31.150 1.00 94.81 791 GLN A N 1
ATOM 5995 C CA . GLN A 1 791 ? -20.961 1.633 30.322 1.00 94.81 791 GLN A CA 1
ATOM 5996 C C . GLN A 1 791 ? -20.873 0.808 29.039 1.00 94.81 791 GLN A C 1
ATOM 5998 O O . GLN A 1 791 ? -19.831 0.764 28.392 1.00 94.81 791 GLN A O 1
ATOM 6003 N N . ILE A 1 792 ? -21.979 0.173 28.656 1.00 95.50 792 ILE A N 1
ATOM 6004 C CA . ILE A 1 792 ? -22.131 -0.477 27.354 1.00 95.50 792 ILE A CA 1
ATOM 6005 C C . ILE A 1 792 ? -23.260 0.221 26.615 1.00 95.50 792 ILE A C 1
ATOM 6007 O O . ILE A 1 792 ? -24.409 0.171 27.048 1.00 95.50 792 ILE A O 1
ATOM 6011 N N . LEU A 1 793 ? -22.934 0.884 25.508 1.00 94.94 793 LEU A N 1
ATOM 6012 C CA . LEU A 1 793 ? -23.873 1.636 24.674 1.00 94.94 793 LEU A CA 1
ATOM 6013 C C . LEU A 1 793 ? -24.157 0.856 23.394 1.00 94.94 793 LEU A C 1
ATOM 6015 O O . LEU A 1 793 ? -23.278 0.193 22.854 1.00 94.94 793 LEU A O 1
ATOM 6019 N N . THR A 1 794 ? -25.377 0.950 22.874 1.00 95.19 794 THR A N 1
ATOM 6020 C CA . THR A 1 794 ? -25.735 0.407 21.560 1.00 95.19 794 THR A CA 1
ATOM 6021 C C . THR A 1 794 ? -26.311 1.508 20.683 1.00 95.19 794 THR A C 1
ATOM 6023 O O . THR A 1 794 ? -27.238 2.214 21.086 1.00 95.19 794 THR A O 1
ATOM 6026 N N . LEU A 1 795 ? -25.779 1.622 19.469 1.00 95.25 795 LEU A N 1
ATOM 6027 C CA . LEU A 1 795 ? -26.319 2.429 18.382 1.00 95.25 795 LEU A CA 1
ATOM 6028 C C . LEU A 1 795 ? -26.806 1.522 17.242 1.00 95.25 795 LEU A C 1
ATOM 6030 O O . LEU A 1 795 ? -26.315 0.406 17.078 1.00 95.25 795 LEU A O 1
ATOM 6034 N N . GLY A 1 796 ? -27.739 2.009 16.431 1.00 94.56 796 GLY A N 1
ATOM 6035 C CA . GLY A 1 796 ? -28.182 1.385 15.189 1.00 94.56 796 GLY A CA 1
ATOM 6036 C C . GLY A 1 796 ? -27.832 2.262 13.993 1.00 94.56 796 GLY A C 1
ATOM 6037 O O . GLY A 1 796 ? -28.210 3.433 13.965 1.00 94.56 796 GLY A O 1
ATOM 6038 N N . ALA A 1 797 ? -27.148 1.696 13.001 1.00 94.12 797 ALA A N 1
ATOM 6039 C CA . ALA A 1 797 ? -26.649 2.397 11.825 1.00 94.12 797 ALA A CA 1
ATOM 6040 C C . ALA A 1 797 ? -27.185 1.818 10.505 1.00 94.12 797 ALA A C 1
ATOM 6042 O O . ALA A 1 797 ? -27.174 0.604 10.282 1.00 94.12 797 ALA A O 1
ATOM 6043 N N . ASP A 1 798 ? -27.599 2.704 9.601 1.00 89.94 798 ASP A N 1
ATOM 6044 C CA . ASP A 1 798 ? -27.928 2.374 8.214 1.00 89.94 798 ASP A CA 1
ATOM 6045 C C . ASP A 1 798 ? -26.655 2.408 7.369 1.00 89.94 798 ASP A C 1
ATOM 6047 O O . ASP A 1 798 ? -26.134 3.481 7.061 1.00 89.94 798 ASP A O 1
ATOM 6051 N N . ILE A 1 799 ? -26.150 1.230 6.998 1.00 87.69 799 ILE A N 1
ATOM 6052 C CA . ILE A 1 799 ? -24.962 1.103 6.147 1.00 87.69 799 ILE A CA 1
ATOM 6053 C C . ILE A 1 799 ? -25.401 0.893 4.699 1.00 87.69 799 ILE A C 1
ATOM 6055 O O . ILE A 1 799 ? -26.033 -0.117 4.379 1.00 87.69 799 ILE A O 1
ATOM 6059 N N . THR A 1 800 ? -25.036 1.828 3.824 1.00 82.19 800 THR A N 1
ATOM 6060 C CA . THR A 1 800 ? -25.320 1.798 2.380 1.00 82.19 800 THR A CA 1
ATOM 6061 C C . THR A 1 800 ? -24.023 1.900 1.579 1.00 82.19 800 THR A C 1
ATOM 6063 O O . THR A 1 800 ? -22.943 1.996 2.154 1.00 82.19 800 THR A O 1
ATOM 6066 N N . ASN A 1 801 ? -24.101 1.887 0.248 1.00 80.06 801 ASN A N 1
ATOM 6067 C CA . ASN A 1 801 ? -22.987 2.340 -0.589 1.00 80.06 801 ASN A CA 1
ATOM 6068 C C . ASN A 1 801 ? -22.869 3.878 -0.547 1.00 80.06 801 ASN A C 1
ATOM 6070 O O . ASN A 1 801 ? -23.808 4.566 -0.133 1.00 80.06 801 ASN A O 1
ATOM 6074 N N . SER A 1 802 ? -21.730 4.415 -0.990 1.00 76.38 802 SER A N 1
ATOM 6075 C CA . SER A 1 802 ? -21.439 5.861 -1.010 1.00 76.38 802 SER A CA 1
ATOM 6076 C C . SER A 1 802 ? -22.285 6.689 -1.993 1.00 76.38 802 SER A C 1
ATOM 6078 O O . SER A 1 802 ? -22.245 7.919 -1.963 1.00 76.38 802 SER A O 1
ATOM 6080 N N . LEU A 1 803 ? -23.143 6.026 -2.778 1.00 80.69 803 LEU A N 1
ATOM 6081 C CA . LEU A 1 803 ? -24.226 6.613 -3.572 1.00 80.69 803 LEU A CA 1
ATOM 6082 C C . LEU A 1 803 ? -25.598 6.304 -2.930 1.00 80.69 803 LEU A C 1
ATOM 6084 O O . LEU A 1 803 ? -26.407 5.582 -3.522 1.00 80.69 803 LEU A O 1
ATOM 6088 N N . PRO A 1 804 ? -25.909 6.839 -1.730 1.00 76.94 804 PRO A N 1
ATOM 6089 C CA . PRO A 1 804 ? -27.027 6.383 -0.892 1.00 76.94 804 PRO A CA 1
ATOM 6090 C C . PRO A 1 804 ? -28.408 6.564 -1.532 1.00 76.94 804 PRO A C 1
ATOM 6092 O O . PRO A 1 804 ? -29.379 5.930 -1.126 1.00 76.94 804 PRO A O 1
ATOM 6095 N N . ASN A 1 805 ? -28.520 7.451 -2.522 1.00 84.00 805 ASN A N 1
ATOM 6096 C CA . ASN A 1 805 ? -29.766 7.738 -3.229 1.00 84.00 805 ASN A CA 1
ATOM 6097 C C . ASN A 1 805 ? -29.830 7.089 -4.620 1.00 84.00 805 ASN A C 1
ATOM 6099 O O . ASN A 1 805 ? -30.762 7.358 -5.379 1.00 84.00 805 ASN A O 1
ATOM 6103 N N . GLY A 1 806 ? -28.857 6.241 -4.953 1.00 85.25 806 GLY A N 1
ATOM 6104 C CA . GLY A 1 806 ? -28.716 5.664 -6.278 1.00 85.25 806 GLY A CA 1
ATOM 6105 C C . GLY A 1 806 ? -28.344 6.701 -7.337 1.00 85.25 806 GLY A C 1
ATOM 6106 O O . GLY A 1 806 ? -27.731 7.732 -7.051 1.00 85.25 806 GLY A O 1
ATOM 6107 N N . VAL A 1 807 ? -28.729 6.409 -8.577 1.00 92.06 807 VAL A N 1
ATOM 6108 C CA . VAL A 1 807 ? -28.508 7.269 -9.744 1.00 92.06 807 VAL A CA 1
ATOM 6109 C C . VAL A 1 807 ? -29.824 7.476 -10.479 1.00 92.06 807 VAL A C 1
ATOM 6111 O O . VAL A 1 807 ? -30.665 6.577 -10.507 1.00 92.06 807 VAL A O 1
ATOM 6114 N N . ALA A 1 808 ? -30.010 8.634 -11.109 1.00 94.69 808 ALA A N 1
ATOM 6115 C CA . ALA A 1 808 ? -31.214 8.899 -11.896 1.00 94.69 808 ALA A CA 1
ATOM 6116 C C . ALA A 1 808 ? -30.930 9.732 -13.147 1.00 94.69 808 ALA A C 1
ATOM 6118 O O . ALA A 1 808 ? -29.980 10.515 -13.203 1.00 94.69 808 ALA A O 1
ATOM 6119 N N . SER A 1 809 ? -31.810 9.568 -14.130 1.00 96.38 809 SER A N 1
ATOM 6120 C CA . SER A 1 809 ? -31.919 10.406 -15.318 1.00 96.38 809 SER A CA 1
ATOM 6121 C C . SER A 1 809 ? -33.248 11.161 -15.303 1.00 96.38 809 SER A C 1
ATOM 6123 O O . SER A 1 809 ? -34.272 10.595 -14.913 1.00 96.38 809 SER A O 1
ATOM 6125 N N . GLY A 1 810 ? -33.255 12.404 -15.771 1.00 93.94 810 GLY A N 1
ATOM 6126 C CA . GLY A 1 810 ? -34.456 13.235 -15.862 1.00 93.94 810 GLY A CA 1
ATOM 6127 C C . GLY A 1 810 ? -34.386 14.243 -17.003 1.00 93.94 810 GLY A C 1
ATOM 6128 O O . GLY A 1 810 ? -33.362 14.361 -17.675 1.00 93.94 810 GLY A O 1
ATOM 6129 N N . ASP A 1 811 ? -35.492 14.955 -17.230 1.00 95.31 811 ASP A N 1
ATOM 6130 C CA . ASP A 1 811 ? -35.630 15.995 -18.263 1.00 95.31 811 ASP A CA 1
ATOM 6131 C C . ASP A 1 811 ? -35.155 15.543 -19.659 1.00 95.31 811 ASP A C 1
ATOM 6133 O O . ASP A 1 811 ? -34.567 16.298 -20.437 1.00 95.31 811 ASP A O 1
ATOM 6137 N N . THR A 1 812 ? -35.403 14.270 -19.974 1.00 95.38 812 THR A N 1
ATOM 6138 C CA . THR A 1 812 ? -34.974 13.646 -21.223 1.00 95.38 812 THR A CA 1
ATOM 6139 C C . THR A 1 812 ? -35.789 14.174 -22.405 1.00 95.38 812 THR A C 1
ATOM 6141 O O . THR A 1 812 ? -37.020 14.116 -22.417 1.00 95.38 812 THR A O 1
ATOM 6144 N N . THR A 1 813 ? -35.094 14.668 -23.428 1.00 93.81 813 THR A N 1
ATOM 6145 C CA . THR A 1 813 ? -35.670 15.159 -24.687 1.00 93.81 813 THR A CA 1
ATOM 6146 C C . THR A 1 813 ? -35.338 14.209 -25.845 1.00 93.81 813 THR A C 1
ATOM 6148 O O . THR A 1 813 ? -34.930 13.064 -25.641 1.00 93.81 813 THR A O 1
ATOM 6151 N N . GLN A 1 814 ? -35.514 14.659 -27.090 1.00 94.38 814 GLN A N 1
ATOM 6152 C CA . GLN A 1 814 ? -35.023 13.945 -28.271 1.00 94.38 814 GLN A CA 1
ATOM 6153 C C . GLN A 1 814 ? -33.491 13.905 -28.345 1.00 94.38 814 GLN A C 1
ATOM 6155 O O . GLN A 1 814 ? -32.952 13.017 -28.993 1.00 94.38 814 GLN A O 1
ATOM 6160 N N . THR A 1 815 ? -32.791 14.867 -27.737 1.00 95.75 815 THR A N 1
ATOM 6161 C CA . THR A 1 815 ? -31.345 15.057 -27.953 1.00 95.75 815 THR A CA 1
ATOM 6162 C C . THR A 1 815 ? -30.566 15.377 -26.680 1.00 95.75 815 THR A C 1
ATOM 6164 O O . THR A 1 815 ? -29.392 15.747 -26.752 1.00 95.75 815 THR A O 1
ATOM 6167 N N . SER A 1 816 ? -31.199 15.286 -25.512 1.00 97.31 816 SER A N 1
ATOM 6168 C CA . SER A 1 816 ? -30.563 15.591 -24.232 1.00 97.31 816 SER A CA 1
ATOM 6169 C C . SER A 1 816 ? -31.162 14.801 -23.078 1.00 97.31 816 SER A C 1
ATOM 6171 O O . SER A 1 816 ? -32.299 14.341 -23.159 1.00 97.31 816 SER A O 1
ATOM 6173 N N . THR A 1 817 ? -30.413 14.697 -21.987 1.00 98.12 817 THR A N 1
ATOM 6174 C CA . THR A 1 817 ? -30.913 14.256 -20.682 1.00 98.12 817 THR A CA 1
ATOM 6175 C C . THR A 1 817 ? -30.105 14.921 -19.575 1.00 98.12 817 THR A C 1
ATOM 6177 O O . THR A 1 817 ? -28.951 15.293 -19.788 1.00 98.12 817 THR A O 1
ATOM 6180 N N . VAL A 1 818 ? -30.682 15.018 -18.385 1.00 98.12 818 VAL A N 1
ATOM 6181 C CA . VAL A 1 818 ? -29.952 15.318 -17.152 1.00 98.12 818 VAL A CA 1
ATOM 6182 C C . VAL A 1 818 ? -29.629 13.997 -16.470 1.00 98.12 818 VAL A C 1
ATOM 6184 O O . VAL A 1 818 ? -30.518 13.154 -16.335 1.00 98.12 818 VAL A O 1
ATOM 6187 N N . LEU A 1 819 ? -28.383 13.814 -16.042 1.00 97.44 819 LEU A N 1
ATOM 6188 C CA . LEU A 1 819 ? -27.982 12.720 -15.156 1.00 97.44 819 LEU A CA 1
ATOM 6189 C C . LEU A 1 819 ? -27.611 13.293 -13.792 1.00 97.44 819 LEU A C 1
ATOM 6191 O O . LEU A 1 819 ? -27.048 14.384 -13.703 1.00 97.44 819 LEU A O 1
ATOM 6195 N N . TRP A 1 820 ? -27.934 12.568 -12.729 1.00 95.38 820 TRP A N 1
ATOM 6196 C CA . TRP A 1 820 ? -27.745 13.032 -11.360 1.00 95.38 820 TRP A CA 1
ATOM 6197 C C . TRP A 1 820 ? -27.390 11.882 -10.419 1.00 95.38 820 TRP A C 1
ATOM 6199 O O . TRP A 1 820 ? -27.824 10.742 -10.614 1.00 95.38 820 TRP A O 1
ATOM 6209 N N . ALA A 1 821 ? -26.616 12.214 -9.386 1.00 93.75 821 ALA A N 1
ATOM 6210 C CA . ALA A 1 821 ? -26.314 11.344 -8.259 1.00 93.75 821 ALA A CA 1
ATOM 6211 C C . ALA A 1 821 ? -25.948 12.178 -7.021 1.00 93.75 821 ALA A C 1
ATOM 6213 O O . ALA A 1 821 ? -25.550 13.342 -7.130 1.00 93.75 821 ALA A O 1
ATOM 6214 N N . ARG A 1 822 ? -26.038 11.570 -5.835 1.00 90.75 822 ARG A N 1
ATOM 6215 C CA . ARG A 1 822 ? -25.489 12.130 -4.594 1.00 90.75 822 ARG A CA 1
ATOM 6216 C C . ARG A 1 822 ? -24.425 11.189 -4.042 1.00 90.75 822 ARG A C 1
ATOM 6218 O O . ARG A 1 822 ? -24.740 10.034 -3.784 1.00 90.75 822 ARG A O 1
ATOM 6225 N N . SER A 1 823 ? -23.222 11.717 -3.837 1.00 86.50 823 SER A N 1
ATOM 6226 C CA . SER A 1 823 ? -22.101 11.042 -3.173 1.00 86.50 823 SER A CA 1
ATOM 6227 C C . SER A 1 823 ? -22.017 11.487 -1.714 1.00 86.50 823 SER A C 1
ATOM 6229 O O . SER A 1 823 ? -22.243 12.664 -1.428 1.00 86.50 823 SER A O 1
ATOM 6231 N N . THR A 1 824 ? -21.664 10.582 -0.799 1.00 79.94 824 THR A N 1
ATOM 6232 C CA . THR A 1 824 ? -21.279 10.942 0.581 1.00 79.94 824 THR A CA 1
ATOM 6233 C C . THR A 1 824 ? -19.806 11.334 0.723 1.00 79.94 824 THR A C 1
ATOM 6235 O O . THR A 1 824 ? -19.391 11.739 1.806 1.00 79.94 824 THR A O 1
ATOM 6238 N N . PHE A 1 825 ? -19.040 11.273 -0.366 1.00 75.62 825 PHE A N 1
ATOM 6239 C CA . PHE A 1 825 ? -17.637 11.671 -0.439 1.00 75.62 825 PHE A CA 1
ATOM 6240 C C . PHE A 1 825 ? -17.476 12.909 -1.318 1.00 75.62 825 PHE A C 1
ATOM 6242 O O . PHE A 1 825 ? -18.098 13.013 -2.384 1.00 75.62 825 PHE A O 1
ATOM 6249 N N . GLU A 1 826 ? -16.616 13.827 -0.883 1.00 79.50 826 GLU A N 1
ATOM 6250 C CA . GLU A 1 826 ? -16.159 14.941 -1.709 1.00 79.50 826 GLU A CA 1
ATOM 6251 C C . GLU A 1 826 ? -15.243 14.443 -2.832 1.00 79.50 826 GLU A C 1
ATOM 6253 O O . GLU A 1 826 ? -14.555 13.431 -2.700 1.00 79.50 826 GLU A O 1
ATOM 6258 N N . GLY A 1 827 ? -15.222 15.164 -3.952 1.00 77.56 827 GLY A N 1
ATOM 6259 C CA . GLY A 1 827 ? -14.375 14.834 -5.097 1.00 77.56 827 GLY A CA 1
ATOM 6260 C C . GLY A 1 827 ? -15.136 14.748 -6.413 1.00 77.56 827 GLY A C 1
ATOM 6261 O O . GLY A 1 827 ? -16.271 15.208 -6.536 1.00 77.56 827 GLY A O 1
ATOM 6262 N N . LEU A 1 828 ? -14.473 14.228 -7.443 1.00 82.56 828 LEU A N 1
ATOM 6263 C CA . LEU A 1 828 ? -15.072 14.094 -8.768 1.00 82.56 828 LEU A CA 1
ATOM 6264 C C . LEU A 1 828 ? -16.023 12.897 -8.815 1.00 82.56 828 LEU A C 1
ATOM 6266 O O . LEU A 1 828 ? -15.690 11.803 -8.375 1.00 82.56 828 LEU A O 1
ATOM 6270 N N . VAL A 1 829 ? -17.194 13.123 -9.399 1.00 83.88 829 VAL A N 1
ATOM 6271 C CA . VAL A 1 829 ? -18.148 12.093 -9.795 1.00 83.88 829 VAL A CA 1
ATOM 6272 C C . VAL A 1 829 ? -18.143 12.029 -11.314 1.00 83.88 829 VAL A C 1
ATOM 6274 O O . VAL A 1 829 ? -18.372 13.043 -11.984 1.00 83.88 829 VAL A O 1
ATOM 6277 N N . ASN A 1 830 ? -17.866 10.844 -11.846 1.00 88.44 830 ASN A N 1
ATOM 6278 C CA . ASN A 1 830 ? -17.815 10.584 -13.274 1.00 88.44 830 ASN A CA 1
ATOM 6279 C C . ASN A 1 830 ? -19.142 10.000 -13.767 1.00 88.44 830 ASN A C 1
ATOM 6281 O O . ASN A 1 830 ? -19.675 9.079 -13.156 1.00 88.44 830 ASN A O 1
ATOM 6285 N N . PHE A 1 831 ? -19.661 10.528 -14.871 1.00 92.75 831 PHE A N 1
ATOM 6286 C CA . PHE A 1 831 ? -20.880 10.095 -15.545 1.00 92.75 831 PHE A CA 1
ATOM 6287 C C . PHE A 1 831 ? -20.523 9.656 -16.961 1.00 92.75 831 PHE A C 1
ATOM 6289 O O . PHE A 1 831 ? -20.301 10.491 -17.841 1.00 92.75 831 PHE A O 1
ATOM 6296 N N . GLU A 1 832 ? -20.510 8.353 -17.197 1.00 92.88 832 GLU A N 1
ATOM 6297 C CA . GLU A 1 832 ? -20.312 7.783 -18.527 1.00 92.88 832 GLU A CA 1
ATOM 6298 C C . GLU A 1 832 ? -21.651 7.355 -19.102 1.00 92.88 832 GLU A C 1
ATOM 6300 O O . GLU A 1 832 ? -22.485 6.808 -18.381 1.00 92.88 832 GLU A O 1
ATOM 6305 N N . TYR A 1 833 ? -21.866 7.564 -20.397 1.00 94.81 833 TYR A N 1
ATOM 6306 C CA . TYR A 1 833 ? -23.054 7.076 -21.090 1.00 94.81 833 TYR A CA 1
ATOM 6307 C C . TYR A 1 833 ? -22.680 6.366 -22.386 1.00 94.81 833 TYR A C 1
ATOM 6309 O O . TYR A 1 833 ? -21.711 6.709 -23.059 1.00 94.81 833 TYR A O 1
ATOM 6317 N N . SER A 1 834 ? -23.450 5.339 -22.727 1.00 93.19 834 SER A N 1
ATOM 6318 C CA . SER A 1 834 ? -23.193 4.420 -23.830 1.00 93.19 834 SER A CA 1
ATOM 6319 C C . SER A 1 834 ? -24.506 3.937 -24.442 1.00 93.19 834 SER A C 1
ATOM 6321 O O . SER A 1 834 ? -25.540 3.899 -23.781 1.00 93.19 834 SER A O 1
ATOM 6323 N N . THR A 1 835 ? -24.476 3.541 -25.711 1.00 92.06 835 THR A N 1
ATOM 6324 C CA . THR A 1 835 ? -25.558 2.767 -26.344 1.00 92.06 835 THR A CA 1
ATOM 6325 C C . THR A 1 835 ? -25.406 1.259 -26.111 1.00 92.06 835 THR A C 1
ATOM 6327 O O . THR A 1 835 ? -26.308 0.490 -26.441 1.00 92.06 835 THR A O 1
ATOM 6330 N N . SER A 1 836 ? -24.283 0.830 -25.528 1.00 84.12 836 SER A N 1
ATOM 6331 C CA . SER A 1 836 ? -24.008 -0.549 -25.140 1.00 84.12 836 SER A CA 1
ATOM 6332 C C . SER A 1 836 ? -24.255 -0.737 -23.637 1.00 84.12 836 SER A C 1
ATOM 6334 O O . SER A 1 836 ? -23.671 -0.005 -22.835 1.00 84.12 836 SER A O 1
ATOM 6336 N N . PRO A 1 837 ? -25.057 -1.732 -23.213 1.00 77.19 837 PRO A N 1
ATOM 6337 C CA . PRO A 1 837 ? -25.278 -2.018 -21.793 1.00 77.19 837 PRO A CA 1
ATOM 6338 C C . PRO A 1 837 ? -24.018 -2.495 -21.063 1.00 77.19 837 PRO A C 1
ATOM 6340 O O . PRO A 1 837 ? -23.976 -2.452 -19.838 1.00 77.19 837 PRO A O 1
ATOM 6343 N N . THR A 1 838 ? -23.003 -2.956 -21.799 1.00 70.50 838 THR A N 1
ATOM 6344 C CA . THR A 1 838 ? -21.716 -3.398 -21.246 1.00 70.50 838 THR A CA 1
ATOM 6345 C C . THR A 1 838 ? -20.671 -2.289 -21.222 1.00 70.50 838 THR A C 1
ATOM 6347 O O . THR A 1 838 ? -19.550 -2.542 -20.806 1.00 70.50 838 THR A O 1
ATOM 6350 N N . PHE A 1 839 ? -21.005 -1.079 -21.689 1.00 72.44 839 PHE A N 1
ATOM 6351 C CA . PHE A 1 839 ? -20.062 0.038 -21.799 1.00 72.44 839 PHE A CA 1
ATOM 6352 C C . PHE A 1 839 ? -18.814 -0.272 -22.645 1.00 72.44 839 PHE A C 1
ATOM 6354 O O . PHE A 1 839 ? -17.830 0.451 -22.577 1.00 72.44 839 PHE A O 1
ATOM 6361 N N . SER A 1 840 ? -18.885 -1.276 -23.529 1.00 64.19 840 SER A N 1
ATOM 6362 C CA . SER A 1 840 ? -17.814 -1.637 -24.477 1.00 64.19 840 SER A CA 1
ATOM 6363 C C . SER A 1 840 ? -17.436 -0.514 -25.454 1.00 64.19 840 SER A C 1
ATOM 6365 O O . SER A 1 840 ? -16.470 -0.621 -26.201 1.00 64.19 840 SER A O 1
ATOM 6367 N N . THR A 1 841 ? -18.248 0.539 -25.528 1.00 70.69 841 THR A N 1
ATOM 6368 C CA . THR A 1 841 ? -17.971 1.751 -26.298 1.00 70.69 841 THR A CA 1
ATOM 6369 C C . THR A 1 841 ? -18.628 2.919 -25.582 1.00 70.69 841 THR A C 1
ATOM 6371 O O . THR A 1 841 ? -19.855 2.963 -25.475 1.00 70.69 841 THR A O 1
ATOM 6374 N N . ILE A 1 842 ? -17.846 3.864 -25.074 1.00 80.25 842 ILE A N 1
ATOM 6375 C CA . ILE A 1 842 ? -18.379 5.033 -24.372 1.00 80.25 842 ILE A CA 1
ATOM 6376 C C . ILE A 1 842 ? -18.843 6.067 -25.404 1.00 80.25 842 ILE A C 1
ATOM 6378 O O . ILE A 1 842 ? -18.079 6.491 -26.264 1.00 80.25 842 ILE A O 1
ATOM 6382 N N . ALA A 1 843 ? -20.120 6.456 -25.344 1.00 86.44 843 ALA A N 1
ATOM 6383 C CA . ALA A 1 843 ? -20.670 7.506 -26.203 1.00 86.44 843 ALA A CA 1
ATOM 6384 C C . ALA A 1 843 ? -20.258 8.904 -25.715 1.00 86.44 843 ALA A C 1
ATOM 6386 O O . ALA A 1 843 ? -20.150 9.834 -26.512 1.00 86.44 843 ALA A O 1
ATOM 6387 N N . GLY A 1 844 ? -20.008 9.049 -24.415 1.00 84.56 844 GLY A N 1
ATOM 6388 C CA . GLY A 1 844 ? -19.327 10.202 -23.854 1.00 84.56 844 GLY A CA 1
ATOM 6389 C C . GLY A 1 844 ? -19.254 10.162 -22.334 1.00 84.56 844 GLY A C 1
ATOM 6390 O O . GLY A 1 844 ? -19.894 9.339 -21.676 1.00 84.56 844 GLY A O 1
ATOM 6391 N N . THR A 1 845 ? -18.499 11.115 -21.796 1.00 90.44 845 THR A N 1
ATOM 6392 C CA . THR A 1 845 ? -18.206 11.225 -20.368 1.00 90.44 845 THR A CA 1
ATOM 6393 C C . THR A 1 845 ? -18.411 12.664 -19.901 1.00 90.44 845 THR A C 1
ATOM 6395 O O . THR A 1 845 ? -18.113 13.622 -20.624 1.00 90.44 845 THR A O 1
ATOM 6398 N N . LYS A 1 846 ? -18.957 12.837 -18.698 1.00 91.44 846 LYS A N 1
ATOM 6399 C CA . LYS A 1 846 ? -19.084 14.122 -18.004 1.00 91.44 846 LYS A CA 1
ATOM 6400 C C . LYS A 1 846 ? -18.661 13.963 -16.557 1.00 91.44 846 LYS A C 1
ATOM 6402 O O . LYS A 1 846 ? -18.956 12.953 -15.937 1.00 91.44 846 LYS A O 1
ATOM 6407 N N . THR A 1 847 ? -18.054 14.995 -15.994 1.00 89.19 847 THR A N 1
ATOM 6408 C CA . THR A 1 847 ? -17.680 15.020 -14.582 1.00 89.19 847 THR A CA 1
ATOM 6409 C C . THR A 1 847 ? -18.393 16.154 -13.860 1.00 89.19 847 THR A C 1
ATOM 6411 O O . THR A 1 847 ? -18.682 17.204 -14.438 1.00 89.19 847 THR A O 1
ATOM 6414 N N . ALA A 1 848 ? -18.679 15.940 -12.581 1.00 92.12 848 ALA A N 1
ATOM 6415 C CA . ALA A 1 848 ? -19.116 16.982 -11.665 1.00 92.12 848 ALA A CA 1
ATOM 6416 C C . ALA A 1 848 ? -18.381 16.822 -10.333 1.00 92.12 848 ALA A C 1
ATOM 6418 O O . ALA A 1 848 ? -18.144 15.703 -9.888 1.00 92.12 848 ALA A O 1
ATOM 6419 N N . ARG A 1 849 ? -18.007 17.931 -9.692 1.00 90.38 849 ARG A N 1
ATOM 6420 C CA . ARG A 1 849 ? -17.316 17.904 -8.399 1.00 90.38 849 ARG A CA 1
ATOM 6421 C C . ARG A 1 849 ? -18.322 18.046 -7.263 1.00 90.38 849 ARG A C 1
ATOM 6423 O O . ARG A 1 849 ? -19.075 19.015 -7.226 1.00 90.38 849 ARG A O 1
ATOM 6430 N N . VAL A 1 850 ? -18.299 17.102 -6.333 1.00 85.00 850 VAL A N 1
ATOM 6431 C CA . VAL A 1 850 ? -18.988 17.183 -5.046 1.00 85.00 850 VAL A CA 1
ATOM 6432 C C . VAL A 1 850 ? -18.093 17.975 -4.101 1.00 85.00 850 VAL A C 1
ATOM 6434 O O . VAL A 1 850 ? -16.976 17.557 -3.806 1.00 85.00 850 VAL A O 1
ATOM 6437 N N . THR A 1 851 ? -18.579 19.130 -3.662 1.00 84.50 851 THR A N 1
ATOM 6438 C CA . THR A 1 851 ? -17.941 19.978 -2.636 1.00 84.50 851 THR A CA 1
ATOM 6439 C C . THR A 1 851 ? -18.721 19.979 -1.324 1.00 84.50 851 THR A C 1
ATOM 6441 O O . THR A 1 851 ? -18.310 20.611 -0.363 1.00 84.50 851 THR A O 1
ATOM 6444 N N . ASP A 1 852 ? -19.898 19.355 -1.322 1.00 82.00 852 ASP A N 1
ATOM 6445 C CA . ASP A 1 852 ? -20.772 19.209 -0.166 1.00 82.00 852 ASP A CA 1
ATOM 6446 C C . ASP A 1 852 ? -21.474 17.844 -0.283 1.00 82.00 852 ASP A C 1
ATOM 6448 O O . ASP A 1 852 ? -22.381 17.696 -1.108 1.00 82.00 852 ASP A O 1
ATOM 6452 N N . PRO A 1 853 ? -21.084 16.841 0.524 1.00 78.50 853 PRO A N 1
ATOM 6453 C CA . PRO A 1 853 ? -21.683 15.502 0.527 1.00 78.50 853 PRO A CA 1
ATOM 6454 C C . PRO A 1 853 ? -23.182 15.453 0.862 1.00 78.50 853 PRO A C 1
ATOM 6456 O O . PRO A 1 853 ? -23.845 14.414 0.747 1.00 78.50 853 PRO A O 1
ATOM 6459 N N . THR A 1 854 ? -23.759 16.554 1.339 1.00 78.81 854 THR A N 1
ATOM 6460 C CA . THR A 1 854 ? -25.202 16.660 1.586 1.00 78.81 854 THR A CA 1
ATOM 6461 C C . THR A 1 854 ? -25.977 17.049 0.331 1.00 78.81 854 THR A C 1
ATOM 6463 O O . THR A 1 854 ? -27.188 16.831 0.266 1.00 78.81 854 THR A O 1
ATOM 6466 N N . GLN A 1 855 ? -25.286 17.544 -0.698 1.00 87.31 855 GLN A N 1
ATOM 6467 C CA . GLN A 1 855 ? -25.886 17.997 -1.941 1.00 87.31 855 GLN A CA 1
ATOM 6468 C C . GLN A 1 855 ? -25.600 17.027 -3.085 1.00 87.31 855 GLN A C 1
ATOM 6470 O O . GLN A 1 855 ? -24.512 16.461 -3.192 1.00 87.31 855 GLN A O 1
ATOM 6475 N N . PRO A 1 856 ? -26.569 16.822 -3.982 1.00 92.31 856 PRO A N 1
ATOM 6476 C CA . PRO A 1 856 ? -26.296 16.075 -5.186 1.00 92.31 856 PRO A CA 1
ATOM 6477 C C . PRO A 1 856 ? -25.564 16.892 -6.250 1.00 92.31 856 PRO A C 1
ATOM 6479 O O . PRO A 1 856 ? -25.701 18.113 -6.332 1.00 92.31 856 PRO A O 1
ATOM 6482 N N . VAL A 1 857 ? -24.926 16.176 -7.171 1.00 95.44 857 VAL A N 1
ATOM 6483 C CA . VAL A 1 857 ? -24.389 16.726 -8.416 1.00 95.44 857 VAL A CA 1
ATOM 6484 C C . VAL A 1 857 ? -25.225 16.286 -9.615 1.00 95.44 857 VAL A C 1
ATOM 6486 O O . VAL A 1 857 ? -25.878 15.241 -9.601 1.00 95.44 857 VAL A O 1
ATOM 6489 N N . LYS A 1 858 ? -25.216 17.105 -10.669 1.00 96.06 858 LYS A N 1
ATOM 6490 C CA . LYS A 1 858 ? -25.906 16.822 -11.930 1.00 96.06 858 LYS A CA 1
ATOM 6491 C C . LYS A 1 858 ? -25.064 17.241 -13.128 1.00 96.06 858 LYS A C 1
ATOM 6493 O O . LYS A 1 858 ? -24.302 18.203 -13.034 1.00 96.06 858 LYS A O 1
ATOM 6498 N N . VAL A 1 859 ? -25.249 16.553 -14.249 1.00 96.56 859 VAL A N 1
ATOM 6499 C CA . VAL A 1 859 ? -24.624 16.871 -15.537 1.00 96.56 859 VAL A CA 1
ATOM 6500 C C . VAL A 1 859 ? -25.670 16.895 -16.647 1.00 96.56 859 VAL A C 1
ATOM 6502 O O . VAL A 1 859 ? -26.567 16.050 -16.691 1.00 96.56 859 VAL A O 1
ATOM 6505 N N . ASP A 1 860 ? -25.529 17.853 -17.561 1.00 97.31 860 ASP A N 1
ATOM 6506 C CA . ASP A 1 860 ? -26.357 17.950 -18.762 1.00 97.31 860 ASP A CA 1
ATOM 6507 C C . ASP A 1 860 ? -25.666 17.228 -19.924 1.00 97.31 860 ASP A C 1
ATOM 6509 O O . ASP A 1 860 ? -24.555 17.581 -20.343 1.00 97.31 860 ASP A O 1
ATOM 6513 N N . ILE A 1 861 ? -26.337 16.215 -20.469 1.00 97.25 861 ILE A N 1
ATOM 6514 C CA . ILE A 1 861 ? -25.901 15.500 -21.667 1.00 97.25 861 ILE A CA 1
ATOM 6515 C C . ILE A 1 861 ? -26.676 16.052 -22.858 1.00 97.25 861 ILE A C 1
ATOM 6517 O O . ILE A 1 861 ? -27.903 16.105 -22.833 1.00 97.25 861 ILE A O 1
ATOM 6521 N N . THR A 1 862 ? -25.972 16.462 -23.911 1.00 95.56 862 THR A N 1
ATOM 6522 C CA . THR A 1 862 ? -26.561 17.028 -25.136 1.00 95.56 862 THR A CA 1
ATOM 6523 C C . THR A 1 862 ? -25.975 16.345 -26.370 1.00 95.56 862 THR A C 1
ATOM 6525 O O . THR A 1 862 ? -24.944 15.685 -26.279 1.00 95.56 862 THR A O 1
ATOM 6528 N N . GLY A 1 863 ? -26.636 16.484 -27.523 1.00 94.38 863 GLY A N 1
ATOM 6529 C CA . GLY A 1 863 ? -26.192 15.862 -28.777 1.00 94.38 863 GLY A CA 1
ATOM 6530 C C . GLY A 1 863 ? -26.539 14.374 -28.896 1.00 94.38 863 GLY A C 1
ATOM 6531 O O . GLY A 1 863 ? -25.951 13.674 -29.715 1.00 94.38 863 GLY A O 1
ATOM 6532 N N . LEU A 1 864 ? -27.486 13.887 -28.092 1.00 96.62 864 LEU A N 1
ATOM 6533 C CA . LEU A 1 864 ? -27.933 12.496 -28.137 1.00 96.62 864 LEU A CA 1
ATOM 6534 C C . LEU A 1 864 ? -28.763 12.210 -29.393 1.00 96.62 864 LEU A C 1
ATOM 6536 O O . LEU A 1 864 ? -29.430 13.094 -29.934 1.00 96.62 864 LEU A O 1
ATOM 6540 N N . GLN A 1 865 ? -28.747 10.954 -29.835 1.00 96.12 865 GLN A N 1
ATOM 6541 C CA . GLN A 1 865 ? -29.622 10.479 -30.902 1.00 96.12 865 GLN A CA 1
ATOM 6542 C C . GLN A 1 865 ? -31.037 10.274 -30.355 1.00 96.12 865 GLN A C 1
ATOM 6544 O O . GLN A 1 865 ? -31.203 9.815 -29.228 1.00 96.12 865 GLN A O 1
ATOM 6549 N N . SER A 1 866 ? -32.053 10.632 -31.139 1.00 94.88 866 SER A N 1
ATOM 6550 C CA . SER A 1 866 ? -33.469 10.512 -30.768 1.00 94.88 866 SER A CA 1
ATOM 6551 C C . SER A 1 866 ? -34.004 9.094 -30.959 1.00 94.88 866 SER A C 1
ATOM 6553 O O . SER A 1 866 ? -33.721 8.485 -31.991 1.00 94.88 866 SER A O 1
ATOM 6555 N N . GLY A 1 867 ? -34.874 8.623 -30.061 1.00 92.38 867 GLY A N 1
ATOM 6556 C CA . GLY A 1 867 ? -35.436 7.269 -30.117 1.00 92.38 867 GLY A CA 1
ATOM 6557 C C . GLY A 1 867 ? -34.396 6.189 -29.817 1.00 92.38 867 GLY A C 1
ATOM 6558 O O . GLY A 1 867 ? -34.441 5.111 -30.407 1.00 92.38 867 GLY A O 1
ATOM 6559 N N . THR A 1 868 ? -33.421 6.504 -28.966 1.00 94.88 868 THR A N 1
ATOM 6560 C CA . THR A 1 868 ? -32.255 5.664 -28.695 1.00 94.88 868 THR A CA 1
ATOM 6561 C C . THR A 1 868 ? -32.199 5.315 -27.214 1.00 94.88 868 THR A C 1
ATOM 6563 O O . THR A 1 868 ? -32.344 6.183 -26.352 1.00 94.88 868 THR A O 1
ATOM 6566 N N . ASN A 1 869 ? -31.949 4.036 -26.927 1.00 95.88 869 ASN A N 1
ATOM 6567 C CA . ASN A 1 869 ? -31.647 3.567 -25.581 1.00 95.88 869 ASN A CA 1
ATOM 6568 C C . ASN A 1 869 ? -30.201 3.898 -25.222 1.00 95.88 869 ASN A C 1
ATOM 6570 O O . ASN A 1 869 ? -29.276 3.551 -25.959 1.00 95.88 869 ASN A O 1
ATOM 6574 N N . TYR A 1 870 ? -30.029 4.518 -24.063 1.00 96.69 870 TYR A N 1
ATOM 6575 C CA . TYR A 1 870 ? -28.738 4.798 -23.467 1.00 96.69 870 TYR A CA 1
ATOM 6576 C C . TYR A 1 870 ? -28.655 4.165 -22.084 1.00 96.69 870 TYR A C 1
ATOM 6578 O O . TYR A 1 870 ? -29.596 4.204 -21.292 1.00 96.69 870 TYR A O 1
ATOM 6586 N N . TYR A 1 871 ? -27.485 3.630 -21.789 1.00 95.69 871 TYR A N 1
ATOM 6587 C CA . TYR A 1 871 ? -27.063 3.201 -20.469 1.00 95.69 871 TYR A CA 1
ATOM 6588 C C . TYR A 1 871 ? -26.095 4.242 -19.942 1.00 95.69 871 TYR A C 1
ATOM 6590 O O . TYR A 1 871 ? -25.324 4.816 -20.709 1.00 95.69 871 TYR A O 1
ATOM 6598 N N . TYR A 1 872 ? -26.136 4.506 -18.647 1.00 94.44 872 TYR A N 1
ATOM 6599 C CA . TYR A 1 872 ? -25.157 5.371 -18.009 1.00 94.44 872 TYR A CA 1
ATOM 6600 C C . TYR A 1 872 ? -24.652 4.741 -16.722 1.00 94.44 872 TYR A C 1
ATOM 6602 O O . TYR A 1 872 ? -25.391 4.013 -16.060 1.00 94.44 872 TYR A O 1
ATOM 6610 N N . ARG A 1 873 ? -23.388 4.984 -16.386 1.00 91.56 873 ARG A N 1
ATOM 6611 C CA . ARG A 1 873 ? -22.804 4.589 -15.107 1.00 91.56 873 ARG A CA 1
ATOM 6612 C C . ARG A 1 873 ? -22.256 5.819 -14.414 1.00 91.56 873 ARG A C 1
ATOM 6614 O O . ARG A 1 873 ? -21.696 6.704 -15.060 1.00 91.56 873 ARG A O 1
ATOM 6621 N N . VAL A 1 874 ? -22.463 5.869 -13.107 1.00 89.06 874 VAL A N 1
ATOM 6622 C CA . VAL A 1 874 ? -21.948 6.926 -12.249 1.00 89.06 874 VAL A CA 1
ATOM 6623 C C . VAL A 1 874 ? -20.960 6.311 -11.283 1.00 89.06 874 VAL A C 1
ATOM 6625 O O . VAL A 1 874 ? -21.329 5.369 -10.583 1.00 89.06 874 VAL A O 1
ATOM 6628 N N . THR A 1 875 ? -19.752 6.861 -11.239 1.00 83.25 875 THR A N 1
ATOM 6629 C CA . THR A 1 875 ? -18.688 6.452 -10.321 1.00 83.25 875 THR A CA 1
ATOM 6630 C C . THR A 1 875 ? -18.297 7.646 -9.462 1.00 83.25 875 THR A C 1
ATOM 6632 O O . THR A 1 875 ? -17.931 8.693 -9.997 1.00 83.25 875 THR A O 1
ATOM 6635 N N . ASP A 1 876 ? -18.422 7.524 -8.142 1.00 81.06 876 ASP A N 1
ATOM 6636 C CA . ASP A 1 876 ? -18.019 8.590 -7.222 1.00 81.06 876 ASP A CA 1
ATOM 6637 C C . ASP A 1 876 ? -16.522 8.550 -6.880 1.00 81.06 876 ASP A C 1
ATOM 6639 O O . ASP A 1 876 ? -15.783 7.649 -7.282 1.00 81.06 876 ASP A O 1
ATOM 6643 N N . ALA A 1 877 ? -16.069 9.535 -6.104 1.00 73.94 877 ALA A N 1
ATOM 6644 C CA . ALA A 1 877 ? -14.678 9.644 -5.684 1.00 73.94 877 ALA A CA 1
ATOM 6645 C C . ALA A 1 877 ? -14.221 8.495 -4.767 1.00 73.94 877 ALA A C 1
ATOM 6647 O O . ALA A 1 877 ? -13.015 8.291 -4.635 1.00 73.94 877 ALA A O 1
ATOM 6648 N N . ALA A 1 878 ? -15.142 7.738 -4.157 1.00 67.00 878 ALA A N 1
ATOM 6649 C CA . ALA A 1 878 ? -14.852 6.530 -3.379 1.00 67.00 878 ALA A CA 1
ATOM 6650 C C . ALA A 1 878 ? -14.791 5.260 -4.261 1.00 67.00 878 ALA A C 1
ATOM 6652 O O . ALA A 1 878 ? -14.336 4.194 -3.826 1.00 67.00 878 ALA A O 1
ATOM 6653 N N . GLY A 1 879 ? -15.182 5.384 -5.532 1.00 66.94 879 GLY A N 1
ATOM 6654 C CA . GLY A 1 879 ? -15.204 4.333 -6.541 1.00 66.94 879 GLY A CA 1
ATOM 6655 C C . GLY A 1 879 ? -16.474 3.482 -6.527 1.00 66.94 879 GLY A C 1
ATOM 6656 O O . GLY A 1 879 ? -16.514 2.455 -7.205 1.00 66.94 879 GLY A O 1
ATOM 6657 N N . ALA A 1 880 ? -17.519 3.873 -5.788 1.00 73.56 880 ALA A N 1
ATOM 6658 C CA . ALA A 1 880 ? -18.805 3.200 -5.911 1.00 73.56 880 ALA A CA 1
ATOM 6659 C C . ALA A 1 880 ? -19.403 3.501 -7.280 1.00 73.56 880 ALA A C 1
ATOM 6661 O O . ALA A 1 880 ? -19.528 4.659 -7.674 1.00 73.56 880 ALA A O 1
ATOM 6662 N N . THR A 1 881 ? -19.789 2.437 -7.985 1.00 79.06 881 THR A N 1
ATOM 6663 C CA . THR A 1 881 ? -20.347 2.531 -9.330 1.00 79.06 881 THR A CA 1
ATOM 6664 C C . THR A 1 881 ? -21.775 2.010 -9.356 1.00 79.06 881 THR A C 1
ATOM 6666 O O . THR A 1 881 ? -22.044 0.896 -8.909 1.00 79.06 881 THR A O 1
ATOM 6669 N N . LEU A 1 882 ? -22.694 2.805 -9.904 1.00 82.19 882 LEU A N 1
ATOM 6670 C CA . LEU A 1 882 ? -24.079 2.408 -10.150 1.00 82.19 882 LEU A CA 1
ATOM 6671 C C . LEU A 1 882 ? -24.478 2.720 -11.588 1.00 82.19 882 LEU A C 1
ATOM 6673 O O . LEU A 1 882 ? -24.125 3.767 -12.129 1.00 82.19 882 LEU A O 1
ATOM 6677 N N . THR A 1 883 ? -25.242 1.817 -12.197 1.00 87.69 883 THR A N 1
ATOM 6678 C CA . THR A 1 883 ? -25.748 1.967 -13.561 1.00 87.69 883 THR A CA 1
ATOM 6679 C C . THR A 1 883 ? -27.222 2.354 -13.575 1.00 87.69 883 THR A C 1
ATOM 6681 O O . THR A 1 883 ? -28.009 1.963 -12.713 1.00 87.69 883 THR A O 1
ATOM 6684 N N . GLY A 1 884 ? -27.602 3.119 -14.590 1.00 91.12 884 GLY A N 1
ATOM 6685 C CA . GLY A 1 884 ? -28.982 3.413 -14.936 1.00 91.12 884 GLY A CA 1
ATOM 6686 C C . GLY A 1 884 ? -29.192 3.360 -16.446 1.00 91.12 884 GLY A C 1
ATOM 6687 O O . GLY A 1 884 ? -28.262 3.150 -17.227 1.00 91.12 884 GLY A O 1
ATOM 6688 N N . GLN A 1 885 ? -30.440 3.539 -16.865 1.00 96.19 885 GLN A N 1
ATOM 6689 C CA . GLN A 1 885 ? -30.834 3.527 -18.269 1.00 96.19 885 GLN A CA 1
ATOM 6690 C C . GLN A 1 885 ? -31.865 4.625 -18.524 1.00 96.19 885 GLN A C 1
ATOM 6692 O O . GLN A 1 885 ? -32.732 4.869 -17.685 1.00 96.19 885 GLN A O 1
ATOM 6697 N N . PHE A 1 886 ? -31.800 5.239 -19.702 1.00 95.81 886 PHE A N 1
ATOM 6698 C CA . PHE A 1 886 ? -32.836 6.127 -20.215 1.00 95.81 886 PHE A CA 1
ATOM 6699 C C . PHE A 1 886 ? -33.038 5.923 -21.721 1.00 95.81 886 PHE A C 1
ATOM 6701 O O . PHE A 1 886 ? -32.196 5.349 -22.409 1.00 95.81 886 PHE A O 1
ATOM 6708 N N . GLU A 1 887 ? -34.168 6.398 -22.237 1.00 94.69 887 GLU A N 1
ATOM 6709 C CA . GLU A 1 887 ? -34.483 6.379 -23.666 1.00 94.69 887 GLU A CA 1
ATOM 6710 C C . GLU A 1 887 ? -34.820 7.803 -24.113 1.00 94.69 887 GLU A C 1
ATOM 6712 O O . GLU A 1 887 ? -35.668 8.468 -23.511 1.00 94.69 887 GLU A O 1
ATOM 6717 N N . THR A 1 888 ? -34.149 8.295 -25.154 1.00 94.81 888 THR A N 1
ATOM 6718 C CA . THR A 1 888 ? -34.492 9.593 -25.746 1.00 94.81 888 THR A CA 1
ATOM 6719 C C . THR A 1 888 ? -35.804 9.500 -26.513 1.00 94.81 888 THR A C 1
ATOM 6721 O O . THR A 1 888 ? -36.110 8.502 -27.166 1.00 94.81 888 THR A O 1
ATOM 6724 N N . SER A 1 889 ? -36.588 10.577 -26.492 1.00 90.94 889 SER A N 1
ATOM 6725 C CA . SER A 1 889 ? -37.855 10.611 -27.230 1.00 90.94 889 SER A CA 1
ATOM 6726 C C . SER A 1 889 ? -37.634 10.465 -28.739 1.00 90.94 889 SER A C 1
ATOM 6728 O O . SER A 1 889 ? -36.633 10.936 -29.280 1.00 90.94 889 SER A O 1
ATOM 6730 N N . THR A 1 890 ? -38.599 9.867 -29.443 1.00 89.50 890 THR A N 1
ATOM 6731 C CA . THR A 1 890 ? -38.559 9.734 -30.908 1.00 89.50 890 THR A CA 1
ATOM 6732 C C . THR A 1 890 ? -38.477 11.093 -31.619 1.00 89.50 890 THR A C 1
ATOM 6734 O O . THR A 1 890 ? -38.928 12.097 -31.053 1.00 89.50 890 THR A O 1
ATOM 6737 N N . PRO A 1 891 ? -37.974 11.147 -32.873 1.00 89.62 891 PRO A N 1
ATOM 6738 C CA . PRO A 1 891 ? -37.877 12.389 -33.636 1.00 89.62 891 PRO A CA 1
ATOM 6739 C C . PRO A 1 891 ? -39.188 13.184 -33.663 1.00 89.62 891 PRO A C 1
ATOM 6741 O O . PRO A 1 891 ? -40.279 12.605 -33.727 1.00 89.62 891 PRO A O 1
ATOM 6744 N N . LEU A 1 892 ? -39.085 14.517 -33.675 1.00 86.38 892 LEU A N 1
ATOM 6745 C CA . LEU A 1 892 ? -40.246 15.405 -33.779 1.00 86.38 892 LEU A CA 1
ATOM 6746 C C . LEU A 1 892 ? -41.134 15.021 -34.972 1.00 86.38 892 LEU A C 1
ATOM 6748 O O . LEU A 1 892 ? -40.651 14.775 -36.073 1.00 86.38 892 LEU A O 1
ATOM 6752 N N . GLY A 1 893 ? -42.446 14.972 -34.736 1.00 86.06 893 GLY A N 1
ATOM 6753 C CA . GLY A 1 893 ? -43.433 14.563 -35.740 1.00 86.06 893 GLY A CA 1
ATOM 6754 C C . GLY A 1 893 ? -43.672 13.050 -35.838 1.00 86.06 893 GLY A C 1
ATOM 6755 O O . GLY A 1 893 ? -44.576 12.640 -36.561 1.00 86.06 893 GLY A O 1
ATOM 6756 N N . THR A 1 894 ? -42.934 12.225 -35.088 1.00 86.38 894 THR A N 1
ATOM 6757 C CA . THR A 1 894 ? -43.127 10.765 -35.049 1.00 86.38 894 THR A CA 1
ATOM 6758 C C . THR A 1 894 ? -44.104 10.366 -33.941 1.00 86.38 894 THR A C 1
ATOM 6760 O O . THR A 1 894 ? -43.985 10.826 -32.808 1.00 86.38 894 THR A O 1
ATOM 6763 N N . GLN A 1 895 ? -45.066 9.487 -34.244 1.00 83.56 895 GLN A N 1
ATOM 6764 C CA . GLN A 1 895 ? -46.004 8.922 -33.265 1.00 83.56 895 GLN A CA 1
ATOM 6765 C C . GLN A 1 895 ? -45.673 7.444 -33.011 1.00 83.56 895 GLN A C 1
ATOM 6767 O O . GLN A 1 895 ? -46.096 6.580 -33.772 1.00 83.56 895 GLN A O 1
ATOM 6772 N N . ALA A 1 896 ? -44.929 7.152 -31.941 1.00 79.12 896 ALA A N 1
ATOM 6773 C CA . ALA A 1 896 ? -44.519 5.785 -31.581 1.00 79.12 896 ALA A CA 1
ATOM 6774 C C . ALA A 1 896 ? -45.296 5.183 -30.388 1.00 79.12 896 ALA A C 1
ATOM 6776 O O . ALA A 1 896 ? -45.015 4.069 -29.951 1.00 79.12 896 ALA A O 1
ATOM 6777 N N . GLY A 1 897 ? -46.306 5.900 -29.879 1.00 79.50 897 GLY A N 1
ATOM 6778 C CA . GLY A 1 897 ? -46.993 5.562 -28.628 1.00 79.50 897 GLY A CA 1
ATOM 6779 C C . GLY A 1 897 ? -46.194 5.997 -27.393 1.00 79.50 897 GLY A C 1
ATOM 6780 O O . GLY A 1 897 ? -44.978 6.126 -27.442 1.00 79.50 897 GLY A O 1
ATOM 6781 N N . LEU A 1 898 ? -46.884 6.263 -26.281 1.00 79.69 898 LEU A N 1
ATOM 6782 C CA . LEU A 1 898 ? -46.273 6.722 -25.030 1.00 79.69 898 LEU A CA 1
ATOM 6783 C C . LEU A 1 898 ? -46.817 5.898 -23.862 1.00 79.69 898 LEU A C 1
ATOM 6785 O O . LEU A 1 898 ? -48.030 5.732 -23.722 1.00 79.69 898 LEU A O 1
ATOM 6789 N N . ARG A 1 899 ? -45.918 5.402 -23.010 1.00 83.12 899 ARG A N 1
ATOM 6790 C CA . ARG A 1 899 ? -46.253 4.760 -21.735 1.00 83.12 899 ARG A CA 1
ATOM 6791 C C . ARG A 1 899 ? -45.461 5.453 -20.638 1.00 83.12 899 ARG A C 1
ATOM 6793 O O . ARG A 1 899 ? -44.242 5.508 -20.719 1.00 83.12 899 ARG A O 1
ATOM 6800 N N . PHE A 1 900 ? -46.145 5.964 -19.624 1.00 83.12 900 PHE A N 1
ATOM 6801 C CA . PHE A 1 900 ? -45.510 6.617 -18.484 1.00 83.12 900 PHE A CA 1
ATOM 6802 C C . PHE A 1 900 ? -46.248 6.258 -17.194 1.00 83.12 900 PHE A C 1
ATOM 6804 O O . PHE A 1 900 ? -47.448 5.979 -17.209 1.00 83.12 900 PHE A O 1
ATOM 6811 N N . GLY A 1 901 ? -45.510 6.231 -16.087 1.00 86.12 901 GLY A N 1
ATOM 6812 C CA . GLY A 1 901 ? -46.069 6.174 -14.740 1.00 86.12 901 GLY A CA 1
ATOM 6813 C C . GLY A 1 901 ? -46.102 7.574 -14.132 1.00 86.12 901 GLY A C 1
ATOM 6814 O O . GLY A 1 901 ? -45.245 8.397 -14.439 1.00 86.12 901 GLY A O 1
ATOM 6815 N N . VAL A 1 902 ? -47.079 7.839 -13.268 1.00 84.69 902 VAL A N 1
ATOM 6816 C CA . VAL A 1 902 ? -47.156 9.076 -12.478 1.00 84.69 902 VAL A CA 1
ATOM 6817 C C . VAL A 1 902 ? -47.294 8.686 -11.014 1.00 84.69 902 VAL A C 1
ATOM 6819 O O . VAL A 1 902 ? -48.089 7.804 -10.688 1.00 84.69 902 VAL A O 1
ATOM 6822 N N . SER A 1 903 ? -46.532 9.337 -10.140 1.00 79.81 903 SER A N 1
ATOM 6823 C CA . SER A 1 903 ? -46.669 9.232 -8.687 1.00 79.81 903 SER A CA 1
ATOM 6824 C C . SER A 1 903 ? -46.842 10.622 -8.064 1.00 79.81 903 SER A C 1
ATOM 6826 O O . SER A 1 903 ? -46.452 11.631 -8.649 1.00 79.81 903 SER A O 1
ATOM 6828 N N . GLY A 1 904 ? -47.467 10.668 -6.886 1.00 76.88 904 GLY A N 1
ATOM 6829 C CA . GLY A 1 904 ? -47.694 11.864 -6.071 1.00 76.88 904 GLY A CA 1
ATOM 6830 C C . GLY A 1 904 ? -47.928 11.463 -4.610 1.00 76.88 904 GLY A C 1
ATOM 6831 O O . GLY A 1 904 ? -48.223 10.299 -4.344 1.00 76.88 904 GLY A O 1
ATOM 6832 N N . ASP A 1 905 ? -47.748 12.401 -3.675 1.00 69.94 905 ASP A N 1
ATOM 6833 C CA . ASP A 1 905 ? -47.969 12.213 -2.227 1.00 69.94 905 ASP A CA 1
ATOM 6834 C C . ASP A 1 905 ? -47.200 11.037 -1.587 1.00 69.94 905 ASP A C 1
ATOM 6836 O O . ASP A 1 905 ? -47.714 10.307 -0.735 1.00 69.94 905 ASP A O 1
ATOM 6840 N N . TRP A 1 906 ? -45.931 10.856 -1.965 1.00 52.75 906 TRP A N 1
ATOM 6841 C CA . TRP A 1 906 ? -45.067 9.853 -1.340 1.00 52.75 906 TRP A CA 1
ATOM 6842 C C . TRP A 1 906 ? -44.578 10.332 0.037 1.00 52.75 906 TRP A C 1
ATOM 6844 O O . TRP A 1 906 ? -43.669 11.154 0.140 1.00 52.75 906 TRP A O 1
ATOM 6854 N N . ARG A 1 907 ? -45.189 9.820 1.113 1.00 44.25 907 ARG A N 1
ATOM 6855 C CA . ARG A 1 907 ? -44.640 9.918 2.475 1.00 44.25 907 ARG A CA 1
ATOM 6856 C C . ARG A 1 907 ? -43.679 8.751 2.698 1.00 44.25 907 ARG A C 1
ATOM 6858 O O . ARG A 1 907 ? -44.132 7.625 2.881 1.00 44.25 907 ARG A O 1
ATOM 6865 N N . GLY A 1 908 ? -42.375 9.028 2.701 1.00 44.88 908 GLY A N 1
ATOM 6866 C CA . GLY A 1 908 ? -41.300 8.031 2.842 1.00 44.88 908 GLY A CA 1
ATOM 6867 C C . GLY A 1 908 ? -41.262 7.255 4.170 1.00 44.88 908 GLY A C 1
ATOM 6868 O O . GLY A 1 908 ? -40.443 6.361 4.318 1.00 44.88 908 GLY A O 1
ATOM 6869 N N . GLU A 1 909 ? -42.150 7.565 5.119 1.00 45.19 909 GLU A N 1
ATOM 6870 C CA . GLU A 1 909 ? -42.266 6.910 6.434 1.00 45.19 909 GLU A CA 1
ATOM 6871 C C . GLU A 1 909 ? -43.132 5.633 6.411 1.00 45.19 909 GLU A C 1
ATOM 6873 O O . GLU A 1 909 ? -43.107 4.845 7.354 1.00 45.19 909 GLU A O 1
ATOM 6878 N N . LEU A 1 910 ? -43.919 5.410 5.350 1.00 42.31 910 LEU A N 1
ATOM 6879 C CA . LEU A 1 910 ? -44.746 4.213 5.177 1.00 42.31 910 LEU A CA 1
ATOM 6880 C C . LEU A 1 910 ? -44.223 3.423 3.976 1.00 42.31 910 LEU A C 1
ATOM 6882 O O . LEU A 1 910 ? -44.181 3.948 2.862 1.00 42.31 910 LEU A O 1
ATOM 6886 N N . ALA A 1 911 ? -43.841 2.158 4.188 1.00 35.59 911 ALA A N 1
ATOM 6887 C CA . ALA A 1 911 ? -43.440 1.265 3.101 1.00 35.59 911 ALA A CA 1
ATOM 6888 C C . ALA A 1 911 ? -44.491 1.296 1.966 1.00 35.59 911 ALA A C 1
ATOM 6890 O O . ALA A 1 911 ? -45.694 1.264 2.254 1.00 35.59 911 ALA A O 1
ATOM 6891 N N . PRO A 1 912 ? -44.084 1.379 0.683 1.00 39.94 912 PRO A N 1
ATOM 6892 C CA . PRO A 1 912 ? -45.035 1.474 -0.416 1.00 39.94 912 PRO A CA 1
ATOM 6893 C C . PRO A 1 912 ? -45.936 0.235 -0.447 1.00 39.94 912 PRO A C 1
ATOM 6895 O O . PRO A 1 912 ? -45.455 -0.897 -0.371 1.00 39.94 912 PRO A O 1
ATOM 6898 N N . TYR A 1 913 ? -47.251 0.450 -0.572 1.00 33.62 913 TYR A N 1
ATOM 6899 C CA . TYR A 1 913 ? -48.220 -0.627 -0.779 1.00 33.62 913 TYR A CA 1
ATOM 6900 C C . TYR A 1 913 ? -47.746 -1.542 -1.920 1.00 33.62 913 TYR A C 1
ATOM 6902 O O . TYR A 1 913 ? -47.364 -1.033 -2.981 1.00 33.62 913 TYR A O 1
ATOM 6910 N N . PRO A 1 914 ? -47.779 -2.878 -1.750 1.00 36.97 914 PRO A N 1
ATOM 6911 C CA . PRO A 1 914 ? -47.383 -3.789 -2.809 1.00 36.97 914 PRO A CA 1
ATOM 6912 C C . PRO A 1 914 ? -48.244 -3.546 -4.049 1.00 36.97 914 PRO A C 1
ATOM 6914 O O . PRO A 1 914 ? -49.470 -3.434 -3.989 1.00 36.97 914 PRO A O 1
ATOM 6917 N N . ARG A 1 915 ? -47.562 -3.450 -5.190 1.00 32.41 915 ARG A N 1
ATOM 6918 C CA . ARG A 1 915 ? -48.148 -3.319 -6.522 1.00 32.41 915 ARG A CA 1
ATOM 6919 C C . ARG A 1 915 ? -49.177 -4.440 -6.722 1.00 32.41 915 ARG A C 1
ATOM 6921 O O . ARG A 1 915 ? -48.808 -5.611 -6.744 1.00 32.41 915 ARG A O 1
ATOM 6928 N N . SER A 1 916 ? -50.456 -4.093 -6.867 1.00 27.64 916 SER A N 1
ATOM 6929 C CA . SER A 1 916 ? -51.494 -5.073 -7.213 1.00 27.64 916 SER A CA 1
ATOM 6930 C C . SER A 1 916 ? -51.201 -5.644 -8.612 1.00 27.64 916 SER A C 1
ATOM 6932 O O . SER A 1 916 ? -50.994 -4.854 -9.543 1.00 27.64 916 SER A O 1
ATOM 6934 N N . PRO A 1 917 ? -51.125 -6.976 -8.799 1.00 34.41 917 PRO A N 1
ATOM 6935 C CA . PRO A 1 917 ? -50.918 -7.558 -10.115 1.00 34.41 917 PRO A CA 1
ATOM 6936 C C . PRO A 1 917 ? -52.145 -7.313 -11.001 1.00 34.41 917 PRO A C 1
ATOM 6938 O O . PRO A 1 917 ? -53.288 -7.329 -10.552 1.00 34.41 917 PRO A O 1
ATOM 6941 N N . MET A 1 918 ? -51.860 -7.055 -12.276 1.00 33.25 918 MET A N 1
ATOM 6942 C CA . MET A 1 918 ? -52.794 -6.751 -13.359 1.00 33.25 918 MET A CA 1
ATOM 6943 C C . MET A 1 918 ? -54.162 -7.450 -13.257 1.00 33.25 918 MET A C 1
ATOM 6945 O O . MET A 1 918 ? -54.254 -8.676 -13.291 1.00 33.25 918 MET A O 1
ATOM 6949 N N . LEU A 1 919 ? -55.235 -6.652 -13.290 1.00 27.14 919 LEU A N 1
ATOM 6950 C CA . LEU A 1 919 ? -56.555 -7.107 -13.723 1.00 27.14 919 LEU A CA 1
ATOM 6951 C C . LEU A 1 919 ? -56.482 -7.461 -15.214 1.00 27.14 919 LEU A C 1
ATOM 6953 O O . LEU A 1 919 ? -56.496 -6.592 -16.084 1.00 27.14 919 LEU A O 1
ATOM 6957 N N . THR A 1 920 ? -56.403 -8.754 -15.506 1.00 33.81 920 THR A N 1
ATOM 6958 C CA . THR A 1 920 ? -56.678 -9.307 -16.831 1.00 33.81 920 THR A CA 1
ATOM 6959 C C . THR A 1 920 ? -58.172 -9.606 -16.929 1.00 33.81 920 THR A C 1
ATOM 6961 O O . THR A 1 920 ? -58.643 -10.657 -16.519 1.00 33.81 920 THR A O 1
ATOM 6964 N N . SER A 1 921 ? -58.958 -8.674 -17.462 1.00 26.16 921 SER A N 1
ATOM 6965 C CA . SER A 1 921 ? -60.129 -9.032 -18.273 1.00 26.16 921 SER A CA 1
ATOM 6966 C C . SER A 1 921 ? -60.620 -7.825 -19.062 1.00 26.16 921 SER A C 1
ATOM 6968 O O . SER A 1 921 ? -60.803 -6.723 -18.547 1.00 26.16 921 SER A O 1
ATOM 6970 N N . ALA A 1 922 ? -60.797 -8.049 -20.359 1.00 39.19 922 ALA A N 1
ATOM 6971 C CA . ALA A 1 922 ? -61.469 -7.135 -21.254 1.00 39.19 922 ALA A CA 1
ATOM 6972 C C . ALA A 1 922 ? -62.938 -7.011 -20.832 1.00 39.19 922 ALA A C 1
ATOM 6974 O O . ALA A 1 922 ? -63.643 -8.008 -20.870 1.00 39.19 922 ALA A O 1
ATOM 6975 N N . THR A 1 923 ? -63.361 -5.812 -20.422 1.00 29.45 923 THR A N 1
ATOM 6976 C CA . THR A 1 923 ? -64.560 -5.085 -20.891 1.00 29.45 923 THR A CA 1
ATOM 6977 C C . THR A 1 923 ? -64.890 -3.946 -19.924 1.00 29.45 923 THR A C 1
ATOM 6979 O O . THR A 1 923 ? -65.357 -4.181 -18.816 1.00 29.45 923 THR A O 1
ATOM 6982 N N . SER A 1 924 ? -64.673 -2.714 -20.389 1.00 26.23 924 SER A N 1
ATOM 6983 C CA . SER A 1 924 ? -65.457 -1.484 -20.163 1.00 26.23 924 SER A CA 1
ATOM 6984 C C . SER A 1 924 ? -64.532 -0.271 -20.020 1.00 26.23 924 SER A C 1
ATOM 6986 O O . SER A 1 924 ? -63.807 -0.100 -19.047 1.00 26.23 924 SER A O 1
ATOM 6988 N N . LEU A 1 925 ? -64.538 0.562 -21.063 1.00 30.84 925 LEU A N 1
ATOM 6989 C CA . LEU A 1 925 ? -63.979 1.904 -21.030 1.00 30.84 925 LEU A CA 1
ATOM 6990 C C . LEU A 1 925 ? -64.839 2.781 -20.111 1.00 30.84 925 LEU A C 1
ATOM 6992 O O . LEU A 1 925 ? -66.030 2.945 -20.367 1.00 30.84 925 LEU A O 1
ATOM 6996 N N . SER A 1 926 ? -64.215 3.458 -19.150 1.00 25.84 926 SER A N 1
ATOM 6997 C CA . SER A 1 926 ? -64.681 4.768 -18.694 1.00 25.84 926 SER A CA 1
ATOM 6998 C C . SER A 1 926 ? -63.535 5.766 -18.837 1.00 25.84 926 SER A C 1
ATOM 7000 O O . SER A 1 926 ? -62.543 5.707 -18.114 1.00 25.84 926 SER A O 1
ATOM 7002 N N . LEU A 1 927 ? -63.674 6.643 -19.831 1.00 29.97 927 LEU A N 1
ATOM 7003 C CA . LEU A 1 927 ? -62.787 7.763 -20.123 1.00 29.97 927 LEU A CA 1
ATOM 7004 C C . LEU A 1 927 ? -62.625 8.679 -18.902 1.00 29.97 927 LEU A C 1
ATOM 7006 O O . LEU A 1 927 ? -63.609 9.243 -18.429 1.00 29.97 927 LEU A O 1
ATOM 7010 N N . LEU A 1 928 ? -61.382 8.933 -18.491 1.00 23.67 928 LEU A N 1
ATOM 7011 C CA . LEU A 1 928 ? -61.017 10.182 -17.825 1.00 23.67 928 LEU A CA 1
ATOM 7012 C C . LEU A 1 928 ? -60.003 10.907 -18.720 1.00 23.67 928 LEU A C 1
ATOM 7014 O O . LEU A 1 928 ? -58.797 10.692 -18.643 1.00 23.67 928 LEU A O 1
ATOM 7018 N N . ASN A 1 929 ? -60.521 11.723 -19.638 1.00 25.30 929 ASN A N 1
ATOM 7019 C CA . ASN A 1 929 ? -59.718 12.631 -20.452 1.00 25.30 929 ASN A CA 1
ATOM 7020 C C . ASN A 1 929 ? -59.237 13.788 -19.568 1.00 25.30 929 ASN A C 1
ATOM 7022 O O . ASN A 1 929 ? -60.019 14.689 -19.270 1.00 25.30 929 ASN A O 1
ATOM 7026 N N . MET A 1 930 ? -57.958 13.803 -19.193 1.00 24.17 930 MET A N 1
ATOM 7027 C CA . MET A 1 930 ? -57.315 15.017 -18.691 1.00 24.17 930 MET A CA 1
ATOM 7028 C C . MET A 1 930 ? -56.571 15.688 -19.850 1.00 24.17 930 MET A C 1
ATOM 7030 O O . MET A 1 930 ? -55.471 15.294 -20.224 1.00 24.17 930 MET A O 1
ATOM 7034 N N . VAL A 1 931 ? -57.218 16.678 -20.466 1.00 23.78 931 VAL A N 1
ATOM 7035 C CA . VAL A 1 931 ? -56.617 17.546 -21.488 1.00 23.78 931 VAL A CA 1
ATOM 7036 C C . VAL A 1 931 ? -55.914 18.697 -20.769 1.00 23.78 931 VAL A C 1
ATOM 7038 O O . VAL A 1 931 ? -56.585 19.575 -20.230 1.00 23.78 931 VAL A O 1
ATOM 7041 N N . ILE A 1 932 ? -54.579 18.733 -20.778 1.00 26.44 932 ILE A N 1
ATOM 7042 C CA . ILE A 1 932 ? -53.823 19.932 -20.386 1.00 26.44 932 ILE A CA 1
ATOM 7043 C C . ILE A 1 932 ? -53.635 20.789 -21.644 1.00 26.44 932 ILE A C 1
ATOM 7045 O O . ILE A 1 932 ? -52.905 20.415 -22.559 1.00 26.44 932 ILE A O 1
ATOM 7049 N N . ARG A 1 933 ? -54.318 21.940 -21.708 1.00 24.27 933 ARG A N 1
ATOM 7050 C CA . ARG A 1 933 ? -54.024 23.004 -22.683 1.00 24.27 933 ARG A CA 1
ATOM 7051 C C . ARG A 1 933 ? -52.962 23.933 -22.100 1.00 24.27 933 ARG A C 1
ATOM 7053 O O . ARG A 1 933 ? -53.147 24.470 -21.014 1.00 24.27 933 ARG A O 1
ATOM 7060 N N . SER A 1 934 ? -51.889 24.159 -22.849 1.00 28.66 934 SER A N 1
ATOM 7061 C CA . SER A 1 934 ? -50.885 25.184 -22.569 1.00 28.66 934 SER A CA 1
ATOM 7062 C C . SER A 1 934 ? -51.361 26.563 -23.040 1.00 28.66 934 SER A C 1
ATOM 7064 O O . SER A 1 934 ? -51.686 26.729 -24.217 1.00 28.66 934 SER A O 1
ATOM 7066 N N . THR A 1 935 ? -51.307 27.569 -22.169 1.00 25.05 935 THR A N 1
ATOM 7067 C CA . THR A 1 935 ? -51.231 28.989 -22.561 1.00 25.05 935 THR A CA 1
ATOM 7068 C C . THR A 1 935 ? -50.195 29.701 -21.687 1.00 25.05 935 THR A C 1
ATOM 7070 O O . THR A 1 935 ? -50.171 29.434 -20.485 1.00 25.05 935 THR A O 1
ATOM 7073 N N . PRO A 1 936 ? -49.339 30.580 -22.247 1.00 36.75 936 PRO A N 1
ATOM 7074 C CA . PRO A 1 936 ? -48.247 31.202 -21.505 1.00 36.75 936 PRO A CA 1
ATOM 7075 C C . PRO A 1 936 ? -48.615 32.577 -20.911 1.00 36.75 936 PRO A C 1
ATOM 7077 O O . PRO A 1 936 ? -49.579 33.216 -21.329 1.00 36.75 936 PRO A O 1
ATOM 7080 N N . THR A 1 937 ? -47.748 33.039 -19.997 1.00 29.62 937 THR A N 1
ATOM 7081 C CA . THR A 1 937 ? -47.597 34.386 -19.388 1.00 29.62 937 THR A CA 1
ATOM 7082 C C . THR A 1 937 ? -48.646 34.871 -18.373 1.00 29.62 937 THR A C 1
ATOM 7084 O O . THR A 1 937 ? -49.799 35.105 -18.716 1.00 29.62 937 THR A O 1
ATOM 7087 N N . THR A 1 938 ? -48.232 35.166 -17.127 1.00 27.77 938 THR A N 1
ATOM 7088 C CA . THR A 1 938 ? -47.827 36.511 -16.626 1.00 27.77 938 THR A CA 1
ATOM 7089 C C . THR A 1 938 ? -47.577 36.464 -15.101 1.00 27.77 938 THR A C 1
ATOM 7091 O O . THR A 1 938 ? -48.311 35.810 -14.367 1.00 27.77 938 THR A O 1
ATOM 7094 N N . LEU A 1 939 ? -46.531 37.163 -14.635 1.00 35.75 939 LEU A N 1
ATOM 7095 C CA . LEU A 1 939 ? -46.214 37.465 -13.228 1.00 35.75 939 LEU A CA 1
ATOM 7096 C C . LEU A 1 939 ? -47.401 38.065 -12.451 1.00 35.75 939 LEU A C 1
ATOM 7098 O O . LEU A 1 939 ? -48.074 38.934 -12.994 1.00 35.75 939 LEU A O 1
ATOM 7102 N N . LEU A 1 940 ? -47.527 37.748 -11.152 1.00 26.73 940 LEU A N 1
ATOM 7103 C CA . LEU A 1 940 ? -47.942 38.695 -10.100 1.00 26.73 940 LEU A CA 1
ATOM 7104 C C . LEU A 1 940 ? -47.602 38.181 -8.681 1.00 26.73 940 LEU A C 1
ATOM 7106 O O . LEU A 1 940 ? -47.547 36.984 -8.419 1.00 26.73 940 LEU A O 1
ATOM 7110 N N . ARG A 1 941 ? -47.303 39.150 -7.808 1.00 25.89 941 ARG A N 1
ATOM 7111 C CA . ARG A 1 941 ? -46.741 39.094 -6.444 1.00 25.89 941 ARG A CA 1
ATOM 7112 C C . ARG A 1 941 ? -47.738 38.708 -5.335 1.00 25.89 941 ARG A C 1
ATOM 7114 O O . ARG A 1 941 ? -48.912 39.015 -5.474 1.00 25.89 941 ARG A O 1
ATOM 7121 N N . GLN A 1 942 ? -47.145 38.329 -4.182 1.00 26.48 942 GLN A N 1
ATOM 7122 C CA . GLN A 1 942 ? -47.588 38.523 -2.772 1.00 26.48 942 GLN A CA 1
ATOM 7123 C C . GLN A 1 942 ? -48.874 37.778 -2.349 1.00 26.48 942 GLN A C 1
ATOM 7125 O O . GLN A 1 942 ? -49.770 37.591 -3.149 1.00 26.48 942 GLN A O 1
ATOM 7130 N N . SER A 1 943 ? -49.089 37.294 -1.123 1.00 25.27 943 SER A N 1
ATOM 7131 C CA . SER A 1 943 ? -48.514 37.528 0.210 1.00 25.27 943 SER A CA 1
ATOM 7132 C C . SER A 1 943 ? -48.988 36.418 1.172 1.00 25.27 943 SER A C 1
ATOM 7134 O O . SER A 1 943 ? -49.895 35.652 0.870 1.00 25.27 943 SER A O 1
ATOM 7136 N N . SER A 1 944 ? -48.356 36.385 2.337 1.00 27.50 944 SER A N 1
ATOM 7137 C CA . SER A 1 944 ? -48.461 35.495 3.497 1.00 27.50 944 SER A CA 1
ATOM 7138 C C . SER A 1 944 ? -49.798 35.453 4.286 1.00 27.50 944 SER A C 1
ATOM 7140 O O . SER A 1 944 ? -50.620 36.361 4.176 1.00 27.50 944 SER A O 1
ATOM 7142 N N . ILE A 1 945 ? -49.830 34.491 5.242 1.00 27.47 945 ILE A N 1
ATOM 7143 C CA . ILE A 1 945 ? -50.598 34.364 6.523 1.00 27.47 945 ILE A CA 1
ATOM 7144 C C . ILE A 1 945 ? -51.895 33.487 6.457 1.00 27.47 945 ILE A C 1
ATOM 7146 O O . ILE A 1 945 ? -52.634 33.605 5.487 1.00 27.47 945 ILE A O 1
ATOM 7150 N N . PRO A 1 946 ? -52.294 32.706 7.502 1.00 35.00 946 PRO A N 1
ATOM 7151 C CA . PRO A 1 946 ? -51.652 31.562 8.178 1.00 35.00 946 PRO A CA 1
ATOM 7152 C C . PRO A 1 946 ? -52.584 30.321 8.334 1.00 35.00 946 PRO A C 1
ATOM 7154 O O . PRO A 1 946 ? -53.780 30.347 8.052 1.00 35.00 946 PRO A O 1
ATOM 7157 N N . MET A 1 947 ? -52.017 29.244 8.889 1.00 27.61 947 MET A N 1
ATOM 7158 C CA . MET A 1 947 ? -52.699 28.042 9.387 1.00 27.61 947 MET A CA 1
ATOM 7159 C C . MET A 1 947 ? -53.815 28.326 10.407 1.00 27.61 947 MET A C 1
ATOM 7161 O O . MET A 1 947 ? -53.612 29.051 11.380 1.00 27.61 947 MET A O 1
ATOM 7165 N N . ALA A 1 948 ? -54.939 27.624 10.246 1.00 26.12 948 ALA A N 1
ATOM 7166 C CA . ALA A 1 948 ? -55.936 27.396 11.285 1.00 26.12 948 ALA A CA 1
ATOM 7167 C C . ALA A 1 948 ? -56.065 25.885 11.544 1.00 26.12 948 ALA A C 1
ATOM 7169 O O . ALA A 1 948 ? -56.402 25.114 10.647 1.00 26.12 948 ALA A O 1
ATOM 7170 N N . HIS A 1 949 ? -55.801 25.477 12.787 1.00 35.44 949 HIS A N 1
ATOM 7171 C CA . HIS A 1 949 ? -56.232 24.192 13.340 1.00 35.44 949 HIS A CA 1
ATOM 7172 C C . HIS A 1 949 ? -57.765 24.087 13.318 1.00 35.44 949 HIS A C 1
ATOM 7174 O O . HIS A 1 949 ? -58.456 25.092 13.506 1.00 35.44 949 HIS A O 1
ATOM 7180 N N . PRO A 1 950 ? -58.301 22.858 13.258 1.00 32.91 950 PRO A N 1
ATOM 7181 C CA . PRO A 1 950 ? -59.173 22.490 14.365 1.00 32.91 950 PRO A CA 1
ATOM 7182 C C . PRO A 1 950 ? -58.935 21.088 14.929 1.00 32.91 950 PRO A C 1
ATOM 7184 O O . PRO A 1 950 ? -58.509 20.140 14.276 1.00 32.91 950 PRO A O 1
ATOM 7187 N N . SER A 1 951 ? -59.248 21.041 16.215 1.00 29.89 951 SER A N 1
ATOM 7188 C CA . SER A 1 951 ? -59.274 19.953 17.174 1.00 29.89 951 SER A CA 1
ATOM 7189 C C . SER A 1 951 ? -60.332 18.874 16.906 1.00 29.89 951 SER A C 1
ATOM 7191 O O . SER A 1 951 ? -61.431 19.179 16.457 1.00 29.89 951 SER A O 1
ATOM 7193 N N . SER A 1 952 ? -59.983 17.649 17.315 1.00 34.00 952 SER A N 1
ATOM 7194 C CA . SER A 1 952 ? -60.791 16.589 17.953 1.00 34.00 952 SER A CA 1
ATOM 7195 C C . SER A 1 952 ? -62.313 16.492 17.707 1.00 34.00 952 SER A C 1
ATOM 7197 O O . SER A 1 952 ? -63.078 17.394 18.042 1.00 34.00 952 SER A O 1
ATOM 7199 N N . LYS A 1 953 ? -62.774 15.279 17.341 1.00 30.67 953 LYS A N 1
ATOM 7200 C CA . LYS A 1 953 ? -63.661 14.434 18.181 1.00 30.67 953 LYS A CA 1
ATOM 7201 C C . LYS A 1 953 ? -64.009 13.072 17.541 1.00 30.67 953 LYS A C 1
ATOM 7203 O O . LYS A 1 953 ? -64.490 13.009 16.422 1.00 30.67 953 LYS A O 1
ATOM 7208 N N . SER A 1 954 ? -63.752 12.021 18.331 1.00 34.62 954 SER A N 1
ATOM 7209 C CA . SER A 1 954 ? -64.505 10.764 18.556 1.00 34.62 954 SER A CA 1
ATOM 7210 C C . SER A 1 954 ? -65.292 10.066 17.424 1.00 34.62 954 SER A C 1
ATOM 7212 O O . SER A 1 954 ? -66.310 10.593 16.989 1.00 34.62 954 SER A O 1
ATOM 7214 N N . LYS A 1 955 ? -64.863 8.822 17.111 1.00 30.73 955 LYS A N 1
ATOM 7215 C CA . LYS A 1 955 ? -65.547 7.493 17.219 1.00 30.73 955 LYS A CA 1
ATOM 7216 C C . LYS A 1 955 ? -67.083 7.405 17.049 1.00 30.73 955 LYS A C 1
ATOM 7218 O O . LYS A 1 955 ? -67.784 8.301 17.514 1.00 30.73 955 LYS A O 1
ATOM 7223 N N . PRO A 1 956 ? -67.639 6.295 16.509 1.00 50.50 956 PRO A N 1
ATOM 7224 C CA . PRO A 1 956 ? -67.297 4.886 16.813 1.00 50.50 956 PRO A CA 1
ATOM 7225 C C . PRO A 1 956 ? -66.271 4.229 15.898 1.00 50.50 956 PRO A C 1
ATOM 7227 O O . PRO A 1 956 ? -66.366 4.439 14.671 1.00 50.50 956 PRO A O 1
#

Foldseek 3Di:
DPFDWAKEWEDQFLCFDLDACVSLVLLVCLDQDPDPDGPPCNQSSLSSLLLQLSLQQCLQSVHQKYKYWQNFAHVVDRCRSVVSSQPVRQQDDRPNRHRHHFPDKDFDWWQELAAPQDDQQPPPDGDHDQPPQQSHPPSQSRTLAGHSHTRGRAMMMTHPFYWPVVPKFKQRQAAQLLQPCAQQQNPPDDADVVDPAGLRNNVRDDPVCSVRRGLANTIWMFIWTCDPPATETETEGEAAQQDDGDSSSPRLSSLLVVLVQLLQQQDPPRQQSDATPVGDGGHDDPPHKYKYWYLSNFFQFQGDHDPSSNVSVCLRLFWDNVDQAFEPQQQQCLVVLPAQSVVTPDDSRRFFFAPHNYPRGTGNRTDIIITLQKDFPDWHWPRYHPVDPSNQSFDDADPVRDQRTSTHRGTMIMTTTRPDDDDFAKDFPAKFFQEKDWFFQQDQAPDQQQDDPNHGDTDFQFAAKEADQPVQKMKTWHQQQCPRHFGWIWIWHWPFHHHHIDIHTDHIAHAADQVLHTDDRNQWGWAYWEDAPPQKIKIWTFFALFVVVVDGGFIWIFIARNPHNYTDGTQDDDCQQRWDFDPPPPPPDTGSVRTDGHADGPFQFQEWYAAPVRFKIKTKTFFDINQADDFAAQVAWGFMKMWIAGPVVSYTSFIFTDTWDHQPDHEDVPWDKHKTFRYWYHPHPLFKIKTKIWIFYPDDPPTGIWIWIKIKGPSSFGGPVVDSYNNVDDPVRNVVGDGIDIDTRDTCVVVVDPVDDHQWRYKYWGDAHPVRFIKMWIWHGQVSDSVGIIMITIMTTDMDGQQRVAKDWDPAAQFKIKIKTAGLDWAKKKKWKDLDPSPPDTPDIDIDTDPDNVDMDMDMGGRHHGQGKMKMWIADSSGDIGIDIDHHHHDPPDDPDDDDDDDDDDDVVDDDDPDDPDDDDDDDDDDDDDDDDDDDDDDDDDDDDDDDDDDDDDDD

Sequence (956 aa):
MAPTPIRFAQFNASLNRNADGQLINDLSSPAIPDSRGFGVNANQDLRVQQAQNVAEIIQRSNPDVLLVNEFDFFSTDPEKAVELFNKNFLNVSQNGATPVDYPYFYIAPSNTGLPTGFDLNNNGAVVTAISNGIGAAGYGDDAFGFGNFPGQFGMVVLSKYPIDTANVRTFQNFLWKDMPGNLLTHDPTVDNPVTPVNENLDGFYSPQEQAILRLSSKSHWDVPILIGNEVVHALVSHPTPPVFDGTEDRNGKRNHDEIRFWSDYVSPGEGGYIYDDKGGRGGIDPGSSFVIMGDQNADPFDGDSYDRAVLQLLTNPNLNTNSIPTSPGGRQQAELQGGINANHVGNPSFDTADFSDTTPGNLRADYVLPSRDLPILNSQVFWPSNTDLSFESVGAFNPTLPGGYPSSDHRAVFVDIQVGSTEPARTIASTGFEGQEIFPTGLIPGGAAGSVDGTPVPLGGLSGVTYDAVNTRYYAISDDRSQFAPARFYTFTADVGRNNPAVNFTHVTTLKNASGNPFEALTIDPEGIALTNRGTIFISSEGEANPGAGRVGSPFVNEFDLATGNLVRSLPVSSKFTPVFQDLNGDGVIANSEQVSGIRNNLAFESLTITPDQRFLYTATENALFQDGPAASATTGSRNRIVQYNLVSGQPEKEYLYITDSVAIPPAAGAFNTNGLVDLLAIDNRGTFLSLERSFTAGTPGTGNTIKLYEVSFQGATDISFFDSLSTLTSTQLNDIQPVQKRLLINLNSLNLSTGLDNVEGLTFGPKLADGRQSILLVSDNNFNGTQFTQILTLGADITNSLPNGVASGDTTQTSTVLWARSTFEGLVNFEYSTSPTFSTIAGTKTARVTDPTQPVKVDITGLQSGTNYYYRVTDAAGATLTGQFETSTPLGTQAGLRFGVSGDWRGELAPYPRSPMLTSATSLSLLNMVIRSTPTTLLRQSSIPMAHPSSKSKP

Radius of gyration: 32.83 Å; chains: 1; bounding box: 103×74×80 Å

Secondary structure (DSSP, 8-state):
-PPPPEEEEEEEEEE--SSTTHHHHHHH--PPP--SS--TTHHHHHHHHHHHHHHHHHHHH--SEEEEEEE---TTSTTHHHHHHIIIIITS-STTPPP---SEEEE---SBT-B-SS-TT-SS----STTSSTTSTTGGGGBSB--SSTTTT-EEEEESS-B-TTS-EE-TT-BGGGSTT-TTTS--PPP-TTSSS-SSHHHHS-HHHHTT-BS-SS-EEEEEEEETTEEEEEEEE-PPPS-SS-TT-HHHHHHHHHHHHHHHHHSTTTGGG-B-TTS-BSSPPTT-EEEEEEE----SSSS--GGGTTHHHHT-TTB--S-----HHHHHHHHHH-GGGGG--S-GGG--EE--SSTT-EE--EEEEEBTTS-EEEEEE----TTSGGGGGT----TTSGGGSSS-SB--EEEEE--S-PPPPEEEEEEEEEEEEEEETT---SGGGSEETTEE-----EEEEEEETTTTEEEEEE---SSSSSSEEEEEEE-TTSSS--EEEEEEEE-B-TTSSBPPTTS--EEEEEE-TTSEEEEEE--EEEGGGTEEE--EEEEEETTT--EEEEE---GGGS-EE--SSSSS---GGGEEESPPTTSSEEEEEE-TTS-EEEEEESS--TTT-PPP-SS---EEEEEEEETTTTEEEEEEEEEPPPPSSPPPTT--EEEEEEEEEE-SSSSEEEEEEEEEE-SSTT---EEEEEEEE-TTPPB-TT-S-SSSS-HHHHHH--PPEEEEEEEGGGG--TT---EEEEEEEEEEPTTSPEEEEEEEE-TT-TT-EEEEEEEEEEEEES-TT-EEEES--SSEEEEEE--SS-EEEEEEEESSTT-SS-SEEEEEEES-TTS-EEEEEESPPTT-EEEEEEE-TT--EEEEEEEPPPPTT--------------TTSPPPP------------------------------------------